Protein AF-A0A132H1P7-F1 (afdb_monomer_lite)

Sequence (1206 aa):
MKNRIITIVLFILLLPTCLISQVSIGDILCTDGSIISREAFPSSGKTAEGIVFYIDNTDTHGWAVALNNQSSSIKWCRYYEYDIANLPNISNARNAMHDLDGHTNTGIIRAEGNSSIFPAAWAVDYDNGWYLPSAGQLRYLYSCAPEINASLQVVGGTAIHYQYNFYWWSSTEHSPYHAFDMNSGGSTGDYLKDNSNNYPPTGIAVRQIRDFTIQQPVHTTYHIGDMITNNDGSRGILFYVSPDQTDGWMVALNDAASATPWGDNTDVPGLDNQTCAQPFGALLDETNGFANTGSIRNHQNGLATAANAVDYQHGWYLPTAGQLLKLFGSLAFIEDKLQTYGTTLAEDYYWSSSEANDSHAFGLSCAPTANVRAGHCVLALKSNPFRVRAVRNIIFENPVPVPGLPDNILESDCNHPMEGMAWDVKLIHSTPEVVASYAPVMAGDIDSNGIVDILISHFNGNNYRTNTLDVYSGIDLSLQYRFNIQDSIYNTTGNYALCRYPLPNGSQQGAIFVHSYDRKIRSYTIDGTLLNVSDRATSCEGMVSFADFNGDGFPEVYAGSDIFDAATLKWLCSGPENGNKGLSYRGSAPGVVNSHRCYYAMSLAADVLGDATQELICGNTIYNVNITSRTNPALNAITVNKTITPPSDYSPDGHVSLADFDLDGECEVLVTRNNTDDHTMGTVYFYAYKPSNGQIIFQKTVPCLCTGYPLIGNIDDDPHPEIVFLEKQESWQPMYIYCWRYTTSTGLTTVWQHQHDDLSGQTGITLFDFNQDDIMELVYRDSENLRIINGSGKSHITGNDTIRPYNIFTRMMAAGTGCEYPIVADVNGDGSAEIVVSGMLDQYAYLPGVGGLHMFGNPGNWAPARPVWNQYMYHVTNVNEDLTIPTYCFDKATVFTGSDGTLRRPYNNFLQQAGYITPTGEPYNPGGMVEMEHYGEGCQTYTYHGVTYTESGDYEYLIENPLGCDTLLNIHVHLGDTIHNYLYKAACDSYTWNGTTYTESGLYEQTFTSAQGCDSIVILDLTLGASSYVSPIHGESLIYYQTNGQYTYNIAPVEGCFGYEWSIDGPWTIQFSPDSPECIVNITSPGTATLKVRVYSACGSVERTLFINHDARPDIVIYPNPTQGEFNIVLYGMEGESVIVIYDYLGQLIGRFSVDADIHGTLVPYSLAGKAAGIYMVSAINRYHKVTKKVIKSTPSSFGIFDWDW

Radius of gyration: 41.36 Å; chains: 1; bounding box: 130×96×99 Å

Structure (mmCIF, N/CA/C/O backbone):
data_AF-A0A132H1P7-F1
#
_entry.id   AF-A0A132H1P7-F1
#
loop_
_atom_site.group_PDB
_atom_site.id
_atom_site.type_symbol
_atom_site.label_atom_id
_atom_site.label_alt_id
_atom_site.label_comp_id
_atom_site.label_asym_id
_atom_site.label_entity_id
_atom_site.label_seq_id
_atom_site.pdbx_PDB_ins_code
_atom_site.Cartn_x
_atom_site.Cartn_y
_atom_site.Cartn_z
_atom_site.occupancy
_atom_site.B_iso_or_equiv
_atom_site.auth_seq_id
_atom_site.auth_comp_id
_atom_site.auth_asym_id
_atom_site.auth_atom_id
_atom_site.pdbx_PDB_model_num
ATOM 1 N N . MET A 1 1 ? -17.828 -55.892 11.906 1.00 25.81 1 MET A N 1
ATOM 2 C CA . MET A 1 1 ? -18.673 -56.744 11.028 1.00 25.81 1 MET A CA 1
ATOM 3 C C . MET A 1 1 ? -20.120 -56.261 11.096 1.00 25.81 1 MET A C 1
ATOM 5 O O . MET A 1 1 ? -20.544 -55.910 12.182 1.00 25.81 1 MET A O 1
ATOM 9 N N . LYS A 1 2 ? -20.834 -56.261 9.958 1.00 26.80 2 LYS A N 1
ATOM 10 C CA . LYS A 1 2 ? -22.307 -56.223 9.758 1.00 26.80 2 LYS A CA 1
ATOM 11 C C . LYS A 1 2 ? -23.247 -55.726 10.898 1.00 26.80 2 LYS A C 1
ATOM 13 O O . LYS A 1 2 ? -23.512 -56.465 11.834 1.00 26.80 2 LYS A O 1
ATOM 18 N N . ASN A 1 3 ? -23.949 -54.622 10.600 1.00 33.22 3 ASN A N 1
ATOM 19 C CA . ASN A 1 3 ? -25.413 -54.410 10.728 1.00 33.22 3 ASN A CA 1
ATOM 20 C C . ASN A 1 3 ? -26.158 -54.336 12.097 1.00 33.22 3 ASN A C 1
ATOM 22 O O . ASN A 1 3 ? -26.487 -55.369 12.668 1.00 33.22 3 ASN A O 1
ATOM 26 N N . ARG A 1 4 ? -26.692 -53.120 12.381 1.00 33.88 4 ARG A N 1
ATOM 27 C CA . ARG A 1 4 ? -28.140 -52.722 12.479 1.00 33.88 4 ARG A CA 1
ATOM 28 C C . ARG A 1 4 ? -28.750 -52.171 13.812 1.00 33.88 4 ARG A C 1
ATOM 30 O O . ARG A 1 4 ? -29.156 -52.951 14.660 1.00 33.88 4 ARG A O 1
ATOM 37 N N . ILE A 1 5 ? -29.059 -50.853 13.768 1.00 32.72 5 ILE A N 1
ATOM 38 C CA . ILE A 1 5 ? -30.303 -50.106 14.167 1.00 32.72 5 ILE A CA 1
ATOM 39 C C . ILE A 1 5 ? -30.600 -49.813 15.675 1.00 32.72 5 ILE A C 1
ATOM 41 O O . ILE A 1 5 ? -30.430 -50.682 16.521 1.00 32.72 5 ILE A O 1
ATOM 45 N N . ILE A 1 6 ? -31.190 -48.617 15.930 1.00 30.98 6 ILE A N 1
ATOM 46 C CA . ILE A 1 6 ? -31.780 -48.013 17.170 1.00 30.98 6 ILE A CA 1
ATOM 47 C C . ILE A 1 6 ? -30.823 -47.083 17.988 1.00 30.98 6 ILE A C 1
ATOM 49 O O . ILE A 1 6 ? -29.700 -47.497 18.245 1.00 30.98 6 ILE A O 1
ATOM 53 N N . THR A 1 7 ? -31.214 -45.920 18.574 1.00 29.50 7 THR A N 1
ATOM 54 C CA . THR A 1 7 ? -31.835 -44.645 18.065 1.00 29.50 7 THR A CA 1
ATOM 55 C C . THR A 1 7 ? -32.287 -43.714 19.241 1.00 29.50 7 THR A C 1
ATOM 57 O O . THR A 1 7 ? -32.809 -44.249 20.212 1.00 29.50 7 THR A O 1
ATOM 60 N N . ILE A 1 8 ? -32.216 -42.359 19.099 1.00 26.98 8 ILE A N 1
ATOM 61 C CA . ILE A 1 8 ? -32.838 -41.271 19.952 1.00 26.98 8 ILE A CA 1
ATOM 62 C C . ILE A 1 8 ? -32.199 -41.032 21.369 1.00 26.98 8 ILE A C 1
ATOM 64 O O . ILE A 1 8 ? -31.916 -42.011 22.044 1.00 26.98 8 ILE A O 1
ATOM 68 N N . VAL A 1 9 ? -31.967 -39.813 21.940 1.00 26.11 9 VAL A N 1
ATOM 69 C CA . VAL A 1 9 ? -32.061 -38.375 21.505 1.00 26.11 9 VAL A CA 1
ATOM 70 C C . VAL A 1 9 ? -31.499 -37.361 22.577 1.00 26.11 9 VAL A C 1
ATOM 72 O O . VAL A 1 9 ? -31.265 -37.788 23.703 1.00 26.11 9 VAL A O 1
ATOM 75 N N . LEU A 1 10 ? -31.422 -36.039 22.256 1.00 27.84 10 LEU A N 1
ATOM 76 C CA . LEU A 1 10 ? -31.253 -34.804 23.115 1.00 27.84 10 LEU A CA 1
ATOM 77 C C . LEU A 1 10 ? -29.856 -34.469 23.739 1.00 27.84 10 LEU A C 1
ATOM 79 O O . LEU A 1 10 ? -29.201 -35.382 24.222 1.00 27.84 10 LEU A O 1
ATOM 83 N N . PHE A 1 11 ? -29.360 -33.211 23.896 1.00 27.08 11 PHE A N 1
ATOM 84 C CA . PHE A 1 11 ? -29.562 -31.850 23.290 1.00 27.08 11 PHE A CA 1
ATOM 85 C C . PHE A 1 11 ? -28.382 -30.906 23.729 1.00 27.08 11 PHE A C 1
ATOM 87 O O . PHE A 1 11 ? -27.921 -31.060 24.855 1.00 27.08 11 PHE A O 1
ATOM 94 N N . ILE A 1 12 ? -27.729 -30.104 22.861 1.00 30.73 12 ILE A N 1
ATOM 95 C CA . ILE A 1 12 ? -27.853 -28.638 22.540 1.00 30.73 12 ILE A CA 1
ATOM 96 C C . ILE A 1 12 ? -27.617 -27.595 23.677 1.00 30.73 12 ILE A C 1
ATOM 98 O O . ILE A 1 12 ? -28.337 -27.632 24.672 1.00 30.73 12 ILE A O 1
ATOM 102 N N . LEU A 1 13 ? -26.694 -26.622 23.443 1.00 30.23 13 LEU A N 1
ATOM 103 C CA . LEU A 1 13 ? -26.799 -25.117 23.494 1.00 30.23 13 LEU A CA 1
ATOM 104 C C . LEU A 1 13 ? -25.409 -24.464 23.792 1.00 30.23 13 LEU A C 1
ATOM 106 O O . LEU A 1 13 ? -24.721 -24.983 24.662 1.00 30.23 13 LEU A O 1
ATOM 110 N N . LEU A 1 14 ? -24.887 -23.392 23.146 1.00 28.19 14 LEU A N 1
ATOM 111 C CA . LEU A 1 14 ? -25.451 -22.195 22.455 1.00 28.19 14 LEU A CA 1
ATOM 112 C C . LEU A 1 14 ? -24.633 -21.694 21.209 1.00 28.19 14 LEU A C 1
ATOM 114 O O . LEU A 1 14 ? -23.639 -22.303 20.838 1.00 28.19 14 LEU A O 1
ATOM 118 N N . LEU A 1 15 ? -25.131 -20.614 20.573 1.00 28.16 15 LEU A N 1
ATOM 119 C CA . LEU A 1 15 ? -24.911 -20.015 19.219 1.00 28.16 15 LEU A CA 1
ATOM 120 C C . LEU A 1 15 ? -23.839 -18.873 19.154 1.00 28.16 15 LEU A C 1
ATOM 122 O O . LEU A 1 15 ? -23.342 -18.547 20.233 1.00 28.16 15 LEU A O 1
ATOM 126 N N . PRO A 1 16 ? -23.533 -18.194 18.000 1.00 35.59 16 PRO A N 1
ATOM 127 C CA . PRO A 1 16 ? -24.174 -18.235 16.662 1.00 35.59 16 PRO A CA 1
ATOM 128 C C . PRO A 1 16 ? -23.259 -18.383 15.417 1.00 35.59 16 PRO A C 1
ATOM 130 O O . PRO A 1 16 ? -22.054 -18.174 15.458 1.00 35.59 16 PRO A O 1
ATOM 133 N N . THR A 1 17 ? -23.890 -18.659 14.269 1.00 30.52 17 THR A N 1
ATOM 134 C CA . THR A 1 17 ? -23.317 -18.558 12.911 1.00 30.52 17 THR A CA 1
ATOM 135 C C . THR A 1 17 ? -23.970 -17.403 12.149 1.00 30.52 17 THR A C 1
ATOM 137 O O . THR A 1 17 ? -25.201 -17.335 12.133 1.00 30.52 17 THR A O 1
ATOM 140 N N . CYS A 1 18 ? -23.189 -16.574 11.451 1.00 23.17 18 CYS A N 1
ATOM 141 C CA . CYS A 1 18 ? -23.693 -15.671 10.413 1.00 23.17 18 CYS A CA 1
ATOM 142 C C . CYS A 1 18 ? -23.054 -16.043 9.066 1.00 23.17 18 CYS A C 1
ATOM 144 O O . CYS A 1 18 ? -21.849 -15.909 8.893 1.00 23.17 18 CYS A O 1
ATOM 146 N N . LEU A 1 19 ? -23.868 -16.555 8.143 1.00 29.70 19 LEU A N 1
ATOM 147 C CA . LEU A 1 19 ? -23.552 -16.701 6.722 1.00 29.70 19 LEU A CA 1
ATOM 148 C C . LEU A 1 19 ? -24.498 -15.753 5.990 1.00 29.70 19 LEU A C 1
ATOM 150 O O . LEU A 1 19 ? -25.714 -15.906 6.119 1.00 29.70 19 LEU A O 1
ATOM 154 N N . ILE A 1 20 ? -23.956 -14.803 5.233 1.00 31.17 20 ILE A N 1
ATOM 155 C CA . ILE A 1 20 ? -24.740 -13.996 4.297 1.00 31.17 20 ILE A CA 1
ATOM 156 C C . ILE A 1 20 ? -24.634 -14.692 2.940 1.00 31.17 20 ILE A C 1
ATOM 158 O O . ILE A 1 20 ? -23.609 -14.617 2.274 1.00 31.17 20 ILE A O 1
ATOM 162 N N . SER A 1 21 ? -25.677 -15.429 2.561 1.00 39.12 21 SER A N 1
ATOM 163 C CA . SER A 1 21 ? -25.816 -15.993 1.216 1.00 39.12 21 SER A CA 1
ATOM 164 C C . SER A 1 21 ? -26.716 -15.088 0.380 1.00 39.12 21 SER A C 1
ATOM 166 O O . SER A 1 21 ? -27.883 -14.905 0.739 1.00 39.12 21 SER A O 1
ATOM 168 N N . GLN A 1 22 ? -26.204 -14.562 -0.732 1.00 55.91 22 GLN A N 1
ATOM 169 C CA . GLN A 1 22 ? -27.020 -13.858 -1.724 1.00 55.91 22 GLN A CA 1
ATOM 170 C C . GLN A 1 22 ? -28.074 -14.821 -2.295 1.00 55.91 22 GLN A C 1
ATOM 172 O O . GLN A 1 22 ? -27.770 -15.971 -2.624 1.00 55.91 22 GLN A O 1
ATOM 177 N N . VAL A 1 23 ? -29.328 -14.368 -2.365 1.00 63.84 23 VAL A N 1
ATOM 178 C CA . VAL A 1 23 ? -30.454 -15.189 -2.834 1.00 63.84 23 VAL A CA 1
ATOM 179 C C . VAL A 1 23 ? -30.263 -15.525 -4.313 1.00 63.84 23 VAL A C 1
ATOM 181 O O . VAL A 1 23 ? -29.942 -14.649 -5.107 1.00 63.84 23 VAL A O 1
ATOM 184 N N . SER A 1 24 ? -30.472 -16.786 -4.687 1.00 77.94 24 SER A N 1
ATOM 185 C CA . SER A 1 24 ? -30.218 -17.298 -6.037 1.00 77.94 24 SER A CA 1
ATOM 186 C C . SER A 1 24 ? -31.444 -17.965 -6.674 1.00 77.94 24 SER A C 1
ATOM 188 O O . SER A 1 24 ? -32.353 -18.466 -6.006 1.00 77.94 24 SER A O 1
ATOM 190 N N . ILE A 1 25 ? -31.469 -18.017 -8.011 1.00 80.06 25 ILE A N 1
ATOM 191 C CA . ILE A 1 25 ? -32.479 -18.778 -8.762 1.00 80.06 25 ILE A CA 1
ATOM 192 C C . ILE A 1 25 ? -32.352 -20.269 -8.417 1.00 80.06 25 ILE A C 1
ATOM 194 O O . ILE A 1 25 ? -31.285 -20.866 -8.543 1.00 80.06 25 ILE A O 1
ATOM 198 N N . GLY A 1 26 ? -33.464 -20.883 -8.012 1.00 81.00 26 GLY A N 1
ATOM 199 C CA . GLY A 1 26 ? -33.514 -22.259 -7.519 1.00 81.00 26 GLY A CA 1
ATOM 200 C C . GLY A 1 26 ? -33.508 -22.389 -5.993 1.00 81.00 26 GLY A C 1
ATOM 201 O O . GLY A 1 26 ? -33.766 -23.493 -5.505 1.00 81.00 26 GLY A O 1
ATOM 202 N N . ASP A 1 27 ? -33.293 -21.310 -5.236 1.00 90.50 27 ASP A N 1
ATOM 203 C CA . ASP A 1 27 ? -33.397 -21.336 -3.774 1.00 90.50 27 ASP A CA 1
ATOM 204 C C . ASP A 1 27 ? -34.834 -21.574 -3.291 1.00 90.50 27 ASP A C 1
ATOM 206 O O . ASP A 1 27 ? -35.819 -21.402 -4.017 1.00 90.50 27 ASP A O 1
ATOM 210 N N . ILE A 1 28 ? -34.965 -22.014 -2.041 1.00 91.69 28 ILE A N 1
ATOM 211 C CA . ILE A 1 28 ? -36.225 -22.478 -1.467 1.00 91.69 28 ILE A CA 1
ATOM 212 C C . ILE A 1 28 ? -36.774 -21.421 -0.511 1.00 91.69 28 ILE A C 1
ATOM 214 O O . ILE A 1 28 ? -36.267 -21.236 0.598 1.00 91.69 28 ILE A O 1
ATOM 218 N N . LEU A 1 29 ? -37.867 -20.781 -0.930 1.00 90.69 29 LEU A N 1
ATOM 219 C CA . LEU A 1 29 ? -38.710 -19.962 -0.067 1.00 90.69 29 LEU A CA 1
ATOM 220 C C . LEU A 1 29 ? -39.433 -20.884 0.921 1.00 90.69 29 LEU A C 1
ATOM 222 O O . LEU A 1 29 ? -40.160 -21.801 0.527 1.00 90.69 29 LEU A O 1
ATOM 226 N N . CYS A 1 30 ? -39.234 -20.645 2.210 1.00 87.00 30 CYS A N 1
ATOM 227 C CA . CYS A 1 30 ? -39.810 -21.410 3.307 1.00 87.00 30 CYS A CA 1
ATOM 228 C C . CYS A 1 30 ? -41.064 -20.727 3.877 1.00 87.00 30 CYS A C 1
ATOM 230 O O . CYS A 1 30 ? -41.224 -19.514 3.783 1.00 87.00 30 CYS A O 1
ATOM 232 N N . THR A 1 31 ? -41.931 -21.498 4.544 1.00 83.25 31 THR A N 1
ATOM 233 C CA . THR A 1 31 ? -43.201 -21.014 5.138 1.00 83.25 31 THR A CA 1
ATOM 234 C C . THR A 1 31 ? -43.039 -19.952 6.236 1.00 83.25 31 THR A C 1
ATOM 236 O O . THR A 1 31 ? -44.028 -19.419 6.731 1.00 83.25 31 THR A O 1
ATOM 239 N N . ASP A 1 32 ? -41.811 -19.705 6.697 1.00 76.38 32 ASP A N 1
ATOM 240 C CA . ASP A 1 32 ? -41.459 -18.648 7.651 1.00 76.38 32 ASP A CA 1
ATOM 241 C C . ASP A 1 32 ? -41.022 -17.338 6.962 1.00 76.38 32 ASP A C 1
ATOM 243 O O . ASP A 1 32 ? -40.636 -16.392 7.644 1.00 76.38 32 ASP A O 1
ATOM 247 N N . GLY A 1 33 ? -41.080 -17.278 5.625 1.00 72.25 33 GLY A N 1
ATOM 248 C CA . GLY A 1 33 ? -40.647 -16.142 4.809 1.00 72.25 33 GLY A CA 1
ATOM 249 C C . GLY A 1 33 ? -39.143 -16.098 4.527 1.00 72.25 33 GLY A C 1
ATOM 250 O O . GLY A 1 33 ? -38.696 -15.210 3.810 1.00 72.25 33 GLY A O 1
ATOM 251 N N . SER A 1 34 ? -38.355 -17.037 5.061 1.00 78.62 34 SER A N 1
ATOM 252 C CA . SER A 1 34 ? -36.918 -17.110 4.774 1.00 78.62 34 SER A CA 1
ATOM 253 C C . SER A 1 34 ? -36.625 -17.834 3.462 1.00 78.62 34 SER A C 1
ATOM 255 O O . SER A 1 34 ? -37.405 -18.676 3.016 1.00 78.62 34 SER A O 1
ATOM 257 N N . ILE A 1 35 ? -35.469 -17.542 2.871 1.00 80.56 35 ILE A N 1
ATOM 258 C CA . ILE A 1 35 ? -34.981 -18.188 1.653 1.00 80.56 35 ILE A CA 1
ATOM 259 C C . ILE A 1 35 ? -33.661 -18.878 1.989 1.00 80.56 35 ILE A C 1
ATOM 261 O O . ILE A 1 35 ? -32.816 -18.288 2.659 1.00 80.56 35 ILE A O 1
ATOM 265 N N . ILE A 1 36 ? -33.515 -20.143 1.591 1.00 78.88 36 ILE A N 1
ATOM 266 C CA . ILE A 1 36 ? -32.302 -20.938 1.826 1.00 78.88 36 ILE A CA 1
ATOM 267 C C . ILE A 1 36 ? -31.940 -21.771 0.597 1.00 78.88 36 ILE A C 1
ATOM 269 O O . ILE A 1 36 ? -32.825 -22.193 -0.153 1.00 78.88 36 ILE A O 1
ATOM 273 N N . SER A 1 37 ? -30.649 -22.055 0.424 1.00 81.88 37 SER A N 1
ATOM 274 C CA . SER A 1 37 ? -30.173 -22.812 -0.733 1.00 81.88 37 SER A CA 1
ATOM 275 C C . SER A 1 37 ? -30.677 -24.254 -0.765 1.00 81.88 37 SER A C 1
ATOM 277 O O . SER A 1 37 ? -30.965 -24.887 0.262 1.00 81.88 37 SER A O 1
ATOM 279 N N . ARG A 1 38 ? -30.755 -24.802 -1.982 1.00 83.62 38 ARG A N 1
ATOM 280 C CA . ARG A 1 38 ? -31.172 -26.187 -2.241 1.00 83.62 38 ARG A CA 1
ATOM 281 C C . ARG A 1 38 ? -30.318 -27.204 -1.478 1.00 83.62 38 ARG A C 1
ATOM 283 O O . ARG A 1 38 ? -30.854 -28.202 -0.998 1.00 83.62 38 ARG A O 1
ATOM 290 N N . GLU A 1 39 ? -29.017 -26.963 -1.350 1.00 80.00 39 GLU A N 1
ATOM 291 C CA . GLU A 1 39 ? -28.074 -27.844 -0.653 1.00 80.00 39 GLU A CA 1
ATOM 292 C C . GLU A 1 39 ? -28.259 -27.796 0.874 1.00 80.00 39 GLU A C 1
ATOM 294 O O . GLU A 1 39 ? -28.110 -28.822 1.540 1.00 80.00 39 GLU A O 1
ATOM 299 N N . ALA A 1 40 ? -28.632 -26.637 1.432 1.00 74.25 40 ALA A N 1
ATOM 300 C CA . ALA A 1 40 ? -28.855 -26.450 2.868 1.00 74.25 40 ALA A CA 1
ATOM 301 C C . ALA A 1 40 ? -30.241 -26.928 3.346 1.00 74.25 40 ALA A C 1
ATOM 303 O O . ALA A 1 40 ? -30.423 -27.275 4.517 1.00 74.25 40 ALA A O 1
ATOM 304 N N . PHE A 1 41 ? -31.241 -26.971 2.461 1.00 87.31 41 PHE A N 1
ATOM 305 C CA . PHE A 1 41 ? -32.616 -27.299 2.843 1.00 87.31 41 PHE A CA 1
ATOM 306 C C . PHE A 1 41 ? -32.798 -28.668 3.539 1.00 87.31 41 PHE A C 1
ATOM 308 O O . PHE A 1 41 ? -33.468 -28.691 4.579 1.00 87.31 41 PHE A O 1
ATOM 315 N N . PRO A 1 42 ? -32.207 -29.798 3.083 1.00 83.38 42 PRO A N 1
ATOM 316 C CA . PRO A 1 42 ? -32.434 -31.120 3.685 1.00 83.38 42 PRO A CA 1
ATOM 317 C C . PRO A 1 42 ? -32.027 -31.248 5.162 1.00 83.38 42 PRO A C 1
ATOM 319 O O . PRO A 1 42 ? -32.555 -32.110 5.867 1.00 83.38 42 PRO A O 1
ATOM 322 N N . SER A 1 43 ? -31.099 -30.413 5.637 1.00 76.69 43 SER A N 1
ATOM 323 C CA . SER A 1 43 ? -30.640 -30.356 7.033 1.00 76.69 43 SER A CA 1
ATOM 324 C C . SER A 1 43 ? -31.278 -29.221 7.846 1.00 76.69 43 SER A C 1
ATOM 326 O O . SER A 1 43 ? -31.180 -29.232 9.071 1.00 76.69 43 SER A O 1
ATOM 328 N N . SER A 1 44 ? -31.967 -28.277 7.196 1.00 78.62 44 SER A N 1
ATOM 329 C CA . SER A 1 44 ? -32.518 -27.062 7.820 1.00 78.62 44 SER A CA 1
ATOM 330 C C . SER A 1 44 ? -33.694 -27.291 8.782 1.00 78.62 44 SER A C 1
ATOM 332 O O . SER A 1 44 ? -33.950 -26.469 9.659 1.00 78.62 44 SER A O 1
ATOM 334 N N . GLY A 1 45 ? -34.457 -28.373 8.588 1.00 79.56 45 GLY A N 1
ATOM 335 C CA . GLY A 1 45 ? -35.723 -28.615 9.291 1.00 79.56 45 GLY A CA 1
ATOM 336 C C . GLY A 1 45 ? -36.872 -27.664 8.915 1.00 79.56 45 GLY A C 1
ATOM 337 O O . GLY A 1 45 ? -37.939 -27.750 9.526 1.00 79.56 45 GLY A O 1
ATOM 338 N N . LYS A 1 46 ? -36.685 -26.771 7.931 1.00 80.31 46 LYS A N 1
ATOM 339 C CA . LYS A 1 46 ? -37.721 -25.845 7.455 1.00 80.31 46 LYS A CA 1
ATOM 340 C C . LYS A 1 46 ? -38.731 -26.539 6.537 1.00 80.31 46 LYS A C 1
ATOM 342 O O . LYS A 1 46 ? -38.487 -27.619 6.005 1.00 80.31 46 LYS A O 1
ATOM 347 N N . THR A 1 47 ? -39.893 -25.911 6.361 1.00 91.19 47 THR A N 1
ATOM 348 C CA . THR A 1 47 ? -40.928 -26.366 5.419 1.00 91.19 47 THR A CA 1
ATOM 349 C C . THR A 1 47 ? -40.899 -25.472 4.187 1.00 91.19 47 THR A C 1
ATOM 351 O O . THR A 1 47 ? -41.012 -24.255 4.316 1.00 91.19 47 THR A O 1
ATOM 354 N N . ALA A 1 48 ? -40.744 -26.068 3.005 1.00 91.69 48 ALA A N 1
ATOM 355 C CA . ALA A 1 48 ? -40.768 -25.341 1.741 1.00 91.69 48 ALA A CA 1
ATOM 356 C C . ALA A 1 48 ? -42.182 -24.821 1.436 1.00 91.69 48 ALA A C 1
ATOM 358 O O . ALA A 1 48 ? -43.168 -25.542 1.598 1.00 91.69 48 ALA A O 1
ATOM 359 N N . GLU A 1 49 ? -42.261 -23.585 0.954 1.00 89.00 49 GLU A N 1
ATOM 360 C CA . GLU A 1 49 ? -43.474 -22.925 0.467 1.00 89.00 49 GLU A CA 1
ATOM 361 C C . GLU A 1 49 ? -43.404 -22.697 -1.060 1.00 89.00 49 GLU A C 1
ATOM 363 O O . GLU A 1 49 ? -44.377 -22.962 -1.771 1.00 89.00 49 GLU A O 1
ATOM 368 N N . GLY A 1 50 ? -42.241 -22.301 -1.589 1.00 90.69 50 GLY A N 1
ATOM 369 C CA . GLY A 1 50 ? -42.021 -22.082 -3.021 1.00 90.69 50 GLY A CA 1
ATOM 370 C C . GLY A 1 50 ? -40.550 -22.181 -3.433 1.00 90.69 50 GLY A C 1
ATOM 371 O O . GLY A 1 50 ? -39.672 -22.317 -2.587 1.00 90.69 50 GLY A O 1
ATOM 372 N N . ILE A 1 51 ? -40.284 -22.115 -4.739 1.00 94.19 51 ILE A N 1
ATOM 373 C CA . ILE A 1 51 ? -38.925 -22.073 -5.310 1.00 94.19 51 ILE A CA 1
ATOM 374 C C . ILE A 1 51 ? -38.713 -20.731 -6.015 1.00 94.19 51 ILE A C 1
ATOM 376 O O . ILE A 1 51 ? -39.558 -20.341 -6.821 1.00 94.19 51 ILE A O 1
ATOM 380 N N . VAL A 1 52 ? -37.608 -20.042 -5.742 1.00 90.75 52 VAL A N 1
ATOM 381 C CA . VAL A 1 52 ? -37.234 -18.778 -6.395 1.00 90.75 52 VAL A CA 1
ATOM 382 C C . VAL A 1 52 ? -36.927 -19.021 -7.874 1.00 90.75 52 VAL A C 1
ATOM 384 O O . VAL A 1 52 ? -36.163 -19.926 -8.208 1.00 90.75 52 VAL A O 1
ATOM 387 N N . PHE A 1 53 ? -37.513 -18.220 -8.768 1.00 86.62 53 PHE A N 1
ATOM 388 C CA . PHE A 1 53 ? -37.262 -18.314 -10.217 1.00 86.62 53 PHE A CA 1
ATOM 389 C C . PHE A 1 53 ? -36.937 -16.986 -10.904 1.00 86.62 53 PHE A C 1
ATOM 391 O O . PHE A 1 53 ? -36.508 -16.983 -12.057 1.00 86.62 53 PHE A O 1
ATOM 398 N N . TYR A 1 54 ? -37.156 -15.877 -10.206 1.00 84.12 54 TYR A N 1
ATOM 399 C CA . TYR A 1 54 ? -36.822 -14.533 -10.644 1.00 84.12 54 TYR A CA 1
ATOM 400 C C . TYR A 1 54 ? -36.451 -13.705 -9.420 1.00 84.12 54 TYR A C 1
ATOM 402 O O . TYR A 1 54 ? -37.077 -13.840 -8.367 1.00 84.12 54 TYR A O 1
ATOM 410 N N . ILE A 1 55 ? -35.453 -12.856 -9.599 1.00 69.38 55 ILE A N 1
ATOM 411 C CA . ILE A 1 55 ? -35.024 -11.805 -8.686 1.00 69.38 55 ILE A CA 1
ATOM 412 C C . ILE A 1 55 ? -34.920 -10.563 -9.572 1.00 69.38 55 ILE A C 1
ATOM 414 O O . ILE A 1 55 ? -34.490 -10.673 -10.726 1.00 69.38 55 ILE A O 1
ATOM 418 N N . ASP A 1 56 ? -35.407 -9.423 -9.095 1.00 57.38 56 ASP A N 1
ATOM 419 C CA . ASP A 1 56 ? -35.313 -8.177 -9.842 1.00 57.38 56 ASP A CA 1
ATOM 420 C C . ASP A 1 56 ? -33.892 -7.611 -9.812 1.00 57.38 56 ASP A C 1
ATOM 422 O O . ASP A 1 56 ? -33.067 -7.969 -8.978 1.00 57.38 56 ASP A O 1
ATOM 426 N N . ASN A 1 57 ? -33.595 -6.695 -10.730 1.00 43.09 57 ASN A N 1
ATOM 427 C CA . ASN A 1 57 ? -32.247 -6.149 -10.901 1.00 43.09 57 ASN A CA 1
ATOM 428 C C . ASN A 1 57 ? -31.810 -5.219 -9.742 1.00 43.09 57 ASN A C 1
ATOM 430 O O . ASN A 1 57 ? -30.836 -4.485 -9.893 1.00 43.09 57 ASN A O 1
ATOM 434 N N . THR A 1 58 ? -32.564 -5.178 -8.639 1.00 42.31 58 THR A N 1
ATOM 435 C CA . THR A 1 58 ? -32.215 -4.475 -7.397 1.00 42.31 58 THR A CA 1
ATOM 436 C C . THR A 1 58 ? -31.872 -5.451 -6.268 1.00 42.31 58 THR A C 1
ATOM 438 O O . THR A 1 58 ? -31.558 -5.017 -5.166 1.00 42.31 58 THR A O 1
ATOM 441 N N . ASP A 1 59 ? -32.000 -6.759 -6.515 1.00 50.00 59 ASP A N 1
ATOM 442 C CA . ASP A 1 59 ? -31.979 -7.839 -5.529 1.00 50.00 59 ASP A CA 1
ATOM 443 C C . ASP A 1 59 ? -32.912 -7.620 -4.319 1.00 50.00 59 ASP A C 1
ATOM 445 O O . ASP A 1 59 ? -32.749 -8.293 -3.302 1.00 50.00 59 ASP A O 1
ATOM 449 N N . THR A 1 60 ? -33.904 -6.715 -4.394 1.00 49.16 60 THR A N 1
ATOM 450 C CA . THR A 1 60 ? -34.838 -6.425 -3.283 1.00 49.16 60 THR A CA 1
ATOM 451 C C . THR A 1 60 ? -36.178 -7.140 -3.414 1.00 49.16 60 THR A C 1
ATOM 453 O O . THR A 1 60 ? -36.879 -7.303 -2.416 1.00 49.16 60 THR A O 1
ATOM 456 N N . HIS A 1 61 ? -36.565 -7.592 -4.607 1.00 67.06 61 HIS A N 1
ATOM 457 C CA . HIS A 1 61 ? -37.814 -8.327 -4.818 1.00 67.06 61 HIS A CA 1
ATOM 458 C C . HIS A 1 61 ? -37.609 -9.511 -5.762 1.00 67.06 61 HIS A C 1
ATOM 460 O O . HIS A 1 61 ? -36.720 -9.514 -6.607 1.00 67.06 61 HIS A O 1
ATOM 466 N N . GLY A 1 62 ? -38.452 -10.532 -5.635 1.00 81.56 62 GLY A N 1
ATOM 467 C CA . GLY A 1 62 ? -38.410 -11.699 -6.507 1.00 81.56 62 GLY A CA 1
ATOM 468 C C . GLY A 1 62 ? -39.731 -12.454 -6.573 1.00 81.56 62 GLY A C 1
ATOM 469 O O . GLY A 1 62 ? -40.679 -12.176 -5.833 1.00 81.56 62 GLY A O 1
ATOM 470 N N . TRP A 1 63 ? -39.785 -13.438 -7.470 1.00 92.06 63 TRP A N 1
ATOM 471 C CA . TRP A 1 63 ? -40.936 -14.322 -7.640 1.00 92.06 63 TRP A CA 1
ATOM 472 C C . TRP A 1 63 ? -40.588 -15.761 -7.285 1.00 92.06 63 TRP A C 1
ATOM 474 O O . TRP A 1 63 ? -39.608 -16.337 -7.771 1.00 92.06 63 TRP A O 1
ATOM 484 N N . ALA A 1 64 ? -41.435 -16.356 -6.447 1.00 92.31 64 ALA A N 1
ATOM 485 C CA . ALA A 1 64 ? -41.380 -17.763 -6.094 1.00 92.31 64 ALA A CA 1
ATOM 486 C C . ALA A 1 64 ? -42.551 -18.523 -6.726 1.00 92.31 64 ALA A C 1
ATOM 488 O O . ALA A 1 64 ? -43.676 -18.028 -6.800 1.00 92.31 64 ALA A O 1
ATOM 489 N N . VAL A 1 65 ? -42.297 -19.752 -7.175 1.00 93.00 65 VAL A N 1
ATOM 490 C CA . VAL A 1 65 ? -43.299 -20.637 -7.774 1.00 93.00 65 VAL A CA 1
ATOM 491 C C . VAL A 1 65 ? -43.739 -21.724 -6.795 1.00 93.00 65 VAL A C 1
ATOM 493 O O . VAL A 1 65 ? -42.916 -22.315 -6.093 1.00 93.00 65 VAL A O 1
ATOM 496 N N . ALA A 1 66 ? -45.041 -22.018 -6.754 1.00 92.19 66 ALA A N 1
ATOM 497 C CA . ALA A 1 66 ? -45.588 -23.014 -5.838 1.00 92.19 66 ALA A CA 1
ATOM 498 C C . ALA A 1 66 ? -45.159 -24.447 -6.181 1.00 92.19 66 ALA A C 1
ATOM 500 O O . ALA A 1 66 ? -45.150 -24.871 -7.343 1.00 92.19 66 ALA A O 1
ATOM 501 N N . LEU A 1 67 ? -44.914 -25.237 -5.131 1.00 91.56 67 LEU A N 1
ATOM 502 C CA . LEU A 1 67 ? -44.381 -26.601 -5.229 1.00 91.56 67 LEU A CA 1
ATOM 503 C C . LEU A 1 67 ? -45.258 -27.558 -6.049 1.00 91.56 67 LEU A C 1
ATOM 505 O O . LEU A 1 67 ? -44.762 -28.493 -6.671 1.00 91.56 67 LEU A O 1
ATOM 509 N N . ASN A 1 68 ? -46.573 -27.335 -6.082 1.00 85.75 68 ASN A N 1
ATOM 510 C CA . ASN A 1 68 ? -47.558 -28.196 -6.738 1.00 85.75 68 ASN A CA 1
ATOM 511 C C . ASN A 1 68 ? -48.486 -27.372 -7.639 1.00 85.75 68 ASN A C 1
ATOM 513 O O . ASN A 1 68 ? -48.662 -26.174 -7.435 1.00 85.75 68 ASN A O 1
ATOM 517 N N . ASN A 1 69 ? -49.025 -27.998 -8.682 1.00 79.69 69 ASN A N 1
ATOM 518 C CA . ASN A 1 69 ? -50.000 -27.383 -9.576 1.00 79.69 69 ASN A CA 1
ATOM 519 C C . ASN A 1 69 ? -51.433 -27.768 -9.198 1.00 79.69 69 ASN A C 1
ATOM 521 O O . ASN A 1 69 ? -51.691 -28.831 -8.636 1.00 79.69 69 ASN A O 1
ATOM 525 N N . GLN A 1 70 ? -52.372 -26.893 -9.544 1.00 71.50 70 GLN A N 1
ATOM 526 C CA . GLN A 1 70 ? -53.803 -27.122 -9.398 1.00 71.50 70 GLN A CA 1
ATOM 527 C C . GLN A 1 70 ? -54.367 -27.812 -10.652 1.00 71.50 70 GLN A C 1
ATOM 529 O O . GLN A 1 70 ? -53.783 -27.744 -11.736 1.00 71.50 70 GLN A O 1
ATOM 534 N N . SER A 1 71 ? -55.486 -28.528 -10.481 1.00 62.28 71 SER A N 1
ATOM 535 C CA . SER A 1 71 ? -55.909 -29.624 -11.374 1.00 62.28 71 SER A CA 1
ATOM 536 C C . SER A 1 71 ? -55.965 -29.296 -12.880 1.00 62.28 71 SER A C 1
ATOM 538 O O . SER A 1 71 ? -56.366 -28.210 -13.295 1.00 62.28 71 SER A O 1
ATOM 540 N N . SER A 1 72 ? -55.654 -30.298 -13.709 1.00 61.69 72 SER A N 1
ATOM 541 C CA . SER A 1 72 ? -55.412 -30.220 -15.163 1.00 61.69 72 SER A CA 1
ATOM 542 C C . SER A 1 72 ? -56.639 -29.978 -16.069 1.00 61.69 72 SER A C 1
ATOM 544 O O . SER A 1 72 ? -56.651 -30.386 -17.232 1.00 61.69 72 SER A O 1
ATOM 546 N N . SER A 1 73 ? -57.705 -29.361 -15.552 1.00 61.56 73 SER A N 1
ATOM 547 C CA . SER A 1 73 ? -58.933 -29.082 -16.322 1.00 61.56 73 SER A CA 1
ATOM 548 C C . SER A 1 73 ? -59.629 -27.760 -15.974 1.00 61.56 73 SER A C 1
ATOM 550 O O . SER A 1 73 ? -60.750 -27.504 -16.424 1.00 61.56 73 SER A O 1
ATOM 552 N N . ILE A 1 74 ? -58.975 -26.905 -15.187 1.00 74.31 74 ILE A N 1
ATOM 553 C CA . ILE A 1 74 ? -59.503 -25.590 -14.815 1.00 74.31 74 ILE A CA 1
ATOM 554 C C . ILE A 1 74 ? -59.362 -24.645 -16.020 1.00 74.31 74 ILE A C 1
ATOM 556 O O . ILE A 1 74 ? -58.349 -24.669 -16.713 1.00 74.31 74 ILE A O 1
ATOM 560 N N . LYS A 1 75 ? -60.387 -23.834 -16.308 1.00 75.12 75 LYS A N 1
ATOM 561 C CA . LYS A 1 75 ? -60.388 -22.861 -17.417 1.00 75.12 75 LYS A CA 1
ATOM 562 C C . LYS A 1 75 ? -60.110 -21.442 -16.921 1.00 75.12 75 LYS A C 1
ATOM 564 O O . LYS A 1 75 ? -60.525 -21.106 -15.816 1.00 75.12 75 LYS A O 1
ATOM 569 N N . TRP A 1 76 ? -59.510 -20.606 -17.768 1.00 77.75 76 TRP A N 1
ATOM 570 C CA . TRP A 1 76 ? -59.389 -19.169 -17.516 1.00 77.75 76 TRP A CA 1
ATOM 571 C C . TRP A 1 76 ? -60.768 -18.504 -17.418 1.00 77.75 76 TRP A C 1
ATOM 573 O O . TRP A 1 76 ? -61.118 -18.011 -16.352 1.00 77.75 76 TRP A O 1
ATOM 583 N N . CYS A 1 77 ? -61.602 -18.640 -18.458 1.00 75.44 77 CYS A N 1
ATOM 584 C CA . CYS A 1 77 ? -63.018 -18.259 -18.449 1.00 75.44 77 CYS A CA 1
ATOM 585 C C . CYS A 1 77 ? -63.927 -19.418 -18.918 1.00 75.44 77 CYS A C 1
ATOM 587 O O . CYS A 1 77 ? -63.516 -20.304 -19.678 1.00 75.44 77 CYS A O 1
ATOM 589 N N . ARG A 1 78 ? -65.176 -19.452 -18.435 1.00 69.50 78 ARG A N 1
ATOM 590 C CA . ARG A 1 78 ? -66.185 -20.479 -18.755 1.00 69.50 78 ARG A CA 1
ATOM 591 C C . ARG A 1 78 ? -67.111 -20.101 -19.910 1.00 69.50 78 ARG A C 1
ATOM 593 O O . ARG A 1 78 ? -67.595 -21.009 -20.592 1.00 69.50 78 ARG A O 1
ATOM 600 N N . TYR A 1 79 ? -67.383 -18.814 -20.098 1.00 68.00 79 TYR A N 1
ATOM 601 C CA . TYR A 1 79 ? -68.194 -18.314 -21.205 1.00 68.00 79 TYR A CA 1
ATOM 602 C C . TYR A 1 79 ? -67.275 -17.813 -22.315 1.00 68.00 79 TYR A C 1
ATOM 604 O O . TYR A 1 79 ? -66.274 -17.159 -22.044 1.00 68.00 79 TYR A O 1
ATOM 612 N N . TYR A 1 80 ? -67.614 -18.150 -23.556 1.00 56.84 80 TYR A N 1
ATOM 613 C CA . TYR A 1 80 ? -66.986 -17.522 -24.710 1.00 56.84 80 TYR A CA 1
ATOM 614 C C . TYR A 1 80 ? -67.441 -16.060 -24.771 1.00 56.84 80 TYR A C 1
ATOM 616 O O . TYR A 1 80 ? -68.586 -15.765 -24.428 1.00 56.84 80 TYR A O 1
ATOM 624 N N . GLU A 1 81 ? -66.549 -15.190 -25.236 1.00 60.91 81 GLU A N 1
ATOM 625 C CA . GLU A 1 81 ? -66.816 -13.775 -25.515 1.00 60.91 81 GLU A CA 1
ATOM 626 C C . GLU A 1 81 ? -67.049 -12.856 -24.286 1.00 60.91 81 GLU A C 1
ATOM 628 O O . GLU A 1 81 ? -67.872 -11.942 -24.349 1.00 60.91 81 GLU A O 1
ATOM 633 N N . TYR A 1 82 ? -66.347 -13.076 -23.163 1.00 69.31 82 TYR A N 1
ATOM 634 C CA . TYR A 1 82 ? -66.441 -12.216 -21.966 1.00 69.31 82 TYR A CA 1
ATOM 635 C C . TYR A 1 82 ? -65.167 -11.380 -21.744 1.00 69.31 82 TYR A C 1
ATOM 637 O O . TYR A 1 82 ? -64.135 -11.946 -21.390 1.00 69.31 82 TYR A O 1
ATOM 645 N N . ASP A 1 83 ? -65.305 -10.059 -21.891 1.00 80.69 83 ASP A N 1
ATOM 646 C CA . ASP A 1 83 ? -64.262 -9.023 -21.763 1.00 80.69 83 ASP A CA 1
ATOM 647 C C . ASP A 1 83 ? -64.138 -8.544 -20.313 1.00 80.69 83 ASP A C 1
ATOM 649 O O . ASP A 1 83 ? -65.158 -8.314 -19.649 1.00 80.69 83 ASP A O 1
ATOM 653 N N . ILE A 1 84 ? -62.916 -8.365 -19.812 1.00 82.38 84 ILE A N 1
ATOM 654 C CA . ILE A 1 84 ? -62.681 -7.883 -18.447 1.00 82.38 84 ILE A CA 1
ATOM 655 C C . ILE A 1 84 ? -62.397 -6.379 -18.496 1.00 82.38 84 ILE A C 1
ATOM 657 O O . ILE A 1 84 ? -61.288 -5.937 -18.765 1.00 82.38 84 ILE A O 1
ATOM 661 N N . ALA A 1 85 ? -63.412 -5.569 -18.183 1.00 71.88 85 ALA A N 1
ATOM 662 C CA . ALA A 1 85 ? -63.464 -4.129 -18.482 1.00 71.88 85 ALA A CA 1
ATOM 663 C C . ALA A 1 85 ? -62.350 -3.236 -17.881 1.00 71.88 85 ALA A C 1
ATOM 665 O O . ALA A 1 85 ? -62.311 -2.041 -18.179 1.00 71.88 85 ALA A O 1
ATOM 666 N N . ASN A 1 86 ? -61.474 -3.780 -17.031 1.00 76.19 86 ASN A N 1
ATOM 667 C CA . ASN A 1 86 ? -60.336 -3.083 -16.425 1.00 76.19 86 ASN A CA 1
ATOM 668 C C . ASN A 1 86 ? -58.989 -3.800 -16.647 1.00 76.19 86 ASN A C 1
ATOM 670 O O . ASN A 1 86 ? -57.972 -3.327 -16.146 1.00 76.19 86 ASN A O 1
ATOM 674 N N . LEU A 1 87 ? -58.967 -4.925 -17.368 1.00 81.62 87 LEU A N 1
ATOM 675 C CA . LEU A 1 87 ? -57.757 -5.676 -17.692 1.00 81.62 87 LEU A CA 1
ATOM 676 C C . LEU A 1 87 ? -57.285 -5.284 -19.113 1.00 81.62 87 LEU A C 1
ATOM 678 O O . LEU A 1 87 ? -58.106 -5.177 -20.026 1.00 81.62 87 LEU A O 1
ATOM 682 N N . PRO A 1 88 ? -55.994 -4.970 -19.337 1.00 74.69 88 PRO A N 1
ATOM 683 C CA . PRO A 1 88 ? -55.537 -4.532 -20.656 1.00 74.69 88 PRO A CA 1
ATOM 684 C C . PRO A 1 88 ? -55.496 -5.664 -21.696 1.00 74.69 88 PRO A C 1
ATOM 686 O O . PRO A 1 88 ? -54.789 -6.655 -21.543 1.00 74.69 88 PRO A O 1
ATOM 689 N N . ASN A 1 89 ? -56.181 -5.452 -22.818 1.00 80.25 89 ASN A N 1
ATOM 690 C CA . ASN A 1 89 ? -56.230 -6.372 -23.955 1.00 80.25 89 ASN A CA 1
ATOM 691 C C . ASN A 1 89 ? -54.955 -6.300 -24.831 1.00 80.25 89 ASN A C 1
ATOM 693 O O . ASN A 1 89 ? -54.848 -5.453 -25.726 1.00 80.25 89 ASN A O 1
ATOM 697 N N . ILE A 1 90 ? -53.980 -7.190 -24.601 1.00 81.56 90 ILE A N 1
ATOM 698 C CA . ILE A 1 90 ? -52.674 -7.199 -25.288 1.00 81.56 90 ILE A CA 1
ATOM 699 C C . ILE A 1 90 ? -52.705 -8.088 -26.541 1.00 81.56 90 ILE A C 1
ATOM 701 O O . ILE A 1 90 ? -52.355 -9.261 -26.515 1.00 81.56 90 ILE A O 1
ATOM 705 N N . SER A 1 91 ? -53.030 -7.517 -27.699 1.00 71.69 91 SER A N 1
ATOM 706 C CA . SER A 1 91 ? -53.280 -8.264 -28.950 1.00 71.69 91 SER A CA 1
ATOM 707 C C . SER A 1 91 ? -52.074 -8.940 -29.639 1.00 71.69 91 SER A C 1
ATOM 709 O O . SER A 1 91 ? -52.226 -9.483 -30.736 1.00 71.69 91 SER A O 1
ATOM 711 N N . ASN A 1 92 ? -50.880 -8.953 -29.033 1.00 75.75 92 ASN A N 1
ATOM 712 C CA . ASN A 1 92 ? -49.655 -9.520 -29.617 1.00 75.75 92 ASN A CA 1
ATOM 713 C C . ASN A 1 92 ? -48.843 -10.307 -28.575 1.00 75.75 92 ASN A C 1
ATOM 715 O O . ASN A 1 92 ? -48.445 -9.744 -27.557 1.00 75.75 92 ASN A O 1
ATOM 719 N N . ALA A 1 93 ? -48.520 -11.570 -28.878 1.00 70.56 93 ALA A N 1
ATOM 720 C CA . ALA A 1 93 ? -47.707 -12.444 -28.028 1.00 70.56 93 ALA A CA 1
ATOM 721 C C . ALA A 1 93 ? -46.347 -11.834 -27.647 1.00 70.56 93 ALA A C 1
ATOM 723 O O . ALA A 1 93 ? -45.905 -12.007 -26.515 1.00 70.56 93 ALA A O 1
ATOM 724 N N . ARG A 1 94 ? -45.708 -11.060 -28.541 1.00 73.12 94 ARG A N 1
ATOM 725 C CA . ARG A 1 94 ? -44.461 -10.351 -28.210 1.00 73.12 94 ARG A CA 1
ATOM 726 C C . ARG A 1 94 ? -44.675 -9.348 -27.080 1.00 73.12 94 ARG A C 1
ATOM 728 O O . ARG A 1 94 ? -43.899 -9.333 -26.135 1.00 73.12 94 ARG A O 1
ATOM 735 N N . ASN A 1 95 ? -45.734 -8.547 -27.169 1.00 76.75 95 ASN A N 1
ATOM 736 C CA . ASN A 1 95 ? -46.048 -7.522 -26.176 1.00 76.75 95 ASN A CA 1
ATOM 737 C C . ASN A 1 95 ? -46.506 -8.157 -24.854 1.00 76.75 95 ASN A C 1
ATOM 739 O O . ASN A 1 95 ? -46.194 -7.640 -23.790 1.00 76.75 95 ASN A O 1
ATOM 743 N N . ALA A 1 96 ? -47.173 -9.312 -24.912 1.00 76.12 96 ALA A N 1
ATOM 744 C CA . ALA A 1 96 ? -47.598 -10.064 -23.733 1.00 76.12 96 ALA A CA 1
ATOM 745 C C . ALA A 1 96 ? -46.426 -10.598 -22.894 1.00 76.12 96 ALA A C 1
ATOM 747 O O . ALA A 1 96 ? -46.545 -10.694 -21.678 1.00 76.12 96 ALA A O 1
ATOM 748 N N . MET A 1 97 ? -45.265 -10.870 -23.507 1.00 72.50 97 MET A N 1
ATOM 749 C CA . MET A 1 97 ? -44.041 -11.207 -22.761 1.00 72.50 97 MET A CA 1
ATOM 750 C C . MET A 1 97 ? -43.515 -10.057 -21.885 1.00 72.50 97 MET A C 1
ATOM 752 O O . MET A 1 97 ? -42.635 -10.304 -21.064 1.00 72.50 97 MET A O 1
ATOM 756 N N . HIS A 1 98 ? -44.009 -8.828 -22.074 1.00 75.06 98 HIS A N 1
ATOM 757 C CA . HIS A 1 98 ? -43.650 -7.653 -21.276 1.00 75.06 98 HIS A CA 1
ATOM 758 C C . HIS A 1 98 ? -44.703 -7.303 -20.211 1.00 75.06 98 HIS A C 1
ATOM 760 O O . HIS A 1 98 ? -44.468 -6.400 -19.413 1.00 75.06 98 HIS A O 1
ATOM 766 N N . ASP A 1 99 ? -45.838 -8.009 -20.158 1.00 82.12 99 ASP A N 1
ATOM 767 C CA . ASP A 1 99 ? -46.738 -7.932 -19.007 1.00 82.12 99 ASP A CA 1
ATOM 768 C C . ASP A 1 99 ? -46.147 -8.751 -17.856 1.00 82.12 99 ASP A C 1
ATOM 770 O O . ASP A 1 99 ? -45.993 -9.971 -17.967 1.00 82.12 99 ASP A O 1
ATOM 774 N N . LEU A 1 100 ? -45.816 -8.077 -16.757 1.00 83.56 100 LEU A N 1
ATOM 775 C CA . LEU A 1 100 ? -45.199 -8.652 -15.561 1.00 83.56 100 LEU A CA 1
ATOM 776 C C . LEU A 1 100 ? -46.063 -8.485 -14.297 1.00 83.56 100 LEU A C 1
ATOM 778 O O . LEU A 1 100 ? -45.613 -8.864 -13.221 1.00 83.56 100 LEU A O 1
ATOM 782 N N . ASP A 1 101 ? -47.293 -7.967 -14.404 1.00 85.56 101 ASP A N 1
ATOM 783 C CA . ASP A 1 101 ? -48.152 -7.665 -13.246 1.00 85.56 101 ASP A CA 1
ATOM 784 C C . ASP A 1 101 ? -49.242 -8.729 -13.031 1.00 85.56 101 ASP A C 1
ATOM 786 O O . ASP A 1 101 ? -50.450 -8.470 -13.035 1.00 85.56 101 ASP A O 1
ATOM 790 N N . GLY A 1 102 ? -48.821 -9.982 -12.838 1.00 87.31 102 GLY A N 1
ATOM 791 C CA . GLY A 1 102 ? -49.768 -11.072 -12.607 1.00 87.31 102 GLY A CA 1
ATOM 792 C C . GLY A 1 102 ? -50.596 -10.902 -11.328 1.00 87.31 102 GLY A C 1
ATOM 793 O O . GLY A 1 102 ? -51.712 -11.429 -11.247 1.00 87.31 102 GLY A O 1
ATOM 794 N N . HIS A 1 103 ? -50.085 -10.150 -10.348 1.00 88.56 103 HIS A N 1
ATOM 795 C CA . HIS A 1 103 ? -50.752 -9.899 -9.075 1.00 88.56 103 HIS A CA 1
ATOM 796 C C . HIS A 1 103 ? -51.984 -9.016 -9.289 1.00 88.56 103 HIS A C 1
ATOM 798 O O . HIS A 1 103 ? -53.108 -9.466 -9.034 1.00 88.56 103 HIS A O 1
ATOM 804 N N . THR A 1 104 ? -51.807 -7.801 -9.821 1.00 89.44 104 THR A N 1
ATOM 805 C CA . THR A 1 104 ? -52.916 -6.867 -10.060 1.00 89.44 104 THR A CA 1
ATOM 806 C C . THR A 1 104 ? -53.897 -7.441 -11.074 1.00 89.44 104 THR A C 1
ATOM 808 O O . THR A 1 104 ? -55.107 -7.396 -10.840 1.00 89.44 104 THR A O 1
ATOM 811 N N . ASN A 1 105 ? -53.400 -8.081 -12.140 1.00 90.06 105 ASN A N 1
ATOM 812 C CA . ASN A 1 105 ? -54.239 -8.741 -13.140 1.00 90.06 105 ASN A CA 1
ATOM 813 C C . ASN A 1 105 ? -55.146 -9.811 -12.504 1.00 90.06 105 ASN A C 1
ATOM 815 O O . ASN A 1 105 ? -56.357 -9.824 -12.733 1.00 90.06 105 ASN A O 1
ATOM 819 N N . THR A 1 106 ? -54.604 -10.671 -11.631 1.00 90.44 106 THR A N 1
ATOM 820 C CA . THR A 1 106 ? -55.413 -11.660 -10.894 1.00 90.44 106 THR A CA 1
ATOM 821 C C . THR A 1 106 ? -56.430 -10.988 -9.967 1.00 90.44 106 THR A C 1
ATOM 823 O O . THR A 1 106 ? -57.574 -11.443 -9.883 1.00 90.44 106 THR A O 1
ATOM 826 N N . GLY A 1 107 ? -56.047 -9.895 -9.302 1.00 88.31 107 GLY A N 1
ATOM 827 C CA . GLY A 1 107 ? -56.938 -9.091 -8.467 1.00 88.31 107 GLY A CA 1
ATOM 828 C C . GLY A 1 107 ? -58.138 -8.539 -9.240 1.00 88.31 107 GLY A C 1
ATOM 829 O O . GLY A 1 107 ? -59.274 -8.688 -8.786 1.00 88.31 107 GLY A O 1
ATOM 830 N N . ILE A 1 108 ? -57.908 -7.992 -10.438 1.00 88.62 108 ILE A N 1
ATOM 831 C CA . ILE A 1 108 ? -58.954 -7.501 -11.349 1.00 88.62 108 ILE A CA 1
ATOM 832 C C . ILE A 1 108 ? -59.900 -8.645 -11.748 1.00 88.62 108 ILE A C 1
ATOM 834 O O . ILE A 1 108 ? -61.114 -8.524 -11.578 1.00 88.62 108 ILE A O 1
ATOM 838 N N . ILE A 1 109 ? -59.367 -9.799 -12.173 1.00 87.06 109 ILE A N 1
ATOM 839 C CA . ILE A 1 109 ? -60.182 -10.975 -12.542 1.00 87.06 109 ILE A CA 1
ATOM 840 C C . ILE A 1 109 ? -61.027 -11.473 -11.349 1.00 87.06 109 ILE A C 1
ATOM 842 O O . ILE A 1 109 ? -62.175 -11.897 -11.522 1.00 87.06 109 ILE A O 1
ATOM 846 N N . ARG A 1 110 ? -60.503 -11.420 -10.113 1.00 85.81 110 ARG A N 1
ATOM 847 C CA . ARG A 1 110 ? -61.277 -11.771 -8.904 1.00 85.81 110 ARG A CA 1
ATOM 848 C C . ARG A 1 110 ? -62.332 -10.714 -8.555 1.00 85.81 110 ARG A C 1
ATOM 850 O O . ARG A 1 110 ? -63.408 -11.100 -8.092 1.00 85.81 110 ARG A O 1
ATOM 857 N N . ALA A 1 111 ? -62.072 -9.428 -8.804 1.00 84.44 111 ALA A N 1
ATOM 858 C CA . ALA A 1 111 ? -62.988 -8.319 -8.519 1.00 84.44 111 ALA A CA 1
ATOM 859 C C . ALA A 1 111 ? -64.277 -8.349 -9.367 1.00 84.44 111 ALA A C 1
ATOM 861 O O . ALA A 1 111 ? -65.335 -7.969 -8.866 1.00 84.44 111 ALA A O 1
ATOM 862 N N . GLU A 1 112 ? -64.231 -8.911 -10.582 1.00 77.88 112 GLU A N 1
ATOM 863 C CA . GLU A 1 112 ? -65.422 -9.217 -11.404 1.00 77.88 112 GLU A CA 1
ATOM 864 C C . GLU A 1 112 ? -66.357 -10.278 -10.761 1.00 77.88 112 GLU A C 1
ATOM 866 O O . GLU A 1 112 ? -67.495 -10.486 -11.189 1.00 77.88 112 GLU A O 1
ATOM 871 N N . GLY A 1 113 ? -65.919 -10.939 -9.681 1.00 59.03 113 GLY A N 1
ATOM 872 C CA . GLY A 1 113 ? -66.821 -11.452 -8.645 1.00 59.03 113 GLY A CA 1
ATOM 873 C C . GLY A 1 113 ? -67.447 -12.836 -8.856 1.00 59.03 113 GLY A C 1
ATOM 874 O O . GLY A 1 113 ? -68.431 -13.148 -8.181 1.00 59.03 113 GLY A O 1
ATOM 875 N N . ASN A 1 114 ? -66.925 -13.698 -9.746 1.00 74.50 114 ASN A N 1
ATOM 876 C CA . ASN A 1 114 ? -67.553 -15.007 -10.008 1.00 74.50 114 ASN A CA 1
ATOM 877 C C . ASN A 1 114 ? -66.595 -16.188 -10.310 1.00 74.50 114 ASN A C 1
ATOM 879 O O . ASN A 1 114 ? -66.205 -16.418 -11.456 1.00 74.50 114 ASN A O 1
ATOM 883 N N . SER A 1 115 ? -66.345 -17.046 -9.309 1.00 76.06 115 SER A N 1
ATOM 884 C CA . SER A 1 115 ? -65.603 -18.327 -9.440 1.00 76.06 115 SER A CA 1
ATOM 885 C C . SER A 1 115 ? -66.148 -19.266 -10.506 1.00 76.06 115 SER A C 1
ATOM 887 O O . SER A 1 115 ? -65.399 -20.031 -11.106 1.00 76.06 115 SER A O 1
ATOM 889 N N . SER A 1 116 ? -67.466 -19.273 -10.713 1.00 75.94 116 SER A N 1
ATOM 890 C CA . SER A 1 116 ? -68.089 -20.176 -11.683 1.00 75.94 116 SER A CA 1
ATOM 891 C C . SER A 1 116 ? -67.853 -19.733 -13.127 1.00 75.94 116 SER A C 1
ATOM 893 O O . SER A 1 116 ? -68.122 -20.526 -14.033 1.00 75.94 116 SER A O 1
ATOM 895 N N . ILE A 1 117 ? -67.367 -18.501 -13.330 1.00 77.94 117 ILE A N 1
ATOM 896 C CA . ILE A 1 117 ? -66.976 -17.927 -14.622 1.00 77.94 117 ILE A CA 1
ATOM 897 C C . ILE A 1 117 ? -65.457 -17.976 -14.789 1.00 77.94 117 ILE A C 1
ATOM 899 O O . ILE A 1 117 ? -65.016 -18.505 -15.805 1.00 77.94 117 ILE A O 1
ATOM 903 N N . PHE A 1 118 ? -64.682 -17.536 -13.790 1.00 82.44 118 PHE A N 1
ATOM 904 C CA . PHE A 1 118 ? -63.213 -17.476 -13.843 1.00 82.44 118 PHE A CA 1
ATOM 905 C C . PHE A 1 118 ? -62.528 -18.464 -12.878 1.00 82.44 118 PHE A C 1
ATOM 907 O O . PHE A 1 118 ? -61.875 -18.047 -11.915 1.00 82.44 118 PHE A O 1
ATOM 914 N N . PRO A 1 119 ? -62.674 -19.791 -13.067 1.00 80.94 119 PRO A N 1
ATOM 915 C CA . PRO A 1 119 ? -62.229 -20.746 -12.062 1.00 80.94 119 PRO A CA 1
ATOM 916 C C . PRO A 1 119 ? -60.699 -20.842 -11.940 1.00 80.94 119 PRO A C 1
ATOM 918 O O . PRO A 1 119 ? -60.237 -21.281 -10.894 1.00 80.94 119 PRO A O 1
ATOM 921 N N . ALA A 1 120 ? -59.901 -20.411 -12.930 1.00 82.69 120 ALA A N 1
ATOM 922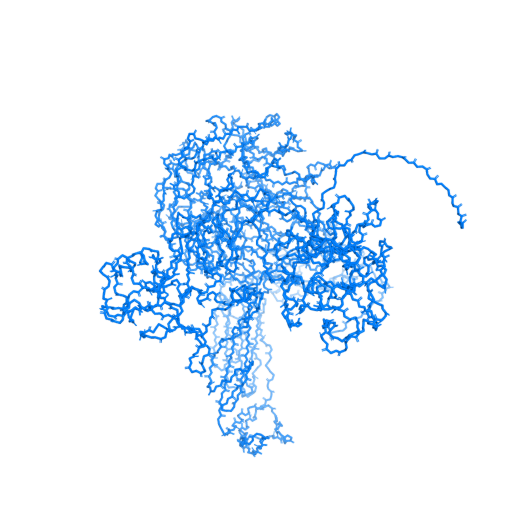 C CA . ALA A 1 120 ? -58.436 -20.360 -12.799 1.00 82.69 120 ALA A CA 1
ATOM 923 C C . ALA A 1 120 ? -57.971 -19.316 -11.770 1.00 82.69 120 ALA A C 1
ATOM 925 O O . ALA A 1 120 ? -57.196 -19.647 -10.876 1.00 82.69 120 ALA A O 1
ATOM 926 N N . ALA A 1 121 ? -58.501 -18.091 -11.833 1.00 83.94 121 ALA A N 1
ATOM 927 C CA . ALA A 1 121 ? -58.170 -17.014 -10.893 1.00 83.94 121 ALA A CA 1
ATOM 928 C C . ALA A 1 121 ? -58.729 -17.241 -9.472 1.00 83.94 121 ALA A C 1
ATOM 930 O O . ALA A 1 121 ? -58.349 -16.544 -8.537 1.00 83.94 121 ALA A O 1
ATOM 931 N N . TRP A 1 122 ? -59.629 -18.215 -9.293 1.00 85.50 122 TRP A N 1
ATOM 932 C CA . TRP A 1 122 ? -60.124 -18.664 -7.982 1.00 85.50 122 TRP A CA 1
ATOM 933 C C . TRP A 1 122 ? -59.548 -20.029 -7.557 1.00 85.50 122 TRP A C 1
ATOM 935 O O . TRP A 1 122 ? -59.932 -20.548 -6.511 1.00 85.50 122 TRP A O 1
ATOM 945 N N . ALA A 1 123 ? -58.644 -20.617 -8.347 1.00 82.88 123 ALA A N 1
ATOM 946 C CA . ALA A 1 123 ? -57.884 -21.812 -7.973 1.00 82.88 123 ALA A CA 1
ATOM 947 C C . ALA A 1 123 ? -56.547 -21.478 -7.291 1.00 82.88 123 ALA A C 1
ATOM 949 O O . ALA A 1 123 ? -55.913 -22.376 -6.740 1.00 82.88 123 ALA A O 1
ATOM 950 N N . VAL A 1 124 ? -56.121 -20.213 -7.352 1.00 85.81 124 VAL A N 1
ATOM 951 C CA . VAL A 1 124 ? -54.913 -19.700 -6.699 1.00 85.81 124 VAL A CA 1
ATOM 952 C C . VAL A 1 124 ? -55.240 -19.156 -5.304 1.00 85.81 124 VAL A C 1
ATOM 954 O O . VAL A 1 124 ? -56.311 -18.579 -5.096 1.00 85.81 124 VAL A O 1
ATOM 957 N N . ASP A 1 125 ? -54.335 -19.348 -4.346 1.00 85.94 125 ASP A N 1
ATOM 958 C CA . ASP A 1 125 ? -54.508 -18.941 -2.943 1.00 85.94 125 ASP A CA 1
ATOM 959 C C . ASP A 1 125 ? -54.167 -17.453 -2.720 1.00 85.94 125 ASP A C 1
ATOM 961 O O . ASP A 1 125 ? -53.260 -17.074 -1.974 1.00 85.94 125 ASP A O 1
ATOM 965 N N . TYR A 1 126 ? -54.898 -16.597 -3.434 1.00 85.88 126 TYR A N 1
ATOM 966 C CA . TYR A 1 126 ? -54.638 -15.158 -3.531 1.00 85.88 126 TYR A CA 1
ATOM 967 C C . TYR A 1 126 ? -54.748 -14.439 -2.183 1.00 85.88 126 TYR A C 1
ATOM 969 O O . TYR A 1 126 ? -54.057 -13.453 -1.948 1.00 85.88 126 TYR A O 1
ATOM 977 N N . ASP A 1 127 ? -55.575 -14.950 -1.270 1.00 82.12 127 ASP A N 1
ATOM 978 C CA . ASP A 1 127 ? -55.745 -14.365 0.062 1.00 82.12 127 ASP A CA 1
ATOM 979 C C . ASP A 1 127 ? -54.482 -14.576 0.937 1.00 82.12 127 ASP A C 1
ATOM 981 O O . ASP A 1 127 ? -54.255 -13.812 1.873 1.00 82.12 127 ASP A O 1
ATOM 985 N N . ASN A 1 128 ? -53.623 -15.545 0.579 1.00 77.69 128 ASN A N 1
ATOM 986 C CA . ASN A 1 128 ? -52.273 -15.756 1.122 1.00 77.69 128 ASN A CA 1
ATOM 987 C C . ASN A 1 128 ? -51.155 -15.244 0.178 1.00 77.69 128 ASN A C 1
ATOM 989 O O . ASN A 1 128 ? -49.991 -15.618 0.324 1.00 77.69 128 ASN A O 1
ATOM 993 N N . GLY A 1 129 ? -51.488 -14.388 -0.798 1.00 82.56 129 GLY A N 1
ATOM 994 C CA . GLY A 1 129 ? -50.532 -13.757 -1.718 1.00 82.56 129 GLY A CA 1
ATOM 995 C C . GLY A 1 129 ? -50.118 -14.600 -2.93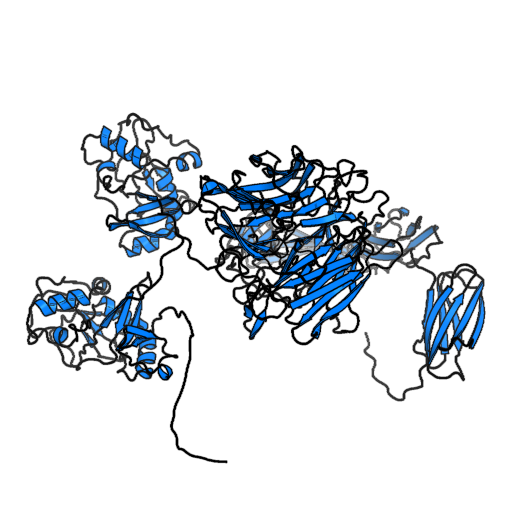0 1.00 82.56 129 GLY A C 1
ATOM 996 O O . GLY A 1 129 ? -49.211 -14.202 -3.656 1.00 82.56 129 GLY A O 1
ATOM 997 N N . TRP A 1 130 ? -50.757 -15.748 -3.171 1.00 91.44 130 TRP A N 1
ATOM 998 C CA . TRP A 1 130 ? -50.477 -16.601 -4.329 1.00 91.44 130 TRP A CA 1
ATOM 999 C C . TRP A 1 130 ? -51.426 -16.308 -5.497 1.00 91.44 130 TRP A C 1
ATOM 1001 O O . TRP A 1 130 ? -52.625 -16.568 -5.414 1.00 91.44 130 TRP A O 1
ATOM 1011 N N . TYR A 1 131 ? -50.902 -15.820 -6.617 1.00 92.94 131 TYR A N 1
ATOM 1012 C CA . TYR A 1 131 ? -51.697 -15.328 -7.744 1.00 92.94 131 TYR A CA 1
ATOM 1013 C C . TYR A 1 131 ? -51.412 -16.073 -9.061 1.00 92.94 131 TYR A C 1
ATOM 1015 O O . TYR A 1 131 ? -50.534 -16.938 -9.141 1.00 92.94 131 TYR A O 1
ATOM 1023 N N . LEU A 1 132 ? -52.207 -15.786 -10.099 1.00 90.31 132 LEU A N 1
ATOM 1024 C CA . LEU A 1 132 ? -52.051 -16.371 -11.430 1.00 90.31 132 LEU A CA 1
ATOM 1025 C C . LEU A 1 132 ? -50.993 -15.556 -12.208 1.00 90.31 132 LEU A C 1
ATOM 1027 O O . LEU A 1 132 ? -51.214 -14.365 -12.437 1.00 90.31 132 LEU A O 1
ATOM 1031 N N . PRO A 1 133 ? -49.852 -16.148 -12.605 1.00 91.31 133 PRO A N 1
ATOM 1032 C CA . PRO A 1 133 ? -48.756 -15.418 -13.248 1.00 91.31 133 PRO A CA 1
ATOM 1033 C C . PRO A 1 133 ? -49.192 -14.750 -14.555 1.00 91.31 133 PRO A C 1
ATOM 1035 O O . PRO A 1 133 ? -50.011 -15.301 -15.292 1.00 91.31 133 PRO A O 1
ATOM 1038 N N . SER A 1 134 ? -48.618 -13.595 -14.882 1.00 89.75 134 SER A N 1
ATOM 1039 C CA . SER A 1 134 ? -48.764 -12.984 -16.206 1.00 89.75 134 SER A CA 1
ATOM 1040 C C . SER A 1 134 ? -48.012 -13.785 -17.281 1.00 89.75 134 SER A C 1
ATOM 1042 O O . SER A 1 134 ? -47.212 -14.681 -16.992 1.00 89.75 134 SER A O 1
ATOM 1044 N N . ALA A 1 135 ? -48.238 -13.460 -18.552 1.00 82.75 135 ALA A N 1
ATOM 1045 C CA . ALA A 1 135 ? -47.578 -14.102 -19.682 1.00 82.75 135 ALA A CA 1
ATOM 1046 C C . ALA A 1 135 ? -46.055 -13.843 -19.710 1.00 82.75 135 ALA A C 1
ATOM 1048 O O . ALA A 1 135 ? -45.291 -14.743 -20.067 1.00 82.75 135 ALA A O 1
ATOM 1049 N N . GLY A 1 136 ? -45.594 -12.667 -19.269 1.00 79.75 136 GLY A N 1
ATOM 1050 C CA . GLY A 1 136 ? -44.171 -12.384 -19.070 1.00 79.75 136 GLY A CA 1
ATOM 1051 C C . GLY A 1 136 ? -43.568 -13.153 -17.891 1.00 79.75 136 GLY A C 1
ATOM 1052 O O . GLY A 1 136 ? -42.532 -13.794 -18.050 1.00 79.75 136 GLY A O 1
ATOM 1053 N N . GLN A 1 137 ? -44.237 -13.200 -16.734 1.00 88.12 137 GLN A N 1
ATOM 1054 C CA . GLN A 1 137 ? -43.760 -13.969 -15.571 1.00 88.12 137 GLN A CA 1
ATOM 1055 C C . GLN A 1 137 ? -43.668 -15.473 -15.874 1.00 88.12 137 GLN A C 1
ATOM 1057 O O . GLN A 1 137 ? -42.704 -16.141 -15.494 1.00 88.12 137 GLN A O 1
ATOM 1062 N N . LEU A 1 138 ? -44.637 -16.003 -16.628 1.00 83.81 138 LEU A N 1
ATOM 1063 C CA . LEU A 1 138 ? -44.621 -17.372 -17.140 1.00 83.81 138 LEU A CA 1
ATOM 1064 C C . LEU A 1 138 ? -43.398 -17.663 -18.028 1.00 83.81 138 LEU A C 1
ATOM 1066 O O . LEU A 1 138 ? -42.818 -18.743 -17.916 1.00 83.81 138 LEU A O 1
ATOM 1070 N N . ARG A 1 139 ? -42.966 -16.709 -18.865 1.00 80.88 139 ARG A N 1
ATOM 1071 C CA . ARG A 1 139 ? -41.755 -16.845 -19.691 1.00 80.88 139 ARG A CA 1
ATOM 1072 C C . ARG A 1 139 ? -40.499 -17.010 -18.826 1.00 80.88 139 ARG A C 1
ATOM 1074 O O . ARG A 1 139 ? -39.744 -17.949 -19.067 1.00 80.88 139 ARG A O 1
ATOM 1081 N N . TYR A 1 140 ? -40.308 -16.155 -17.815 1.00 77.06 140 TYR A N 1
ATOM 1082 C CA . TYR A 1 140 ? -39.172 -16.245 -16.879 1.00 77.06 140 TYR A CA 1
ATOM 1083 C C . TYR A 1 140 ? -39.162 -17.568 -16.105 1.00 77.06 140 TYR A C 1
ATOM 1085 O O . TYR A 1 140 ? -38.130 -18.232 -16.003 1.00 77.06 140 TYR A O 1
ATOM 1093 N N . LEU A 1 141 ? -40.333 -18.010 -15.636 1.00 82.81 141 LEU A N 1
ATOM 1094 C CA . LEU A 1 141 ? -40.491 -19.306 -14.976 1.00 82.81 141 LEU A CA 1
ATOM 1095 C C . LEU A 1 141 ? -40.011 -20.477 -15.854 1.00 82.81 141 LEU A C 1
ATOM 1097 O O . LEU A 1 141 ? -39.527 -21.478 -15.332 1.00 82.81 141 LEU A O 1
ATOM 1101 N N . TYR A 1 142 ? -40.142 -20.372 -17.179 1.00 76.56 142 TYR A N 1
ATOM 1102 C CA . TYR A 1 142 ? -39.824 -21.459 -18.106 1.00 76.56 142 TYR A CA 1
ATOM 1103 C C . TYR A 1 142 ? -38.382 -21.479 -18.593 1.00 76.56 142 TYR A C 1
ATOM 1105 O O . TYR A 1 142 ? -37.849 -22.573 -18.808 1.00 76.56 142 TYR A O 1
ATOM 1113 N N . SER A 1 143 ? -37.737 -20.314 -18.712 1.00 73.31 143 SER A N 1
ATOM 1114 C CA . SER A 1 143 ? -36.294 -20.235 -18.966 1.00 73.31 143 SER A CA 1
ATOM 1115 C C . SER A 1 143 ? -35.470 -20.853 -17.834 1.00 73.31 143 SER A C 1
ATOM 1117 O O . SER A 1 143 ? -34.448 -21.465 -18.116 1.00 73.31 143 SER A O 1
ATOM 1119 N N . CYS A 1 144 ? -35.946 -20.760 -16.588 1.00 73.44 144 CYS A N 1
ATOM 1120 C CA . CYS A 1 144 ? -35.231 -21.216 -15.388 1.00 73.44 144 CYS A CA 1
ATOM 1121 C C . CYS A 1 144 ? -35.709 -22.583 -14.852 1.00 73.44 144 CYS A C 1
ATOM 1123 O O . CYS A 1 144 ? -35.281 -23.032 -13.787 1.00 73.44 144 CYS A O 1
ATOM 1125 N N . ALA A 1 145 ? -36.644 -23.255 -15.532 1.00 78.00 145 ALA A N 1
ATOM 1126 C CA . ALA A 1 145 ? -37.257 -24.467 -14.991 1.00 78.00 145 ALA A CA 1
ATOM 1127 C C . ALA A 1 145 ? -36.420 -25.777 -14.984 1.00 78.00 145 ALA A C 1
ATOM 1129 O O . ALA A 1 145 ? -36.891 -26.716 -14.330 1.00 78.00 145 ALA A O 1
ATOM 1130 N N . PRO A 1 146 ? -35.202 -25.917 -15.562 1.00 79.25 146 PRO A N 1
ATOM 1131 C CA . PRO A 1 146 ? -34.317 -27.038 -15.219 1.00 79.25 146 PRO A CA 1
ATOM 1132 C C . PRO A 1 146 ? -33.848 -26.949 -13.757 1.00 79.25 146 PRO A C 1
ATOM 1134 O O . PRO A 1 146 ? -34.003 -27.908 -12.997 1.00 79.25 146 PRO A O 1
ATOM 1137 N N . GLU A 1 147 ? -33.374 -25.774 -13.342 1.00 78.62 147 GLU A N 1
ATOM 1138 C CA . GLU A 1 147 ? -32.873 -25.471 -11.999 1.00 78.62 147 GLU A CA 1
ATOM 1139 C C . GLU A 1 147 ? -33.995 -25.599 -10.961 1.00 78.62 147 GLU A C 1
ATOM 1141 O O . GLU A 1 147 ? -33.848 -26.298 -9.955 1.00 78.62 147 GLU A O 1
ATOM 1146 N N . ILE A 1 148 ? -35.168 -25.027 -11.259 1.00 88.00 148 ILE A N 1
ATOM 1147 C CA . ILE A 1 148 ? -36.366 -25.146 -10.412 1.00 88.00 148 ILE A CA 1
ATOM 1148 C C . ILE A 1 148 ? -36.789 -26.609 -10.265 1.00 88.00 148 ILE A C 1
ATOM 1150 O O . ILE A 1 148 ? -37.165 -27.027 -9.173 1.00 88.00 148 ILE A O 1
ATOM 1154 N N . ASN A 1 149 ? -36.731 -27.413 -11.333 1.00 88.81 149 ASN A N 1
ATOM 1155 C CA . ASN A 1 149 ? -37.092 -28.830 -11.261 1.00 88.81 149 ASN A CA 1
ATOM 1156 C C . ASN A 1 149 ? -36.150 -29.632 -10.355 1.00 88.81 149 ASN A C 1
ATOM 1158 O O . ASN A 1 149 ? -36.622 -30.521 -9.642 1.00 88.81 149 ASN A O 1
ATOM 1162 N N . ALA A 1 150 ? -34.856 -29.302 -10.329 1.00 86.19 150 ALA A N 1
ATOM 1163 C CA . ALA A 1 150 ? -33.913 -29.903 -9.389 1.00 86.19 150 ALA A CA 1
ATOM 1164 C C . ALA A 1 150 ? -34.281 -29.565 -7.930 1.00 86.19 150 ALA A C 1
ATOM 1166 O O . ALA A 1 150 ? -34.301 -30.456 -7.079 1.00 86.19 150 ALA A O 1
ATOM 1167 N N . SER A 1 151 ? -34.663 -28.319 -7.638 1.00 89.06 151 SER A N 1
ATOM 1168 C CA . SER A 1 151 ? -35.113 -27.921 -6.294 1.00 89.06 151 SER A CA 1
ATOM 1169 C C . SER A 1 151 ? -36.478 -28.515 -5.921 1.00 89.06 151 SER A C 1
ATOM 1171 O O . SER A 1 151 ? -36.649 -29.011 -4.807 1.00 89.06 151 SER A O 1
ATOM 1173 N N . LEU A 1 152 ? -37.431 -28.579 -6.860 1.00 90.94 152 LEU A N 1
ATOM 1174 C CA . LEU A 1 152 ? -38.720 -29.262 -6.679 1.00 90.94 152 LEU A CA 1
ATOM 1175 C C . LEU A 1 152 ? -38.533 -30.749 -6.346 1.00 90.94 152 LEU A C 1
ATOM 1177 O O . LEU A 1 152 ? -39.247 -31.269 -5.489 1.00 90.94 152 LEU A O 1
ATOM 1181 N N . GLN A 1 153 ? -37.558 -31.426 -6.963 1.00 89.25 153 GLN A N 1
ATOM 1182 C CA . GLN A 1 153 ? -37.223 -32.814 -6.638 1.00 89.25 153 GLN A CA 1
ATOM 1183 C C . GLN A 1 153 ? -36.712 -32.967 -5.194 1.00 89.25 153 GLN A C 1
ATOM 1185 O O . GLN A 1 153 ? -37.063 -33.948 -4.537 1.00 89.25 153 GLN A O 1
ATOM 1190 N N . VAL A 1 154 ? -35.925 -32.010 -4.689 1.00 87.62 154 VAL A N 1
ATOM 1191 C CA . VAL A 1 154 ? -35.408 -32.013 -3.307 1.00 87.62 154 VAL A CA 1
ATOM 1192 C C . VAL A 1 154 ? -36.528 -31.815 -2.280 1.00 87.62 154 VAL A C 1
ATOM 1194 O O . VAL A 1 154 ? -36.560 -32.524 -1.275 1.00 87.62 154 VAL A O 1
ATOM 1197 N N . VAL A 1 155 ? -37.475 -30.906 -2.536 1.00 89.06 155 VAL A N 1
ATOM 1198 C CA . VAL A 1 155 ? -38.567 -30.586 -1.589 1.00 89.06 155 VAL A CA 1
ATOM 1199 C C . VAL A 1 155 ? -39.836 -31.435 -1.764 1.00 89.06 155 VAL A C 1
ATOM 1201 O O . VAL A 1 155 ? -40.793 -31.277 -1.008 1.00 89.06 155 VAL A O 1
ATOM 1204 N N . GLY A 1 156 ? -39.870 -32.345 -2.744 1.00 85.19 156 GLY A N 1
ATOM 1205 C CA . GLY A 1 156 ? -41.016 -33.228 -3.005 1.00 85.19 156 GLY A CA 1
ATOM 1206 C C . GLY A 1 156 ? -42.185 -32.572 -3.755 1.00 85.19 156 GLY A C 1
ATOM 1207 O O . GLY A 1 156 ? -43.328 -33.006 -3.609 1.00 85.19 156 GLY A O 1
ATOM 1208 N N . GLY A 1 157 ? -41.913 -31.528 -4.541 1.00 85.44 157 GLY A N 1
ATOM 1209 C CA . GLY A 1 157 ? -42.885 -30.859 -5.407 1.00 85.44 157 GLY A CA 1
ATOM 1210 C C . GLY A 1 157 ? -43.133 -31.578 -6.741 1.00 85.44 157 GLY A C 1
ATOM 1211 O O . GLY A 1 157 ? -42.394 -32.469 -7.158 1.00 85.44 157 GLY A O 1
ATOM 1212 N N . THR A 1 158 ? -44.182 -31.160 -7.450 1.00 85.25 158 THR A N 1
ATOM 1213 C CA . THR A 1 158 ? -44.522 -31.669 -8.789 1.00 85.25 158 THR A CA 1
ATOM 1214 C C . THR A 1 158 ? -43.719 -30.931 -9.863 1.00 85.25 158 THR A C 1
ATOM 1216 O O . THR A 1 158 ? -43.805 -29.703 -9.965 1.00 85.25 158 THR A O 1
ATOM 1219 N N . ALA A 1 159 ? -42.971 -31.666 -10.688 1.00 82.50 159 ALA A N 1
ATOM 1220 C CA . ALA A 1 159 ? -42.108 -31.105 -11.730 1.00 82.50 159 ALA A CA 1
ATOM 1221 C C . ALA A 1 159 ? -42.868 -30.307 -12.813 1.00 82.50 159 ALA A C 1
ATOM 1223 O O . ALA A 1 159 ? -44.003 -30.616 -13.180 1.00 82.50 159 ALA A O 1
ATOM 1224 N N . ILE A 1 160 ? -42.205 -29.287 -13.356 1.00 80.00 160 ILE A N 1
ATOM 1225 C CA . ILE A 1 160 ? -42.606 -28.514 -14.534 1.00 80.00 160 ILE A CA 1
ATOM 1226 C C . ILE A 1 160 ? -42.262 -29.341 -15.784 1.00 80.00 160 ILE A C 1
ATOM 1228 O O . ILE A 1 160 ? -41.093 -29.613 -16.061 1.00 80.00 160 ILE A O 1
ATOM 1232 N N . HIS A 1 161 ? -43.280 -29.786 -16.528 1.00 68.31 161 HIS A N 1
ATOM 1233 C CA . HIS A 1 161 ? -43.111 -30.710 -17.656 1.00 68.31 161 HIS A CA 1
ATOM 1234 C C . HIS A 1 161 ? -42.763 -30.013 -18.982 1.00 68.31 161 HIS A C 1
ATOM 1236 O O . HIS A 1 161 ? -43.573 -29.277 -19.544 1.00 68.31 161 HIS A O 1
ATOM 1242 N N . TYR A 1 162 ? -41.604 -30.375 -19.538 1.00 57.16 162 TYR A N 1
ATOM 1243 C CA . TYR A 1 162 ? -41.025 -29.848 -20.783 1.00 57.16 162 TYR A CA 1
ATOM 1244 C C . TYR A 1 162 ? -41.365 -30.608 -22.078 1.00 57.16 162 TYR A C 1
ATOM 1246 O O . TYR A 1 162 ? -40.756 -30.355 -23.114 1.00 57.16 162 TYR A O 1
ATOM 1254 N N . GLN A 1 163 ? -42.255 -31.603 -22.043 1.00 47.56 163 GLN A N 1
ATOM 1255 C CA . GLN A 1 163 ? -42.486 -32.472 -23.203 1.00 47.56 163 GLN A CA 1
ATOM 1256 C C . GLN A 1 163 ? -43.971 -32.584 -23.554 1.00 47.56 163 GLN A C 1
ATOM 1258 O O . GLN A 1 163 ? -44.726 -33.273 -22.876 1.00 47.56 163 GLN A O 1
ATOM 1263 N N . TYR A 1 164 ? -44.319 -31.933 -24.670 1.00 52.97 164 TYR A N 1
ATOM 1264 C CA . TYR A 1 164 ? -45.539 -32.045 -25.481 1.00 52.97 164 TYR A CA 1
ATOM 1265 C C . TYR A 1 164 ? -46.906 -31.866 -24.787 1.00 52.97 164 TYR A C 1
ATOM 1267 O O . TYR A 1 164 ? -47.369 -32.694 -24.008 1.00 52.97 164 TYR A O 1
ATOM 1275 N N . ASN A 1 165 ? -47.637 -30.844 -25.249 1.00 54.50 165 ASN A N 1
ATOM 1276 C CA . ASN A 1 165 ? -49.068 -30.605 -25.005 1.00 54.50 165 ASN A CA 1
ATOM 1277 C C . ASN A 1 165 ? -49.492 -30.348 -23.545 1.00 54.50 165 ASN A C 1
ATOM 1279 O O . ASN A 1 165 ? -50.675 -30.487 -23.235 1.00 54.50 165 ASN A O 1
ATOM 1283 N N . PHE A 1 166 ? -48.577 -29.908 -22.677 1.00 63.66 166 PHE A N 1
ATOM 1284 C CA . PHE A 1 166 ? -48.943 -29.266 -21.412 1.00 63.66 166 PHE A CA 1
ATOM 1285 C C . PHE A 1 166 ? -49.009 -27.748 -21.566 1.00 63.66 166 PHE A C 1
ATOM 1287 O O . PHE A 1 166 ? -48.190 -27.139 -22.258 1.00 63.66 166 PHE A O 1
ATOM 1294 N N . TYR A 1 167 ? -50.008 -27.165 -20.909 1.00 71.25 167 TYR A N 1
ATOM 1295 C CA . TYR A 1 167 ? -50.416 -25.777 -21.068 1.00 71.25 167 TYR A CA 1
ATOM 1296 C C . TYR A 1 167 ? -50.651 -25.118 -19.710 1.00 71.25 167 TYR A C 1
ATOM 1298 O O . TYR A 1 167 ? -51.158 -25.771 -18.792 1.00 71.25 167 TYR A O 1
ATOM 1306 N N . TRP A 1 168 ? -50.347 -23.825 -19.599 1.00 78.50 168 TRP A N 1
ATOM 1307 C CA . TRP A 1 168 ? -50.510 -23.056 -18.361 1.00 78.50 168 TRP A CA 1
ATOM 1308 C C . TRP A 1 168 ? -51.219 -21.735 -18.615 1.00 78.50 168 TRP A C 1
ATOM 1310 O O . TRP A 1 168 ? -50.901 -21.039 -19.578 1.00 78.50 168 TRP A O 1
ATOM 1320 N N . TRP A 1 169 ? -52.180 -21.411 -17.750 1.00 83.00 169 TRP A N 1
ATOM 1321 C CA . TRP A 1 169 ? -52.923 -20.156 -17.827 1.00 83.00 169 TRP A CA 1
ATOM 1322 C C . TRP A 1 169 ? -52.099 -18.972 -17.341 1.00 83.00 169 TRP A C 1
ATOM 1324 O O . TRP A 1 169 ? -51.541 -19.035 -16.245 1.00 83.00 169 TRP A O 1
ATOM 1334 N N . SER A 1 170 ? -52.107 -17.889 -18.120 1.00 84.88 170 SER A N 1
ATOM 1335 C CA . SER A 1 170 ? -51.690 -16.572 -17.644 1.00 84.88 170 SER A CA 1
ATOM 1336 C C . SER A 1 170 ? -52.878 -15.754 -17.123 1.00 84.88 170 SER A C 1
ATOM 1338 O O . SER A 1 170 ? -54.040 -16.064 -17.406 1.00 84.88 170 SER A O 1
ATOM 1340 N N . SER A 1 171 ? -52.589 -14.689 -16.382 1.00 88.38 171 SER A N 1
ATOM 1341 C CA . SER A 1 171 ? -53.528 -13.604 -16.073 1.00 88.38 171 SER A CA 1
ATOM 1342 C C . SER A 1 171 ? -53.552 -12.491 -17.133 1.00 88.38 171 SER A C 1
ATOM 1344 O O . SER A 1 171 ? -54.350 -11.569 -17.004 1.00 88.38 171 SER A O 1
ATOM 1346 N N . THR A 1 172 ? -52.744 -12.589 -18.196 1.00 88.00 172 THR A N 1
ATOM 1347 C CA . THR A 1 172 ? -52.676 -11.604 -19.287 1.00 88.00 172 THR A CA 1
ATOM 1348 C C . THR A 1 172 ? -53.770 -11.842 -20.325 1.00 88.00 172 THR A C 1
ATOM 1350 O O . THR A 1 172 ? -53.830 -12.899 -20.964 1.00 88.00 172 THR A O 1
ATOM 1353 N N . GLU A 1 173 ? -54.604 -10.831 -20.549 1.00 84.81 173 GLU A N 1
ATOM 1354 C CA . GLU A 1 173 ? -55.645 -10.861 -21.574 1.00 84.81 173 GLU A CA 1
ATOM 1355 C C . GLU A 1 173 ? -55.060 -10.549 -22.962 1.00 84.81 173 GLU A C 1
ATOM 1357 O O . GLU A 1 173 ? -54.269 -9.623 -23.142 1.00 84.81 173 GLU A O 1
ATOM 1362 N N . HIS A 1 174 ? -55.423 -11.350 -23.965 1.00 80.81 174 HIS A N 1
ATOM 1363 C CA . HIS A 1 174 ? -54.993 -11.170 -25.359 1.00 80.81 174 HIS A CA 1
ATOM 1364 C C . HIS A 1 174 ? -55.982 -10.307 -26.139 1.00 80.81 174 HIS A C 1
ATOM 1366 O O . HIS A 1 174 ? -55.609 -9.461 -26.952 1.00 80.81 174 HIS A O 1
ATOM 1372 N N . SER A 1 175 ? -57.265 -10.558 -25.920 1.00 71.38 175 SER A N 1
ATOM 1373 C CA . SER A 1 175 ? -58.377 -9.872 -26.566 1.00 71.38 175 SER A CA 1
ATOM 1374 C C . SER A 1 175 ? -59.625 -10.039 -25.697 1.00 71.38 175 SER A C 1
ATOM 1376 O O . SER A 1 175 ? -59.620 -10.962 -24.881 1.00 71.38 175 SER A O 1
ATOM 1378 N N . PRO A 1 176 ? -60.711 -9.275 -25.936 1.00 67.75 176 PRO A N 1
ATOM 1379 C CA . PRO A 1 176 ? -61.950 -9.289 -25.140 1.00 67.75 176 PRO A CA 1
ATOM 1380 C C . PRO A 1 176 ? -62.630 -10.649 -24.913 1.00 67.75 176 PRO A C 1
ATOM 1382 O O . PRO A 1 176 ? -63.712 -10.729 -24.343 1.00 67.75 176 PRO A O 1
ATOM 1385 N N . TYR A 1 177 ? -62.076 -11.720 -25.473 1.00 62.78 177 TYR A N 1
ATOM 1386 C CA . TYR A 1 177 ? -62.623 -13.063 -25.524 1.00 62.78 177 TYR A CA 1
ATOM 1387 C C . TYR A 1 177 ? -61.594 -14.141 -25.110 1.00 62.78 177 TYR A C 1
ATOM 1389 O O . TYR A 1 177 ? -61.966 -15.311 -24.997 1.00 62.78 177 TYR A O 1
ATOM 1397 N N . HIS A 1 178 ? -60.310 -13.784 -24.939 1.00 72.19 178 HIS A N 1
ATOM 1398 C CA . HIS A 1 178 ? -59.167 -14.707 -24.971 1.00 72.19 178 HIS A CA 1
ATOM 1399 C C . HIS A 1 178 ? -57.997 -14.236 -24.095 1.00 72.19 178 HIS A C 1
ATOM 1401 O O . HIS A 1 178 ? -57.696 -13.049 -24.024 1.00 72.19 178 HIS A O 1
ATOM 1407 N N . ALA A 1 179 ? -57.260 -15.187 -23.526 1.00 75.88 179 ALA A N 1
ATOM 1408 C CA . ALA A 1 179 ? -56.048 -14.945 -22.742 1.00 75.88 179 ALA A CA 1
ATOM 1409 C C . ALA A 1 179 ? -54.857 -15.682 -23.350 1.00 75.88 179 ALA A C 1
ATOM 1411 O O . ALA A 1 179 ? -55.033 -16.626 -24.129 1.00 75.88 179 ALA A O 1
ATOM 1412 N N . PHE A 1 180 ? -53.647 -15.283 -22.963 1.00 80.94 180 PHE A N 1
ATOM 1413 C CA . PHE A 1 180 ? -52.462 -16.049 -23.327 1.00 80.94 180 PHE A CA 1
ATOM 1414 C C . PHE A 1 180 ? -52.335 -17.319 -22.491 1.00 80.94 180 PHE A C 1
ATOM 1416 O O . PHE A 1 180 ? -52.553 -17.332 -21.274 1.00 80.94 180 PHE A O 1
ATOM 1423 N N . ASP A 1 181 ? -51.912 -18.381 -23.161 1.00 74.00 181 ASP A N 1
ATOM 1424 C CA . ASP A 1 181 ? -51.419 -19.604 -22.551 1.00 74.00 181 ASP A CA 1
ATOM 1425 C C . ASP A 1 181 ? -49.971 -19.862 -22.978 1.00 74.00 181 ASP A C 1
ATOM 1427 O O . ASP A 1 181 ? -49.464 -19.290 -23.944 1.00 74.00 181 ASP A O 1
ATOM 1431 N N . MET A 1 182 ? -49.282 -20.714 -22.226 1.00 74.88 182 MET A N 1
ATOM 1432 C CA . MET A 1 182 ? -47.916 -21.123 -22.537 1.00 74.88 182 MET A CA 1
ATOM 1433 C C . MET A 1 182 ? -47.846 -22.631 -22.744 1.00 74.88 182 MET A C 1
ATOM 1435 O O . MET A 1 182 ? -48.314 -23.393 -21.896 1.00 74.88 182 MET A O 1
ATOM 1439 N N . ASN A 1 183 ? -47.235 -23.059 -23.850 1.00 67.62 183 ASN A N 1
ATOM 1440 C CA . ASN A 1 183 ? -47.174 -24.456 -24.283 1.00 67.62 183 ASN A CA 1
ATOM 1441 C C . ASN A 1 183 ? -45.740 -24.994 -24.209 1.00 67.62 183 ASN A C 1
ATOM 1443 O O . ASN A 1 183 ? -44.844 -24.476 -24.873 1.00 67.62 183 ASN A O 1
ATOM 1447 N N . SER A 1 184 ? -45.530 -26.092 -23.480 1.00 55.50 184 SER A N 1
ATOM 1448 C CA . SER A 1 184 ? -44.192 -26.657 -23.256 1.00 55.50 184 SER A CA 1
ATOM 1449 C C . SER A 1 184 ? -43.595 -27.482 -24.413 1.00 55.50 184 SER A C 1
ATOM 1451 O O . SER A 1 184 ? -42.572 -28.130 -24.226 1.00 55.50 184 SER A O 1
ATOM 1453 N N . GLY A 1 185 ? -44.212 -27.504 -25.603 1.00 51.09 185 GLY A N 1
ATOM 1454 C CA . GLY A 1 185 ? -43.842 -28.397 -26.716 1.00 51.09 185 GLY A CA 1
ATOM 1455 C C . GLY A 1 185 ? -43.514 -27.741 -28.066 1.00 51.09 185 GLY A C 1
ATOM 1456 O O . GLY A 1 185 ? -43.624 -28.416 -29.089 1.00 51.09 185 GLY A O 1
ATOM 1457 N N . GLY A 1 186 ? -43.185 -26.446 -28.121 1.00 45.38 186 GLY A N 1
ATOM 1458 C CA . GLY A 1 186 ? -42.898 -25.731 -29.378 1.00 45.38 186 GLY A CA 1
ATOM 1459 C C . GLY A 1 186 ? -41.424 -25.765 -29.804 1.00 45.38 186 GLY A C 1
ATOM 1460 O O . GLY A 1 186 ? -40.570 -25.233 -29.108 1.00 45.38 186 GLY A O 1
ATOM 1461 N N . SER A 1 187 ? -41.113 -26.305 -30.989 1.00 40.31 187 SER A N 1
ATOM 1462 C CA . SER A 1 187 ? -39.741 -26.356 -31.537 1.00 40.31 187 SER A CA 1
ATOM 1463 C C . SER A 1 187 ? -39.319 -25.106 -32.334 1.00 40.31 187 SER A C 1
ATOM 1465 O O . SER A 1 187 ? -38.399 -25.186 -33.145 1.00 40.31 187 SER A O 1
ATOM 1467 N N . THR A 1 188 ? -40.026 -23.981 -32.185 1.00 39.81 188 THR A N 1
ATOM 1468 C CA . THR A 1 188 ? -39.868 -22.768 -33.019 1.00 39.81 188 THR A CA 1
ATOM 1469 C C . THR A 1 188 ? -39.673 -21.474 -32.220 1.00 39.81 188 THR A C 1
ATOM 1471 O O . THR A 1 188 ? -39.810 -20.396 -32.782 1.00 39.81 188 THR A O 1
ATOM 1474 N N . GLY A 1 189 ? -39.351 -21.556 -30.925 1.00 46.81 189 GLY A N 1
ATOM 1475 C CA . GLY A 1 189 ? -38.952 -20.403 -30.098 1.00 46.81 189 GLY A CA 1
ATOM 1476 C C . GLY A 1 189 ? -40.084 -19.576 -29.469 1.00 46.81 189 GLY A C 1
ATOM 1477 O O . GLY A 1 189 ? -39.849 -18.936 -28.448 1.00 46.81 189 GLY A O 1
ATOM 1478 N N . ASP A 1 190 ? -41.308 -19.634 -30.000 1.00 51.91 190 ASP A N 1
ATOM 1479 C CA . ASP A 1 190 ? -42.473 -18.961 -29.407 1.00 51.91 190 ASP A CA 1
ATOM 1480 C C . ASP A 1 190 ? -43.155 -19.847 -28.345 1.00 51.91 190 ASP A C 1
ATOM 1482 O O . ASP A 1 190 ? -43.845 -20.823 -28.663 1.00 51.91 190 ASP A O 1
ATOM 1486 N N . TYR A 1 191 ? -42.951 -19.504 -27.069 1.00 60.44 191 TYR A N 1
ATOM 1487 C CA . TYR A 1 191 ? -43.500 -20.232 -25.913 1.00 60.44 191 TYR A CA 1
ATOM 1488 C C . TYR A 1 191 ? -44.960 -19.871 -25.593 1.00 60.44 191 TYR A C 1
ATOM 1490 O O . TYR A 1 191 ? -45.714 -20.723 -25.114 1.00 60.44 191 TYR A O 1
ATOM 1498 N N . LEU A 1 192 ? -45.364 -18.625 -25.869 1.00 68.06 192 LEU A N 1
ATOM 1499 C CA . LEU A 1 192 ? -46.727 -18.127 -25.666 1.00 68.06 192 LEU A CA 1
ATOM 1500 C C . LEU A 1 192 ? -47.610 -18.385 -26.888 1.00 68.06 192 LEU A C 1
ATOM 1502 O O . LEU A 1 192 ? -47.163 -18.267 -28.030 1.00 68.06 192 LEU A O 1
ATOM 1506 N N . LYS A 1 193 ? -48.886 -18.680 -26.642 1.00 66.81 193 LYS A N 1
ATOM 1507 C CA . LYS A 1 193 ? -49.929 -18.825 -27.660 1.00 66.81 193 LYS A CA 1
ATOM 1508 C C . LYS A 1 193 ? -51.175 -18.060 -27.241 1.00 66.81 193 LYS A C 1
ATOM 1510 O O . LYS A 1 193 ? -51.491 -17.956 -26.057 1.00 66.81 193 LYS A O 1
ATOM 1515 N N . ASP A 1 194 ? -51.875 -17.511 -28.223 1.00 67.06 194 ASP A N 1
ATOM 1516 C CA . ASP A 1 194 ? -53.215 -16.983 -28.036 1.00 67.06 194 ASP A CA 1
ATOM 1517 C C . ASP A 1 194 ? -54.227 -18.135 -28.040 1.00 67.06 194 ASP A C 1
ATOM 1519 O O . ASP A 1 194 ? -54.244 -18.967 -28.952 1.00 67.06 194 ASP A O 1
ATOM 1523 N N . ASN A 1 195 ? -55.125 -18.182 -27.053 1.00 64.44 195 ASN A N 1
ATOM 1524 C CA . ASN A 1 195 ? -56.130 -19.248 -26.975 1.00 64.44 195 ASN A CA 1
ATOM 1525 C C . ASN A 1 195 ? -57.312 -19.062 -27.963 1.00 64.44 195 ASN A C 1
ATOM 1527 O O . ASN A 1 195 ? -58.385 -19.633 -27.765 1.00 64.44 195 ASN A O 1
ATOM 1531 N N . SER A 1 196 ? -57.103 -18.313 -29.057 1.00 57.84 196 SER A N 1
ATOM 1532 C CA . SER A 1 196 ? -58.114 -17.858 -30.030 1.00 57.84 196 SER A CA 1
ATOM 1533 C C . SER A 1 196 ? -58.817 -18.968 -30.824 1.00 57.84 196 SER A C 1
ATOM 1535 O O . SER A 1 196 ? -59.834 -18.740 -31.485 1.00 57.84 196 SER A O 1
ATOM 1537 N N . ASN A 1 197 ? -58.301 -20.198 -30.759 1.00 51.22 197 ASN A N 1
ATOM 1538 C CA . ASN A 1 197 ? -58.923 -21.369 -31.361 1.00 51.22 197 ASN A CA 1
ATOM 1539 C C . ASN A 1 197 ? -59.875 -22.050 -30.364 1.00 51.22 197 ASN A C 1
ATOM 1541 O O . ASN A 1 197 ? -59.444 -22.676 -29.402 1.00 51.22 197 ASN A O 1
ATOM 1545 N N . ASN A 1 198 ? -61.176 -21.979 -30.671 1.00 48.47 198 ASN A N 1
ATOM 1546 C CA . ASN A 1 198 ? -62.366 -22.260 -29.843 1.00 48.47 198 ASN A CA 1
ATOM 1547 C C . ASN A 1 198 ? -62.473 -23.570 -29.009 1.00 48.47 198 ASN A C 1
ATOM 1549 O O . ASN A 1 198 ? -63.522 -23.812 -28.406 1.00 48.47 198 ASN A O 1
ATOM 1553 N N . TYR A 1 199 ? -61.453 -24.424 -28.925 1.00 51.47 199 TYR A N 1
ATOM 1554 C CA . TYR A 1 199 ? -61.429 -25.596 -28.044 1.00 51.47 199 TYR A CA 1
ATOM 1555 C C . TYR A 1 199 ? -60.128 -25.628 -27.234 1.00 51.47 199 TYR A C 1
ATOM 1557 O O . TYR A 1 199 ? -59.073 -25.846 -27.830 1.00 51.47 199 TYR A O 1
ATOM 1565 N N . PRO A 1 200 ? -60.172 -25.490 -25.891 1.00 52.06 200 PRO A N 1
ATOM 1566 C CA . PRO A 1 200 ? -58.971 -25.661 -25.091 1.00 52.06 200 PRO A CA 1
ATOM 1567 C C . PRO A 1 200 ? -58.466 -27.103 -25.254 1.00 52.06 200 PRO A C 1
ATOM 1569 O O . PRO A 1 200 ? -59.266 -28.039 -25.107 1.00 52.06 200 PRO A O 1
ATOM 1572 N N . PRO A 1 201 ? -57.169 -27.314 -25.537 1.00 51.88 201 PRO A N 1
ATOM 1573 C CA . PRO A 1 201 ? -56.579 -28.643 -25.502 1.00 51.88 201 PRO A CA 1
ATOM 1574 C C . PRO A 1 201 ? -56.815 -29.270 -24.124 1.00 51.88 201 PRO A C 1
ATOM 1576 O O . PRO A 1 201 ? -56.745 -28.607 -23.087 1.00 51.88 201 PRO A O 1
ATOM 1579 N N . THR A 1 202 ? -57.146 -30.560 -24.102 1.00 50.72 202 THR A N 1
ATOM 1580 C CA . THR A 1 202 ? -57.456 -31.284 -22.866 1.00 50.72 202 THR A CA 1
ATOM 1581 C C . THR A 1 202 ? -56.196 -31.459 -22.016 1.00 50.72 202 THR A C 1
ATOM 1583 O O . THR A 1 202 ? -55.486 -32.448 -22.188 1.00 50.72 202 THR A O 1
ATOM 1586 N N . GLY A 1 203 ? -55.923 -30.513 -21.112 1.00 57.28 203 GLY A N 1
ATOM 1587 C CA . GLY A 1 203 ? -54.779 -30.582 -20.193 1.00 57.28 203 GLY A CA 1
ATOM 1588 C C . GLY A 1 203 ? -54.138 -29.241 -19.823 1.00 57.28 203 GLY A C 1
ATOM 1589 O O . GLY A 1 203 ? -52.913 -29.173 -19.757 1.00 57.28 203 GLY A O 1
ATOM 1590 N N . ILE A 1 204 ? -54.924 -28.181 -19.593 1.00 66.56 204 ILE A N 1
ATOM 1591 C CA . ILE A 1 204 ? -54.386 -26.902 -19.089 1.00 66.56 204 ILE A CA 1
ATOM 1592 C C . ILE A 1 204 ? -54.370 -26.924 -17.555 1.00 66.56 204 ILE A C 1
ATOM 1594 O O . ILE A 1 204 ? -55.367 -27.287 -16.926 1.00 66.56 204 ILE A O 1
ATOM 1598 N N . ALA A 1 205 ? -53.236 -26.561 -16.960 1.00 72.25 205 ALA A N 1
ATOM 1599 C CA . ALA A 1 205 ? -53.022 -26.512 -15.519 1.00 72.25 205 ALA A CA 1
ATOM 1600 C C . ALA A 1 205 ? -52.846 -25.068 -15.018 1.00 72.25 205 ALA A C 1
ATOM 1602 O O . ALA A 1 205 ? -52.567 -24.143 -15.781 1.00 72.25 205 ALA A O 1
ATOM 1603 N N . VAL A 1 206 ? -52.993 -24.883 -13.706 1.00 78.44 206 VAL A N 1
ATOM 1604 C CA . VAL A 1 206 ? -52.704 -23.618 -13.016 1.00 78.44 206 VAL A CA 1
ATOM 1605 C C . VAL A 1 206 ? -51.551 -23.854 -12.048 1.00 78.44 206 VAL A C 1
ATOM 1607 O O . VAL A 1 206 ? -51.607 -24.770 -11.227 1.00 78.44 206 VAL A O 1
ATOM 1610 N N . ARG A 1 207 ? -50.504 -23.033 -12.128 1.00 85.50 207 ARG A N 1
ATOM 1611 C CA . ARG A 1 207 ? -49.452 -22.951 -11.112 1.00 85.50 207 ARG A CA 1
ATOM 1612 C C . ARG A 1 207 ? -49.357 -21.499 -10.691 1.00 85.50 207 ARG A C 1
ATOM 1614 O O . ARG A 1 207 ? -49.186 -20.620 -11.525 1.00 85.50 207 ARG A O 1
ATOM 1621 N N . GLN A 1 208 ? -49.567 -21.294 -9.402 1.00 90.88 208 GLN A N 1
ATOM 1622 C CA . GLN A 1 208 ? -49.533 -19.988 -8.774 1.00 90.88 208 GLN A CA 1
ATOM 1623 C C . GLN A 1 208 ? -48.085 -19.569 -8.506 1.00 90.88 208 GLN A C 1
ATOM 1625 O O . GLN A 1 208 ? -47.224 -20.420 -8.244 1.00 90.88 208 GLN A O 1
ATOM 1630 N N . ILE A 1 209 ? -47.848 -18.265 -8.567 1.00 92.75 209 ILE A N 1
ATOM 1631 C CA . ILE A 1 209 ? -46.604 -17.627 -8.133 1.00 92.75 209 ILE A CA 1
ATOM 1632 C C . ILE A 1 209 ? -46.913 -16.609 -7.033 1.00 92.75 209 ILE A C 1
ATOM 1634 O O . ILE A 1 209 ? -48.080 -16.278 -6.809 1.00 92.75 209 ILE A O 1
ATOM 1638 N N . ARG A 1 210 ? -45.885 -16.157 -6.323 1.00 89.38 210 ARG A N 1
ATOM 1639 C CA . ARG A 1 210 ? -45.999 -15.186 -5.237 1.00 89.38 210 ARG A CA 1
ATOM 1640 C C . ARG A 1 210 ? -44.789 -14.260 -5.242 1.00 89.38 210 ARG A C 1
ATOM 1642 O O . ARG A 1 210 ? -43.668 -14.718 -5.471 1.00 89.38 210 ARG A O 1
ATOM 1649 N N . ASP A 1 211 ? -45.034 -12.984 -4.965 1.00 85.25 211 ASP A N 1
ATOM 1650 C CA . ASP A 1 211 ? -43.984 -11.994 -4.736 1.00 85.25 211 ASP A CA 1
ATOM 1651 C C . ASP A 1 211 ? -43.365 -12.202 -3.353 1.00 85.25 211 ASP A C 1
ATOM 1653 O O . ASP A 1 211 ? -44.072 -12.468 -2.372 1.00 85.25 211 ASP A O 1
ATOM 1657 N N . PHE A 1 212 ? -42.052 -12.033 -3.261 1.00 77.88 212 PHE A N 1
ATOM 1658 C CA . PHE A 1 212 ? -41.341 -11.901 -1.998 1.00 77.88 212 PHE A CA 1
ATOM 1659 C C . PHE A 1 212 ? -40.400 -10.695 -2.048 1.00 77.88 212 PHE A C 1
ATOM 1661 O O . PHE A 1 212 ? -39.895 -10.331 -3.108 1.00 77.88 212 PHE A O 1
ATOM 1668 N N . THR A 1 213 ? -40.164 -10.087 -0.888 1.00 66.62 213 THR A N 1
ATOM 1669 C CA . THR A 1 213 ? -39.173 -9.021 -0.707 1.00 66.62 213 THR A CA 1
ATOM 1670 C C . THR A 1 213 ? -37.940 -9.625 -0.046 1.00 66.62 213 THR A C 1
ATOM 1672 O O . THR A 1 213 ? -38.043 -10.254 1.009 1.00 66.62 213 THR A O 1
ATOM 1675 N N . ILE A 1 214 ? -36.782 -9.430 -0.661 1.00 59.47 214 ILE A N 1
ATOM 1676 C CA . ILE A 1 214 ? -35.465 -9.683 -0.086 1.00 59.47 214 ILE A CA 1
ATOM 1677 C C . ILE A 1 214 ? -35.089 -8.424 0.703 1.00 59.47 214 ILE A C 1
ATOM 1679 O O . ILE A 1 214 ? -35.172 -7.310 0.189 1.00 59.47 214 ILE A O 1
ATOM 1683 N N . GLN A 1 215 ? -34.691 -8.572 1.965 1.00 48.41 215 GLN A N 1
ATOM 1684 C CA . GLN A 1 215 ? -34.181 -7.435 2.734 1.00 48.41 215 GLN A CA 1
ATOM 1685 C C . GLN A 1 215 ? -32.693 -7.236 2.417 1.00 48.41 215 GLN A C 1
ATOM 1687 O O . GLN A 1 215 ? -31.868 -8.025 2.869 1.00 48.41 215 GLN A O 1
ATOM 1692 N N . GLN A 1 216 ? -32.379 -6.198 1.636 1.00 38.03 216 GLN A N 1
ATOM 1693 C CA . GLN A 1 216 ? -31.021 -5.792 1.233 1.00 38.03 216 GLN A CA 1
ATOM 1694 C C . GLN A 1 216 ? -30.598 -4.456 1.892 1.00 38.03 216 GLN A C 1
ATOM 1696 O O . GLN A 1 216 ? -31.474 -3.705 2.340 1.00 38.03 216 GLN A O 1
ATOM 1701 N N . PRO A 1 217 ? -29.285 -4.141 1.960 1.00 33.62 217 PRO A N 1
ATOM 1702 C CA . PRO A 1 217 ? -28.751 -2.904 2.542 1.00 33.62 217 PRO A CA 1
ATOM 1703 C C . PRO A 1 217 ? -28.796 -1.690 1.588 1.00 33.62 217 PRO A C 1
ATOM 1705 O O . PRO A 1 217 ? -29.246 -1.780 0.450 1.00 33.62 217 PRO A O 1
ATOM 1708 N N . VAL A 1 218 ? -28.338 -0.532 2.078 1.00 32.59 218 VAL A N 1
ATOM 1709 C CA . VAL A 1 218 ? -28.335 0.766 1.371 1.00 32.59 218 VAL A CA 1
ATOM 1710 C C . VAL A 1 218 ? -27.082 0.923 0.489 1.00 32.59 218 VAL A C 1
ATOM 1712 O O . VAL A 1 218 ? -26.000 0.519 0.901 1.00 32.59 218 VAL A O 1
ATOM 1715 N N . HIS A 1 219 ? -27.223 1.533 -0.696 1.00 39.06 219 HIS A N 1
ATOM 1716 C CA . HIS A 1 219 ? -26.119 1.813 -1.632 1.00 39.06 219 HIS A CA 1
ATOM 1717 C C . HIS A 1 219 ? -25.091 2.822 -1.083 1.00 39.06 219 HIS A C 1
ATOM 1719 O O . HIS A 1 219 ? -25.464 3.794 -0.427 1.00 39.06 219 HIS A O 1
ATOM 1725 N N . THR A 1 220 ? -23.811 2.618 -1.416 1.00 43.25 220 THR A N 1
ATOM 1726 C CA . THR A 1 220 ? -22.656 3.372 -0.882 1.00 43.25 220 THR A CA 1
ATOM 1727 C C . THR A 1 220 ? -21.855 4.177 -1.908 1.00 43.25 220 THR A C 1
ATOM 1729 O O . THR A 1 220 ? -21.020 4.984 -1.512 1.00 43.25 220 THR A O 1
ATOM 1732 N N . THR A 1 221 ? -22.073 3.980 -3.210 1.00 46.91 221 THR A N 1
ATOM 1733 C CA . THR A 1 221 ? -21.316 4.651 -4.285 1.00 46.91 221 THR A CA 1
ATOM 1734 C C . THR A 1 221 ? -22.206 4.784 -5.522 1.00 46.91 221 THR A C 1
ATOM 1736 O O . THR A 1 221 ? -23.044 3.912 -5.754 1.00 46.91 221 THR A O 1
ATOM 1739 N N . TYR A 1 222 ? -22.061 5.869 -6.289 1.00 55.66 222 TYR A N 1
ATOM 1740 C CA . TYR A 1 222 ? -22.854 6.140 -7.489 1.00 55.66 222 TYR A CA 1
ATOM 1741 C C . TYR A 1 222 ? -21.995 6.059 -8.757 1.00 55.66 222 TYR A C 1
ATOM 1743 O O . TYR A 1 222 ? -20.913 6.642 -8.849 1.00 55.66 222 TYR A O 1
ATOM 1751 N N . HIS A 1 223 ? -22.505 5.375 -9.776 1.00 64.44 223 HIS A N 1
ATOM 1752 C CA . HIS A 1 223 ? -21.814 5.138 -11.040 1.00 64.44 223 HIS A CA 1
ATOM 1753 C C . HIS A 1 223 ? -22.571 5.728 -12.237 1.00 64.44 223 HIS A C 1
ATOM 1755 O O . HIS A 1 223 ? -23.789 5.927 -12.234 1.00 64.44 223 HIS A O 1
ATOM 1761 N N . ILE A 1 224 ? -21.837 5.999 -13.317 1.00 66.06 224 ILE A N 1
ATOM 1762 C CA . ILE A 1 224 ? -22.430 6.334 -14.615 1.00 66.06 224 ILE A CA 1
ATOM 1763 C C . ILE A 1 224 ? -23.190 5.099 -15.123 1.00 66.06 224 ILE A C 1
ATOM 1765 O O . ILE A 1 224 ? -22.619 4.021 -15.244 1.00 66.06 224 ILE A O 1
ATOM 1769 N N . GLY A 1 225 ? -24.482 5.260 -15.413 1.00 63.91 225 GLY A N 1
ATOM 1770 C CA . GLY A 1 225 ? -25.420 4.163 -15.678 1.00 63.91 225 GLY A CA 1
ATOM 1771 C C . GLY A 1 225 ? -26.421 3.909 -14.545 1.00 63.91 225 GLY A C 1
ATOM 1772 O O . GLY A 1 225 ? -27.474 3.318 -14.798 1.00 63.91 225 GLY A O 1
ATOM 1773 N N . ASP A 1 226 ? -26.175 4.400 -13.328 1.00 68.75 226 ASP A N 1
ATOM 1774 C CA . ASP A 1 226 ? -27.083 4.163 -12.203 1.00 68.75 226 ASP A CA 1
ATOM 1775 C C . ASP A 1 226 ? -28.403 4.917 -12.336 1.00 68.75 226 ASP A C 1
ATOM 1777 O O . ASP A 1 226 ? -28.481 6.040 -12.845 1.00 68.75 226 ASP A O 1
ATOM 1781 N N . MET A 1 227 ? -29.471 4.294 -11.836 1.00 70.44 227 MET A N 1
ATOM 1782 C CA . MET A 1 227 ? -30.803 4.880 -11.847 1.00 70.44 227 MET A CA 1
ATOM 1783 C C . MET A 1 227 ? -31.119 5.607 -10.545 1.00 70.44 227 MET A C 1
ATOM 1785 O O . MET A 1 227 ? -31.428 4.985 -9.531 1.00 70.44 227 MET A O 1
ATOM 1789 N N . ILE A 1 228 ? -31.191 6.932 -10.616 1.00 62.06 228 ILE A N 1
ATOM 1790 C CA . ILE A 1 228 ? -31.592 7.769 -9.487 1.00 62.06 228 ILE A CA 1
ATOM 1791 C C . ILE A 1 228 ? -33.099 8.009 -9.525 1.00 62.06 228 ILE A C 1
ATOM 1793 O O . ILE A 1 228 ? -33.668 8.417 -10.543 1.00 62.06 228 ILE A O 1
ATOM 1797 N N . THR A 1 229 ? -33.747 7.770 -8.386 1.00 64.00 229 THR A N 1
ATOM 1798 C CA . THR A 1 229 ? -35.146 8.128 -8.130 1.00 64.00 229 THR A CA 1
ATOM 1799 C C . THR A 1 229 ? -35.165 9.228 -7.080 1.00 64.00 229 THR A C 1
ATOM 1801 O O . THR A 1 229 ? -34.687 9.034 -5.969 1.00 64.00 229 THR A O 1
ATOM 1804 N N . ASN A 1 230 ? -35.695 10.394 -7.434 1.00 52.56 230 ASN A N 1
ATOM 1805 C CA . ASN A 1 230 ? -35.718 11.559 -6.554 1.00 52.56 230 ASN A CA 1
ATOM 1806 C C . ASN A 1 230 ? -36.890 11.477 -5.571 1.00 52.56 230 ASN A C 1
ATOM 1808 O O . ASN A 1 230 ? -37.883 10.796 -5.823 1.00 52.56 230 ASN A O 1
ATOM 1812 N N . ASN A 1 231 ? -36.829 12.276 -4.504 1.00 52.75 231 ASN A N 1
ATOM 1813 C CA . ASN A 1 231 ? -37.900 12.402 -3.505 1.00 52.75 231 ASN A CA 1
ATOM 1814 C C . ASN A 1 231 ? -39.254 12.878 -4.084 1.00 52.75 231 ASN A C 1
ATOM 1816 O O . ASN A 1 231 ? -40.295 12.677 -3.464 1.00 52.75 231 ASN A O 1
ATOM 1820 N N . ASP A 1 232 ? -39.259 13.489 -5.275 1.00 57.97 232 ASP A N 1
ATOM 1821 C CA . ASP A 1 232 ? -40.469 13.853 -6.036 1.00 57.97 232 ASP A CA 1
ATOM 1822 C C . ASP A 1 232 ? -41.003 12.721 -6.945 1.00 57.97 232 ASP A C 1
ATOM 1824 O O . ASP A 1 232 ? -41.996 12.899 -7.649 1.00 57.97 232 ASP A O 1
ATOM 1828 N N . GLY A 1 233 ? -40.363 11.548 -6.927 1.00 54.88 233 GLY A N 1
ATOM 1829 C CA . GLY A 1 233 ? -40.696 10.386 -7.750 1.00 54.88 233 GLY A CA 1
ATOM 1830 C C . GLY A 1 233 ? -40.168 10.447 -9.186 1.00 54.88 233 GLY A C 1
ATOM 1831 O O . GLY A 1 233 ? -40.330 9.474 -9.925 1.00 54.88 233 GLY A O 1
ATOM 1832 N N . SER A 1 234 ? -39.526 11.543 -9.611 1.00 65.81 234 SER A N 1
ATOM 1833 C CA . SER A 1 234 ? -38.921 11.611 -10.943 1.00 65.81 234 SER A CA 1
ATOM 1834 C C . SER A 1 234 ? -37.623 10.801 -11.011 1.00 65.81 234 SER A C 1
ATOM 1836 O O . SER A 1 234 ? -36.804 10.795 -10.086 1.00 65.81 234 SER A O 1
ATOM 1838 N N . ARG A 1 235 ? -37.454 10.083 -12.125 1.00 70.69 235 ARG A N 1
ATOM 1839 C CA . ARG A 1 235 ? -36.366 9.125 -12.346 1.00 70.69 235 ARG A CA 1
ATOM 1840 C C . ARG A 1 235 ? -35.481 9.567 -13.503 1.00 70.69 235 ARG A C 1
ATOM 1842 O O . ARG A 1 235 ? -35.976 10.109 -14.495 1.00 70.69 235 ARG A O 1
ATOM 1849 N N . GLY A 1 236 ? -34.193 9.279 -13.388 1.00 70.38 236 GLY A N 1
ATOM 1850 C CA . GLY A 1 236 ? -33.210 9.478 -14.444 1.00 70.38 236 GLY A CA 1
ATOM 1851 C C . GLY A 1 236 ? -32.034 8.522 -14.306 1.00 70.38 236 GLY A C 1
ATOM 1852 O O . GLY A 1 236 ? -31.936 7.790 -13.324 1.00 70.38 236 GLY A O 1
ATOM 1853 N N . ILE A 1 237 ? -31.161 8.519 -15.308 1.00 80.31 237 ILE A N 1
ATOM 1854 C CA . ILE A 1 237 ? -29.921 7.730 -15.319 1.00 80.31 237 ILE A CA 1
ATOM 1855 C C . ILE A 1 237 ? -28.745 8.690 -15.190 1.00 80.31 237 ILE A C 1
ATOM 1857 O O . ILE A 1 237 ? -28.695 9.672 -15.934 1.00 80.31 237 ILE A O 1
ATOM 1861 N N . LEU A 1 238 ? -27.820 8.429 -14.268 1.00 80.25 238 LEU A N 1
ATOM 1862 C CA . LEU A 1 238 ? -26.582 9.196 -14.150 1.00 80.25 238 LEU A CA 1
ATOM 1863 C C . LEU A 1 238 ? -25.741 9.018 -15.414 1.00 80.25 238 LEU A C 1
ATOM 1865 O O . LEU A 1 238 ? -25.416 7.902 -15.807 1.00 80.25 238 LEU A O 1
ATOM 1869 N N . PHE A 1 239 ? -25.390 10.130 -16.053 1.00 83.06 239 PHE A N 1
ATOM 1870 C CA . PHE A 1 239 ? -24.453 10.163 -17.183 1.00 83.06 239 PHE A CA 1
ATOM 1871 C C . PHE A 1 239 ? -23.154 10.899 -16.834 1.00 83.06 239 PHE A C 1
ATOM 1873 O O . PHE A 1 239 ? -22.199 10.881 -17.607 1.00 83.06 239 PHE A O 1
ATOM 1880 N N . TYR A 1 240 ? -23.131 11.550 -15.673 1.00 80.81 240 TYR A N 1
ATOM 1881 C CA . TYR A 1 240 ? -21.972 12.173 -15.062 1.00 80.81 240 TYR A CA 1
ATOM 1882 C C . TYR A 1 240 ? -22.125 12.073 -13.543 1.00 80.81 240 TYR A C 1
ATOM 1884 O O . TYR A 1 240 ? -23.208 12.329 -13.014 1.00 80.81 240 TYR A O 1
ATOM 1892 N N . VAL A 1 241 ? -21.038 11.726 -12.869 1.00 70.75 241 VAL A N 1
ATOM 1893 C CA . VAL A 1 241 ? -20.879 11.750 -11.413 1.00 70.75 241 VAL A CA 1
ATOM 1894 C C . VAL A 1 241 ? -19.624 12.582 -11.158 1.00 70.75 241 VAL A C 1
ATOM 1896 O O . VAL A 1 241 ? -18.659 12.471 -11.922 1.00 70.75 241 VAL A O 1
ATOM 1899 N N . SER A 1 242 ? -19.646 13.467 -10.166 1.00 65.69 242 SER A N 1
ATOM 1900 C CA . SER A 1 242 ? -18.461 14.222 -9.772 1.00 65.69 242 SER A CA 1
ATOM 1901 C C . SER A 1 242 ? -17.404 13.262 -9.199 1.00 65.69 242 SER A C 1
ATOM 1903 O O . SER A 1 242 ? -17.772 12.260 -8.580 1.00 65.69 242 SER A O 1
ATOM 1905 N N . PRO A 1 243 ? -16.094 13.513 -9.390 1.00 54.47 243 PRO A N 1
ATOM 1906 C CA . PRO A 1 243 ? -15.047 12.611 -8.892 1.00 54.47 243 PRO A CA 1
ATOM 1907 C C . PRO A 1 243 ? -15.098 12.343 -7.378 1.00 54.47 243 PRO A C 1
ATOM 1909 O O . PRO A 1 243 ? -14.624 11.309 -6.926 1.00 54.47 243 PRO A O 1
ATOM 1912 N N . ASP A 1 244 ? -15.700 13.250 -6.610 1.00 50.28 244 ASP A N 1
ATOM 1913 C CA . ASP A 1 244 ? -15.904 13.175 -5.161 1.00 50.28 244 ASP A CA 1
ATOM 1914 C C . ASP A 1 244 ? -17.262 12.619 -4.725 1.00 50.28 244 ASP A C 1
ATOM 1916 O O . ASP A 1 244 ? -17.563 12.648 -3.535 1.00 50.28 244 ASP A O 1
ATOM 1920 N N . GLN A 1 245 ? -18.091 12.122 -5.650 1.00 61.69 245 GLN A N 1
ATOM 1921 C CA . GLN A 1 245 ? -19.382 11.497 -5.326 1.00 61.69 245 GLN A CA 1
ATOM 1922 C C . GLN A 1 245 ? -20.350 12.434 -4.561 1.00 61.69 245 GLN A C 1
ATOM 1924 O O . GLN A 1 245 ? -21.269 11.964 -3.889 1.00 61.69 245 GLN A O 1
ATOM 1929 N N . THR A 1 246 ? -20.183 13.762 -4.669 1.00 55.84 246 THR A N 1
ATOM 1930 C CA . THR A 1 246 ? -21.032 14.767 -3.996 1.00 55.84 246 THR A CA 1
ATOM 1931 C C . THR A 1 246 ? -22.136 15.326 -4.895 1.00 55.84 246 THR A C 1
ATOM 1933 O O . THR A 1 246 ? -23.238 15.605 -4.414 1.00 55.84 246 THR A O 1
ATOM 1936 N N . ASP A 1 247 ? -21.897 15.440 -6.205 1.00 70.50 247 ASP A N 1
ATOM 1937 C CA . ASP A 1 247 ? -22.908 15.838 -7.185 1.00 70.50 247 ASP A CA 1
ATOM 1938 C C . ASP A 1 247 ? -22.828 15.040 -8.494 1.00 70.50 247 ASP A C 1
ATOM 1940 O O . ASP A 1 247 ? -21.903 14.276 -8.758 1.00 70.50 247 ASP A O 1
ATOM 1944 N N . GLY A 1 248 ? -23.868 15.140 -9.313 1.00 78.62 248 GLY A N 1
ATOM 1945 C CA . GLY A 1 248 ? -23.922 14.439 -10.586 1.00 78.62 248 GLY A CA 1
ATOM 1946 C C . GLY A 1 248 ? -25.021 14.967 -11.488 1.00 78.62 248 GLY A C 1
ATOM 1947 O O . GLY A 1 248 ? -25.878 15.758 -11.084 1.00 78.62 248 GLY A O 1
ATOM 1948 N N . TRP A 1 249 ? -25.028 14.506 -12.735 1.00 86.56 249 TRP A N 1
ATOM 1949 C CA . TRP A 1 249 ? -26.076 14.831 -13.696 1.00 86.56 249 TRP A CA 1
ATOM 1950 C C . TRP A 1 249 ? -26.773 13.564 -14.151 1.00 86.56 249 TRP A C 1
ATOM 1952 O O . TRP A 1 249 ? -26.146 12.632 -14.663 1.00 86.56 249 TRP A O 1
ATOM 1962 N N . MET A 1 250 ? -28.096 13.562 -14.001 1.00 88.25 250 MET A N 1
ATOM 1963 C CA . MET A 1 250 ? -28.944 12.516 -14.551 1.00 88.25 250 MET A CA 1
ATOM 1964 C C . MET A 1 250 ? -29.728 13.013 -15.766 1.00 88.25 250 MET A C 1
ATOM 1966 O O . MET A 1 250 ? -30.167 14.166 -15.831 1.00 88.25 250 MET A O 1
ATOM 1970 N N . VAL A 1 251 ? -29.927 12.119 -16.729 1.00 89.31 251 VAL A N 1
ATOM 1971 C CA . VAL A 1 251 ? -30.777 12.330 -17.900 1.00 89.31 251 VAL A CA 1
ATOM 1972 C C . VAL A 1 251 ? -32.156 11.736 -17.636 1.00 89.31 251 VAL A C 1
ATOM 1974 O O . VAL A 1 251 ? -32.273 10.664 -17.042 1.00 89.31 251 VAL A O 1
ATOM 1977 N N . ALA A 1 252 ? -33.216 12.420 -18.070 1.00 87.06 252 ALA A N 1
ATOM 1978 C CA . ALA A 1 252 ? -34.581 11.914 -17.937 1.00 87.06 252 ALA A CA 1
ATOM 1979 C C . ALA A 1 252 ? -34.740 10.567 -18.654 1.00 87.06 252 ALA A C 1
ATOM 1981 O O . ALA A 1 252 ? -34.057 10.304 -19.646 1.00 87.06 252 ALA A O 1
ATOM 1982 N N . LEU A 1 253 ? -35.684 9.731 -18.213 1.00 83.75 253 LEU A N 1
ATOM 1983 C CA . LEU A 1 253 ? -35.953 8.441 -18.867 1.00 83.75 253 LEU A CA 1
ATOM 1984 C C . LEU A 1 253 ? -36.709 8.552 -20.197 1.00 83.75 253 LEU A C 1
ATOM 1986 O O . LEU A 1 253 ? -36.796 7.561 -20.902 1.00 83.75 253 LEU A O 1
ATOM 1990 N N . ASN A 1 254 ? -37.238 9.717 -20.575 1.00 81.62 254 ASN A N 1
ATOM 1991 C CA . ASN A 1 254 ? -37.915 9.918 -21.860 1.00 81.62 254 ASN A CA 1
ATOM 1992 C C . ASN A 1 254 ? -37.629 11.314 -22.429 1.00 81.62 254 ASN A C 1
ATOM 1994 O O . ASN A 1 254 ? -37.307 12.242 -21.683 1.00 81.62 254 ASN A O 1
ATOM 1998 N N . ASP A 1 255 ? -37.766 11.463 -23.749 1.00 82.31 255 ASP A N 1
ATOM 1999 C CA . ASP A 1 255 ? -37.787 12.777 -24.395 1.00 82.31 255 ASP A CA 1
ATOM 2000 C C . ASP A 1 255 ? -39.041 13.547 -23.946 1.00 82.31 255 ASP A C 1
ATOM 2002 O O . ASP A 1 255 ? -40.127 12.979 -23.802 1.00 82.31 255 ASP A O 1
ATOM 2006 N N . ALA A 1 256 ? -38.904 14.855 -23.742 1.00 76.69 256 ALA A N 1
ATOM 2007 C CA . ALA A 1 256 ? -40.035 15.734 -23.488 1.00 76.69 256 ALA A CA 1
ATOM 2008 C C . ALA A 1 256 ? -40.891 15.915 -24.754 1.00 76.69 256 ALA A C 1
ATOM 2010 O O . ALA A 1 256 ? -40.449 15.682 -25.883 1.00 76.69 256 ALA A O 1
ATOM 2011 N N . ALA A 1 257 ? -42.134 16.367 -24.568 1.00 71.06 257 ALA A N 1
ATOM 2012 C CA . ALA A 1 257 ? -43.064 16.593 -25.670 1.00 71.06 257 ALA A CA 1
ATOM 2013 C C . ALA A 1 257 ? -42.486 17.556 -26.727 1.00 71.06 257 ALA A C 1
ATOM 2015 O O . ALA A 1 257 ? -41.831 18.545 -26.397 1.00 71.06 257 ALA A O 1
ATOM 2016 N N . SER A 1 258 ? -42.767 17.278 -28.005 1.00 64.88 258 SER A N 1
ATOM 2017 C CA . SER A 1 258 ? -42.252 18.049 -29.142 1.00 64.88 258 SER A CA 1
ATOM 2018 C C . SER A 1 258 ? -42.561 19.543 -29.006 1.00 64.88 258 SER A C 1
ATOM 2020 O O . SER A 1 258 ? -43.731 19.935 -28.970 1.00 64.88 258 SER A O 1
ATOM 2022 N N . ALA A 1 259 ? -41.517 20.367 -28.984 1.00 66.56 259 ALA A N 1
ATOM 2023 C CA . ALA A 1 259 ? -41.605 21.803 -28.754 1.00 66.56 259 ALA A CA 1
ATOM 2024 C C . ALA A 1 259 ? -41.074 22.604 -29.944 1.00 66.56 259 ALA A C 1
ATOM 2026 O O . ALA A 1 259 ? -40.290 22.104 -30.753 1.00 66.56 259 ALA A O 1
ATOM 2027 N N . THR A 1 260 ? -41.479 23.870 -30.043 1.00 63.28 260 THR A N 1
ATOM 2028 C CA . THR A 1 260 ? -40.906 24.770 -31.051 1.00 63.28 260 THR A CA 1
ATOM 2029 C C . THR A 1 260 ? -39.481 25.202 -30.665 1.00 63.28 260 THR A C 1
ATOM 2031 O O . THR A 1 260 ? -39.183 25.333 -29.473 1.00 63.28 260 THR A O 1
ATOM 2034 N N . PRO A 1 261 ? -38.583 25.431 -31.644 1.00 59.53 261 PRO A N 1
ATOM 2035 C CA . PRO A 1 261 ? -37.290 26.072 -31.400 1.00 59.53 261 PRO A CA 1
ATOM 2036 C C . PRO A 1 261 ? -37.460 27.415 -30.678 1.00 59.53 261 PRO A C 1
ATOM 2038 O O . PRO A 1 261 ? -38.463 28.101 -30.887 1.00 59.53 261 PRO A O 1
ATOM 2041 N N . TRP A 1 262 ? -36.461 27.850 -29.905 1.00 63.03 262 TRP A N 1
ATOM 2042 C CA . TRP A 1 262 ? -36.413 29.216 -29.357 1.00 63.03 262 TRP A CA 1
ATOM 2043 C C . TRP A 1 262 ? -35.930 30.250 -30.394 1.00 63.03 262 TRP A C 1
ATOM 2045 O O . TRP A 1 262 ? -35.106 31.100 -30.096 1.00 63.03 262 TRP A O 1
ATOM 2055 N N . GLY A 1 263 ? -36.522 30.187 -31.594 1.00 54.22 263 GLY A N 1
ATOM 2056 C CA . GLY A 1 263 ? -36.416 31.179 -32.667 1.00 54.22 263 GLY A CA 1
ATOM 2057 C C . GLY A 1 263 ? -35.104 31.179 -33.459 1.00 54.22 263 GLY A C 1
ATOM 2058 O O . GLY A 1 263 ? -34.034 31.408 -32.911 1.00 54.22 263 GLY A O 1
ATOM 2059 N N . ASP A 1 264 ? -35.200 31.053 -34.786 1.00 53.28 264 ASP A N 1
ATOM 2060 C CA . ASP A 1 264 ? -34.136 31.559 -35.661 1.00 53.28 264 ASP A CA 1
ATOM 2061 C C . ASP A 1 264 ? -34.100 33.096 -35.528 1.00 53.28 264 ASP A C 1
ATOM 2063 O O . ASP A 1 264 ? -35.093 33.758 -35.850 1.00 53.28 264 ASP A O 1
ATOM 2067 N N . ASN A 1 265 ? -32.942 33.669 -35.183 1.00 56.78 265 ASN A N 1
ATOM 2068 C CA . ASN A 1 265 ? -32.664 35.116 -35.091 1.00 56.78 265 ASN A CA 1
ATOM 2069 C C . ASN A 1 265 ? -33.186 35.871 -33.840 1.00 56.78 265 ASN A C 1
ATOM 2071 O O . ASN A 1 265 ? -33.728 36.972 -33.978 1.00 56.78 265 ASN A O 1
ATOM 2075 N N . THR A 1 266 ? -32.983 35.346 -32.623 1.00 60.31 266 THR A N 1
ATOM 2076 C CA . THR A 1 266 ? -33.188 36.118 -31.371 1.00 60.31 266 THR A CA 1
ATOM 2077 C C . THR A 1 266 ? -32.111 35.852 -30.316 1.00 60.31 266 THR A C 1
ATOM 2079 O O . THR A 1 266 ? -32.171 34.817 -29.664 1.00 60.31 266 THR A O 1
ATOM 2082 N N . ASP A 1 267 ? -31.213 36.825 -30.128 1.00 73.62 267 ASP A N 1
ATOM 2083 C CA . ASP A 1 267 ? -30.253 36.938 -29.011 1.00 73.62 267 ASP A CA 1
ATOM 2084 C C . ASP A 1 267 ? -30.979 37.003 -27.648 1.00 73.62 267 ASP A C 1
ATOM 2086 O O . ASP A 1 267 ? -31.897 37.822 -27.486 1.00 73.62 267 ASP A O 1
ATOM 2090 N N . VAL A 1 268 ? -30.603 36.170 -26.667 1.00 74.50 268 VAL A N 1
ATOM 2091 C CA . VAL A 1 268 ? -31.189 36.184 -25.311 1.00 74.50 268 VAL A CA 1
ATOM 2092 C C . VAL A 1 268 ? -30.316 36.997 -24.339 1.00 74.50 268 VAL A C 1
ATOM 2094 O O . VAL A 1 268 ? -29.261 36.543 -23.898 1.00 74.50 268 VAL A O 1
ATOM 2097 N N . PRO A 1 269 ? -30.768 38.193 -23.897 1.00 69.12 269 PRO A N 1
ATOM 2098 C CA . PRO A 1 269 ? -29.935 39.103 -23.120 1.00 69.12 269 PRO A CA 1
ATOM 2099 C C . PRO A 1 269 ? -29.469 38.502 -21.792 1.00 69.12 269 PRO A C 1
ATOM 2101 O O . PRO A 1 269 ? -30.280 38.236 -20.901 1.00 69.12 269 PRO A O 1
ATOM 2104 N N . GLY A 1 270 ? -28.150 38.382 -21.641 1.00 66.62 270 GLY A N 1
ATOM 2105 C CA . GLY A 1 270 ? -27.505 37.859 -20.436 1.00 66.62 270 GLY A CA 1
ATOM 2106 C C . GLY A 1 270 ? -27.094 36.388 -20.513 1.00 66.62 270 GLY A C 1
ATOM 2107 O O . GLY A 1 270 ? -26.682 35.850 -19.488 1.00 66.62 270 GLY A O 1
ATOM 2108 N N . LEU A 1 271 ? -27.192 35.753 -21.684 1.00 74.75 271 LEU A N 1
ATOM 2109 C CA . LEU A 1 271 ? -26.410 34.562 -22.016 1.00 74.75 271 LEU A CA 1
ATOM 2110 C C . LEU A 1 271 ? -25.171 34.976 -22.823 1.00 74.75 271 LEU A C 1
ATOM 2112 O O . LEU A 1 271 ? -25.210 35.947 -23.578 1.00 74.75 271 LEU A O 1
ATOM 2116 N N . ASP A 1 272 ? -24.059 34.268 -22.627 1.00 72.31 272 ASP A N 1
ATOM 2117 C CA . ASP A 1 272 ? -22.806 34.545 -23.331 1.00 72.31 272 ASP A CA 1
ATOM 2118 C C . ASP A 1 272 ? -22.730 33.733 -24.632 1.00 72.31 272 ASP A C 1
ATOM 2120 O O . ASP A 1 272 ? -22.826 32.505 -24.617 1.00 72.31 272 ASP A O 1
ATOM 2124 N N . ASN A 1 273 ? -22.510 34.419 -25.757 1.00 71.38 273 ASN A N 1
ATOM 2125 C CA . ASN A 1 273 ? -22.469 33.811 -27.088 1.00 71.38 273 ASN A CA 1
ATOM 2126 C C . ASN A 1 273 ? -21.209 32.945 -27.306 1.00 71.38 273 ASN A C 1
ATOM 2128 O O . ASN A 1 273 ? -20.097 33.446 -27.503 1.00 71.38 273 ASN A O 1
ATOM 2132 N N . GLN A 1 274 ? -21.398 31.624 -27.328 1.00 70.44 274 GLN A N 1
ATOM 2133 C CA . GLN A 1 274 ? -20.355 30.608 -27.467 1.00 70.44 274 GLN A CA 1
ATOM 2134 C C . GLN A 1 274 ? -20.048 30.312 -28.944 1.00 70.44 274 GLN A C 1
ATOM 2136 O O . GLN A 1 274 ? -20.758 29.579 -29.624 1.00 70.44 274 GLN A O 1
ATOM 2141 N N . THR A 1 275 ? -18.965 30.872 -29.485 1.00 61.19 275 THR A N 1
ATOM 2142 C CA . THR A 1 275 ? -18.675 30.729 -30.926 1.00 61.19 275 THR A CA 1
ATOM 2143 C C . THR A 1 275 ? -18.226 29.315 -31.319 1.00 61.19 275 THR A C 1
ATOM 2145 O O . THR A 1 275 ? -17.425 28.692 -30.624 1.00 61.19 275 THR A O 1
ATOM 2148 N N . CYS A 1 276 ? -18.608 28.853 -32.515 1.00 53.72 276 CYS A N 1
ATOM 2149 C CA . CYS A 1 276 ? -18.227 27.545 -33.077 1.00 53.72 276 CYS A CA 1
ATOM 2150 C C . CYS A 1 276 ? -16.723 27.355 -33.401 1.00 53.72 276 CYS A C 1
ATOM 2152 O O . CYS A 1 276 ? -16.363 26.389 -34.069 1.00 53.72 276 CYS A O 1
ATOM 2154 N N . ALA A 1 277 ? -15.859 28.290 -32.993 1.00 53.19 277 ALA A N 1
ATOM 2155 C CA . ALA A 1 277 ? -14.406 28.249 -33.171 1.00 53.19 277 ALA A CA 1
ATOM 2156 C C . ALA A 1 277 ? -13.633 28.109 -31.841 1.00 53.19 277 ALA A C 1
ATOM 2158 O O . ALA A 1 277 ? -12.403 28.139 -31.853 1.00 53.19 277 ALA A O 1
ATOM 2159 N N . GLN A 1 278 ? -14.331 27.977 -30.705 1.00 57.66 278 GLN A N 1
ATOM 2160 C CA . GLN A 1 278 ? -13.708 27.698 -29.406 1.00 57.66 278 GLN A CA 1
ATOM 2161 C C . GLN A 1 278 ? -13.092 26.282 -29.380 1.00 57.66 278 GLN A C 1
ATOM 2163 O O . GLN A 1 278 ? -13.654 25.365 -29.987 1.00 57.66 278 GLN A O 1
ATOM 2168 N N . PRO A 1 279 ? -11.959 26.066 -28.682 1.00 57.59 279 PRO A N 1
ATOM 2169 C CA . PRO A 1 279 ? -11.418 24.728 -28.461 1.00 57.59 279 PRO A CA 1
ATOM 2170 C C . PRO A 1 279 ? -12.376 23.894 -27.599 1.00 57.59 279 PRO A C 1
ATOM 2172 O O . PRO A 1 279 ? -13.034 24.419 -26.704 1.00 57.59 279 PRO A O 1
ATOM 2175 N N . PHE A 1 280 ? -12.420 22.583 -27.847 1.00 57.09 280 PHE A N 1
ATOM 2176 C CA . PHE A 1 280 ? -13.435 21.666 -27.304 1.00 57.09 280 PHE A CA 1
ATOM 2177 C C . PHE A 1 280 ? -13.573 21.715 -25.768 1.00 57.09 280 PHE A C 1
ATOM 2179 O O . PHE A 1 280 ? -14.687 21.650 -25.256 1.00 57.09 280 PHE A O 1
ATOM 2186 N N . GLY A 1 281 ? -12.462 21.906 -25.043 1.00 58.34 281 GLY A N 1
ATOM 2187 C CA . GLY A 1 281 ? -12.456 22.039 -23.580 1.00 58.34 281 GLY A CA 1
ATOM 2188 C C . GLY A 1 281 ? -13.282 23.220 -23.058 1.00 58.34 281 GLY A C 1
ATOM 2189 O O . GLY A 1 281 ? -14.053 23.046 -22.125 1.00 58.34 281 GLY A O 1
ATOM 2190 N N . ALA A 1 282 ? -13.239 24.378 -23.727 1.00 61.38 282 ALA A N 1
ATOM 2191 C CA . ALA A 1 282 ? -13.955 25.579 -23.280 1.00 61.38 282 ALA A CA 1
ATOM 2192 C C . ALA A 1 282 ? -15.491 25.434 -23.322 1.00 61.38 282 ALA A C 1
ATOM 2194 O O . ALA A 1 282 ? -16.201 26.201 -22.679 1.00 61.38 282 ALA A O 1
ATOM 2195 N N . LEU A 1 283 ? -16.013 24.454 -24.073 1.00 62.16 283 LEU A N 1
ATOM 2196 C CA . LEU A 1 283 ? -17.440 24.117 -24.088 1.00 62.16 283 LEU A CA 1
ATOM 2197 C C . LEU A 1 283 ? -17.817 23.096 -23.003 1.00 62.16 283 LEU A C 1
ATOM 2199 O O . LEU A 1 283 ? -18.977 23.054 -22.603 1.00 62.16 283 LEU A O 1
ATOM 2203 N N . LEU A 1 284 ? -16.866 22.290 -22.515 1.00 61.81 284 LEU A N 1
ATOM 2204 C CA . LEU A 1 284 ? -17.080 21.350 -21.405 1.00 61.81 284 LEU A CA 1
ATOM 2205 C C . LEU A 1 284 ? -17.176 22.068 -20.047 1.00 61.81 284 LEU A C 1
ATOM 2207 O O . LEU A 1 284 ? -17.835 21.555 -19.142 1.00 61.81 284 LEU A O 1
ATOM 2211 N N . ASP A 1 285 ? -16.590 23.264 -19.943 1.00 60.56 285 ASP A N 1
ATOM 2212 C CA . ASP A 1 285 ? -16.652 24.137 -18.763 1.00 60.56 285 ASP A CA 1
ATOM 2213 C C . ASP A 1 285 ? -18.024 24.830 -18.581 1.00 60.56 285 ASP A C 1
ATOM 2215 O O . ASP A 1 285 ? -18.319 25.378 -17.516 1.00 60.56 285 ASP A O 1
ATOM 2219 N N . GLU A 1 286 ? -18.905 24.808 -19.591 1.00 69.75 286 GLU A N 1
ATOM 2220 C CA . GLU A 1 286 ? -20.244 25.399 -19.491 1.00 69.75 286 GLU A CA 1
ATOM 2221 C C . GLU A 1 286 ? -21.205 24.458 -18.739 1.00 69.75 286 GLU A C 1
ATOM 2223 O O . GLU A 1 286 ? -21.820 23.571 -19.330 1.00 69.75 286 GLU A O 1
ATOM 2228 N N . THR A 1 287 ? -21.376 24.652 -17.429 1.00 68.94 287 THR A N 1
ATOM 2229 C CA . THR A 1 287 ? -22.142 23.726 -16.564 1.00 68.94 287 THR A CA 1
ATOM 2230 C C . THR A 1 287 ? -23.509 24.242 -16.084 1.00 68.94 287 THR A C 1
ATOM 2232 O O . THR A 1 287 ? -24.330 23.460 -15.604 1.00 68.94 287 THR A O 1
ATOM 2235 N N . ASN A 1 288 ? -23.820 25.536 -16.232 1.00 79.06 288 ASN A N 1
ATOM 2236 C CA . ASN A 1 288 ? -24.988 26.170 -15.592 1.00 79.06 288 ASN A CA 1
ATOM 2237 C C . ASN A 1 288 ? -26.292 26.140 -16.427 1.00 79.06 288 ASN A C 1
ATOM 2239 O O . ASN A 1 288 ? -26.989 27.148 -16.582 1.00 79.06 288 ASN A O 1
ATOM 2243 N N . GLY A 1 289 ? -26.656 24.975 -16.969 1.00 80.00 289 GLY A N 1
ATOM 2244 C CA . GLY A 1 289 ? -27.818 24.858 -17.864 1.00 80.00 289 GLY A CA 1
ATOM 2245 C C . GLY A 1 289 ? -29.170 25.165 -17.202 1.00 80.00 289 GLY A C 1
ATOM 2246 O O . GLY A 1 289 ? -30.108 25.585 -17.887 1.00 80.00 289 GLY A O 1
ATOM 2247 N N . PHE A 1 290 ? -29.283 25.032 -15.872 1.00 82.50 290 PHE A N 1
ATOM 2248 C CA . PHE A 1 290 ? -30.503 25.385 -15.137 1.00 82.50 290 PHE A CA 1
ATOM 2249 C C . PHE A 1 290 ? -30.766 26.893 -15.229 1.00 82.50 290 PHE A C 1
ATOM 2251 O O . PHE A 1 290 ? -31.816 27.300 -15.730 1.00 82.50 290 PHE A O 1
ATOM 2258 N N . ALA A 1 291 ? -29.793 27.731 -14.852 1.00 81.94 291 ALA A N 1
ATOM 2259 C CA . ALA A 1 291 ? -29.937 29.183 -14.958 1.00 81.94 291 ALA A CA 1
ATOM 2260 C C . ALA A 1 291 ? -30.163 29.630 -16.411 1.00 81.94 291 ALA A C 1
ATOM 2262 O O . ALA A 1 291 ? -31.052 30.448 -16.659 1.00 81.94 291 ALA A O 1
ATOM 2263 N N . ASN A 1 292 ? -29.442 29.036 -17.371 1.00 83.94 292 ASN A N 1
ATOM 2264 C CA . ASN A 1 292 ? -29.588 29.363 -18.791 1.00 83.94 292 ASN A CA 1
ATOM 2265 C C . ASN A 1 292 ? -31.010 29.048 -19.293 1.00 83.94 292 ASN A C 1
ATOM 2267 O O . ASN A 1 292 ? -31.672 29.904 -19.884 1.00 83.94 292 ASN A O 1
ATOM 2271 N N . THR A 1 293 ? -31.546 27.869 -18.954 1.00 85.69 293 THR A N 1
ATOM 2272 C CA . THR A 1 293 ? -32.945 27.496 -19.237 1.00 85.69 293 THR A CA 1
ATOM 2273 C C . THR A 1 293 ? -33.933 28.498 -18.625 1.00 85.69 293 THR A C 1
ATOM 2275 O O . THR A 1 293 ? -34.905 28.886 -19.280 1.00 85.69 293 THR A O 1
ATOM 2278 N N . GLY A 1 294 ? -33.679 28.967 -17.399 1.00 81.38 294 GLY A N 1
ATOM 2279 C CA . GLY A 1 294 ? -34.464 30.012 -16.740 1.00 81.38 294 GLY A CA 1
ATOM 2280 C C . GLY A 1 294 ? -34.466 31.347 -17.498 1.00 81.38 294 GLY A C 1
ATOM 2281 O O . GLY A 1 294 ? -35.533 31.933 -17.704 1.00 81.38 294 GLY A O 1
ATOM 2282 N N . SER A 1 295 ? -33.306 31.809 -17.970 1.00 81.62 295 SER A N 1
ATOM 2283 C CA . SER A 1 295 ? -33.181 33.024 -18.793 1.00 81.62 295 SER A CA 1
ATOM 2284 C C . SER A 1 295 ? -33.965 32.914 -20.105 1.00 81.62 295 SER A C 1
ATOM 2286 O O . SER A 1 295 ? -34.750 33.812 -20.424 1.00 81.62 295 SER A O 1
ATOM 2288 N N . ILE A 1 296 ? -33.859 31.780 -20.811 1.00 79.62 296 ILE A N 1
ATOM 2289 C CA . ILE A 1 296 ? -34.608 31.512 -22.054 1.00 79.62 296 ILE A CA 1
ATOM 2290 C C . ILE A 1 296 ? -36.124 31.540 -21.794 1.00 79.62 296 ILE A C 1
ATOM 2292 O O . ILE A 1 296 ? -36.874 32.177 -22.541 1.00 79.62 296 ILE A O 1
ATOM 2296 N N . ARG A 1 297 ? -36.597 30.901 -20.710 1.00 79.56 297 ARG A N 1
ATOM 2297 C CA . ARG A 1 297 ? -38.017 30.930 -20.306 1.00 79.56 297 ARG A CA 1
ATOM 2298 C C . ARG A 1 297 ? -38.525 32.348 -20.055 1.00 79.56 297 ARG A C 1
ATOM 2300 O O . ARG A 1 297 ? -39.602 32.703 -20.536 1.00 79.56 297 ARG A O 1
ATOM 2307 N N . ASN A 1 298 ? -37.754 33.145 -19.315 1.00 77.44 298 ASN A N 1
ATOM 2308 C CA . ASN A 1 298 ? -38.115 34.516 -18.952 1.00 77.44 298 ASN A CA 1
ATOM 2309 C C . ASN A 1 298 ? -38.147 35.450 -20.171 1.00 77.44 298 ASN A C 1
ATOM 2311 O O . ASN A 1 298 ? -39.028 36.306 -20.262 1.00 77.44 298 ASN A O 1
ATOM 2315 N N . HIS A 1 299 ? -37.234 35.269 -21.128 1.00 75.25 299 HIS A N 1
ATOM 2316 C CA . HIS A 1 299 ? -37.217 36.047 -22.367 1.00 75.25 299 HIS A CA 1
ATOM 2317 C C . HIS A 1 299 ? -38.435 35.741 -23.261 1.00 75.25 299 HIS A C 1
ATOM 2319 O O . HIS A 1 299 ? -39.093 36.654 -23.763 1.00 75.25 299 HIS A O 1
ATOM 2325 N N . GLN A 1 300 ? -38.784 34.458 -23.415 1.00 68.19 300 GLN A N 1
ATOM 2326 C CA . GLN A 1 300 ? -39.766 33.978 -24.402 1.00 68.19 300 GLN A CA 1
ATOM 2327 C C . GLN A 1 300 ? -41.243 33.998 -23.932 1.00 68.19 300 GLN A C 1
ATOM 2329 O O . GLN A 1 300 ? -42.124 33.532 -24.657 1.00 68.19 300 GLN A O 1
ATOM 2334 N N . ASN A 1 301 ? -41.538 34.535 -22.737 1.00 60.38 301 ASN A N 1
ATOM 2335 C CA . ASN A 1 301 ? -42.877 34.953 -22.264 1.00 60.38 301 ASN A CA 1
ATOM 2336 C C . ASN A 1 301 ? -44.067 34.009 -22.593 1.00 60.38 301 ASN A C 1
ATOM 2338 O O . ASN A 1 301 ? -45.159 34.452 -22.956 1.00 60.38 301 ASN A O 1
ATOM 2342 N N . GLY A 1 302 ? -43.883 32.695 -22.428 1.00 56.06 302 GLY A N 1
ATOM 2343 C CA . GLY A 1 302 ? -44.963 31.702 -22.544 1.00 56.06 302 GLY A CA 1
ATOM 2344 C C . GLY A 1 302 ? -45.218 31.128 -23.945 1.00 56.06 302 GLY A C 1
ATOM 2345 O O . GLY A 1 302 ? -46.231 30.458 -24.142 1.00 56.06 302 GLY A O 1
ATOM 2346 N N . LEU A 1 303 ? -44.317 31.334 -24.911 1.00 62.47 303 LEU A N 1
ATOM 2347 C CA . LEU A 1 303 ? -44.293 30.536 -26.145 1.00 62.47 303 LEU A CA 1
ATOM 2348 C C . LEU A 1 303 ? -43.883 29.078 -25.852 1.00 62.47 303 LEU A C 1
ATOM 2350 O O . LEU A 1 303 ? -43.124 28.814 -24.919 1.00 62.47 303 LEU A O 1
ATOM 2354 N N . ALA A 1 304 ? -44.359 28.121 -26.657 1.00 57.62 304 ALA A N 1
ATOM 2355 C CA . ALA A 1 304 ? -44.107 26.681 -26.487 1.00 57.62 304 ALA A CA 1
ATOM 2356 C C . ALA A 1 304 ? -42.693 26.261 -26.954 1.00 57.62 304 ALA A C 1
ATOM 2358 O O . ALA A 1 304 ? -42.534 25.428 -27.851 1.00 57.62 304 ALA A O 1
ATOM 2359 N N . THR A 1 305 ? -41.667 26.894 -26.387 1.00 72.44 305 THR A N 1
ATOM 2360 C CA . THR A 1 305 ? -40.252 26.673 -26.703 1.00 72.44 305 THR A CA 1
ATOM 2361 C C . THR A 1 305 ? -39.701 25.407 -26.044 1.00 72.44 305 THR A C 1
ATOM 2363 O O . THR A 1 305 ? -40.251 24.928 -25.053 1.00 72.44 305 THR A O 1
ATOM 2366 N N . ALA A 1 306 ? -38.571 24.894 -26.543 1.00 74.50 306 ALA A N 1
ATOM 2367 C CA . ALA A 1 306 ? -37.833 23.780 -25.933 1.00 74.50 306 ALA A CA 1
ATOM 2368 C C . ALA A 1 306 ? -37.609 23.956 -24.416 1.00 74.50 306 ALA A C 1
ATOM 2370 O O . ALA A 1 306 ? -37.847 23.033 -23.638 1.00 74.50 306 ALA A O 1
ATOM 2371 N N . ALA A 1 307 ? -37.255 25.170 -23.979 1.00 76.81 307 ALA A N 1
ATOM 2372 C CA . ALA A 1 307 ? -37.061 25.487 -22.565 1.00 76.81 307 ALA A CA 1
ATOM 2373 C C . ALA A 1 307 ? -38.347 25.335 -21.733 1.00 76.81 307 ALA A C 1
ATOM 2375 O O . ALA A 1 307 ? -38.266 25.028 -20.547 1.00 76.81 307 ALA A O 1
ATOM 2376 N N . ASN A 1 308 ? -39.530 25.505 -22.333 1.00 77.88 308 ASN A N 1
ATOM 2377 C CA . ASN A 1 308 ? -40.830 25.319 -21.682 1.00 77.88 308 ASN A CA 1
ATOM 2378 C C . ASN A 1 308 ? -41.340 23.864 -21.692 1.00 77.88 308 ASN A C 1
ATOM 2380 O O . ASN A 1 308 ? -42.329 23.584 -21.019 1.00 77.88 308 ASN A O 1
ATOM 2384 N N . ALA A 1 309 ? -40.677 22.941 -22.399 1.00 77.56 309 ALA A N 1
ATOM 2385 C CA . ALA A 1 309 ? -41.082 21.532 -22.479 1.00 77.56 309 ALA A CA 1
ATOM 2386 C C . ALA A 1 309 ? -40.499 20.636 -21.370 1.00 77.56 309 ALA A C 1
ATOM 2388 O O . ALA A 1 309 ? -41.064 19.588 -21.071 1.00 77.56 309 ALA A O 1
ATOM 2389 N N . VAL A 1 310 ? -39.391 21.049 -20.750 1.00 83.62 310 VAL A N 1
ATOM 2390 C CA . VAL A 1 310 ? -38.774 20.376 -19.591 1.00 83.62 310 VAL A CA 1
ATOM 2391 C C . VAL A 1 310 ? -39.487 20.737 -18.277 1.00 83.62 310 VAL A C 1
ATOM 2393 O O . VAL A 1 310 ? -40.040 21.833 -18.150 1.00 83.62 310 VAL A O 1
ATOM 2396 N N . ASP A 1 311 ? -39.484 19.850 -17.278 1.00 83.06 311 ASP A N 1
ATOM 2397 C CA . ASP A 1 311 ? -40.159 20.094 -15.991 1.00 83.06 311 ASP A CA 1
ATOM 2398 C C . ASP A 1 311 ? -39.304 20.916 -15.007 1.00 83.06 311 ASP A C 1
ATOM 2400 O O . ASP A 1 311 ? -38.804 20.445 -13.983 1.00 83.06 311 ASP A O 1
ATOM 2404 N N . TYR A 1 312 ? -39.153 22.195 -15.334 1.00 81.81 312 TYR A N 1
ATOM 2405 C CA . TYR A 1 312 ? -38.313 23.131 -14.590 1.00 81.81 312 TYR A CA 1
ATOM 2406 C C . TYR A 1 312 ? -38.765 23.372 -13.139 1.00 81.81 312 TYR A C 1
ATOM 2408 O O . TYR A 1 312 ? -37.972 23.847 -12.329 1.00 81.81 312 TYR A O 1
ATOM 2416 N N . GLN A 1 313 ? -40.017 23.052 -12.781 1.00 78.31 313 GLN A N 1
ATOM 2417 C CA . GLN A 1 313 ? -40.478 23.164 -11.390 1.00 78.31 313 GLN A CA 1
ATOM 2418 C C . GLN A 1 313 ? -39.916 22.038 -10.516 1.00 78.31 313 GLN A C 1
ATOM 2420 O O . GLN A 1 313 ? -39.568 22.291 -9.365 1.00 78.31 313 GLN A O 1
ATOM 2425 N N . HIS A 1 314 ? -39.742 20.842 -11.082 1.00 72.31 314 HIS A N 1
ATOM 2426 C CA . HIS A 1 314 ? -39.080 19.704 -10.439 1.00 72.31 314 HIS A CA 1
ATOM 2427 C C . HIS A 1 314 ? -37.601 19.592 -10.854 1.00 72.31 314 HIS A C 1
ATOM 2429 O O . HIS A 1 314 ? -37.056 18.501 -10.973 1.00 72.31 314 HIS A O 1
ATOM 2435 N N . GLY A 1 315 ? -36.934 20.725 -11.106 1.00 76.75 315 GLY A N 1
ATOM 2436 C CA . GLY A 1 315 ? -35.486 20.777 -11.335 1.00 76.75 315 GLY A CA 1
ATOM 2437 C C . GLY A 1 315 ? -34.993 20.234 -12.682 1.00 76.75 315 GLY A C 1
ATOM 2438 O O . GLY A 1 315 ? -33.784 20.119 -12.859 1.00 76.75 315 GLY A O 1
ATOM 2439 N N . TRP A 1 316 ? -35.878 19.910 -13.629 1.00 88.69 316 TRP A N 1
ATOM 2440 C CA . TRP A 1 316 ? -35.507 19.411 -14.958 1.00 88.69 316 TRP A CA 1
ATOM 2441 C C . TRP A 1 316 ? -35.338 20.547 -15.969 1.00 88.69 316 TRP A C 1
ATOM 2443 O O . TRP A 1 316 ? -36.236 21.368 -16.159 1.00 88.69 316 TRP A O 1
ATOM 2453 N N . TYR A 1 317 ? -34.204 20.590 -16.661 1.00 89.06 317 TYR A N 1
ATOM 2454 C CA . TYR A 1 317 ? -33.827 21.721 -17.509 1.00 89.06 317 TYR A CA 1
ATOM 2455 C C . TYR A 1 317 ? -33.164 21.277 -18.832 1.00 89.06 317 TYR A C 1
ATOM 2457 O O . TYR A 1 317 ? -32.955 20.082 -19.053 1.00 89.06 317 TYR A O 1
ATOM 2465 N N . LEU A 1 318 ? -32.904 22.215 -19.757 1.00 87.81 318 LEU A N 1
ATOM 2466 C CA . LEU A 1 318 ? -32.193 21.915 -21.009 1.00 87.81 318 LEU A CA 1
ATOM 2467 C C . LEU A 1 318 ? -30.681 21.803 -20.742 1.00 87.81 318 LEU A C 1
ATOM 2469 O O . LEU A 1 318 ? -30.115 22.749 -20.197 1.00 87.81 318 LEU A O 1
ATOM 2473 N N . PRO A 1 319 ? -30.002 20.718 -21.144 1.00 88.25 319 PRO A N 1
ATOM 2474 C CA . PRO A 1 319 ? -28.557 20.588 -20.952 1.00 88.25 319 PRO A CA 1
ATOM 2475 C C . PRO A 1 319 ? -27.783 21.687 -21.692 1.00 88.25 319 PRO A C 1
ATOM 2477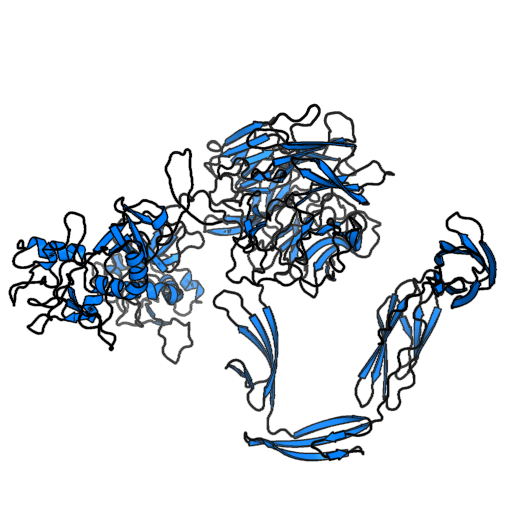 O O . PRO A 1 319 ? -28.186 22.111 -22.773 1.00 88.25 319 PRO A O 1
ATOM 2480 N N . THR A 1 320 ? -26.638 22.116 -21.162 1.00 84.38 320 THR A N 1
ATOM 2481 C CA . THR A 1 320 ? -25.682 22.935 -21.931 1.00 84.38 320 THR A CA 1
ATOM 2482 C C . THR A 1 320 ? -25.039 22.123 -23.064 1.00 84.38 320 THR A C 1
ATOM 2484 O O . THR A 1 320 ? -25.161 20.896 -23.122 1.00 84.38 320 THR A O 1
ATOM 2487 N N . ALA A 1 321 ? -24.297 22.784 -23.953 1.00 76.12 321 ALA A N 1
ATOM 2488 C CA . ALA A 1 321 ? -23.453 22.128 -24.946 1.00 76.12 321 ALA A CA 1
ATOM 2489 C C . ALA A 1 321 ? -22.440 21.167 -24.287 1.00 76.12 321 ALA A C 1
ATOM 2491 O O . ALA A 1 321 ? -22.307 20.029 -24.736 1.00 76.12 321 ALA A O 1
ATOM 2492 N N . GLY A 1 322 ? -21.800 21.574 -23.183 1.00 76.31 322 GLY A N 1
ATOM 2493 C CA . GLY A 1 322 ? -20.893 20.726 -22.399 1.00 76.31 322 GLY A CA 1
ATOM 2494 C C . GLY A 1 322 ? -21.576 19.523 -21.746 1.00 76.31 322 GLY A C 1
ATOM 2495 O O . GLY A 1 322 ? -21.059 18.406 -21.801 1.00 76.31 322 GLY A O 1
ATOM 2496 N N . GLN A 1 323 ? -22.776 19.713 -21.187 1.00 83.88 323 GLN A N 1
ATOM 2497 C CA . GLN A 1 323 ? -23.560 18.621 -20.601 1.00 83.88 323 GLN A CA 1
ATOM 2498 C C . GLN A 1 323 ? -24.056 17.633 -21.664 1.00 83.88 323 GLN A C 1
ATOM 2500 O O . GLN A 1 323 ? -24.030 16.430 -21.418 1.00 83.88 323 GLN A O 1
ATOM 2505 N N . LEU A 1 324 ? -24.445 18.103 -22.858 1.00 80.44 324 LEU A N 1
ATOM 2506 C CA . LEU A 1 324 ? -24.741 17.223 -23.995 1.00 80.44 324 LEU A CA 1
ATOM 2507 C C . LEU A 1 324 ? -23.501 16.438 -24.437 1.00 80.44 324 LEU A C 1
ATOM 2509 O O . LEU A 1 324 ? -23.602 15.236 -24.656 1.00 80.44 324 LEU A O 1
ATOM 2513 N N . LEU A 1 325 ? -22.332 17.077 -24.541 1.00 74.38 325 LEU A N 1
ATOM 2514 C CA . LEU A 1 325 ? -21.093 16.389 -24.917 1.00 74.38 325 LEU A CA 1
ATOM 2515 C C . LEU A 1 325 ? -20.745 15.263 -23.930 1.00 74.38 325 LEU A C 1
ATOM 2517 O O . LEU A 1 325 ? -20.450 14.154 -24.368 1.00 74.38 325 LEU A O 1
ATOM 2521 N N . LYS A 1 326 ? -20.862 15.501 -22.616 1.00 76.06 326 LYS A N 1
ATOM 2522 C CA . LYS A 1 326 ? -20.686 14.453 -21.593 1.00 76.06 326 LYS A CA 1
ATOM 2523 C C . LYS A 1 326 ? -21.765 13.363 -21.667 1.00 76.06 326 LYS A C 1
ATOM 2525 O O . LYS A 1 326 ? -21.423 12.188 -21.620 1.00 76.06 326 LYS A O 1
ATOM 2530 N N . LEU A 1 327 ? -23.037 13.721 -21.869 1.00 82.50 327 LEU A N 1
ATOM 2531 C CA . LEU A 1 327 ? -24.136 12.757 -22.047 1.00 82.50 327 LEU A CA 1
ATOM 2532 C C . LEU A 1 327 ? -23.883 11.786 -23.211 1.00 82.50 327 LEU A C 1
ATOM 2534 O O . LEU A 1 327 ? -24.117 10.589 -23.070 1.00 82.50 327 LEU A O 1
ATOM 2538 N N . PHE A 1 328 ? -23.398 12.297 -24.344 1.00 74.69 328 PHE A N 1
ATOM 2539 C CA . PHE A 1 328 ? -23.080 11.479 -25.515 1.00 74.69 328 PHE A CA 1
ATOM 2540 C C . PHE A 1 328 ? -21.706 10.792 -25.442 1.00 74.69 328 PHE A C 1
ATOM 2542 O O . PHE A 1 328 ? -21.509 9.785 -26.115 1.00 74.69 328 PHE A O 1
ATOM 2549 N N . GLY A 1 329 ? -20.778 11.273 -24.609 1.00 68.00 329 GLY A N 1
ATOM 2550 C CA . GLY A 1 329 ? -19.552 10.545 -24.260 1.00 68.00 329 GLY A CA 1
ATOM 2551 C C . GLY A 1 329 ? -19.841 9.296 -23.419 1.00 68.00 329 GLY A C 1
ATOM 2552 O O . GLY A 1 329 ? -19.328 8.221 -23.709 1.00 68.00 329 GLY A O 1
ATOM 2553 N N . SER A 1 330 ? -20.750 9.411 -22.447 1.00 69.12 330 SER A N 1
ATOM 2554 C CA . SER A 1 330 ? -21.198 8.311 -21.575 1.00 69.12 330 SER A CA 1
ATOM 2555 C C . SER A 1 330 ? -22.221 7.364 -22.226 1.00 69.12 330 SER A C 1
ATOM 2557 O O . SER A 1 330 ? -22.782 6.504 -21.545 1.00 69.12 330 SER A O 1
ATOM 2559 N N . LEU A 1 331 ? -22.499 7.516 -23.528 1.00 71.69 331 LEU A N 1
ATOM 2560 C CA . LEU A 1 331 ? -23.625 6.880 -24.221 1.00 71.69 331 LEU A CA 1
ATOM 2561 C C . LEU A 1 331 ? -23.642 5.349 -24.069 1.00 71.69 331 LEU A C 1
ATOM 2563 O O . LEU A 1 331 ? -24.676 4.785 -23.717 1.00 71.69 331 LEU A O 1
ATOM 2567 N N . ALA A 1 332 ? -22.492 4.694 -24.254 1.00 63.50 332 ALA A N 1
ATOM 2568 C CA . ALA A 1 332 ? -22.367 3.236 -24.171 1.00 63.50 332 ALA A CA 1
ATOM 2569 C C . ALA A 1 332 ? -22.762 2.662 -22.794 1.00 63.50 332 ALA A C 1
ATOM 2571 O O . ALA A 1 332 ? -23.317 1.568 -22.723 1.00 63.50 332 ALA A O 1
ATOM 2572 N N . PHE A 1 333 ? -22.532 3.412 -21.711 1.00 56.38 333 PHE A N 1
ATOM 2573 C CA . PHE A 1 333 ? -22.845 2.992 -20.340 1.00 56.38 333 PHE A CA 1
ATOM 2574 C C . PHE A 1 333 ? -24.327 3.181 -19.982 1.00 56.38 333 PHE A C 1
ATOM 2576 O O . PHE A 1 333 ? -24.878 2.439 -19.170 1.00 56.38 333 PHE A O 1
ATOM 2583 N N . ILE A 1 334 ? -24.995 4.166 -20.594 1.00 70.19 334 ILE A N 1
ATOM 2584 C CA . ILE A 1 334 ? -26.387 4.524 -20.273 1.00 70.19 334 ILE A CA 1
ATOM 2585 C C . ILE A 1 334 ? -27.414 3.963 -21.269 1.00 70.19 334 ILE A C 1
ATOM 2587 O O . ILE A 1 334 ? -28.603 3.918 -20.947 1.00 70.19 334 ILE A O 1
ATOM 2591 N N . GLU A 1 335 ? -27.004 3.533 -22.467 1.00 71.06 335 GLU A N 1
ATOM 2592 C CA . GLU A 1 335 ? -27.926 3.065 -23.512 1.00 71.06 335 GLU A CA 1
ATOM 2593 C C . GLU A 1 335 ? -28.687 1.790 -23.145 1.00 71.06 335 GLU A C 1
ATOM 2595 O O . GLU A 1 335 ? -29.897 1.752 -23.353 1.00 71.06 335 GLU A O 1
ATOM 2600 N N . ASP A 1 336 ? -28.034 0.777 -22.571 1.00 63.38 336 ASP A N 1
ATOM 2601 C CA . ASP A 1 336 ? -28.693 -0.461 -22.110 1.00 63.38 336 ASP A CA 1
ATOM 2602 C C . ASP A 1 336 ? -29.810 -0.159 -21.093 1.00 63.38 336 ASP A C 1
ATOM 2604 O O . ASP A 1 336 ? -30.959 -0.615 -21.197 1.00 63.38 336 ASP A O 1
ATOM 2608 N N . LYS A 1 337 ? -29.498 0.733 -20.148 1.00 62.66 337 LYS A N 1
ATOM 2609 C CA . LYS A 1 337 ? -30.442 1.202 -19.136 1.00 62.66 337 LYS A CA 1
ATOM 2610 C C . LYS A 1 337 ? -31.584 1.981 -19.780 1.00 62.66 337 LYS A C 1
ATOM 2612 O O . LYS A 1 337 ? -32.736 1.712 -19.465 1.00 62.66 337 LYS A O 1
ATOM 2617 N N . LEU A 1 338 ? -31.312 2.888 -20.718 1.00 68.06 338 LEU A N 1
ATOM 2618 C CA . LEU A 1 338 ? -32.344 3.624 -21.459 1.00 68.06 338 LEU A CA 1
ATOM 2619 C C . LEU A 1 338 ? -33.261 2.692 -22.274 1.00 68.06 338 LEU A C 1
ATOM 2621 O O . LEU A 1 338 ? -34.487 2.829 -22.202 1.00 68.06 338 LEU A O 1
ATOM 2625 N N . GLN A 1 339 ? -32.690 1.705 -22.970 1.00 65.62 339 GLN A N 1
ATOM 2626 C CA . GLN A 1 339 ? -33.426 0.699 -23.745 1.00 65.62 339 GLN A CA 1
ATOM 2627 C C . GLN A 1 339 ? -34.372 -0.121 -22.864 1.00 65.62 339 GLN A C 1
ATOM 2629 O O . GLN A 1 339 ? -35.502 -0.402 -23.273 1.00 65.62 339 GLN A O 1
ATOM 2634 N N . THR A 1 340 ? -33.969 -0.411 -21.624 1.00 55.53 340 THR A N 1
ATOM 2635 C CA . THR A 1 340 ? -34.811 -1.080 -20.618 1.00 55.53 340 THR A CA 1
ATOM 2636 C C . THR A 1 340 ? -36.103 -0.300 -20.306 1.00 55.53 340 THR A C 1
ATOM 2638 O O . THR A 1 340 ? -37.124 -0.913 -19.995 1.00 55.53 340 THR A O 1
ATOM 2641 N N . TYR A 1 341 ? -36.118 1.031 -20.472 1.00 55.81 341 TYR A N 1
ATOM 2642 C CA . TYR A 1 341 ? -37.314 1.881 -20.316 1.00 55.81 341 TYR A CA 1
ATOM 2643 C C . TYR A 1 341 ? -38.018 2.222 -21.642 1.00 55.81 341 TYR A C 1
ATOM 2645 O O . TYR A 1 341 ? -38.905 3.076 -21.670 1.00 55.81 341 TYR A O 1
ATOM 2653 N N . GLY A 1 342 ? -37.671 1.544 -22.742 1.00 55.88 342 GLY A N 1
ATOM 2654 C CA . GLY A 1 342 ? -38.346 1.686 -24.038 1.00 55.88 342 GLY A CA 1
ATOM 2655 C C . GLY A 1 342 ? -37.963 2.936 -24.838 1.00 55.88 342 GLY A C 1
ATOM 2656 O O . GLY A 1 342 ? -38.666 3.292 -25.784 1.00 55.88 342 GLY A O 1
ATOM 2657 N N . THR A 1 343 ? -36.854 3.592 -24.488 1.00 65.25 343 THR A N 1
ATOM 2658 C CA . THR A 1 343 ? -36.286 4.753 -25.191 1.00 65.25 343 THR A CA 1
ATOM 2659 C C . THR A 1 343 ? -34.856 4.445 -25.641 1.00 65.25 343 THR A C 1
ATOM 2661 O O . THR A 1 343 ? -34.184 3.588 -25.085 1.00 65.25 343 THR A O 1
ATOM 2664 N N . THR A 1 344 ? -34.334 5.219 -26.583 1.00 71.75 344 THR A N 1
ATOM 2665 C CA . THR A 1 344 ? -32.885 5.410 -26.767 1.00 71.75 344 THR A CA 1
ATOM 2666 C C . THR A 1 344 ? -32.589 6.905 -26.824 1.00 71.75 344 THR A C 1
ATOM 2668 O O . THR A 1 344 ? -33.521 7.711 -26.928 1.00 71.75 344 THR A O 1
ATOM 2671 N N . LEU A 1 345 ? -31.314 7.291 -26.762 1.00 69.56 345 LEU A N 1
ATOM 2672 C CA . LEU A 1 345 ? -30.895 8.537 -27.397 1.00 69.56 345 LEU A CA 1
ATOM 2673 C C . LEU A 1 345 ? -30.792 8.230 -28.896 1.00 69.56 345 LEU A C 1
ATOM 2675 O O . LEU A 1 345 ? -29.964 7.437 -29.322 1.00 69.56 345 LEU A O 1
ATOM 2679 N N . ALA A 1 346 ? -31.720 8.760 -29.687 1.00 62.97 346 ALA A N 1
ATOM 2680 C CA . ALA A 1 346 ? -31.746 8.506 -31.122 1.00 62.97 346 ALA A CA 1
ATOM 2681 C C . ALA A 1 346 ? -30.616 9.266 -31.835 1.00 62.97 346 ALA A C 1
ATOM 2683 O O . ALA A 1 346 ? -30.168 10.300 -31.345 1.00 62.97 346 ALA A O 1
ATOM 2684 N N . GLU A 1 347 ? -30.258 8.834 -33.049 1.00 61.47 347 GLU A N 1
ATOM 2685 C CA . GLU A 1 347 ? -29.326 9.518 -33.974 1.00 61.47 347 GLU A CA 1
ATOM 2686 C C . GLU A 1 347 ? -29.871 10.862 -34.533 1.00 61.47 347 GLU A C 1
ATOM 2688 O O . GLU A 1 347 ? -29.575 11.272 -35.655 1.00 61.47 347 GLU A O 1
ATOM 2693 N N . ASP A 1 348 ? -30.708 11.550 -33.759 1.00 62.81 348 ASP A N 1
ATOM 2694 C CA . ASP A 1 348 ? -31.249 12.877 -34.032 1.00 62.81 348 ASP A CA 1
ATOM 2695 C C . ASP A 1 348 ? -30.427 13.945 -33.283 1.00 62.81 348 ASP A C 1
ATOM 2697 O O . ASP A 1 348 ? -29.512 13.639 -32.515 1.00 62.81 348 ASP A O 1
ATOM 2701 N N . TYR A 1 349 ? -30.742 15.225 -33.496 1.00 73.06 349 TYR A N 1
ATOM 2702 C CA . TYR A 1 349 ? -30.123 16.317 -32.742 1.00 73.06 349 TYR A CA 1
ATOM 2703 C C . TYR A 1 349 ? -30.938 16.689 -31.496 1.00 73.06 349 TYR A C 1
ATOM 2705 O O . TYR A 1 349 ? -32.169 16.693 -31.534 1.00 73.06 349 TYR A O 1
ATOM 2713 N N . TYR A 1 350 ? -30.257 17.083 -30.420 1.00 79.81 350 TYR A N 1
ATOM 2714 C CA . TYR A 1 350 ? -30.856 17.495 -29.145 1.00 79.81 350 TYR A CA 1
ATOM 2715 C C . TYR A 1 350 ? -30.621 18.981 -28.857 1.00 79.81 350 TYR A C 1
ATOM 2717 O O . TYR A 1 350 ? -29.533 19.501 -29.111 1.00 79.81 350 TYR A O 1
ATOM 2725 N N . TRP A 1 351 ? -31.644 19.667 -28.338 1.00 80.06 351 TRP A N 1
ATOM 2726 C CA . TRP A 1 351 ? -31.564 21.078 -27.940 1.00 80.06 351 TRP A CA 1
ATOM 2727 C C . TRP A 1 351 ? -30.636 21.288 -26.744 1.00 80.06 351 TRP A C 1
ATOM 2729 O O . TRP A 1 351 ? -30.789 20.604 -25.732 1.00 80.06 351 TRP A O 1
ATOM 2739 N N . SER A 1 352 ? -29.767 22.301 -26.826 1.00 81.50 352 SER A N 1
ATOM 2740 C CA . SER A 1 352 ? -29.035 22.815 -25.665 1.00 81.50 352 SER A CA 1
ATOM 2741 C C . SER A 1 352 ? -29.639 24.113 -25.107 1.00 81.50 352 SER A C 1
ATOM 2743 O O . SER A 1 352 ? -30.414 24.798 -25.783 1.00 81.50 352 SER A O 1
ATOM 2745 N N . SER A 1 353 ? -29.248 24.472 -23.883 1.00 82.50 353 SER A N 1
ATOM 2746 C CA . SER A 1 353 ? -29.450 25.796 -23.279 1.00 82.50 353 SER A CA 1
ATOM 2747 C C . SER A 1 353 ? -28.376 26.825 -23.666 1.00 82.50 353 SER A C 1
ATOM 2749 O O . SER A 1 353 ? -28.349 27.904 -23.079 1.00 82.50 353 SER A O 1
ATOM 2751 N N . SER A 1 354 ? -27.462 26.479 -24.575 1.00 79.94 354 SER A N 1
ATOM 2752 C CA . SER A 1 354 ? -26.285 27.281 -24.922 1.00 79.94 354 SER A CA 1
ATOM 2753 C C . SER A 1 354 ? -26.523 28.089 -26.194 1.00 79.94 354 SER A C 1
ATOM 2755 O O . SER A 1 354 ? -27.000 27.563 -27.208 1.00 79.94 354 SER A O 1
ATOM 2757 N N . GLU A 1 355 ? -26.159 29.367 -26.157 1.00 75.38 355 GLU A N 1
ATOM 2758 C CA . GLU A 1 355 ? -26.305 30.282 -27.287 1.00 75.38 355 GLU A CA 1
ATOM 2759 C C . GLU A 1 355 ? -25.021 30.319 -28.121 1.00 75.38 355 GLU A C 1
ATOM 2761 O O . GLU A 1 355 ? -23.924 30.409 -27.575 1.00 75.38 355 GLU A O 1
ATOM 2766 N N . ALA A 1 356 ? -25.133 30.194 -29.445 1.00 71.06 356 ALA A N 1
ATOM 2767 C CA . ALA A 1 356 ? -23.976 30.030 -30.330 1.00 71.06 356 ALA A CA 1
ATOM 2768 C C . ALA A 1 356 ? -23.529 31.334 -31.014 1.00 71.06 356 ALA A C 1
ATOM 2770 O O . ALA A 1 356 ? -22.422 31.431 -31.552 1.00 71.06 356 ALA A O 1
ATOM 2771 N N . ASN A 1 357 ? -24.446 32.295 -31.110 1.00 68.12 357 ASN A N 1
ATOM 2772 C CA . ASN A 1 357 ? -24.298 33.668 -31.592 1.00 68.12 357 ASN A CA 1
ATOM 2773 C C . ASN A 1 357 ? -25.660 34.363 -31.468 1.00 68.12 357 ASN A C 1
ATOM 2775 O O . ASN A 1 357 ? -26.674 33.675 -31.352 1.00 68.12 357 ASN A O 1
ATOM 2779 N N . ASP A 1 358 ? -25.668 35.683 -31.680 1.00 66.25 358 ASP A N 1
ATOM 2780 C CA . ASP A 1 358 ? -26.786 36.644 -31.676 1.00 66.25 358 ASP A CA 1
ATOM 2781 C C . ASP A 1 358 ? -28.040 36.252 -32.510 1.00 66.25 358 ASP A C 1
ATOM 2783 O O . ASP A 1 358 ? -28.949 37.059 -32.736 1.00 66.25 358 ASP A O 1
ATOM 2787 N N . SER A 1 359 ? -28.072 35.065 -33.119 1.00 59.44 359 SER A N 1
ATOM 2788 C CA . SER A 1 359 ? -29.158 34.568 -33.961 1.00 59.44 359 SER A CA 1
ATOM 2789 C C . SER A 1 359 ? -29.370 33.046 -33.950 1.00 59.44 359 SER A C 1
ATOM 2791 O O . SER A 1 359 ? -30.308 32.594 -34.610 1.00 59.44 359 SER A O 1
ATOM 2793 N N . HIS A 1 360 ? -28.550 32.247 -33.253 1.00 66.12 360 HIS A N 1
ATOM 2794 C CA . HIS A 1 360 ? -28.648 30.779 -33.278 1.00 66.12 360 HIS A CA 1
ATOM 2795 C C . HIS A 1 360 ? -28.286 30.136 -31.934 1.00 66.12 360 HIS A C 1
ATOM 2797 O O . HIS A 1 360 ? -27.278 30.475 -31.320 1.00 66.12 360 HIS A O 1
ATOM 2803 N N . ALA A 1 361 ? -29.039 29.104 -31.557 1.00 68.31 361 ALA A N 1
ATOM 2804 C CA . ALA A 1 361 ? -28.710 28.205 -30.455 1.00 68.31 361 ALA A CA 1
ATOM 2805 C C . ALA A 1 361 ? -27.954 26.956 -30.938 1.00 68.31 361 ALA A C 1
ATOM 2807 O O . ALA A 1 361 ? -28.042 26.576 -32.112 1.00 68.31 361 ALA A O 1
ATOM 2808 N N . PHE A 1 362 ? -27.248 26.281 -30.028 1.00 68.56 362 PHE A N 1
ATOM 2809 C CA . PHE A 1 362 ? -26.635 24.986 -30.321 1.00 68.56 362 PHE A CA 1
ATOM 2810 C C . PHE A 1 362 ? -27.605 23.814 -30.157 1.00 68.56 362 PHE A C 1
ATOM 2812 O O . PHE A 1 362 ? -28.436 23.773 -29.243 1.00 68.56 362 PHE A O 1
ATOM 2819 N N . GLY A 1 363 ? -27.381 22.783 -30.968 1.00 66.75 363 GLY A N 1
ATOM 2820 C CA . GLY A 1 363 ? -27.759 21.422 -30.621 1.00 66.75 363 GLY A CA 1
ATOM 2821 C C . GLY A 1 363 ? -26.747 20.400 -31.135 1.00 66.75 363 GLY A C 1
ATOM 2822 O O . GLY A 1 363 ? -25.981 20.667 -32.068 1.00 66.75 363 GLY A O 1
ATOM 2823 N N . LEU A 1 364 ? -26.736 19.239 -30.486 1.00 67.69 364 LEU A N 1
ATOM 2824 C CA . LEU A 1 364 ? -25.728 18.196 -30.667 1.00 67.69 364 LEU A CA 1
ATOM 2825 C C . LEU A 1 364 ? -26.364 16.918 -31.217 1.00 67.69 364 LEU A C 1
ATOM 2827 O O . LEU A 1 364 ? -27.450 16.536 -30.785 1.00 67.69 364 LEU A O 1
ATOM 2831 N N . SER A 1 365 ? -25.674 16.261 -32.148 1.00 62.91 365 SER A N 1
ATOM 2832 C CA . SER A 1 365 ? -25.941 14.877 -32.547 1.00 62.91 365 SER A CA 1
ATOM 2833 C C . SER A 1 365 ? -24.620 14.150 -32.774 1.00 62.91 365 SER A C 1
ATOM 2835 O O . SER A 1 365 ? -23.636 14.748 -33.229 1.00 62.91 365 SER A O 1
ATOM 2837 N N . CYS A 1 366 ? -24.618 12.857 -32.476 1.00 57.94 366 CYS A N 1
ATOM 2838 C CA . CYS A 1 366 ? -23.513 11.945 -32.717 1.00 57.94 366 CYS A CA 1
ATOM 2839 C C . CYS A 1 366 ? -24.120 10.728 -33.426 1.00 57.94 366 CYS A C 1
ATOM 2841 O O . CYS A 1 366 ? -24.902 9.997 -32.827 1.00 57.94 366 CYS A O 1
ATOM 2843 N N . ALA A 1 367 ? -23.829 10.559 -34.718 1.00 49.34 367 ALA A N 1
ATOM 2844 C CA . ALA A 1 367 ? -24.436 9.520 -35.550 1.00 49.34 367 ALA A CA 1
ATOM 2845 C C . ALA A 1 367 ? -23.344 8.662 -36.215 1.00 49.34 367 ALA A C 1
ATOM 2847 O O . ALA A 1 367 ? -22.420 9.234 -36.808 1.00 49.34 367 ALA A O 1
ATOM 2848 N N . PRO A 1 368 ? -23.446 7.319 -36.194 1.00 42.78 368 PRO A N 1
ATOM 2849 C CA . PRO A 1 368 ? -22.494 6.397 -36.812 1.00 42.78 368 PRO A CA 1
ATOM 2850 C C . PRO A 1 368 ? -22.673 6.344 -38.342 1.00 42.78 368 PRO A C 1
ATOM 2852 O O . PRO A 1 368 ? -22.932 5.300 -38.938 1.00 42.78 368 PRO A O 1
ATOM 2855 N N . THR A 1 369 ? -22.535 7.490 -39.015 1.00 37.47 369 THR A N 1
ATOM 2856 C CA . THR A 1 369 ? -22.616 7.575 -40.481 1.00 37.47 369 THR A CA 1
ATOM 2857 C C . THR A 1 369 ? -21.226 7.527 -41.117 1.00 37.47 369 THR A C 1
ATOM 2859 O O . THR A 1 369 ? -20.291 8.199 -40.688 1.00 37.47 369 THR A O 1
ATOM 2862 N N . ALA A 1 370 ? -21.096 6.716 -42.171 1.00 35.88 370 ALA A N 1
ATOM 2863 C CA . ALA A 1 370 ? -19.838 6.141 -42.667 1.00 35.88 370 ALA A CA 1
ATOM 2864 C C . ALA A 1 370 ? -18.819 7.099 -43.342 1.00 35.88 370 ALA A C 1
ATOM 2866 O O . ALA A 1 370 ? -18.066 6.668 -44.211 1.00 35.88 370 ALA A O 1
ATOM 2867 N N . ASN A 1 371 ? -18.794 8.389 -42.993 1.00 38.72 371 ASN A N 1
ATOM 2868 C CA . ASN A 1 371 ? -17.802 9.364 -43.474 1.00 38.72 371 ASN A CA 1
ATOM 2869 C C . ASN A 1 371 ? -17.234 10.283 -42.371 1.00 38.72 371 ASN A C 1
ATOM 2871 O O . ASN A 1 371 ? -16.531 11.244 -42.681 1.00 38.72 371 ASN A O 1
ATOM 2875 N N . VAL A 1 372 ? -17.494 9.990 -41.095 1.00 37.22 372 VAL A N 1
ATOM 2876 C CA . VAL A 1 372 ? -16.785 10.597 -39.958 1.00 37.22 372 VAL A CA 1
ATOM 2877 C C . VAL A 1 372 ? -16.200 9.457 -39.123 1.00 37.22 372 VAL A C 1
ATOM 2879 O O . VAL A 1 372 ? -16.860 8.437 -38.936 1.00 37.22 372 VAL A O 1
ATOM 2882 N N . ARG A 1 373 ? -14.941 9.584 -38.679 1.00 31.27 373 ARG A N 1
ATOM 2883 C CA . ARG A 1 373 ? -14.309 8.577 -37.807 1.00 31.27 373 ARG A CA 1
ATOM 2884 C C . ARG A 1 373 ? -15.089 8.481 -36.487 1.00 31.27 373 ARG A C 1
ATOM 2886 O O . ARG A 1 373 ? -15.662 9.478 -36.043 1.00 31.27 373 ARG A O 1
ATOM 2893 N N . ALA A 1 374 ? -15.111 7.293 -35.883 1.00 32.41 374 ALA A N 1
ATOM 2894 C CA . ALA A 1 374 ? -15.766 7.073 -34.595 1.00 32.41 374 ALA A CA 1
ATOM 2895 C C . ALA A 1 374 ? -15.261 8.078 -33.536 1.00 32.41 374 ALA A C 1
ATOM 2897 O O . ALA A 1 374 ? -14.077 8.407 -33.521 1.00 32.41 374 ALA A O 1
ATOM 2898 N N . GLY A 1 375 ? -16.167 8.581 -32.689 1.00 43.91 375 GLY A N 1
ATOM 2899 C CA . GLY A 1 375 ? -15.846 9.491 -31.577 1.00 43.91 375 GLY A CA 1
ATOM 2900 C C . GLY A 1 375 ? -16.097 10.993 -31.799 1.00 43.91 375 GLY A C 1
ATOM 2901 O O . GLY A 1 375 ? -15.895 11.773 -30.876 1.00 43.91 375 GLY A O 1
ATOM 2902 N N . HIS A 1 376 ? -16.552 11.444 -32.976 1.00 52.06 376 HIS A N 1
ATOM 2903 C CA . HIS A 1 376 ? -16.748 12.881 -33.250 1.00 52.06 376 HIS A CA 1
ATOM 2904 C C . HIS A 1 376 ? -18.229 13.315 -33.225 1.00 52.06 376 HIS A C 1
ATOM 2906 O O . HIS A 1 376 ? -18.944 13.196 -34.221 1.00 52.06 376 HIS A O 1
ATOM 2912 N N . CYS A 1 377 ? -18.674 13.897 -32.108 1.00 55.28 377 CYS A N 1
ATOM 2913 C CA . CYS A 1 377 ? -19.958 14.602 -32.012 1.00 55.28 377 CYS A CA 1
ATOM 2914 C C . CYS A 1 377 ? -19.907 15.970 -32.720 1.00 55.28 377 CYS A C 1
ATOM 2916 O O . CYS A 1 377 ? -18.922 16.701 -32.597 1.00 55.28 377 CYS A O 1
ATOM 2918 N N . VAL A 1 378 ? -20.969 16.347 -33.445 1.00 57.19 378 VAL A N 1
ATOM 2919 C CA . VAL A 1 378 ? -20.981 17.566 -34.277 1.00 57.19 378 VAL A CA 1
ATOM 2920 C C . VAL A 1 378 ? -22.003 18.581 -33.766 1.00 57.19 378 VAL A C 1
ATOM 2922 O O . VAL A 1 378 ? -23.213 18.362 -33.838 1.00 57.19 378 VAL A O 1
ATOM 2925 N N . LEU A 1 379 ? -21.505 19.733 -33.308 1.00 61.78 379 LEU A N 1
ATOM 2926 C CA . LEU A 1 379 ? -22.311 20.919 -33.007 1.00 61.78 379 LEU A CA 1
ATOM 2927 C C . LEU A 1 379 ? -22.881 21.499 -34.308 1.00 61.78 379 LEU A C 1
ATOM 2929 O O . LEU A 1 379 ? -22.130 21.860 -35.216 1.00 61.78 379 LEU A O 1
ATOM 2933 N N . ALA A 1 380 ? -24.208 21.597 -34.405 1.00 60.44 380 ALA A N 1
ATOM 2934 C CA . ALA A 1 380 ? -24.885 22.071 -35.609 1.00 60.44 380 ALA A CA 1
ATOM 2935 C C . ALA A 1 380 ? -25.740 23.317 -35.345 1.00 60.44 380 ALA A C 1
ATOM 2937 O O . ALA A 1 380 ? -26.620 23.318 -34.488 1.00 60.44 380 ALA A O 1
ATOM 2938 N N . LEU A 1 381 ? -25.531 24.350 -36.165 1.00 62.56 381 LEU A N 1
ATOM 2939 C CA . LEU A 1 381 ? -26.403 25.523 -36.261 1.00 62.56 381 LEU A CA 1
ATOM 2940 C C . LEU A 1 381 ? -27.508 25.219 -37.286 1.00 62.56 381 LEU A C 1
ATOM 2942 O O . LEU A 1 381 ? -27.275 25.318 -38.493 1.00 62.56 381 LEU A O 1
ATOM 2946 N N . LYS A 1 382 ? -28.687 24.770 -36.835 1.00 53.53 382 LYS A N 1
ATOM 2947 C CA . LYS A 1 382 ? -29.819 24.404 -37.712 1.00 53.53 382 LYS A CA 1
ATOM 2948 C C . LYS A 1 382 ? -31.178 24.696 -37.077 1.00 53.53 382 LYS A C 1
ATOM 2950 O O . LYS A 1 382 ? -31.292 24.830 -35.868 1.00 53.53 382 LYS A O 1
ATOM 2955 N N . SER A 1 383 ? -32.209 24.733 -37.922 1.00 54.59 383 SER A N 1
ATOM 2956 C CA . SER A 1 383 ? -33.520 25.301 -37.593 1.00 54.59 383 SER A CA 1
ATOM 2957 C C . SER A 1 383 ? -34.721 24.342 -37.631 1.00 54.59 383 SER A C 1
ATOM 2959 O O . SER A 1 383 ? -35.853 24.805 -37.541 1.00 54.59 383 SER A O 1
ATOM 2961 N N . ASN A 1 384 ? -34.532 23.019 -37.772 1.00 56.28 384 ASN A N 1
ATOM 2962 C CA . ASN A 1 384 ? -35.590 21.994 -37.621 1.00 56.28 384 ASN A CA 1
ATOM 2963 C C . ASN A 1 384 ? -35.037 20.553 -37.717 1.00 56.28 384 ASN A C 1
ATOM 2965 O O . ASN A 1 384 ? -34.137 20.328 -38.530 1.00 56.28 384 ASN A O 1
ATOM 2969 N N . PRO A 1 385 ? -35.696 19.555 -37.095 1.00 58.75 385 PRO A N 1
ATOM 2970 C CA . PRO A 1 385 ? -36.268 19.538 -35.749 1.00 58.75 385 PRO A CA 1
ATOM 2971 C C . PRO A 1 385 ? -35.285 18.873 -34.761 1.00 58.75 385 PRO A C 1
ATOM 2973 O O . PRO A 1 385 ? -34.644 17.881 -35.096 1.00 58.75 385 PRO A O 1
ATOM 2976 N N . PHE A 1 386 ? -35.193 19.388 -33.536 1.00 68.38 386 PHE A N 1
ATOM 2977 C CA . PHE A 1 386 ? -34.374 18.792 -32.473 1.00 68.38 386 PHE A CA 1
ATOM 2978 C C . PHE A 1 386 ? -35.284 18.202 -31.394 1.00 68.38 386 PHE A C 1
ATOM 2980 O O . PHE A 1 386 ? -36.351 18.753 -31.097 1.00 68.38 386 PHE A O 1
ATOM 2987 N N . ARG A 1 387 ? -34.845 17.105 -30.780 1.00 77.38 387 ARG A N 1
ATOM 2988 C CA . ARG A 1 387 ? -35.467 16.522 -29.590 1.00 77.38 387 ARG A CA 1
ATOM 2989 C C . ARG A 1 387 ? -35.163 17.372 -28.361 1.00 77.38 387 ARG A C 1
ATOM 2991 O O . ARG A 1 387 ? -34.148 18.066 -28.288 1.00 77.38 387 ARG A O 1
ATOM 2998 N N . VAL A 1 388 ? -36.051 17.301 -27.377 1.00 81.94 388 VAL A N 1
ATOM 2999 C CA . VAL A 1 388 ? -35.840 17.899 -26.059 1.00 81.94 388 VAL A CA 1
ATOM 3000 C C . VAL A 1 388 ? -35.634 16.761 -25.076 1.00 81.94 388 VAL A C 1
ATOM 3002 O O . VAL A 1 388 ? -36.586 16.055 -24.755 1.00 81.94 388 VAL A O 1
ATOM 3005 N N . ARG A 1 389 ? -34.408 16.586 -24.583 1.00 87.00 389 ARG A N 1
ATOM 3006 C CA . ARG A 1 389 ? -34.126 15.685 -23.465 1.00 87.00 389 ARG A CA 1
ATOM 3007 C C . ARG A 1 389 ? -33.766 16.528 -22.257 1.00 87.00 389 ARG A C 1
ATOM 3009 O O . ARG A 1 389 ? -32.904 17.395 -22.354 1.00 87.00 389 ARG A O 1
ATOM 3016 N N . ALA A 1 390 ? -34.468 16.312 -21.152 1.00 88.00 390 ALA A N 1
ATOM 3017 C CA . ALA A 1 390 ? -34.187 17.036 -19.925 1.00 88.00 390 ALA A CA 1
ATOM 3018 C C . ALA A 1 390 ? -33.025 16.384 -19.169 1.00 88.00 390 ALA A C 1
ATOM 3020 O O . ALA A 1 390 ? -32.929 15.154 -19.113 1.00 88.00 390 ALA A O 1
ATOM 3021 N N . VAL A 1 391 ? -32.198 17.216 -18.544 1.00 90.31 391 VAL A N 1
ATOM 3022 C CA . VAL A 1 391 ? -31.222 16.802 -17.529 1.00 90.31 391 VAL A CA 1
ATOM 3023 C C . VAL A 1 391 ? -31.535 17.488 -16.204 1.00 90.31 391 VAL A C 1
ATOM 3025 O O . VAL A 1 391 ? -32.307 18.453 -16.162 1.00 90.31 391 VAL A O 1
ATOM 3028 N N . ARG A 1 392 ? -30.970 16.973 -15.115 1.00 85.94 392 ARG A N 1
ATOM 3029 C CA . ARG A 1 392 ? -31.124 17.528 -13.770 1.00 85.94 392 ARG A CA 1
ATOM 3030 C C . ARG A 1 392 ? -29.853 17.297 -12.960 1.00 85.94 392 ARG A C 1
ATOM 3032 O O . ARG A 1 392 ? -29.254 16.225 -13.044 1.00 85.94 392 ARG A O 1
ATOM 3039 N N . ASN A 1 393 ? -29.495 18.298 -12.158 1.00 82.06 393 ASN A N 1
ATOM 3040 C CA . ASN A 1 393 ? -28.460 18.171 -11.139 1.00 82.06 393 ASN A CA 1
ATOM 3041 C C . ASN A 1 393 ? -28.988 17.313 -9.990 1.00 82.06 393 ASN A C 1
ATOM 3043 O O . ASN A 1 393 ? -30.073 17.576 -9.464 1.00 82.06 393 ASN A O 1
ATOM 3047 N N . ILE A 1 394 ? -28.195 16.325 -9.605 1.00 72.50 394 ILE A N 1
ATOM 3048 C CA . ILE A 1 394 ? -28.310 15.579 -8.362 1.00 72.50 394 ILE A CA 1
ATOM 3049 C C . ILE A 1 394 ? -27.228 16.108 -7.431 1.00 72.50 394 ILE A C 1
ATOM 3051 O O . ILE A 1 394 ? -26.095 16.298 -7.855 1.00 72.50 394 ILE A O 1
ATOM 3055 N N . ILE A 1 395 ? -27.593 16.350 -6.178 1.00 60.66 395 ILE A N 1
ATOM 3056 C CA . ILE A 1 395 ? -26.641 16.433 -5.073 1.00 60.66 395 ILE A CA 1
ATOM 3057 C C . ILE A 1 395 ? -26.880 15.150 -4.294 1.00 60.66 395 ILE A C 1
ATOM 3059 O O . ILE A 1 395 ? -28.029 14.860 -3.946 1.00 60.66 395 ILE A O 1
ATOM 3063 N N . PHE A 1 396 ? -25.835 14.367 -4.081 1.00 62.34 396 PHE A N 1
ATOM 3064 C CA . PHE A 1 396 ? -25.939 13.148 -3.301 1.00 62.34 396 PHE A CA 1
ATOM 3065 C C . PHE A 1 396 ? -26.005 13.542 -1.822 1.00 62.34 396 PHE A C 1
ATOM 3067 O O . PHE A 1 396 ? -25.153 14.273 -1.320 1.00 62.34 396 PHE A O 1
ATOM 3074 N N . GLU A 1 397 ? -27.066 13.133 -1.120 1.00 46.00 397 GLU A N 1
ATOM 3075 C CA . GLU A 1 397 ? -27.133 13.336 0.329 1.00 46.00 397 GLU A CA 1
ATOM 3076 C C . GLU A 1 397 ? -26.033 12.478 0.967 1.00 46.00 397 GLU A C 1
ATOM 3078 O O . GLU A 1 397 ? -26.003 11.274 0.712 1.00 46.00 397 GLU A O 1
ATOM 3083 N N . ASN A 1 398 ? -25.124 13.114 1.727 1.00 31.67 398 ASN A N 1
ATOM 3084 C CA . ASN A 1 398 ? -23.889 12.505 2.239 1.00 31.67 398 ASN A CA 1
ATOM 3085 C C . ASN A 1 398 ? -24.092 11.042 2.661 1.00 31.67 398 ASN A C 1
ATOM 3087 O O . ASN A 1 398 ? -24.952 10.795 3.521 1.00 31.67 398 ASN A O 1
ATOM 3091 N N . PRO A 1 399 ? -23.283 10.091 2.156 1.00 30.94 399 PRO A N 1
ATOM 3092 C CA . PRO A 1 399 ? -23.285 8.756 2.717 1.00 30.94 399 PRO A CA 1
ATOM 3093 C C . PRO A 1 399 ? -22.939 8.861 4.205 1.00 30.94 399 PRO A C 1
ATOM 3095 O O . PRO A 1 399 ? -21.921 9.434 4.593 1.00 30.94 399 PRO A O 1
ATOM 3098 N N . VAL A 1 400 ? -23.798 8.295 5.051 1.00 28.19 400 VAL A N 1
ATOM 3099 C CA . VAL A 1 400 ? -23.319 7.786 6.336 1.00 28.19 400 VAL A CA 1
ATOM 3100 C C . VAL A 1 400 ? -22.396 6.630 5.954 1.00 28.19 400 VAL A C 1
ATOM 3102 O O . VAL A 1 400 ? -22.885 5.715 5.284 1.00 28.19 400 VAL A O 1
ATOM 3105 N N . PRO A 1 401 ? -21.095 6.670 6.293 1.00 29.25 401 PRO A N 1
ATOM 3106 C CA . PRO A 1 401 ? -20.179 5.618 5.885 1.00 29.25 401 PRO A CA 1
ATOM 3107 C C . PRO A 1 401 ? -20.684 4.283 6.438 1.00 29.25 401 PRO A C 1
ATOM 3109 O O . PRO A 1 401 ? -21.142 4.204 7.584 1.00 29.25 401 PRO A O 1
ATOM 3112 N N . VAL A 1 402 ? -20.668 3.243 5.603 1.00 29.98 402 VAL A N 1
ATOM 3113 C CA . VAL A 1 402 ? -20.991 1.888 6.059 1.00 29.98 402 VAL A CA 1
ATOM 3114 C C . VAL A 1 402 ? -19.840 1.427 6.948 1.00 29.98 402 VAL A C 1
ATOM 3116 O O . VAL A 1 402 ? -18.717 1.336 6.456 1.00 29.98 402 VAL A O 1
ATOM 3119 N N . PRO A 1 403 ? -20.083 1.108 8.232 1.00 32.28 403 PRO A N 1
ATOM 3120 C CA . PRO A 1 403 ? -19.021 0.602 9.081 1.00 32.28 403 PRO A CA 1
ATOM 3121 C C . PRO A 1 403 ? -18.582 -0.785 8.597 1.00 32.28 403 PRO A C 1
ATOM 3123 O O . PRO A 1 403 ? -19.402 -1.706 8.561 1.00 32.28 403 PRO A O 1
ATOM 3126 N N . GLY A 1 404 ? -17.289 -0.948 8.306 1.00 42.22 404 GLY A N 1
ATOM 3127 C CA . GLY A 1 404 ? -16.637 -2.260 8.351 1.00 42.22 404 GLY A CA 1
ATOM 3128 C C . GLY A 1 404 ? -16.375 -2.992 7.031 1.00 42.22 404 GLY A C 1
ATOM 3129 O O . GLY A 1 404 ? -16.339 -4.221 7.051 1.00 42.22 404 GLY A O 1
ATOM 3130 N N . LEU A 1 405 ? -16.144 -2.291 5.916 1.00 45.03 405 LEU A N 1
ATOM 3131 C CA . LEU A 1 405 ? -15.344 -2.852 4.817 1.00 45.03 405 LEU A CA 1
ATOM 3132 C C . LEU A 1 405 ? -14.051 -2.039 4.667 1.00 45.03 405 LEU A C 1
ATOM 3134 O O . LEU A 1 405 ? -14.147 -0.829 4.468 1.00 45.03 405 LEU A O 1
ATOM 3138 N N . PRO A 1 406 ? -12.871 -2.676 4.776 1.00 57.28 406 PRO A N 1
ATOM 3139 C CA . PRO A 1 406 ? -11.601 -2.016 4.518 1.00 57.28 406 PRO A CA 1
ATOM 3140 C C . PRO A 1 406 ? -11.491 -1.465 3.092 1.00 57.28 406 PRO A C 1
ATOM 3142 O O . PRO A 1 406 ? -11.844 -2.160 2.140 1.00 57.28 406 PRO A O 1
ATOM 3145 N N . ASP A 1 407 ? -10.985 -0.241 2.943 1.00 61.00 407 ASP A N 1
ATOM 3146 C CA . ASP A 1 407 ? -10.869 0.481 1.663 1.00 61.00 407 ASP A CA 1
ATOM 3147 C C . ASP A 1 407 ? -9.425 0.541 1.131 1.00 61.00 407 ASP A C 1
ATOM 3149 O O . ASP A 1 407 ? -9.090 1.395 0.312 1.00 61.00 407 ASP A O 1
ATOM 3153 N N . ASN A 1 408 ? -8.560 -0.356 1.618 1.00 64.75 408 ASN A N 1
ATOM 3154 C CA . ASN A 1 408 ? -7.112 -0.151 1.608 1.00 64.75 408 ASN A CA 1
ATOM 3155 C C . ASN A 1 408 ? -6.244 -1.312 1.108 1.00 64.75 408 ASN A C 1
ATOM 3157 O O . ASN A 1 408 ? -5.086 -1.419 1.505 1.00 64.75 408 ASN A O 1
ATOM 3161 N N . ILE A 1 409 ? -6.791 -2.160 0.241 1.00 53.59 409 ILE A N 1
ATOM 3162 C CA . ILE A 1 409 ? -6.046 -2.954 -0.747 1.00 53.59 409 ILE A CA 1
ATOM 3163 C C . ILE A 1 409 ? -6.975 -3.086 -1.958 1.00 53.59 409 ILE A C 1
ATOM 3165 O O . ILE A 1 409 ? -8.104 -3.558 -1.818 1.00 53.59 409 ILE A O 1
ATOM 3169 N N . LEU A 1 410 ? -6.515 -2.655 -3.133 1.00 44.81 410 LEU A N 1
ATOM 3170 C CA . LEU A 1 410 ? -7.277 -2.778 -4.376 1.00 44.81 410 LEU A CA 1
ATOM 3171 C C . LEU A 1 410 ? -7.256 -4.227 -4.895 1.00 44.81 410 LEU A C 1
ATOM 3173 O O . LEU A 1 410 ? -6.214 -4.890 -4.898 1.00 44.81 410 LEU A O 1
ATOM 3177 N N . GLU A 1 411 ? -8.400 -4.703 -5.389 1.00 38.94 411 GLU A N 1
ATOM 3178 C CA . GLU A 1 411 ? -8.427 -5.809 -6.349 1.00 38.94 411 GLU A CA 1
ATOM 3179 C C . GLU A 1 411 ? -8.020 -5.269 -7.725 1.00 38.94 411 GLU A C 1
ATOM 3181 O O . GLU A 1 411 ? -8.563 -4.262 -8.180 1.00 38.94 411 GLU A O 1
ATOM 3186 N N . SER A 1 412 ? -7.104 -5.953 -8.412 1.00 38.56 412 SER A N 1
ATOM 3187 C CA . SER A 1 412 ? -6.984 -5.831 -9.865 1.00 38.56 412 SER A CA 1
ATOM 3188 C C . SER A 1 412 ? -7.818 -6.921 -10.540 1.00 38.56 412 SER A C 1
ATOM 3190 O O . SER A 1 412 ? -7.827 -8.075 -10.095 1.00 38.56 412 SER A O 1
ATOM 3192 N N . ASP A 1 413 ? -8.430 -6.584 -11.673 1.00 35.19 413 ASP A N 1
ATOM 3193 C CA . ASP A 1 413 ? -9.121 -7.545 -12.539 1.00 35.19 413 ASP A CA 1
ATOM 3194 C C . ASP A 1 413 ? -8.151 -8.487 -13.294 1.00 35.19 413 ASP A C 1
ATOM 3196 O O . ASP A 1 413 ? -8.586 -9.442 -13.946 1.00 35.19 413 ASP A O 1
ATOM 3200 N N . CYS A 1 414 ? -6.831 -8.272 -13.181 1.00 42.19 414 CYS A N 1
ATOM 3201 C CA . CYS A 1 414 ? -5.792 -9.062 -13.836 1.00 42.19 414 CYS A CA 1
ATOM 3202 C C . CYS A 1 414 ? -4.953 -9.878 -12.842 1.00 42.19 414 CYS A C 1
ATOM 3204 O O . CYS A 1 414 ? -3.862 -9.498 -12.434 1.00 42.19 414 CYS A O 1
ATOM 3206 N N . ASN A 1 415 ? -5.446 -11.061 -12.474 1.00 44.38 415 ASN A N 1
ATOM 3207 C CA . ASN A 1 415 ? -4.750 -11.945 -11.538 1.00 44.38 415 ASN A CA 1
ATOM 3208 C C . ASN A 1 415 ? -3.949 -13.033 -12.269 1.00 44.38 415 ASN A C 1
ATOM 3210 O O . ASN A 1 415 ? -4.500 -14.069 -12.656 1.00 44.38 415 ASN A O 1
ATOM 3214 N N . HIS A 1 416 ? -2.637 -12.828 -12.414 1.00 47.25 416 HIS A N 1
ATOM 3215 C CA . HIS A 1 416 ? -1.707 -13.873 -12.854 1.00 47.25 416 HIS A CA 1
ATOM 3216 C C . HIS A 1 416 ? -1.026 -14.561 -11.654 1.00 47.25 416 HIS A C 1
ATOM 3218 O O . HIS A 1 416 ? -0.359 -13.879 -10.871 1.00 47.25 416 HIS A O 1
ATOM 3224 N N . PRO A 1 417 ? -1.133 -15.900 -11.504 1.00 47.22 417 PRO A N 1
ATOM 3225 C CA . PRO A 1 417 ? -0.291 -16.640 -10.570 1.00 47.22 417 PRO A CA 1
ATOM 3226 C C . PRO A 1 417 ? 1.153 -16.634 -11.082 1.00 47.22 417 PRO A C 1
ATOM 3228 O O . PRO A 1 417 ? 1.397 -16.863 -12.269 1.00 47.22 417 PRO A O 1
ATOM 3231 N N . MET A 1 418 ? 2.105 -16.375 -10.191 1.00 51.94 418 MET A N 1
ATOM 3232 C CA . MET A 1 418 ? 3.523 -16.266 -10.531 1.00 51.94 418 MET A CA 1
ATOM 3233 C C . MET A 1 418 ? 4.269 -17.586 -10.311 1.00 51.94 418 MET A C 1
ATOM 3235 O O . MET A 1 418 ? 3.936 -18.373 -9.425 1.00 51.94 418 MET A O 1
ATOM 3239 N N . GLU A 1 419 ? 5.289 -17.826 -11.135 1.00 49.03 419 GLU A N 1
ATOM 3240 C CA . GLU A 1 419 ? 6.260 -18.908 -10.948 1.00 49.03 419 GLU A CA 1
ATOM 3241 C C . GLU A 1 419 ? 7.561 -18.326 -10.367 1.00 49.03 419 GLU A C 1
ATOM 3243 O O . GLU A 1 419 ? 7.926 -17.192 -10.678 1.00 49.03 419 GLU A O 1
ATOM 3248 N N . GLY A 1 420 ? 8.250 -19.097 -9.516 1.00 55.47 420 GLY A N 1
ATOM 3249 C CA . GLY A 1 420 ? 9.386 -18.618 -8.717 1.00 55.47 420 GLY A CA 1
ATOM 3250 C C . GLY A 1 420 ? 10.494 -17.948 -9.539 1.00 55.47 420 GLY A C 1
ATOM 3251 O O . GLY A 1 420 ? 10.979 -18.501 -10.532 1.00 55.47 420 GLY A O 1
ATOM 3252 N N . MET A 1 421 ? 10.899 -16.755 -9.106 1.00 64.38 421 MET A N 1
ATOM 3253 C CA . MET A 1 421 ? 11.735 -15.848 -9.899 1.00 64.38 421 MET A CA 1
ATOM 3254 C C . MET A 1 421 ? 13.238 -16.121 -9.726 1.00 64.38 421 MET A C 1
ATOM 3256 O O . MET A 1 421 ? 13.694 -16.676 -8.725 1.00 64.38 421 MET A O 1
ATOM 3260 N N . ALA A 1 422 ? 14.042 -15.739 -10.722 1.00 56.84 422 ALA A N 1
ATOM 3261 C CA . ALA A 1 422 ? 15.489 -15.957 -10.692 1.00 56.84 422 ALA A CA 1
ATOM 3262 C C . ALA A 1 422 ? 16.186 -14.985 -9.726 1.00 56.84 422 ALA A C 1
ATOM 3264 O O . ALA A 1 422 ? 15.954 -13.786 -9.797 1.00 56.84 422 ALA A O 1
ATOM 3265 N N . TRP A 1 423 ? 17.095 -15.465 -8.872 1.00 70.44 423 TRP A N 1
ATOM 3266 C CA . TRP A 1 423 ? 17.798 -14.602 -7.913 1.00 70.44 423 TRP A CA 1
ATOM 3267 C C . TRP A 1 423 ? 19.038 -13.908 -8.517 1.00 70.44 423 TRP A C 1
ATOM 3269 O O . TRP A 1 423 ? 20.102 -14.521 -8.630 1.00 70.44 423 TRP A O 1
ATOM 3279 N N . ASP A 1 424 ? 18.930 -12.617 -8.845 1.00 78.38 424 ASP A N 1
ATOM 3280 C CA . ASP A 1 424 ? 20.053 -11.714 -9.158 1.00 78.38 424 ASP A CA 1
ATOM 3281 C C . ASP A 1 424 ? 19.793 -10.312 -8.568 1.00 78.38 424 ASP A C 1
ATOM 3283 O O . ASP A 1 424 ? 18.648 -9.939 -8.329 1.00 78.38 424 ASP A O 1
ATOM 3287 N N . VAL A 1 425 ? 20.851 -9.536 -8.308 1.00 86.38 425 VAL A N 1
ATOM 3288 C CA . VAL A 1 425 ? 20.775 -8.183 -7.723 1.00 86.38 425 VAL A CA 1
ATOM 3289 C C . VAL A 1 425 ? 21.583 -7.223 -8.592 1.00 86.38 425 VAL A C 1
ATOM 3291 O O . VAL A 1 425 ? 22.817 -7.186 -8.523 1.00 86.38 425 VAL A O 1
ATOM 3294 N N . LYS A 1 426 ? 20.902 -6.395 -9.387 1.00 88.56 426 LYS A N 1
ATOM 3295 C CA . LYS A 1 426 ? 21.540 -5.381 -10.233 1.00 88.56 426 LYS A CA 1
ATOM 3296 C C . LYS A 1 426 ? 21.272 -3.978 -9.728 1.00 88.56 426 LYS A C 1
ATOM 3298 O O . LYS A 1 426 ? 20.222 -3.680 -9.181 1.00 88.56 426 LYS A O 1
ATOM 3303 N N . LEU A 1 427 ? 22.255 -3.108 -9.936 1.00 92.06 427 LEU A N 1
ATOM 3304 C CA . LEU A 1 427 ? 22.061 -1.669 -9.828 1.00 92.06 427 LEU A CA 1
ATOM 3305 C C . LEU A 1 427 ? 21.370 -1.201 -11.109 1.00 92.06 427 LEU A C 1
ATOM 3307 O O . LEU A 1 427 ? 21.919 -1.432 -12.187 1.00 92.06 427 LEU A O 1
ATOM 3311 N N . ILE A 1 428 ? 20.211 -0.562 -10.978 1.00 90.50 428 ILE A N 1
ATOM 3312 C CA . ILE A 1 428 ? 19.446 -0.030 -12.111 1.00 90.50 428 ILE A CA 1
ATOM 3313 C C . ILE A 1 428 ? 19.835 1.439 -12.313 1.00 90.50 428 ILE A C 1
ATOM 3315 O O . ILE A 1 428 ? 20.445 1.791 -13.322 1.00 90.50 428 ILE A O 1
ATOM 3319 N N . HIS A 1 429 ? 19.621 2.269 -11.285 1.00 92.25 429 HIS A N 1
ATOM 3320 C CA . HIS A 1 429 ? 19.896 3.709 -11.314 1.00 92.25 429 HIS A CA 1
ATOM 3321 C C . HIS A 1 429 ? 20.729 4.189 -10.116 1.00 92.25 429 HIS A C 1
ATOM 3323 O O . HIS A 1 429 ? 20.869 3.520 -9.086 1.00 92.25 429 HIS A O 1
ATOM 3329 N N . SER A 1 430 ? 21.347 5.363 -10.260 1.00 94.19 430 SER A N 1
ATOM 3330 C CA . SER A 1 430 ? 22.115 6.042 -9.207 1.00 94.19 430 SER A CA 1
ATOM 3331 C C . SER A 1 430 ? 22.182 7.542 -9.463 1.00 94.19 430 SER A C 1
ATOM 3333 O O . SER A 1 430 ? 22.504 7.951 -10.579 1.00 94.19 430 SER A O 1
ATOM 3335 N N . THR A 1 431 ? 21.953 8.361 -8.436 1.00 93.38 431 THR A N 1
ATOM 3336 C CA . THR A 1 431 ? 22.035 9.822 -8.575 1.00 93.38 431 THR A CA 1
ATOM 3337 C C . THR A 1 431 ? 23.484 10.297 -8.736 1.00 93.38 431 THR A C 1
ATOM 3339 O O . THR A 1 431 ? 24.377 9.810 -8.034 1.00 93.38 431 THR A O 1
ATOM 3342 N N . PRO A 1 432 ? 23.750 11.295 -9.600 1.00 79.00 432 PRO A N 1
ATOM 3343 C CA . PRO A 1 432 ? 25.013 12.030 -9.580 1.00 79.00 432 PRO A CA 1
ATOM 3344 C C . PRO A 1 432 ? 25.080 13.038 -8.416 1.00 79.00 432 PRO A C 1
ATOM 3346 O O . PRO A 1 432 ? 26.174 13.417 -7.989 1.00 79.00 432 PRO A O 1
ATOM 3349 N N . GLU A 1 433 ? 23.935 13.476 -7.882 1.00 82.81 433 GLU A N 1
ATOM 3350 C CA . GLU A 1 433 ? 23.835 14.309 -6.683 1.00 82.81 433 GLU A CA 1
ATOM 3351 C C . GLU A 1 433 ? 24.105 13.533 -5.389 1.00 82.81 433 GLU A C 1
ATOM 3353 O O . GLU A 1 433 ? 23.877 12.327 -5.285 1.00 82.81 433 GLU A O 1
ATOM 3358 N N . VAL A 1 434 ? 24.530 14.282 -4.366 1.00 88.31 434 VAL A N 1
ATOM 3359 C CA . VAL A 1 434 ? 24.703 13.789 -2.998 1.00 88.31 434 VAL A CA 1
ATOM 3360 C C . VAL A 1 434 ? 23.504 14.119 -2.105 1.00 88.31 434 VAL A C 1
ATOM 3362 O O . VAL A 1 434 ? 23.069 15.269 -2.004 1.00 88.31 434 VAL A O 1
ATOM 3365 N N . VAL A 1 435 ? 23.027 13.104 -1.394 1.00 90.19 435 VAL A N 1
ATOM 3366 C CA . VAL A 1 435 ? 21.928 13.143 -0.423 1.00 90.19 435 VAL A CA 1
ATOM 3367 C C . VAL A 1 435 ? 22.455 12.888 0.994 1.00 90.19 435 VAL A C 1
ATOM 3369 O O . VAL A 1 435 ? 23.573 12.397 1.188 1.00 90.19 435 VAL A O 1
ATOM 3372 N N . ALA A 1 436 ? 21.673 13.251 2.011 1.00 87.38 436 ALA A N 1
ATOM 3373 C CA . ALA A 1 436 ? 22.019 12.997 3.406 1.00 87.38 436 ALA A CA 1
ATOM 3374 C C . ALA A 1 436 ? 21.668 11.544 3.769 1.00 87.38 436 ALA A C 1
ATOM 3376 O O . ALA A 1 436 ? 20.510 11.231 4.032 1.00 87.38 436 ALA A O 1
ATOM 3377 N N . SER A 1 437 ? 22.664 10.655 3.815 1.00 85.88 437 SER A N 1
ATOM 3378 C CA . SER A 1 437 ? 22.467 9.199 3.939 1.00 85.88 437 SER A CA 1
ATOM 3379 C C . SER A 1 437 ? 21.830 8.734 5.255 1.00 85.88 437 SER A C 1
ATOM 3381 O O . SER A 1 437 ? 21.441 7.572 5.353 1.00 85.88 437 SER A O 1
ATOM 3383 N N . TYR A 1 438 ? 21.724 9.625 6.251 1.00 83.38 438 TYR A N 1
ATOM 3384 C CA . TYR A 1 438 ? 21.041 9.364 7.529 1.00 83.38 438 TYR A CA 1
ATOM 3385 C C . TYR A 1 438 ? 19.522 9.493 7.458 1.00 83.38 438 TYR A C 1
ATOM 3387 O O . TYR A 1 438 ? 18.807 9.077 8.371 1.00 83.38 438 TYR A O 1
ATOM 3395 N N . ALA A 1 439 ? 19.036 10.158 6.412 1.00 84.12 439 ALA A N 1
ATOM 3396 C CA . ALA A 1 439 ? 17.623 10.350 6.206 1.00 84.12 439 ALA A CA 1
ATOM 3397 C C . ALA A 1 439 ? 17.003 9.065 5.623 1.00 84.12 439 ALA A C 1
ATOM 3399 O O . ALA A 1 439 ? 17.613 8.440 4.749 1.00 84.12 439 ALA A O 1
ATOM 3400 N N . PRO A 1 440 ? 15.804 8.669 6.082 1.00 88.19 440 PRO A N 1
ATOM 3401 C CA . PRO A 1 440 ? 15.015 7.653 5.397 1.00 88.19 440 PRO A CA 1
ATOM 3402 C C . PRO A 1 440 ? 14.570 8.168 4.022 1.00 88.19 440 PRO A C 1
ATOM 3404 O O . PRO A 1 440 ? 14.529 9.376 3.781 1.00 88.19 440 PRO A O 1
ATOM 3407 N N . VAL A 1 441 ? 14.216 7.235 3.148 1.00 93.19 441 VAL A N 1
ATOM 3408 C CA . VAL A 1 441 ? 13.579 7.506 1.856 1.00 93.19 441 VAL A CA 1
ATOM 3409 C C . VAL A 1 441 ? 12.067 7.348 2.030 1.00 93.19 441 VAL A C 1
ATOM 3411 O O . VAL A 1 441 ? 11.646 6.470 2.781 1.00 93.19 441 VAL A O 1
ATOM 3414 N N . MET A 1 442 ? 11.268 8.168 1.345 1.00 95.38 442 MET A N 1
ATOM 3415 C CA . MET A 1 442 ? 9.830 7.925 1.151 1.00 95.38 442 MET A CA 1
ATOM 3416 C C . MET A 1 442 ? 9.530 7.820 -0.346 1.00 95.38 442 MET A C 1
ATOM 3418 O O . MET A 1 442 ? 10.212 8.476 -1.136 1.00 95.38 442 MET A O 1
ATOM 3422 N N . ALA A 1 443 ? 8.518 7.036 -0.719 1.00 96.75 443 ALA A N 1
ATOM 3423 C CA . ALA A 1 443 ? 8.075 6.869 -2.103 1.00 96.75 443 ALA A CA 1
ATOM 3424 C C . ALA A 1 443 ? 6.541 6.922 -2.236 1.00 96.75 443 ALA A C 1
ATOM 3426 O O . ALA A 1 443 ? 5.824 6.472 -1.334 1.00 96.75 443 ALA A O 1
ATOM 3427 N N . GLY A 1 444 ? 6.058 7.467 -3.351 1.00 94.94 444 GLY A N 1
ATOM 3428 C CA . GLY A 1 444 ? 4.659 7.442 -3.798 1.00 94.94 444 GLY A CA 1
ATOM 3429 C C . GLY A 1 444 ? 4.384 8.555 -4.815 1.00 94.94 444 GLY A C 1
ATOM 3430 O O . GLY A 1 444 ? 5.120 9.533 -4.840 1.00 94.94 444 GLY A O 1
ATOM 3431 N N . ASP A 1 445 ? 3.348 8.432 -5.643 1.00 90.50 445 ASP A N 1
ATOM 3432 C CA . ASP A 1 445 ? 2.968 9.455 -6.637 1.00 90.50 445 ASP A CA 1
ATOM 3433 C C . ASP A 1 445 ? 2.303 10.675 -5.955 1.00 90.50 445 ASP A C 1
ATOM 3435 O O . ASP A 1 445 ? 1.155 10.608 -5.499 1.00 90.50 445 ASP A O 1
ATOM 3439 N N . ILE A 1 446 ? 3.037 11.789 -5.818 1.00 94.50 446 ILE A N 1
ATOM 3440 C CA . ILE A 1 446 ? 2.583 12.977 -5.074 1.00 94.50 446 ILE A CA 1
ATOM 3441 C C . ILE A 1 446 ? 1.720 13.885 -5.958 1.00 94.50 446 ILE A C 1
ATOM 3443 O O . ILE A 1 446 ? 0.781 14.509 -5.456 1.00 94.50 446 ILE A O 1
ATOM 3447 N N . ASP A 1 447 ? 2.015 14.010 -7.250 1.00 86.44 447 ASP A N 1
ATOM 3448 C CA . ASP A 1 447 ? 1.295 14.922 -8.151 1.00 86.44 447 ASP A CA 1
ATOM 3449 C C . ASP A 1 447 ? 0.185 14.247 -8.982 1.00 86.44 447 ASP A C 1
ATOM 3451 O O . ASP A 1 447 ? -0.602 14.943 -9.629 1.00 86.44 447 ASP A O 1
ATOM 3455 N N . SER A 1 448 ? 0.025 12.927 -8.835 1.00 80.94 448 SER A N 1
ATOM 3456 C CA . SER A 1 448 ? -0.942 12.071 -9.524 1.00 80.94 448 SER A CA 1
ATOM 3457 C C . SER A 1 448 ? -0.653 11.873 -11.019 1.00 80.94 448 SER A C 1
ATOM 3459 O O . SER A 1 448 ? -1.602 11.693 -11.793 1.00 80.94 448 SER A O 1
ATOM 3461 N N . ASN A 1 449 ? 0.612 11.954 -11.445 1.00 75.94 449 ASN A N 1
ATOM 3462 C CA . ASN A 1 449 ? 1.004 11.836 -12.854 1.00 75.94 449 ASN A CA 1
ATOM 3463 C C . ASN A 1 449 ? 1.211 10.384 -13.345 1.00 75.94 449 ASN A C 1
ATOM 3465 O O . ASN A 1 449 ? 1.375 10.185 -14.551 1.00 75.94 449 ASN A O 1
ATOM 3469 N N . GLY A 1 450 ? 1.159 9.389 -12.451 1.00 73.56 450 GLY A N 1
ATOM 3470 C CA . GLY A 1 450 ? 1.403 7.972 -12.743 1.00 73.56 450 GLY A CA 1
ATOM 3471 C C . GLY A 1 450 ? 2.852 7.512 -12.536 1.00 73.56 450 GLY A C 1
ATOM 3472 O O . GLY A 1 450 ? 3.159 6.357 -12.814 1.00 73.56 450 GLY A O 1
ATOM 3473 N N . ILE A 1 451 ? 3.741 8.388 -12.061 1.00 80.88 451 ILE A N 1
ATOM 3474 C CA . ILE A 1 451 ? 5.146 8.101 -11.752 1.00 80.88 451 ILE A CA 1
ATOM 3475 C C . ILE A 1 451 ? 5.354 8.254 -10.245 1.00 80.88 451 ILE A C 1
ATOM 3477 O O . ILE A 1 451 ? 4.923 9.229 -9.634 1.00 80.88 451 ILE A O 1
ATOM 3481 N N . VAL A 1 452 ? 6.058 7.303 -9.635 1.00 90.81 452 VAL A N 1
ATOM 3482 C CA . VAL A 1 452 ? 6.389 7.362 -8.208 1.00 90.81 452 VAL A CA 1
ATOM 3483 C C . VAL A 1 452 ? 7.445 8.437 -7.951 1.00 90.81 452 VAL A C 1
ATOM 3485 O O . VAL A 1 452 ? 8.527 8.420 -8.542 1.00 90.81 452 VAL A O 1
ATOM 3488 N N . ASP A 1 453 ? 7.174 9.342 -7.011 1.00 96.06 453 ASP A N 1
ATOM 3489 C CA . ASP A 1 453 ? 8.154 10.312 -6.532 1.00 96.06 453 ASP A CA 1
ATOM 3490 C C . ASP A 1 453 ? 8.968 9.740 -5.376 1.00 96.06 453 ASP A C 1
ATOM 3492 O O . ASP A 1 453 ? 8.419 9.209 -4.408 1.00 96.06 453 ASP A O 1
ATOM 3496 N N . ILE A 1 454 ? 10.289 9.920 -5.419 1.00 97.56 454 ILE A N 1
ATOM 3497 C CA . ILE A 1 454 ? 11.195 9.500 -4.349 1.00 97.56 454 ILE A CA 1
ATOM 3498 C C . ILE A 1 454 ? 11.720 10.725 -3.595 1.00 97.56 454 ILE A C 1
ATOM 3500 O O . ILE A 1 454 ? 12.502 11.523 -4.119 1.00 97.56 454 ILE A O 1
ATOM 3504 N N . LEU A 1 455 ? 11.323 10.850 -2.326 1.00 96.25 455 LEU A N 1
ATOM 3505 C CA . LEU A 1 455 ? 11.679 11.958 -1.440 1.00 96.25 455 LEU A CA 1
ATOM 3506 C C . LEU A 1 455 ? 12.829 11.580 -0.494 1.00 96.25 455 LEU A C 1
ATOM 3508 O O . LEU A 1 455 ? 12.734 10.617 0.272 1.00 96.25 455 LEU A O 1
ATOM 3512 N N . ILE A 1 456 ? 13.881 12.404 -0.457 1.00 93.56 456 ILE A N 1
ATOM 3513 C CA . ILE A 1 456 ? 14.956 12.311 0.545 1.00 93.56 456 ILE A CA 1
ATOM 3514 C C . ILE A 1 456 ? 15.533 13.693 0.891 1.00 93.56 456 ILE A C 1
ATOM 3516 O O . ILE A 1 456 ? 15.447 14.661 0.140 1.00 93.56 456 ILE A O 1
ATOM 3520 N N . SER A 1 457 ? 16.150 13.818 2.064 1.00 91.25 457 SER A N 1
ATOM 3521 C CA . SER A 1 457 ? 16.861 15.038 2.461 1.00 91.25 457 SER A CA 1
ATOM 3522 C C . SER A 1 457 ? 18.191 15.248 1.725 1.00 91.25 457 SER A C 1
ATOM 3524 O O . SER A 1 457 ? 19.047 14.365 1.685 1.00 91.25 457 SER A O 1
ATOM 3526 N N . HIS A 1 458 ? 18.416 16.467 1.236 1.00 91.00 458 HIS A N 1
ATOM 3527 C CA . HIS A 1 458 ? 19.638 16.854 0.528 1.00 91.00 458 HIS A CA 1
ATOM 3528 C C . HIS A 1 458 ? 20.853 17.035 1.459 1.00 91.00 458 HIS A C 1
ATOM 3530 O O . HIS A 1 458 ? 20.705 17.469 2.609 1.00 91.00 458 HIS A O 1
ATOM 3536 N N . PHE A 1 459 ? 22.074 16.814 0.955 1.00 88.44 459 PHE A N 1
ATOM 3537 C CA . PHE A 1 459 ? 23.310 17.076 1.700 1.00 88.44 459 PHE A CA 1
ATOM 3538 C C . PHE A 1 459 ? 23.836 18.517 1.545 1.00 88.44 459 PHE A C 1
ATOM 3540 O O . PHE A 1 459 ? 24.586 18.848 0.631 1.00 88.44 459 PHE A O 1
ATOM 3547 N N . ASN A 1 460 ? 23.567 19.361 2.543 1.00 84.00 460 ASN A N 1
ATOM 3548 C CA . ASN A 1 460 ? 24.051 20.750 2.606 1.00 84.00 460 ASN A CA 1
ATOM 3549 C C . ASN A 1 460 ? 25.453 20.922 3.240 1.00 84.00 460 ASN A C 1
ATOM 3551 O O . ASN A 1 460 ? 25.730 21.921 3.907 1.00 84.00 460 ASN A O 1
ATOM 3555 N N . GLY A 1 461 ? 26.350 19.939 3.116 1.00 77.31 461 GLY A N 1
ATOM 3556 C CA . GLY A 1 461 ? 27.664 19.986 3.779 1.00 77.31 461 GLY A CA 1
ATOM 3557 C C . GLY A 1 461 ? 27.654 19.586 5.266 1.00 77.31 461 GLY A C 1
ATOM 3558 O O . GLY A 1 461 ? 28.703 19.611 5.910 1.00 77.31 461 GLY A O 1
ATOM 3559 N N . ASN A 1 462 ? 26.498 19.209 5.829 1.00 73.00 462 ASN A N 1
ATOM 3560 C CA . ASN A 1 462 ? 26.368 18.682 7.191 1.00 73.00 462 ASN A CA 1
ATOM 3561 C C . ASN A 1 462 ? 25.254 17.622 7.283 1.00 73.00 462 ASN A C 1
ATOM 3563 O O . ASN A 1 462 ? 24.077 17.939 7.131 1.00 73.00 462 ASN A O 1
ATOM 3567 N N . ASN A 1 463 ? 25.631 16.385 7.618 1.00 66.06 463 ASN A N 1
ATOM 3568 C CA . ASN A 1 463 ? 24.745 15.210 7.649 1.00 66.06 463 ASN A CA 1
ATOM 3569 C C . ASN A 1 463 ? 23.739 15.180 8.804 1.00 66.06 463 ASN A C 1
ATOM 3571 O O . ASN A 1 463 ? 22.879 14.313 8.831 1.00 66.06 463 ASN A O 1
ATOM 3575 N N . TYR A 1 464 ? 23.831 16.115 9.749 1.00 67.81 464 TYR A N 1
ATOM 3576 C CA . TYR A 1 464 ? 22.828 16.293 10.802 1.00 67.81 464 TYR A CA 1
ATOM 3577 C C . TYR A 1 464 ? 21.990 17.551 10.587 1.00 67.81 464 TYR A C 1
ATOM 3579 O O . TYR A 1 464 ? 20.970 17.724 11.242 1.00 67.81 464 TYR A O 1
ATOM 3587 N N . ARG A 1 465 ? 22.438 18.480 9.732 1.00 73.25 465 ARG A N 1
ATOM 3588 C CA . ARG A 1 465 ? 21.816 19.798 9.575 1.00 73.25 465 ARG A CA 1
ATOM 3589 C C . ARG A 1 465 ? 21.530 20.100 8.124 1.00 73.25 465 ARG A C 1
ATOM 3591 O O . ARG A 1 465 ? 22.299 20.783 7.452 1.00 73.25 465 ARG A O 1
ATOM 3598 N N . THR A 1 466 ? 20.377 19.619 7.688 1.00 80.56 466 THR A N 1
ATOM 3599 C CA . THR A 1 466 ? 19.775 20.006 6.422 1.00 80.56 466 THR A CA 1
ATOM 3600 C C . THR A 1 466 ? 18.349 20.483 6.644 1.00 80.56 466 THR A C 1
ATOM 3602 O O . THR A 1 466 ? 17.634 19.992 7.522 1.00 80.56 466 THR A O 1
ATOM 3605 N N . ASN A 1 467 ? 17.962 21.467 5.846 1.00 87.06 467 ASN A N 1
ATOM 3606 C CA . ASN A 1 467 ? 16.608 21.981 5.726 1.00 87.06 467 ASN A CA 1
ATOM 3607 C C . ASN A 1 467 ? 16.125 21.895 4.272 1.00 87.06 467 ASN A C 1
ATOM 3609 O O . ASN A 1 467 ? 15.178 22.580 3.912 1.00 87.06 467 ASN A O 1
ATOM 3613 N N . THR A 1 468 ? 16.784 21.095 3.436 1.00 91.31 468 THR A N 1
ATOM 3614 C CA . THR A 1 468 ? 16.495 20.971 2.004 1.00 91.31 468 THR A CA 1
ATOM 3615 C C . THR A 1 468 ? 16.049 19.546 1.710 1.00 91.31 468 THR A C 1
ATOM 3617 O O . THR A 1 468 ? 16.659 18.600 2.216 1.00 91.31 468 THR A O 1
ATOM 3620 N N . LEU A 1 469 ? 14.992 19.402 0.917 1.00 94.06 469 LEU A N 1
ATOM 3621 C CA . LEU A 1 469 ? 14.522 18.122 0.391 1.00 94.06 469 LEU A CA 1
ATOM 3622 C C . LEU A 1 469 ? 14.756 18.073 -1.120 1.00 94.06 469 LEU A C 1
ATOM 3624 O O . LEU A 1 469 ? 14.689 19.107 -1.790 1.00 94.06 469 LEU A O 1
ATOM 3628 N N . ASP A 1 470 ? 15.022 16.865 -1.602 1.00 95.62 470 ASP A N 1
ATOM 3629 C CA . ASP A 1 470 ? 15.135 16.496 -3.006 1.00 95.62 470 ASP A CA 1
ATOM 3630 C C . ASP A 1 470 ? 13.999 15.528 -3.353 1.00 95.62 470 ASP A C 1
ATOM 3632 O O . ASP A 1 470 ? 13.727 14.604 -2.582 1.00 95.62 470 ASP A O 1
ATOM 3636 N N . VAL A 1 471 ? 13.378 15.736 -4.513 1.00 97.50 471 VAL A N 1
ATOM 3637 C CA . VAL A 1 471 ? 12.400 14.833 -5.129 1.00 97.50 471 VAL A CA 1
ATOM 3638 C C . VAL A 1 471 ? 13.005 14.305 -6.426 1.00 97.50 471 VAL A C 1
ATOM 3640 O O . VAL A 1 471 ? 13.401 15.099 -7.286 1.00 97.50 471 VAL A O 1
ATOM 3643 N N . TYR A 1 472 ? 13.096 12.986 -6.553 1.00 97.38 472 TYR A N 1
ATOM 3644 C CA . TYR A 1 472 ? 13.616 12.285 -7.726 1.00 97.38 472 TYR A CA 1
ATOM 3645 C C . TYR A 1 472 ? 12.500 11.486 -8.407 1.00 97.38 472 TYR A C 1
ATOM 3647 O O . TYR A 1 472 ? 11.636 10.950 -7.720 1.00 97.38 472 TYR A O 1
ATOM 3655 N N . SER A 1 473 ? 12.552 11.371 -9.735 1.00 93.56 473 SER A N 1
ATOM 3656 C CA . SER A 1 473 ? 11.684 10.463 -10.493 1.00 93.56 473 SER A CA 1
ATOM 3657 C C . SER A 1 473 ? 12.025 9.011 -10.169 1.00 93.56 473 SER A C 1
ATOM 3659 O O . SER A 1 473 ? 13.202 8.633 -10.185 1.00 93.56 473 SER A O 1
ATOM 3661 N N . GLY A 1 474 ? 11.006 8.197 -9.917 1.00 89.12 474 GLY A N 1
ATOM 3662 C CA . GLY A 1 474 ? 11.144 6.763 -9.699 1.00 89.12 474 GLY A CA 1
ATOM 3663 C C . GLY A 1 474 ? 11.563 5.965 -10.938 1.00 89.12 474 GLY A C 1
ATOM 3664 O O . GLY A 1 474 ? 12.140 4.895 -10.784 1.00 89.12 474 GLY A O 1
ATOM 3665 N N . ILE A 1 475 ? 11.404 6.511 -12.153 1.00 84.44 475 ILE A N 1
ATOM 3666 C CA . ILE A 1 475 ? 11.835 5.847 -13.399 1.00 84.44 475 ILE A CA 1
ATOM 3667 C C . ILE A 1 475 ? 13.365 5.746 -13.489 1.00 84.44 475 ILE A C 1
ATOM 3669 O O . ILE A 1 475 ? 13.895 4.693 -13.823 1.00 84.44 475 ILE A O 1
ATOM 3673 N N . ASP A 1 476 ? 14.091 6.844 -13.239 1.00 84.94 476 ASP A N 1
ATOM 3674 C CA . ASP A 1 476 ? 15.521 6.953 -13.584 1.00 84.94 476 ASP A CA 1
ATOM 3675 C C . ASP A 1 476 ? 16.412 7.613 -12.513 1.00 84.94 476 ASP A C 1
ATOM 3677 O O . ASP A 1 476 ? 17.620 7.782 -12.722 1.00 84.94 476 ASP A O 1
ATOM 3681 N N . LEU A 1 477 ? 15.838 7.986 -11.362 1.00 94.19 477 LEU A N 1
ATOM 3682 C CA . LEU A 1 477 ? 16.446 8.844 -10.337 1.00 94.19 477 LEU A CA 1
ATOM 3683 C C . LEU A 1 477 ? 16.893 10.228 -10.850 1.00 94.19 477 LEU A C 1
ATOM 3685 O O . LEU A 1 477 ? 17.827 10.824 -10.304 1.00 94.19 477 LEU A O 1
ATOM 3689 N N . SER A 1 478 ? 16.232 10.789 -11.867 1.00 92.75 478 SER A N 1
ATOM 3690 C CA . SER A 1 478 ? 16.431 12.192 -12.250 1.00 92.75 478 SER A CA 1
ATOM 3691 C C . SER A 1 478 ? 15.836 13.146 -11.207 1.00 92.75 478 SER A C 1
ATOM 3693 O O . SER A 1 478 ? 14.693 12.996 -10.775 1.00 92.75 478 SER A O 1
ATOM 3695 N N . LEU A 1 479 ? 16.614 14.152 -10.790 1.00 96.25 479 LEU A N 1
ATOM 3696 C CA . LEU A 1 479 ? 16.168 15.175 -9.839 1.00 96.25 479 LEU A CA 1
ATOM 3697 C C . LEU A 1 479 ? 15.079 16.056 -10.472 1.00 96.25 479 LEU A C 1
ATOM 3699 O O . LEU A 1 479 ? 15.377 16.863 -11.353 1.00 96.25 479 LEU A O 1
ATOM 3703 N N . GLN A 1 480 ? 13.850 15.948 -9.969 1.00 94.94 480 GLN A N 1
ATOM 3704 C CA . GLN A 1 480 ? 12.711 16.767 -10.388 1.00 94.94 480 GLN A CA 1
ATOM 3705 C C . GLN A 1 480 ? 12.713 18.112 -9.655 1.00 94.94 480 GLN A C 1
ATOM 3707 O O . GLN A 1 480 ? 12.727 19.179 -10.274 1.00 94.94 480 GLN A O 1
ATOM 3712 N N . TYR A 1 481 ? 12.782 18.073 -8.319 1.00 97.19 481 TYR A N 1
ATOM 3713 C CA . TYR A 1 481 ? 12.673 19.262 -7.473 1.00 97.19 481 TYR A CA 1
ATOM 3714 C C . TYR A 1 481 ? 13.685 19.263 -6.326 1.00 97.19 481 TYR A C 1
ATOM 3716 O O . TYR A 1 481 ? 14.022 18.229 -5.755 1.00 97.19 481 TYR A O 1
ATOM 3724 N N . ARG A 1 482 ? 14.151 20.461 -5.954 1.00 95.50 482 ARG A N 1
ATOM 3725 C CA . ARG A 1 482 ? 14.984 20.708 -4.768 1.00 95.50 482 ARG A CA 1
ATOM 3726 C C . ARG A 1 482 ? 14.537 21.998 -4.099 1.00 95.50 482 ARG A C 1
ATOM 3728 O O . ARG A 1 482 ? 14.637 23.068 -4.701 1.00 95.50 482 ARG A O 1
ATOM 3735 N N . PHE A 1 483 ? 14.097 21.922 -2.846 1.00 95.56 483 PHE A N 1
ATOM 3736 C CA . PHE A 1 483 ? 13.521 23.073 -2.146 1.00 95.56 483 PHE A CA 1
ATOM 3737 C C . PHE A 1 483 ? 13.866 23.130 -0.656 1.00 95.56 483 PHE A C 1
ATOM 3739 O O . PHE A 1 483 ? 14.251 22.143 -0.033 1.00 95.56 483 PHE A O 1
ATOM 3746 N N . ASN A 1 484 ? 13.743 24.330 -0.080 1.00 93.06 484 ASN A N 1
ATOM 3747 C CA . ASN A 1 484 ? 14.086 24.610 1.313 1.00 93.06 484 ASN A CA 1
ATOM 3748 C C . ASN A 1 484 ? 12.841 24.666 2.203 1.00 93.06 484 ASN A C 1
ATOM 3750 O O . ASN A 1 484 ? 11.951 25.490 1.999 1.00 93.06 484 ASN A O 1
ATOM 3754 N N . ILE A 1 485 ? 12.853 23.864 3.261 1.00 90.38 485 ILE A N 1
ATOM 3755 C CA . ILE A 1 485 ? 11.876 23.854 4.344 1.00 90.38 485 ILE A CA 1
ATOM 3756 C C . ILE A 1 485 ? 12.096 25.072 5.246 1.00 90.38 485 ILE A C 1
ATOM 3758 O O . ILE A 1 485 ? 13.208 25.337 5.718 1.00 90.38 485 ILE A O 1
ATOM 3762 N N . GLN A 1 486 ? 11.014 25.808 5.501 1.00 86.38 486 GLN A N 1
ATOM 3763 C CA . GLN A 1 486 ? 10.997 26.951 6.413 1.00 86.38 486 GLN A CA 1
ATOM 3764 C C . GLN A 1 486 ? 11.088 26.490 7.873 1.00 86.38 486 GLN A C 1
ATOM 3766 O O . GLN A 1 486 ? 10.472 25.498 8.253 1.00 86.38 486 GLN A O 1
ATOM 3771 N N . ASP A 1 487 ? 11.855 27.221 8.687 1.00 78.44 487 ASP A N 1
ATOM 3772 C CA . ASP A 1 487 ? 12.055 26.983 10.128 1.00 78.44 487 ASP A CA 1
ATOM 3773 C C . ASP A 1 487 ? 12.456 25.542 10.517 1.00 78.44 487 ASP A C 1
ATOM 3775 O O . ASP A 1 487 ? 12.274 25.120 11.661 1.00 78.44 487 ASP A O 1
ATOM 3779 N N . SER A 1 488 ? 13.056 24.791 9.588 1.00 74.44 488 SER A N 1
ATOM 3780 C CA . SER A 1 488 ? 13.760 23.543 9.887 1.00 74.44 488 SER A CA 1
ATOM 3781 C C . SER A 1 488 ? 15.272 23.723 9.774 1.00 74.44 488 SER A C 1
ATOM 3783 O O . SER A 1 488 ? 15.763 24.568 9.028 1.00 74.44 488 SER A O 1
ATOM 3785 N N . ILE A 1 489 ? 16.003 22.912 10.538 1.00 65.00 489 ILE A N 1
ATOM 3786 C CA . ILE A 1 489 ? 17.467 22.780 10.506 1.00 65.00 489 ILE A CA 1
ATOM 3787 C C . ILE A 1 489 ? 17.940 21.334 10.775 1.00 65.00 489 ILE A C 1
ATOM 3789 O O . ILE A 1 489 ? 19.146 21.126 10.886 1.00 65.00 489 ILE A O 1
ATOM 3793 N N . TYR A 1 490 ? 17.033 20.351 10.894 1.00 71.31 490 TYR A N 1
ATOM 3794 C CA . TYR A 1 490 ? 17.335 18.951 11.255 1.00 71.31 490 TYR A CA 1
ATOM 3795 C C . TYR A 1 490 ? 16.402 17.951 10.534 1.00 71.31 490 TYR A C 1
ATOM 3797 O O . TYR A 1 490 ? 15.699 17.186 11.185 1.00 71.31 490 TYR A O 1
ATOM 3805 N N . ASN A 1 491 ? 16.376 17.934 9.196 1.00 71.75 491 ASN A N 1
ATOM 3806 C CA . ASN A 1 491 ? 15.524 16.991 8.446 1.00 71.75 491 ASN A CA 1
ATOM 3807 C C . ASN A 1 491 ? 16.080 15.550 8.334 1.00 71.75 491 ASN A C 1
ATOM 3809 O O . ASN A 1 491 ? 15.504 14.705 7.662 1.00 71.75 491 ASN A O 1
ATOM 3813 N N . THR A 1 492 ? 17.206 15.214 8.966 1.00 69.56 492 THR A N 1
ATOM 3814 C CA . THR A 1 492 ? 17.877 13.913 8.753 1.00 69.56 492 THR A CA 1
ATOM 3815 C C . THR A 1 492 ? 17.387 12.794 9.675 1.00 69.56 492 THR A C 1
ATOM 3817 O O . THR A 1 492 ? 18.114 11.834 9.905 1.00 69.56 492 THR A O 1
ATOM 3820 N N . THR A 1 493 ? 16.187 12.923 10.247 1.00 69.62 493 THR A N 1
ATOM 3821 C CA . THR A 1 493 ? 15.616 11.954 11.202 1.00 69.62 493 THR A CA 1
ATOM 3822 C C . THR A 1 493 ? 14.213 11.486 10.814 1.00 69.62 493 THR A C 1
ATOM 3824 O O . THR A 1 493 ? 13.463 11.090 11.696 1.00 69.62 493 THR A O 1
ATOM 3827 N N . GLY A 1 494 ? 13.817 11.569 9.538 1.00 73.56 494 GLY A N 1
ATOM 3828 C CA . GLY A 1 494 ? 12.511 11.063 9.080 1.00 73.56 494 GLY A CA 1
ATOM 3829 C C . GLY A 1 494 ? 11.302 11.837 9.600 1.00 73.56 494 GLY A C 1
ATOM 3830 O O . GLY A 1 494 ? 10.222 11.284 9.759 1.00 73.56 494 GLY A O 1
ATOM 3831 N N . ASN A 1 495 ? 11.478 13.124 9.884 1.00 85.94 495 ASN A N 1
ATOM 3832 C CA . ASN A 1 495 ? 10.445 14.052 10.342 1.00 85.94 495 ASN A CA 1
ATOM 3833 C C . ASN A 1 495 ? 9.463 14.470 9.225 1.00 85.94 495 ASN A C 1
ATOM 3835 O O . ASN A 1 495 ? 8.900 15.562 9.293 1.00 85.94 495 ASN A O 1
ATOM 3839 N N . TYR A 1 496 ? 9.282 13.647 8.193 1.00 91.94 496 TYR A N 1
ATOM 3840 C CA . TYR A 1 496 ? 8.408 13.914 7.056 1.00 91.94 496 TYR A CA 1
ATOM 3841 C C . TYR A 1 496 ? 7.711 12.654 6.556 1.00 91.94 496 TYR A C 1
ATOM 3843 O O . TYR A 1 496 ? 8.205 11.548 6.764 1.00 91.94 496 TYR A O 1
ATOM 3851 N N . ALA A 1 497 ? 6.567 12.854 5.908 1.00 95.69 497 ALA A N 1
ATOM 3852 C CA . ALA A 1 497 ? 5.749 11.801 5.324 1.00 95.69 497 ALA A CA 1
ATOM 3853 C C . ALA A 1 497 ? 4.919 12.343 4.143 1.00 95.69 497 ALA A C 1
ATOM 3855 O O . ALA A 1 497 ? 4.734 13.560 4.010 1.00 95.69 497 ALA A O 1
ATOM 3856 N N . LEU A 1 498 ? 4.436 11.434 3.300 1.00 97.81 498 LEU A N 1
ATOM 3857 C CA . LEU A 1 498 ? 3.651 11.703 2.094 1.00 97.81 498 LEU A CA 1
ATOM 3858 C C . LEU A 1 498 ? 2.170 11.346 2.313 1.00 97.81 498 LEU A C 1
ATOM 3860 O O . LEU A 1 498 ? 1.860 10.369 2.998 1.00 97.81 498 LEU A O 1
ATOM 3864 N N . CYS A 1 499 ? 1.261 12.137 1.741 1.00 95.88 499 CYS A N 1
ATOM 3865 C CA . CYS A 1 499 ? -0.188 11.915 1.802 1.00 95.88 499 CYS A CA 1
ATOM 3866 C C . CYS A 1 499 ? -0.898 12.664 0.661 1.00 95.88 499 CYS A C 1
ATOM 3868 O O . CYS A 1 499 ? -0.540 13.811 0.370 1.00 95.88 499 CYS A O 1
ATOM 3870 N N . ARG A 1 500 ? -1.914 12.035 0.054 1.00 94.06 500 ARG A N 1
ATOM 3871 C CA . ARG A 1 500 ? -2.927 12.665 -0.808 1.00 94.06 500 ARG A CA 1
ATOM 3872 C C . ARG A 1 500 ? -4.231 12.817 -0.016 1.00 94.06 500 ARG A C 1
ATOM 3874 O O . ARG A 1 500 ? -4.706 11.866 0.599 1.00 94.06 500 ARG A O 1
ATOM 3881 N N . TYR A 1 501 ? -4.773 14.037 0.017 1.00 92.50 501 TYR A N 1
ATOM 3882 C CA . TYR A 1 501 ? -6.008 14.370 0.737 1.00 92.50 501 TYR A CA 1
ATOM 3883 C C . TYR A 1 501 ? -7.011 15.118 -0.159 1.00 92.50 501 TYR A C 1
ATOM 3885 O O . TYR A 1 501 ? -6.598 15.947 -0.981 1.00 92.50 501 TYR A O 1
ATOM 3893 N N . PRO A 1 502 ? -8.330 14.905 0.011 1.00 85.69 502 PRO A N 1
ATOM 3894 C CA . PRO A 1 502 ? -9.325 15.553 -0.832 1.00 85.69 502 PRO A CA 1
ATOM 3895 C C . PRO A 1 502 ? -9.490 17.043 -0.505 1.00 85.69 502 PRO A C 1
ATOM 3897 O O . PRO A 1 502 ? -9.581 17.469 0.653 1.00 85.69 502 PRO A O 1
ATOM 3900 N N . LEU A 1 503 ? -9.553 17.855 -1.560 1.00 79.19 503 LEU A N 1
ATOM 3901 C CA . LEU A 1 503 ? -9.877 19.278 -1.502 1.00 79.19 503 LEU A CA 1
ATOM 3902 C C . LEU A 1 503 ? -11.404 19.513 -1.552 1.00 79.19 503 LEU A C 1
ATOM 3904 O O . LEU A 1 503 ? -12.149 18.648 -2.007 1.00 79.19 503 LEU A O 1
ATOM 3908 N N . PRO A 1 504 ? -11.909 20.705 -1.162 1.00 72.75 504 PRO A N 1
ATOM 3909 C CA . PRO A 1 504 ? -13.351 21.011 -1.154 1.00 72.75 504 PRO A CA 1
ATOM 3910 C C . PRO A 1 504 ? -14.061 21.017 -2.523 1.00 72.75 504 PRO A C 1
ATOM 3912 O O . PRO A 1 504 ? -15.263 21.250 -2.578 1.00 72.75 504 PRO A O 1
ATOM 3915 N N . ASN A 1 505 ? -13.315 20.856 -3.616 1.00 63.69 505 ASN A N 1
ATOM 3916 C CA . ASN A 1 505 ? -13.786 20.716 -4.998 1.00 63.69 505 ASN A CA 1
ATOM 3917 C C . ASN A 1 505 ? -13.663 19.268 -5.517 1.00 63.69 505 ASN A C 1
ATOM 3919 O O . ASN A 1 505 ? -13.758 19.051 -6.724 1.00 63.69 505 ASN A O 1
ATOM 3923 N N . GLY A 1 506 ? -13.337 18.319 -4.639 1.00 63.22 506 GLY A N 1
ATOM 3924 C CA . GLY A 1 506 ? -13.265 16.897 -4.944 1.00 63.22 506 GLY A CA 1
ATOM 3925 C C . GLY A 1 506 ? -11.961 16.378 -5.551 1.00 63.22 506 GLY A C 1
ATOM 3926 O O . GLY A 1 506 ? -11.761 15.170 -5.615 1.00 63.22 506 GLY A O 1
ATOM 3927 N N . SER A 1 507 ? -11.043 17.249 -5.974 1.00 76.81 507 SER A N 1
ATOM 3928 C CA . SER A 1 507 ? -9.720 16.817 -6.445 1.00 76.81 507 SER A CA 1
ATOM 3929 C C . SER A 1 507 ? -8.807 16.430 -5.278 1.00 76.81 507 SER A C 1
ATOM 3931 O O . SER A 1 507 ? -8.784 17.127 -4.262 1.00 76.81 507 SER A O 1
ATOM 3933 N N . GLN A 1 508 ? -7.994 15.390 -5.453 1.00 84.94 508 GLN A N 1
ATOM 3934 C CA . GLN A 1 508 ? -6.928 15.039 -4.511 1.00 84.94 508 GLN A CA 1
ATOM 3935 C C . GLN A 1 508 ? -5.769 16.046 -4.579 1.00 84.94 508 GLN A C 1
ATOM 3937 O O . GLN A 1 508 ? -5.389 16.498 -5.659 1.00 84.94 508 GLN A O 1
ATOM 3942 N N . GLN A 1 509 ? -5.190 16.380 -3.426 1.00 92.62 509 GLN A N 1
ATOM 3943 C CA . GLN A 1 509 ? -3.963 17.165 -3.297 1.00 92.62 509 GLN A CA 1
ATOM 3944 C C . GLN A 1 509 ? -2.907 16.317 -2.600 1.00 92.62 509 GLN A C 1
ATOM 3946 O O . GLN A 1 509 ? -3.034 16.033 -1.410 1.00 92.62 509 GLN A O 1
ATOM 3951 N N . GLY A 1 510 ? -1.839 15.965 -3.313 1.00 95.31 510 GLY A N 1
ATOM 3952 C CA . GLY A 1 510 ? -0.663 15.375 -2.681 1.00 95.31 510 GLY A CA 1
ATOM 3953 C C . GLY A 1 510 ? 0.212 16.430 -2.038 1.00 95.31 510 GLY A C 1
ATOM 3954 O O . GLY A 1 510 ? 0.350 17.549 -2.548 1.00 95.31 510 GLY A O 1
ATOM 3955 N N . ALA A 1 511 ? 0.771 16.088 -0.883 1.00 97.88 511 ALA A N 1
ATOM 3956 C CA . ALA A 1 511 ? 1.653 16.975 -0.157 1.00 97.88 511 ALA A CA 1
ATOM 3957 C C . ALA A 1 511 ? 2.725 16.235 0.646 1.00 97.88 511 ALA A C 1
ATOM 3959 O O . ALA A 1 511 ? 2.519 15.156 1.204 1.00 97.88 511 ALA A O 1
ATOM 3960 N N . ILE A 1 512 ? 3.866 16.907 0.764 1.00 98.06 512 ILE A N 1
ATOM 3961 C CA . ILE A 1 512 ? 4.984 16.548 1.625 1.00 98.06 512 ILE A CA 1
ATOM 3962 C C . ILE A 1 512 ? 4.767 17.247 2.968 1.00 98.06 512 ILE A C 1
ATOM 3964 O O . ILE A 1 512 ? 4.852 18.476 3.061 1.00 98.06 512 ILE A O 1
ATOM 3968 N N . PHE A 1 513 ? 4.486 16.480 4.019 1.00 97.06 513 PHE A N 1
ATOM 3969 C CA . PHE A 1 513 ? 4.322 16.996 5.378 1.00 97.06 513 PHE A CA 1
ATOM 3970 C C . PHE A 1 513 ? 5.649 16.914 6.128 1.00 97.06 513 PHE A C 1
ATOM 3972 O O . PHE A 1 513 ? 6.313 15.886 6.082 1.00 97.06 513 PHE A O 1
ATOM 3979 N N . VAL A 1 514 ? 6.039 17.975 6.842 1.00 94.31 514 VAL A N 1
ATOM 3980 C CA . VAL A 1 514 ? 7.319 18.061 7.567 1.00 94.31 514 VAL A CA 1
ATOM 3981 C C . VAL A 1 514 ? 7.123 18.633 8.974 1.00 94.31 514 VAL A C 1
ATOM 3983 O O . VAL A 1 514 ? 6.694 19.781 9.135 1.00 94.31 514 VAL A O 1
ATOM 3986 N N . HIS A 1 515 ? 7.499 17.874 10.008 1.00 91.06 515 HIS A N 1
ATOM 3987 C CA . HIS A 1 515 ? 7.604 18.365 11.386 1.00 91.06 515 HIS A CA 1
ATOM 3988 C C . HIS A 1 515 ? 8.891 19.173 11.558 1.00 91.06 515 HIS A C 1
ATOM 3990 O O . HIS A 1 515 ? 9.999 18.656 11.449 1.00 91.06 515 HIS A O 1
ATOM 3996 N N . SER A 1 516 ? 8.757 20.477 11.755 1.00 87.56 516 SER A N 1
ATOM 3997 C CA . SER A 1 516 ? 9.867 21.433 11.726 1.00 87.56 516 SER A CA 1
ATOM 3998 C C . SER A 1 516 ? 10.425 21.722 13.126 1.00 87.56 516 SER A C 1
ATOM 4000 O O . SER A 1 516 ? 9.802 21.421 14.143 1.00 87.56 516 SER A O 1
ATOM 4002 N N . TYR A 1 517 ? 11.591 22.373 13.198 1.00 79.25 517 TYR A N 1
ATOM 4003 C CA . TYR A 1 517 ? 12.307 22.621 14.459 1.00 79.25 517 TYR A CA 1
ATOM 4004 C C . TYR A 1 517 ? 11.564 23.552 15.439 1.00 79.25 517 TYR A C 1
ATOM 4006 O O . TYR A 1 517 ? 11.752 23.474 16.650 1.00 79.25 517 TYR A O 1
ATOM 4014 N N . ASP A 1 518 ? 10.662 24.404 14.949 1.00 86.12 518 ASP A N 1
ATOM 4015 C CA . ASP A 1 518 ? 9.739 25.190 15.782 1.00 86.12 518 ASP A CA 1
ATOM 4016 C C . ASP A 1 518 ? 8.566 24.366 16.363 1.00 86.12 518 ASP A C 1
ATOM 4018 O O . ASP A 1 518 ? 7.658 24.926 16.985 1.00 86.12 518 ASP A O 1
ATOM 4022 N N . ARG A 1 519 ? 8.603 23.037 16.185 1.00 87.31 519 ARG A N 1
ATOM 4023 C CA . ARG A 1 519 ? 7.566 22.050 16.515 1.00 87.31 519 ARG A CA 1
ATOM 4024 C C . ARG A 1 519 ? 6.248 22.259 15.767 1.00 87.31 519 ARG A C 1
ATOM 4026 O O . ARG A 1 519 ? 5.194 21.861 16.258 1.00 87.31 519 ARG A O 1
ATOM 4033 N N . LYS A 1 520 ? 6.273 22.875 14.584 1.00 92.88 520 LYS A N 1
ATOM 4034 C CA . LYS A 1 520 ? 5.100 22.966 13.704 1.00 92.88 520 LYS A CA 1
ATOM 4035 C C . LYS A 1 520 ? 5.173 21.973 12.555 1.00 92.88 520 LYS A C 1
ATOM 4037 O O . LYS A 1 520 ? 6.247 21.720 12.015 1.00 92.88 520 LYS A O 1
ATOM 4042 N N . ILE A 1 521 ? 4.014 21.467 12.147 1.00 95.12 521 ILE A N 1
ATOM 4043 C CA . ILE A 1 521 ? 3.869 20.727 10.891 1.00 95.12 521 ILE A CA 1
ATOM 4044 C C . ILE A 1 521 ? 3.731 21.760 9.766 1.00 95.12 521 ILE A C 1
ATOM 4046 O O . ILE A 1 521 ? 3.056 22.779 9.932 1.00 95.12 521 ILE A O 1
ATOM 4050 N N . ARG A 1 522 ? 4.389 21.523 8.634 1.00 95.88 522 ARG A N 1
ATOM 4051 C CA . ARG A 1 522 ? 4.243 22.296 7.392 1.00 95.88 522 ARG A CA 1
ATOM 4052 C C . ARG A 1 522 ? 3.932 21.330 6.259 1.00 95.88 522 ARG A C 1
ATOM 4054 O O . ARG A 1 522 ? 4.549 20.271 6.223 1.00 95.88 522 ARG A O 1
ATOM 4061 N N . SER A 1 523 ? 3.022 21.686 5.360 1.00 97.50 523 SER A N 1
ATOM 4062 C CA . SER A 1 523 ? 2.757 20.914 4.142 1.00 97.50 523 SER A CA 1
ATOM 4063 C C . SER A 1 523 ? 3.211 21.691 2.912 1.00 97.50 523 SER A C 1
ATOM 4065 O O . SER A 1 523 ? 3.060 22.914 2.843 1.00 97.50 523 SER A O 1
ATOM 4067 N N . TYR A 1 524 ? 3.793 20.981 1.953 1.00 98.12 524 TYR A N 1
ATOM 4068 C CA . TYR A 1 524 ? 4.303 21.517 0.694 1.00 98.12 524 TYR A CA 1
ATOM 4069 C C . TYR A 1 524 ? 3.759 20.688 -0.466 1.00 98.12 524 TYR A C 1
ATOM 4071 O O . TYR A 1 524 ? 3.559 19.487 -0.321 1.00 98.12 524 TYR A O 1
ATOM 4079 N N . THR A 1 525 ? 3.559 21.316 -1.616 1.00 97.31 525 THR A N 1
ATOM 4080 C CA . THR A 1 525 ? 3.441 20.601 -2.899 1.00 97.31 525 THR A CA 1
ATOM 4081 C C . THR A 1 525 ? 4.771 19.932 -3.273 1.00 97.31 525 THR A C 1
ATOM 4083 O O . THR A 1 525 ? 5.810 20.233 -2.677 1.00 97.31 525 THR A O 1
ATOM 4086 N N . ILE A 1 526 ? 4.745 19.066 -4.290 1.00 95.62 526 ILE A N 1
ATOM 4087 C CA . ILE A 1 526 ? 5.927 18.399 -4.861 1.00 95.62 526 ILE A CA 1
ATOM 4088 C C . ILE A 1 526 ? 7.071 19.375 -5.215 1.00 95.62 526 ILE A C 1
ATOM 4090 O O . ILE A 1 526 ? 8.234 19.101 -4.921 1.00 95.62 526 ILE A O 1
ATOM 4094 N N . ASP A 1 527 ? 6.748 20.560 -5.754 1.00 95.81 527 ASP A N 1
ATOM 4095 C CA . ASP A 1 527 ? 7.734 21.567 -6.179 1.00 95.81 527 ASP A CA 1
ATOM 4096 C C . ASP A 1 527 ? 8.321 22.404 -5.026 1.00 95.81 527 ASP A C 1
ATOM 4098 O O . ASP A 1 527 ? 9.218 23.231 -5.226 1.00 95.81 527 ASP A O 1
ATOM 4102 N N . GLY A 1 528 ? 7.833 22.182 -3.803 1.00 96.19 528 GLY A N 1
ATOM 4103 C CA . GLY A 1 528 ? 8.234 22.922 -2.616 1.00 96.19 528 GLY A CA 1
ATOM 4104 C C . GLY A 1 528 ? 7.443 24.195 -2.340 1.00 96.19 528 GLY A C 1
ATOM 4105 O O . GLY A 1 528 ? 7.814 24.952 -1.433 1.00 96.19 528 GLY A O 1
ATOM 4106 N N . THR A 1 529 ? 6.350 24.459 -3.057 1.00 97.25 529 THR A N 1
ATOM 4107 C CA . THR A 1 529 ? 5.433 25.547 -2.706 1.00 97.25 529 THR A CA 1
ATOM 4108 C C . THR A 1 529 ? 4.719 25.212 -1.397 1.00 97.25 529 THR A C 1
ATOM 4110 O O . THR A 1 529 ? 4.006 24.212 -1.298 1.00 97.25 529 THR A O 1
ATOM 4113 N N . LEU A 1 530 ? 4.912 26.059 -0.379 1.00 97.12 530 LEU A N 1
ATOM 4114 C CA . LEU A 1 530 ? 4.283 25.926 0.937 1.00 97.12 530 LEU A CA 1
ATOM 4115 C C . LEU A 1 530 ? 2.756 26.056 0.822 1.00 97.12 530 LEU A C 1
ATOM 4117 O O . LEU A 1 530 ? 2.256 27.115 0.443 1.00 97.12 530 LEU A O 1
ATOM 4121 N N . LEU A 1 531 ? 2.042 25.004 1.221 1.00 96.81 531 LEU A N 1
ATOM 4122 C CA . LEU A 1 531 ? 0.582 24.954 1.276 1.00 96.81 531 LEU A CA 1
ATOM 4123 C C . LEU A 1 531 ? 0.076 25.514 2.609 1.00 96.81 531 LEU A C 1
ATOM 4125 O O . LEU A 1 531 ? -0.586 26.550 2.641 1.00 96.81 531 LEU A O 1
ATOM 4129 N N . ASN A 1 532 ? 0.418 24.858 3.723 1.00 97.12 532 ASN A N 1
ATOM 4130 C CA . ASN A 1 532 ? -0.057 25.228 5.056 1.00 97.12 532 ASN A CA 1
ATOM 4131 C C . ASN A 1 532 ? 1.033 25.119 6.132 1.00 97.12 532 ASN A C 1
ATOM 4133 O O . ASN A 1 532 ? 2.059 24.457 5.975 1.00 97.12 532 ASN A O 1
ATOM 4137 N N . VAL A 1 533 ? 0.772 25.759 7.276 1.00 97.56 533 VAL A N 1
ATOM 4138 C CA . VAL A 1 533 ? 1.583 25.683 8.500 1.00 97.56 533 VAL A CA 1
ATOM 4139 C C . VAL A 1 533 ? 0.645 25.493 9.686 1.00 97.56 533 VAL A C 1
ATOM 4141 O O . VAL A 1 533 ? -0.334 26.234 9.811 1.00 97.56 533 VAL A O 1
ATOM 4144 N N . SER A 1 534 ? 0.960 24.560 10.587 1.00 97.12 534 SER A N 1
ATOM 4145 C CA . SER A 1 534 ? 0.097 24.246 11.724 1.00 97.12 534 SER A CA 1
ATOM 4146 C C . SER A 1 534 ? -0.163 25.463 12.609 1.00 97.12 534 SER A C 1
ATOM 4148 O O . SER A 1 534 ? 0.742 26.246 12.923 1.00 97.12 534 SER A O 1
ATOM 4150 N N . ASP A 1 535 ? -1.420 25.665 13.014 1.00 95.69 535 ASP A N 1
ATOM 4151 C CA . ASP A 1 535 ? -1.810 26.902 13.707 1.00 95.69 535 ASP A CA 1
ATOM 4152 C C . ASP A 1 535 ? -1.150 27.058 15.091 1.00 95.69 535 ASP A C 1
ATOM 4154 O O . ASP A 1 535 ? -0.838 28.175 15.518 1.00 95.69 535 ASP A O 1
ATOM 4158 N N . ARG A 1 536 ? -0.780 25.934 15.708 1.00 94.75 536 ARG A N 1
ATOM 4159 C CA . ARG A 1 536 ? 0.040 25.821 16.919 1.00 94.75 536 ARG A CA 1
ATOM 4160 C C . ARG A 1 536 ? 1.203 24.849 16.732 1.00 94.75 536 ARG A C 1
ATOM 4162 O O . ARG A 1 536 ? 1.247 24.092 15.766 1.00 94.75 536 ARG A O 1
ATOM 4169 N N . ALA A 1 537 ? 2.136 24.894 17.677 1.00 93.06 537 ALA A N 1
ATOM 4170 C CA . ALA A 1 537 ? 3.175 23.882 17.820 1.00 93.06 537 ALA A CA 1
ATOM 4171 C C . ALA A 1 537 ? 2.622 22.625 18.513 1.00 93.06 537 ALA A C 1
ATOM 4173 O O . ALA A 1 537 ? 1.725 22.727 19.352 1.00 93.06 537 ALA A O 1
ATOM 4174 N N . THR A 1 538 ? 3.191 21.468 18.189 1.00 91.50 538 THR A N 1
ATOM 4175 C CA . THR A 1 538 ? 2.965 20.193 18.877 1.00 91.50 538 THR A CA 1
ATOM 4176 C C . THR A 1 538 ? 3.561 20.221 20.289 1.00 91.50 538 THR A C 1
ATOM 4178 O O . THR A 1 538 ? 4.489 20.979 20.603 1.00 91.50 538 THR A O 1
ATOM 4181 N N . SER A 1 539 ? 3.038 19.371 21.170 1.00 88.69 539 SER A N 1
ATOM 4182 C CA . SER A 1 539 ? 3.530 19.194 22.537 1.00 88.69 539 SER A CA 1
ATOM 4183 C C . SER A 1 539 ? 4.946 18.599 22.567 1.00 88.69 539 SER A C 1
ATOM 4185 O O . SER A 1 539 ? 5.760 19.005 23.400 1.00 88.69 539 SER A O 1
ATOM 4187 N N . CYS A 1 540 ? 5.286 17.744 21.600 1.00 82.62 540 CYS A N 1
ATOM 4188 C CA . CYS A 1 540 ? 6.566 17.041 21.465 1.00 82.62 540 CYS A CA 1
ATOM 4189 C C . CYS A 1 540 ? 7.191 17.181 20.064 1.00 82.62 540 CYS A C 1
ATOM 4191 O O . CYS A 1 540 ? 6.501 17.481 19.092 1.00 82.62 540 CYS A O 1
ATOM 4193 N N . GLU A 1 541 ? 8.502 16.953 19.960 1.00 80.56 541 GLU A N 1
ATOM 4194 C CA . GLU A 1 541 ? 9.167 16.649 18.681 1.00 80.56 541 GLU A CA 1
ATOM 4195 C C . GLU A 1 541 ? 8.798 15.224 18.255 1.00 80.56 541 GLU A C 1
ATOM 4197 O O . GLU A 1 541 ? 8.610 14.363 19.115 1.00 80.56 541 GLU A O 1
ATOM 4202 N N . GLY A 1 542 ? 8.658 14.954 16.958 1.00 78.38 542 GLY A N 1
ATOM 4203 C CA . GLY A 1 542 ? 8.200 13.645 16.503 1.00 78.38 542 GLY A CA 1
ATOM 4204 C C . GLY A 1 542 ? 8.216 13.468 14.997 1.00 78.38 542 GLY A C 1
ATOM 4205 O O . GLY A 1 542 ? 8.508 14.395 14.244 1.00 78.38 542 GLY A O 1
ATOM 4206 N N . MET A 1 543 ? 7.905 12.248 14.584 1.00 86.12 543 MET A N 1
ATOM 4207 C CA . MET A 1 543 ? 7.596 11.947 13.193 1.00 86.12 543 MET A CA 1
ATOM 4208 C C . MET A 1 543 ? 6.132 12.291 12.922 1.00 86.12 543 MET A C 1
ATOM 4210 O O . MET A 1 543 ? 5.310 12.287 13.841 1.00 86.12 543 MET A O 1
ATOM 4214 N N . VAL A 1 544 ? 5.830 12.627 11.671 1.00 91.44 544 VAL A N 1
ATOM 4215 C CA . VAL A 1 544 ? 4.451 12.760 11.195 1.00 91.44 544 VAL A CA 1
ATOM 4216 C C . VAL A 1 544 ? 3.978 11.424 10.647 1.00 91.44 544 VAL A C 1
ATOM 4218 O O . VAL A 1 544 ? 4.748 10.696 10.023 1.00 91.44 544 VAL A O 1
ATOM 4221 N N . SER A 1 545 ? 2.717 11.123 10.910 1.00 94.19 545 SER A N 1
ATOM 4222 C CA . SER A 1 545 ? 1.992 9.961 10.408 1.00 94.19 545 SER A CA 1
ATOM 4223 C C . SER A 1 545 ? 0.529 10.365 10.230 1.00 94.19 545 SER A C 1
ATOM 4225 O O . SER A 1 545 ? 0.108 11.417 10.733 1.00 94.19 545 SER A O 1
ATOM 4227 N N . PHE A 1 546 ? -0.234 9.556 9.504 1.00 96.19 546 PHE A N 1
ATOM 4228 C CA . PHE A 1 546 ? -1.617 9.858 9.146 1.00 96.19 546 PHE A CA 1
ATOM 4229 C C . PHE A 1 546 ? -2.578 8.753 9.574 1.00 96.19 546 PHE A C 1
ATOM 4231 O O . PHE A 1 546 ? -2.179 7.600 9.749 1.00 96.19 546 PHE A O 1
ATOM 4238 N N . ALA A 1 547 ? -3.837 9.140 9.745 1.00 95.12 547 ALA A N 1
ATOM 4239 C CA . ALA A 1 547 ? -4.990 8.260 9.859 1.00 95.12 547 ALA A CA 1
ATOM 4240 C C . ALA A 1 547 ? -6.249 9.070 9.538 1.00 95.12 547 ALA A C 1
ATOM 4242 O O . ALA A 1 547 ? -6.277 10.273 9.788 1.00 95.12 547 ALA A O 1
ATOM 4243 N N . ASP A 1 548 ? -7.285 8.413 9.034 1.00 92.56 548 ASP A N 1
ATOM 4244 C CA . ASP A 1 548 ? -8.654 8.889 9.190 1.00 92.56 548 ASP A CA 1
ATOM 4245 C C . ASP A 1 548 ? -9.175 8.313 10.520 1.00 92.56 548 ASP A C 1
ATOM 4247 O O . ASP A 1 548 ? -9.373 7.099 10.652 1.00 92.56 548 ASP A O 1
ATOM 4251 N N . PHE A 1 549 ? -9.268 9.145 11.565 1.00 92.12 549 PHE A N 1
ATOM 4252 C CA . PHE A 1 549 ? -9.665 8.668 12.897 1.00 92.12 549 PHE A CA 1
ATOM 4253 C C . PHE A 1 549 ? -11.182 8.535 13.060 1.00 92.12 549 PHE A C 1
ATOM 4255 O O . PHE A 1 549 ? -11.630 7.834 13.970 1.00 92.12 549 PHE A O 1
ATOM 4262 N N . ASN A 1 550 ? -11.976 9.240 12.250 1.00 83.19 550 ASN A N 1
ATOM 4263 C CA . ASN A 1 550 ? -13.436 9.272 12.364 1.00 83.19 550 ASN A CA 1
ATOM 4264 C C . ASN A 1 550 ? -14.167 8.601 11.187 1.00 83.19 550 ASN A C 1
ATOM 4266 O O . ASN A 1 550 ? -15.387 8.439 11.271 1.00 83.19 550 ASN A O 1
ATOM 4270 N N . GLY A 1 551 ? -13.440 8.180 10.153 1.00 79.50 551 GLY A N 1
ATOM 4271 C CA . GLY A 1 551 ? -13.967 7.561 8.945 1.00 79.50 551 GLY A CA 1
ATOM 4272 C C . GLY A 1 551 ? -14.750 8.546 8.074 1.00 79.50 551 GLY A C 1
ATOM 4273 O O . GLY A 1 551 ? -15.794 8.166 7.539 1.00 79.50 551 GLY A O 1
ATOM 4274 N N . ASP A 1 552 ? -14.331 9.819 7.998 1.00 78.56 552 ASP A N 1
ATOM 4275 C CA . ASP A 1 552 ? -15.038 10.862 7.231 1.00 78.56 552 ASP A CA 1
ATOM 4276 C C . ASP A 1 552 ? -14.477 11.139 5.822 1.00 78.56 552 ASP A C 1
ATOM 4278 O O . ASP A 1 552 ? -15.050 11.944 5.079 1.00 78.56 552 ASP A O 1
ATOM 4282 N N . GLY A 1 553 ? -13.414 10.431 5.426 1.00 79.88 553 GLY A N 1
ATOM 4283 C CA . GLY A 1 553 ? -12.740 10.540 4.133 1.00 79.88 553 GLY A CA 1
ATOM 4284 C C . GLY A 1 553 ? -11.720 11.681 4.057 1.00 79.88 553 GLY A C 1
ATOM 4285 O O . GLY A 1 553 ? -11.126 11.906 2.999 1.00 79.88 553 GLY A O 1
ATOM 4286 N N . PHE A 1 554 ? -11.501 12.429 5.144 1.00 88.81 554 PHE A N 1
ATOM 4287 C CA . PHE A 1 554 ? -10.507 13.496 5.203 1.00 88.81 554 PHE A CA 1
ATOM 4288 C C . PHE A 1 554 ? -9.448 13.207 6.272 1.00 88.81 554 PHE A C 1
ATOM 4290 O O . PHE A 1 554 ? -9.698 13.418 7.455 1.00 88.81 554 PHE A O 1
ATOM 4297 N N . PRO A 1 555 ? -8.221 12.817 5.884 1.00 94.94 555 PRO A N 1
ATOM 4298 C CA . PRO A 1 555 ? -7.237 12.372 6.854 1.00 94.94 555 PRO A CA 1
ATOM 4299 C C . PRO A 1 555 ? -6.792 13.455 7.831 1.00 94.94 555 PRO A C 1
ATOM 4301 O O . PRO A 1 555 ? -6.605 14.634 7.498 1.00 94.94 555 PRO A O 1
ATOM 4304 N N . GLU A 1 556 ? -6.472 12.998 9.031 1.00 96.38 556 GLU A N 1
ATOM 4305 C CA . GLU A 1 556 ? -5.670 13.727 9.985 1.00 96.38 556 GLU A CA 1
ATOM 4306 C C . GLU A 1 556 ? -4.179 13.435 9.826 1.00 96.38 556 GLU A C 1
ATOM 4308 O O . GLU A 1 556 ? -3.744 12.315 9.562 1.00 96.38 556 GLU A O 1
ATOM 4313 N N . VAL A 1 557 ? -3.370 14.460 10.093 1.00 97.00 557 VAL A N 1
ATOM 4314 C CA . VAL A 1 557 ? -1.942 14.315 10.370 1.00 97.00 557 VAL A CA 1
ATOM 4315 C C . VAL A 1 557 ? -1.705 14.459 11.869 1.00 97.00 557 VAL A C 1
ATOM 4317 O O . VAL A 1 557 ? -2.184 15.401 12.512 1.00 97.00 557 VAL A O 1
ATOM 4320 N N . TYR A 1 558 ? -0.938 13.536 12.439 1.00 95.44 558 TYR A N 1
ATOM 4321 C CA . TYR A 1 558 ? -0.605 13.545 13.856 1.00 95.44 558 TYR A CA 1
ATOM 4322 C C . TYR A 1 558 ? 0.905 13.458 14.093 1.00 95.44 558 TYR A C 1
ATOM 4324 O O . TYR A 1 558 ? 1.669 12.929 13.287 1.00 95.44 558 TYR A O 1
ATOM 4332 N N . ALA A 1 559 ? 1.335 14.007 15.229 1.00 92.44 559 ALA A N 1
ATOM 4333 C CA . ALA A 1 559 ? 2.690 13.857 15.747 1.00 92.44 559 ALA A CA 1
ATOM 4334 C C . ALA A 1 559 ? 2.615 13.683 17.268 1.00 92.44 559 ALA A C 1
ATOM 4336 O O . ALA A 1 559 ? 2.148 14.566 17.996 1.00 92.44 559 ALA A O 1
ATOM 4337 N N . GLY A 1 560 ? 3.028 12.514 17.760 1.00 91.75 560 GLY A N 1
ATOM 4338 C CA . GLY A 1 560 ? 2.751 12.107 19.136 1.00 91.75 560 GLY A CA 1
ATOM 4339 C C . GLY A 1 560 ? 1.253 12.023 19.396 1.00 91.75 560 GLY A C 1
ATOM 4340 O O . GLY A 1 560 ? 0.571 11.235 18.753 1.00 91.75 560 GLY A O 1
ATOM 4341 N N . SER A 1 561 ? 0.730 12.834 20.318 1.00 93.31 561 SER A N 1
ATOM 4342 C CA . SER A 1 561 ? -0.714 12.891 20.597 1.00 93.31 561 SER A CA 1
ATOM 4343 C C . SER A 1 561 ? -1.379 14.198 20.154 1.00 93.31 561 SER A C 1
ATOM 4345 O O . SER A 1 561 ? -2.408 14.561 20.723 1.00 93.31 561 SER A O 1
ATOM 4347 N N . ASP A 1 562 ? -0.768 14.965 19.253 1.00 95.25 562 ASP A N 1
ATOM 4348 C CA . ASP A 1 562 ? -1.334 16.208 18.725 1.00 95.25 562 ASP A CA 1
ATOM 4349 C C . ASP A 1 562 ? -1.816 15.975 17.294 1.00 95.25 562 ASP A C 1
ATOM 4351 O O . ASP A 1 562 ? -1.025 15.567 16.444 1.00 95.25 562 ASP A O 1
ATOM 4355 N N . ILE A 1 563 ? -3.105 16.222 17.054 1.00 97.38 563 ILE A N 1
ATOM 4356 C CA . ILE A 1 563 ? -3.816 15.833 15.832 1.00 97.38 563 ILE A CA 1
ATOM 4357 C C . ILE A 1 563 ? -4.330 17.086 15.113 1.00 97.38 563 ILE A C 1
ATOM 4359 O O . ILE A 1 563 ? -4.879 18.002 15.741 1.00 97.38 563 ILE A O 1
ATOM 4363 N N . PHE A 1 564 ? -4.133 17.134 13.797 1.00 98.00 564 PHE A N 1
ATOM 4364 C CA . PHE A 1 564 ? -4.468 18.252 12.921 1.00 98.00 564 PHE A CA 1
ATOM 4365 C C . PHE A 1 564 ? -5.159 17.735 11.656 1.00 98.00 564 PHE A C 1
ATOM 4367 O O . PHE A 1 564 ? -4.790 16.687 11.141 1.00 98.00 564 PHE A O 1
ATOM 4374 N N . ASP A 1 565 ? -6.096 18.505 11.112 1.00 97.00 565 ASP A N 1
ATOM 4375 C CA . ASP A 1 565 ? -6.666 18.260 9.783 1.00 97.00 565 ASP A CA 1
ATOM 4376 C C . ASP A 1 565 ? -5.551 18.371 8.725 1.00 97.00 565 ASP A C 1
ATOM 4378 O O . ASP A 1 565 ? -4.851 19.391 8.688 1.00 97.00 565 ASP A O 1
ATOM 4382 N N . ALA A 1 566 ? -5.350 17.349 7.883 1.00 96.44 566 ALA A N 1
ATOM 4383 C CA . ALA A 1 566 ? -4.230 17.334 6.936 1.00 96.44 566 ALA A CA 1
ATOM 4384 C C . ALA A 1 566 ? -4.335 18.463 5.893 1.00 96.44 566 ALA A C 1
ATOM 4386 O O . ALA A 1 566 ? -3.335 19.108 5.566 1.00 96.44 566 ALA A O 1
ATOM 4387 N N . ALA A 1 567 ? -5.554 18.767 5.436 1.00 94.31 567 ALA A N 1
ATOM 4388 C CA . ALA A 1 567 ? -5.800 19.738 4.374 1.00 94.31 567 ALA A CA 1
ATOM 4389 C C . ALA A 1 567 ? -5.505 21.197 4.767 1.00 94.31 567 ALA A C 1
ATOM 4391 O O . ALA A 1 567 ? -5.110 22.003 3.922 1.00 94.31 567 ALA A O 1
ATOM 4392 N N . THR A 1 568 ? -5.696 21.559 6.037 1.00 95.25 568 THR A N 1
ATOM 4393 C CA . THR A 1 568 ? -5.600 22.944 6.538 1.00 95.25 568 THR A CA 1
ATOM 4394 C C . THR A 1 568 ? -4.553 23.143 7.635 1.00 95.25 568 THR A C 1
ATOM 4396 O O . THR A 1 568 ? -4.262 24.284 8.009 1.00 95.25 568 THR A O 1
ATOM 4399 N N . LEU A 1 569 ? -4.014 22.054 8.195 1.00 97.44 569 LEU A N 1
ATOM 4400 C CA . LEU A 1 569 ? -3.180 22.030 9.403 1.00 97.44 569 LEU A CA 1
ATOM 4401 C C . LEU A 1 569 ? -3.794 22.798 10.591 1.00 97.44 569 LEU A C 1
ATOM 4403 O O . LEU A 1 569 ? -3.094 23.344 11.456 1.00 97.44 569 LEU A O 1
ATOM 4407 N N . LYS A 1 570 ? -5.129 22.839 10.664 1.00 96.56 570 LYS A N 1
ATOM 4408 C CA . LYS A 1 570 ? -5.847 23.277 11.862 1.00 96.56 570 LYS A CA 1
ATOM 4409 C C . LYS A 1 570 ? -5.815 22.177 12.902 1.00 96.56 570 LYS A C 1
ATOM 4411 O O . LYS A 1 570 ? -6.121 21.026 12.619 1.00 96.56 570 LYS A O 1
ATOM 4416 N N . TRP A 1 571 ? -5.435 22.546 14.119 1.00 97.88 571 TRP A N 1
ATOM 4417 C CA . TRP A 1 571 ? -5.459 21.625 15.244 1.00 97.88 571 TRP A CA 1
ATOM 4418 C C . TRP A 1 571 ? -6.881 21.171 15.542 1.00 97.88 571 TRP A C 1
ATOM 4420 O O . TRP A 1 571 ? -7.764 22.017 15.685 1.00 97.88 571 TRP A O 1
ATOM 4430 N N . LEU A 1 572 ? -7.064 19.866 15.722 1.00 97.62 572 LEU A N 1
ATOM 4431 C CA . LEU A 1 572 ? -8.348 19.248 16.030 1.00 97.62 572 LEU A CA 1
ATOM 4432 C C . LEU A 1 572 ? -8.444 18.856 17.501 1.00 97.62 572 LEU A C 1
ATOM 4434 O O . LEU A 1 572 ? -9.416 19.226 18.154 1.00 97.62 572 LEU A O 1
ATOM 4438 N N . CYS A 1 573 ? -7.443 18.153 18.033 1.00 96.44 573 CYS A N 1
ATOM 4439 C CA . CYS A 1 573 ? -7.381 17.766 19.442 1.00 96.44 573 CYS A CA 1
ATOM 4440 C C . CYS A 1 573 ? -5.952 17.392 19.881 1.00 96.44 573 CYS A C 1
ATOM 4442 O O . CYS A 1 573 ? -5.072 17.138 19.059 1.00 96.44 573 CYS A O 1
ATOM 4444 N N . SER A 1 574 ? -5.714 17.367 21.197 1.00 94.75 574 SER A N 1
ATOM 4445 C CA . SER A 1 574 ? -4.438 16.952 21.802 1.00 94.75 574 SER A CA 1
ATOM 4446 C C . SER A 1 574 ? -4.674 16.047 23.001 1.00 94.75 574 SER A C 1
ATOM 4448 O O . SER A 1 574 ? -5.470 16.381 23.880 1.00 94.75 574 SER A O 1
ATOM 4450 N N . GLY A 1 575 ? -3.931 14.941 23.073 1.00 91.25 575 GLY A N 1
ATOM 4451 C CA . GLY A 1 575 ? -3.869 14.086 24.257 1.00 91.25 575 GLY A CA 1
ATOM 4452 C C . GLY A 1 575 ? -3.403 14.863 25.498 1.00 91.25 575 GLY A C 1
ATOM 4453 O O . GLY A 1 575 ? -2.721 15.885 25.358 1.00 91.25 575 GLY A O 1
ATOM 4454 N N . PRO A 1 576 ? -3.723 14.393 26.721 1.00 87.19 576 PRO A N 1
ATOM 4455 C CA . PRO A 1 576 ? -3.439 15.108 27.968 1.00 87.19 576 PRO A CA 1
ATOM 4456 C C . PRO A 1 576 ? -1.991 15.615 28.059 1.00 87.19 576 PRO A C 1
ATOM 4458 O O . PRO A 1 576 ? -1.069 14.922 27.631 1.00 87.19 576 PRO A O 1
ATOM 4461 N N . GLU A 1 577 ? -1.763 16.800 28.640 1.00 82.44 577 GLU A N 1
ATOM 4462 C CA . GLU A 1 577 ? -0.417 17.411 28.707 1.00 82.44 577 GLU A CA 1
ATOM 4463 C C . GLU A 1 577 ? 0.627 16.497 29.371 1.00 82.44 577 GLU A C 1
ATOM 4465 O O . GLU A 1 577 ? 1.756 16.415 28.902 1.00 82.44 577 GLU A O 1
ATOM 4470 N N . ASN A 1 578 ? 0.225 15.771 30.422 1.00 80.38 578 ASN A N 1
ATOM 4471 C CA . ASN A 1 578 ? 1.058 14.797 31.142 1.00 80.38 578 ASN A CA 1
ATOM 4472 C C . ASN A 1 578 ? 0.776 13.336 30.727 1.00 80.38 578 ASN A C 1
ATOM 4474 O O . ASN A 1 578 ? 1.100 12.416 31.474 1.00 80.38 578 ASN A O 1
ATOM 4478 N N . GLY A 1 579 ? 0.094 13.121 29.599 1.00 84.00 579 GLY A N 1
ATOM 4479 C CA . GLY A 1 579 ? -0.117 11.795 29.018 1.00 84.00 579 GLY A CA 1
ATOM 4480 C C . GLY A 1 579 ? 1.065 11.360 28.151 1.00 84.00 579 GLY A C 1
ATOM 4481 O O . GLY A 1 579 ? 1.857 12.196 27.713 1.00 84.00 579 GLY A O 1
ATOM 4482 N N . ASN A 1 580 ? 1.166 10.059 27.882 1.00 89.12 580 ASN A N 1
ATOM 4483 C CA . ASN A 1 580 ? 2.148 9.519 26.946 1.00 89.12 580 ASN A CA 1
ATOM 4484 C C . ASN A 1 580 ? 1.998 10.133 25.549 1.00 89.12 580 ASN A C 1
ATOM 4486 O O . ASN A 1 580 ? 0.890 10.438 25.104 1.00 89.12 580 ASN A O 1
ATOM 4490 N N . LYS A 1 581 ? 3.116 10.243 24.829 1.00 88.38 581 LYS A N 1
ATOM 4491 C CA . LYS A 1 581 ? 3.151 10.733 23.439 1.00 88.38 581 LYS A CA 1
ATOM 4492 C C . LYS A 1 581 ? 3.823 9.741 22.483 1.00 88.38 581 LYS A C 1
ATOM 4494 O O . LYS A 1 581 ? 4.094 10.098 21.345 1.00 88.38 581 LYS A O 1
ATOM 4499 N N . GLY A 1 582 ? 4.152 8.535 22.945 1.00 87.69 582 GLY A N 1
ATOM 4500 C CA . GLY A 1 582 ? 4.951 7.581 22.185 1.00 87.69 582 GLY A CA 1
ATOM 4501 C C . GLY A 1 582 ? 6.433 7.970 22.136 1.00 87.69 582 GLY A C 1
ATOM 4502 O O . GLY A 1 582 ? 7.069 7.825 21.094 1.00 87.69 582 GLY A O 1
ATOM 4503 N N . LEU A 1 583 ? 6.986 8.568 23.203 1.00 82.50 583 LEU A N 1
ATOM 4504 C CA . LEU A 1 583 ? 8.343 9.134 23.159 1.00 82.50 583 LEU A CA 1
ATOM 4505 C C . LEU A 1 583 ? 9.415 8.045 23.265 1.00 82.50 583 LEU A C 1
ATOM 4507 O O . LEU A 1 583 ? 9.451 7.280 24.233 1.00 82.50 583 LEU A O 1
ATOM 4511 N N . SER A 1 584 ? 10.371 8.055 22.337 1.00 74.06 584 SER A N 1
ATOM 4512 C CA . SER A 1 584 ? 11.585 7.234 22.406 1.00 74.06 584 SER A CA 1
ATOM 4513 C C . SER A 1 584 ? 12.841 8.107 22.402 1.00 74.06 584 SER A C 1
ATOM 4515 O O . SER A 1 584 ? 12.928 9.089 21.663 1.00 74.06 584 SER A O 1
ATOM 4517 N N . TYR A 1 585 ? 13.827 7.772 23.242 1.00 66.25 585 TYR A N 1
ATOM 4518 C CA . TYR A 1 585 ? 15.099 8.496 23.305 1.00 66.25 585 TYR A CA 1
ATOM 4519 C C . TYR A 1 585 ? 16.013 8.115 22.139 1.00 66.25 585 TYR A C 1
ATOM 4521 O O . TYR A 1 585 ? 16.453 6.968 22.042 1.00 66.25 585 TYR A O 1
ATOM 4529 N N . ARG A 1 586 ? 16.384 9.102 21.319 1.00 60.94 586 ARG A N 1
ATOM 4530 C CA . ARG A 1 586 ? 17.266 8.939 20.151 1.00 60.94 586 ARG A CA 1
ATOM 4531 C C . ARG A 1 586 ? 18.665 9.536 20.340 1.00 60.94 586 ARG A C 1
ATOM 4533 O O . ARG A 1 586 ? 19.379 9.789 19.374 1.00 60.94 586 ARG A O 1
ATOM 4540 N N . GLY A 1 587 ? 19.118 9.710 21.580 1.00 51.50 587 GLY A N 1
ATOM 4541 C CA . GLY A 1 587 ? 20.446 10.266 21.844 1.00 51.50 587 GLY A CA 1
ATOM 4542 C C . GLY A 1 587 ? 20.494 11.796 21.801 1.00 51.50 587 GLY A C 1
ATOM 4543 O O . GLY A 1 587 ? 19.484 12.494 21.713 1.00 51.50 587 GLY A O 1
ATOM 4544 N N . SER A 1 588 ? 21.712 12.324 21.874 1.00 43.94 588 SER A N 1
ATOM 4545 C CA . SER A 1 588 ? 22.028 13.697 21.478 1.00 43.94 588 SER A CA 1
ATOM 4546 C C . SER A 1 588 ? 22.656 13.670 20.090 1.00 43.94 588 SER A C 1
ATOM 4548 O O . SER A 1 588 ? 23.646 12.956 19.907 1.00 43.94 588 SER A O 1
ATOM 4550 N N . ALA A 1 589 ? 22.154 14.480 19.155 1.00 42.56 589 ALA A N 1
ATOM 4551 C CA . ALA A 1 589 ? 22.782 14.652 17.846 1.00 42.56 589 ALA A CA 1
ATOM 4552 C C . ALA A 1 589 ? 24.294 14.957 18.007 1.00 42.56 589 ALA A C 1
ATOM 4554 O O . ALA A 1 589 ? 24.647 15.862 18.781 1.00 42.56 589 ALA A O 1
ATOM 4555 N N . PRO A 1 590 ? 25.200 14.215 17.336 1.00 39.53 590 PRO A N 1
ATOM 4556 C CA . PRO A 1 590 ? 26.643 14.380 17.496 1.00 39.53 590 PRO A CA 1
ATOM 4557 C C . PRO A 1 590 ? 27.098 15.833 17.296 1.00 39.53 590 PRO A C 1
ATOM 4559 O O . PRO A 1 590 ? 26.995 16.399 16.211 1.00 39.53 590 PRO A O 1
ATOM 4562 N N . GLY A 1 591 ? 27.605 16.448 18.370 1.00 42.06 591 GLY A N 1
ATOM 4563 C CA . GLY A 1 591 ? 28.051 17.849 18.390 1.00 42.06 591 GLY A CA 1
ATOM 4564 C C . GLY A 1 591 ? 27.194 18.813 19.223 1.00 42.06 591 GLY A C 1
ATOM 4565 O O . GLY A 1 591 ? 27.613 19.953 19.428 1.00 42.06 591 GLY A O 1
ATOM 4566 N N . VAL A 1 592 ? 26.043 18.391 19.762 1.00 41.03 592 VAL A N 1
ATOM 4567 C CA . VAL A 1 592 ? 25.215 19.240 20.643 1.00 41.03 592 VAL A CA 1
ATOM 4568 C C . VAL A 1 592 ? 25.679 19.146 22.102 1.00 41.03 592 VAL A C 1
ATOM 4570 O O . VAL A 1 592 ? 25.151 18.384 22.911 1.00 41.03 592 VAL A O 1
ATOM 4573 N N . VAL A 1 593 ? 26.662 19.970 22.472 1.00 33.09 593 VAL A N 1
ATOM 4574 C CA . VAL A 1 593 ? 26.978 20.225 23.887 1.00 33.09 593 VAL A CA 1
ATOM 4575 C C . VAL A 1 593 ? 25.934 21.165 24.499 1.00 33.09 593 VAL A C 1
ATOM 4577 O O . VAL A 1 593 ? 25.884 22.348 24.170 1.00 33.09 593 VAL A O 1
ATOM 4580 N N . ASN A 1 594 ? 25.178 20.622 25.460 1.00 35.09 594 ASN A N 1
ATOM 4581 C CA . ASN A 1 594 ? 24.115 21.230 26.276 1.00 35.09 594 ASN A CA 1
ATOM 4582 C C . ASN A 1 594 ? 22.704 21.330 25.648 1.00 35.09 594 ASN A C 1
ATOM 4584 O O . ASN A 1 594 ? 22.411 22.194 24.829 1.00 35.09 594 ASN A O 1
ATOM 4588 N N . SER A 1 595 ? 21.790 20.554 26.250 1.00 35.41 595 SER A N 1
ATOM 4589 C CA . SER A 1 595 ? 20.340 20.794 26.432 1.00 35.41 595 SER A CA 1
ATOM 4590 C C . SER A 1 595 ? 19.288 20.286 25.428 1.00 35.41 595 SER A C 1
ATOM 4592 O O . SER A 1 595 ? 18.106 20.436 25.734 1.00 35.41 595 SER A O 1
ATOM 4594 N N . HIS A 1 596 ? 19.634 19.576 24.348 1.00 39.84 596 HIS A N 1
ATOM 4595 C CA . HIS A 1 596 ? 18.638 18.826 23.549 1.00 39.84 596 HIS A CA 1
ATOM 4596 C C . HIS A 1 596 ? 18.911 17.313 23.597 1.00 39.84 596 HIS A C 1
ATOM 4598 O O . HIS A 1 596 ? 19.785 16.792 22.907 1.00 39.84 596 HIS A O 1
ATOM 4604 N N . ARG A 1 597 ? 18.173 16.624 24.481 1.00 49.22 597 ARG A N 1
ATOM 4605 C CA . ARG A 1 597 ? 17.979 15.167 24.448 1.00 49.22 597 ARG A CA 1
ATOM 4606 C C . ARG A 1 597 ? 16.820 14.932 23.485 1.00 49.22 597 ARG A C 1
ATOM 4608 O O . ARG A 1 597 ? 15.694 15.271 23.843 1.00 49.22 597 ARG A O 1
ATOM 4615 N N . CYS A 1 598 ? 17.092 14.437 22.285 1.00 54.44 598 CYS A N 1
ATOM 4616 C CA . CYS A 1 598 ? 16.068 14.308 21.256 1.00 54.44 598 CYS A CA 1
ATOM 4617 C C . CYS A 1 598 ? 15.185 13.097 21.582 1.00 54.44 598 CYS A C 1
ATOM 4619 O O . CYS A 1 598 ? 15.602 11.944 21.442 1.00 54.44 598 CYS A O 1
ATOM 4621 N N . TYR A 1 599 ? 13.982 13.379 22.078 1.00 63.25 599 TYR A N 1
ATOM 4622 C CA . TYR A 1 599 ? 12.904 12.407 22.180 1.00 63.25 599 TYR A CA 1
ATOM 4623 C C . TYR A 1 599 ? 11.975 12.638 20.997 1.00 63.25 599 TYR A C 1
ATOM 4625 O O . TYR A 1 599 ? 11.369 13.704 20.915 1.00 63.25 599 TYR A O 1
ATOM 4633 N N . TYR A 1 600 ? 11.861 11.653 20.111 1.00 76.31 600 TYR A N 1
ATOM 4634 C CA . TYR A 1 600 ? 10.893 11.709 19.021 1.00 76.31 600 TYR A CA 1
ATOM 4635 C C . TYR A 1 600 ? 9.651 10.920 19.416 1.00 76.31 600 TYR A C 1
ATOM 4637 O O . TYR A 1 600 ? 9.741 9.787 19.898 1.00 76.31 600 TYR A O 1
ATOM 4645 N N . ALA A 1 601 ? 8.503 11.557 19.236 1.00 82.31 601 ALA A N 1
ATOM 4646 C CA . ALA A 1 601 ? 7.192 10.961 19.353 1.00 82.31 601 ALA A CA 1
ATOM 4647 C C . ALA A 1 601 ? 6.911 10.078 18.138 1.00 82.31 601 ALA A C 1
ATOM 4649 O O . ALA A 1 601 ? 7.056 10.515 16.993 1.00 82.31 601 ALA A O 1
ATOM 4650 N N . MET A 1 602 ? 6.576 8.826 18.428 1.00 85.06 602 MET A N 1
ATOM 4651 C CA . MET A 1 602 ? 6.447 7.719 17.487 1.00 85.06 602 MET A CA 1
ATOM 4652 C C . MET A 1 602 ? 5.273 6.842 17.924 1.00 85.06 602 MET A C 1
ATOM 4654 O O . MET A 1 602 ? 5.421 5.691 18.339 1.00 85.06 602 MET A O 1
ATOM 4658 N N . SER A 1 603 ? 4.112 7.490 17.931 1.00 91.25 603 SER A N 1
ATOM 4659 C CA . SER A 1 603 ? 2.793 6.908 18.130 1.00 91.25 603 SER A CA 1
ATOM 4660 C C . SER A 1 603 ? 2.269 6.301 16.830 1.00 91.25 603 SER A C 1
ATOM 4662 O O . SER A 1 603 ? 2.677 6.688 15.733 1.00 91.25 603 SER A O 1
ATOM 4664 N N . LEU A 1 604 ? 1.341 5.359 16.954 1.00 92.94 604 LEU A N 1
ATOM 4665 C CA . LEU A 1 604 ? 0.767 4.626 15.828 1.00 92.94 604 LEU A CA 1
ATOM 4666 C C . LEU A 1 604 ? -0.758 4.682 15.902 1.00 92.94 604 LEU A C 1
ATOM 4668 O O . LEU A 1 604 ? -1.311 4.591 16.997 1.00 92.94 604 LEU A O 1
ATOM 4672 N N . ALA A 1 605 ? -1.408 4.825 14.751 1.00 94.25 605 ALA A N 1
ATOM 4673 C CA . ALA A 1 605 ? -2.849 4.698 14.607 1.00 94.25 605 ALA A CA 1
ATOM 4674 C C . ALA A 1 605 ? -3.213 3.313 14.053 1.00 94.25 605 ALA A C 1
ATOM 4676 O O . ALA A 1 605 ? -2.594 2.845 13.088 1.00 94.25 605 ALA A O 1
ATOM 4677 N N . ALA A 1 606 ? -4.179 2.658 14.695 1.00 92.31 606 ALA A N 1
ATOM 4678 C CA . ALA A 1 606 ? -4.787 1.398 14.271 1.00 92.31 606 ALA A CA 1
ATOM 4679 C C . ALA A 1 606 ? -6.044 1.124 15.110 1.00 92.31 606 ALA A C 1
ATOM 4681 O O . ALA A 1 606 ? -6.076 1.502 16.281 1.00 92.31 606 ALA A O 1
ATOM 4682 N N . ASP A 1 607 ? -7.030 0.418 14.552 1.00 87.50 607 ASP A N 1
ATOM 4683 C CA . ASP A 1 607 ? -8.016 -0.293 15.377 1.00 87.50 607 ASP A CA 1
ATOM 4684 C C . ASP A 1 607 ? -7.268 -1.396 16.136 1.00 87.50 607 ASP A C 1
ATOM 4686 O O . ASP A 1 607 ? -6.643 -2.269 15.528 1.00 87.50 607 ASP A O 1
ATOM 4690 N N . VAL A 1 608 ? -7.254 -1.303 17.465 1.00 88.81 608 VAL A N 1
ATOM 4691 C CA . VAL A 1 608 ? -6.671 -2.326 18.348 1.00 88.81 608 VAL A CA 1
ATOM 4692 C C . VAL A 1 608 ? -7.688 -2.843 19.363 1.00 88.81 608 VAL A C 1
ATOM 4694 O O . VAL A 1 608 ? -7.336 -3.615 20.254 1.00 88.81 608 VAL A O 1
ATOM 4697 N N . LEU A 1 609 ? -8.945 -2.408 19.269 1.00 84.94 609 LEU A N 1
ATOM 4698 C CA . LEU A 1 609 ? -10.025 -2.782 20.182 1.00 84.94 609 LEU A CA 1
ATOM 4699 C C . LEU A 1 609 ? -11.141 -3.584 19.494 1.00 84.94 609 LEU A C 1
ATOM 4701 O O . LEU A 1 609 ? -11.997 -4.133 20.195 1.00 84.94 609 LEU A O 1
ATOM 4705 N N . GLY A 1 610 ? -11.096 -3.702 18.166 1.00 75.81 610 GLY A N 1
ATOM 4706 C CA . GLY A 1 610 ? -12.055 -4.419 17.333 1.00 75.81 610 GLY A CA 1
ATOM 4707 C C . GLY A 1 610 ? -13.398 -3.700 17.225 1.00 75.81 610 GLY A C 1
ATOM 4708 O O . GLY A 1 610 ? -14.437 -4.367 17.207 1.00 75.81 610 GLY A O 1
ATOM 4709 N N . ASP A 1 611 ? -13.399 -2.361 17.235 1.00 71.94 611 ASP A N 1
ATOM 4710 C CA . ASP A 1 611 ? -14.622 -1.542 17.181 1.00 71.94 611 ASP A CA 1
ATOM 4711 C C . ASP A 1 611 ? -14.835 -0.775 15.861 1.00 71.94 611 ASP A C 1
ATOM 4713 O O . ASP A 1 611 ? -15.835 -0.065 15.719 1.00 71.94 611 ASP A O 1
ATOM 4717 N N . ALA A 1 612 ? -13.970 -1.023 14.869 1.00 68.62 612 ALA A N 1
ATOM 4718 C CA . ALA A 1 612 ? -13.932 -0.391 13.551 1.00 68.62 612 ALA A CA 1
ATOM 4719 C C . ALA A 1 612 ? -13.635 1.121 13.577 1.00 68.62 612 ALA A C 1
ATOM 4721 O O . ALA A 1 612 ? -13.929 1.825 12.607 1.00 68.62 612 ALA A O 1
ATOM 4722 N N . THR A 1 613 ? -13.029 1.623 14.658 1.00 79.75 613 THR A N 1
ATOM 4723 C CA . THR A 1 613 ? -12.419 2.958 14.722 1.00 79.75 613 THR A CA 1
ATOM 4724 C C . THR A 1 613 ? -10.930 2.854 15.046 1.00 79.75 613 THR A C 1
ATOM 4726 O O . THR A 1 613 ? -10.479 1.873 15.627 1.00 79.75 613 THR A O 1
ATOM 4729 N N . GLN A 1 614 ? -10.126 3.834 14.622 1.00 89.69 614 GLN A N 1
ATOM 4730 C CA . GLN A 1 614 ? -8.685 3.804 14.886 1.00 89.69 614 GLN A CA 1
ATOM 4731 C C . GLN A 1 614 ? -8.370 4.449 16.241 1.00 89.69 614 GLN A C 1
ATOM 4733 O O . GLN A 1 614 ? -8.631 5.633 16.466 1.00 89.69 614 GLN A O 1
ATOM 4738 N N . GLU A 1 615 ? -7.730 3.706 17.141 1.00 93.31 615 GLU A N 1
ATOM 4739 C CA . GLU A 1 615 ? -7.103 4.291 18.322 1.00 93.31 615 GLU A CA 1
ATOM 4740 C C . GLU A 1 615 ? -5.765 4.942 17.979 1.00 93.31 615 GLU A C 1
ATOM 4742 O O . GLU A 1 615 ? -5.088 4.586 17.016 1.00 93.31 615 GLU A O 1
ATOM 4747 N N . LEU A 1 616 ? -5.329 5.854 18.850 1.00 96.06 616 LEU A N 1
ATOM 4748 C CA . LEU A 1 616 ? -3.954 6.336 18.876 1.00 96.06 616 LEU A CA 1
ATOM 4749 C C . LEU A 1 616 ? -3.184 5.677 20.027 1.00 96.06 616 LEU A C 1
ATOM 4751 O O . LEU A 1 616 ? -3.466 5.915 21.208 1.00 96.06 616 LEU A O 1
ATOM 4755 N N . ILE A 1 617 ? -2.177 4.875 19.685 1.00 95.19 617 ILE A N 1
ATOM 4756 C CA . ILE A 1 617 ? -1.354 4.120 20.628 1.00 95.19 617 ILE A CA 1
ATOM 4757 C C . ILE A 1 617 ? -0.058 4.890 20.931 1.00 95.19 617 ILE A C 1
ATOM 4759 O O . ILE A 1 617 ? 0.737 5.212 20.046 1.00 95.19 617 ILE A O 1
ATOM 4763 N N . CYS A 1 618 ? 0.172 5.161 22.218 1.00 93.56 618 CYS A N 1
ATOM 4764 C CA . CYS A 1 618 ? 1.304 5.918 22.755 1.00 93.56 618 CYS A CA 1
ATOM 4765 C C . CYS A 1 618 ? 1.953 5.142 23.917 1.00 93.56 618 CYS A C 1
ATOM 4767 O O . CYS A 1 618 ? 1.602 5.335 25.087 1.00 93.56 618 CYS A O 1
ATOM 4769 N N . GLY A 1 619 ? 2.904 4.252 23.621 1.00 91.75 619 GLY A N 1
ATOM 4770 C CA . GLY A 1 619 ? 3.522 3.374 24.623 1.00 91.75 619 GLY A CA 1
ATOM 4771 C C . GLY A 1 619 ? 2.485 2.470 25.304 1.00 91.75 619 GLY A C 1
ATOM 4772 O O . GLY A 1 619 ? 1.739 1.759 24.637 1.00 91.75 619 GLY A O 1
ATOM 4773 N N . ASN A 1 620 ? 2.388 2.522 26.637 1.00 91.88 620 ASN A N 1
ATOM 4774 C CA . ASN A 1 620 ? 1.384 1.781 27.414 1.00 91.88 620 ASN A CA 1
ATOM 4775 C C . ASN A 1 620 ? -0.041 2.362 27.376 1.00 91.88 620 ASN A C 1
ATOM 4777 O O . ASN A 1 620 ? -0.899 1.873 28.113 1.00 91.88 620 ASN A O 1
ATOM 4781 N N . THR A 1 621 ? -0.284 3.458 26.654 1.00 94.31 621 THR A N 1
ATOM 4782 C CA . THR A 1 621 ? -1.568 4.164 26.690 1.00 94.31 621 THR A CA 1
ATOM 4783 C C . THR A 1 621 ? -2.232 4.134 25.325 1.00 94.31 621 THR A C 1
ATOM 4785 O O . THR A 1 621 ? -1.657 4.590 24.340 1.00 94.31 621 THR A O 1
ATOM 4788 N N . ILE A 1 622 ? -3.462 3.629 25.312 1.00 95.44 622 ILE A N 1
ATOM 4789 C CA . ILE A 1 622 ? -4.367 3.615 24.169 1.00 95.44 622 ILE A CA 1
ATOM 4790 C C . ILE A 1 622 ? -5.352 4.775 24.347 1.00 95.44 622 ILE A C 1
ATOM 4792 O O . ILE A 1 622 ? -5.997 4.901 25.399 1.00 95.44 622 ILE A O 1
ATOM 4796 N N . TYR A 1 623 ? -5.462 5.626 23.330 1.00 96.38 623 TYR A N 1
ATOM 4797 C CA . TYR A 1 623 ? -6.385 6.752 23.292 1.00 96.38 623 TYR A CA 1
ATOM 4798 C C . TYR A 1 623 ? -7.480 6.538 22.243 1.00 96.38 623 TYR A C 1
ATOM 4800 O O . TYR A 1 623 ? -7.162 6.336 21.076 1.00 96.38 623 TYR A O 1
ATOM 4808 N N . ASN A 1 624 ? -8.747 6.717 22.627 1.00 93.88 624 ASN A N 1
ATOM 4809 C CA . ASN A 1 624 ? -9.816 6.927 21.647 1.00 93.88 624 ASN A CA 1
ATOM 4810 C C . ASN A 1 624 ? -9.708 8.357 21.122 1.00 93.88 624 ASN A C 1
ATOM 4812 O O . ASN A 1 624 ? -9.636 9.301 21.923 1.00 93.88 624 ASN A O 1
ATOM 4816 N N . VAL A 1 625 ? -9.754 8.510 19.804 1.00 95.19 625 VAL A N 1
ATOM 4817 C CA . VAL A 1 625 ? -9.839 9.799 19.116 1.00 95.19 625 VAL A CA 1
ATOM 4818 C C . VAL A 1 625 ? -11.277 9.978 18.636 1.00 95.19 625 VAL A C 1
ATOM 4820 O O . VAL A 1 625 ? -11.859 9.083 18.044 1.00 95.19 625 VAL A O 1
ATOM 4823 N N . ASN A 1 626 ? -11.893 11.118 18.941 1.00 89.00 626 ASN A N 1
ATOM 4824 C CA . ASN A 1 626 ? -13.240 11.451 18.492 1.00 89.00 626 ASN A CA 1
ATOM 4825 C C . ASN A 1 626 ? -13.213 12.828 17.831 1.00 89.00 626 ASN A C 1
ATOM 4827 O O . ASN A 1 626 ? -13.058 13.854 18.504 1.00 89.00 626 ASN A O 1
ATOM 4831 N N . ILE A 1 627 ? -13.363 12.838 16.510 1.00 88.75 627 ILE A N 1
ATOM 4832 C CA . ILE A 1 627 ? -13.385 14.049 15.697 1.00 88.75 627 ILE A CA 1
ATOM 4833 C C . ILE A 1 627 ? -14.792 14.187 15.120 1.00 88.75 627 ILE A C 1
ATOM 4835 O O . ILE A 1 627 ? -15.201 13.477 14.210 1.00 88.75 627 ILE A O 1
ATOM 4839 N N . THR A 1 628 ? -15.559 15.108 15.702 1.00 86.94 628 THR A N 1
ATOM 4840 C CA . THR A 1 628 ? -16.921 15.447 15.257 1.00 86.94 628 THR A CA 1
ATOM 4841 C C . THR A 1 628 ? -16.919 16.700 14.366 1.00 86.94 628 THR A C 1
ATOM 4843 O O . THR A 1 628 ? -17.921 17.030 13.731 1.00 86.94 628 THR A O 1
ATOM 4846 N N . SER A 1 629 ? -15.819 17.463 14.328 1.00 82.50 629 SER A N 1
ATOM 4847 C CA . SER A 1 629 ? -15.714 18.660 13.494 1.00 82.50 629 SER A CA 1
ATOM 4848 C C . SER A 1 629 ? -14.279 19.028 13.126 1.00 82.50 629 SER A C 1
ATOM 4850 O O . SER A 1 629 ? -13.502 19.498 13.960 1.00 82.50 629 SER A O 1
ATOM 4852 N N . ARG A 1 630 ? -13.986 18.987 11.825 1.00 87.38 630 ARG A N 1
ATOM 4853 C CA . ARG A 1 630 ? -12.727 19.466 11.231 1.00 87.38 630 ARG A CA 1
ATOM 4854 C C . ARG A 1 630 ? -12.477 20.979 11.381 1.00 87.38 630 ARG A C 1
ATOM 4856 O O . ARG A 1 630 ? -11.370 21.459 11.167 1.00 87.38 630 ARG A O 1
ATOM 4863 N N . THR A 1 631 ? -13.494 21.762 11.766 1.00 85.38 631 THR A N 1
ATOM 4864 C CA . THR A 1 631 ? -13.405 23.236 11.884 1.00 85.38 631 THR A CA 1
ATOM 4865 C C . THR A 1 631 ? -13.690 23.789 13.280 1.00 85.38 631 THR A C 1
ATOM 4867 O O . THR A 1 631 ? -13.340 24.940 13.555 1.00 85.38 631 THR A O 1
ATOM 4870 N N . ASN A 1 632 ? -14.285 23.002 14.184 1.00 84.00 632 ASN A N 1
ATOM 4871 C CA . ASN A 1 632 ? -14.552 23.405 15.564 1.00 84.00 632 ASN A CA 1
ATOM 4872 C C . ASN A 1 632 ? -13.915 22.430 16.573 1.00 84.00 632 ASN A C 1
ATOM 4874 O O . ASN A 1 632 ? -14.587 21.520 17.063 1.00 84.00 632 ASN A O 1
ATOM 4878 N N . PRO A 1 633 ? -12.655 22.675 16.974 1.00 90.94 633 PRO A N 1
ATOM 4879 C CA . PRO A 1 633 ? -11.911 21.797 17.879 1.00 90.94 633 PRO A CA 1
ATOM 4880 C C . PRO A 1 633 ? -12.529 21.615 19.271 1.00 90.94 633 PRO A C 1
ATOM 4882 O O . PRO A 1 633 ? -12.160 20.700 19.995 1.00 90.94 633 PRO A O 1
ATOM 4885 N N . ALA A 1 634 ? -13.480 22.468 19.673 1.00 90.94 634 ALA A N 1
ATOM 4886 C CA . ALA A 1 634 ? -14.202 22.310 20.937 1.00 90.94 634 ALA A CA 1
ATOM 4887 C C . ALA A 1 634 ? -15.248 21.175 20.914 1.00 90.94 634 ALA A C 1
ATOM 4889 O O . ALA A 1 634 ? -15.831 20.878 21.956 1.00 90.94 634 ALA A O 1
ATOM 4890 N N . LEU A 1 635 ? -15.511 20.580 19.743 1.00 86.50 635 LEU A N 1
ATOM 4891 C CA . LEU A 1 635 ? -16.360 19.395 19.572 1.00 86.50 635 LEU A CA 1
ATOM 4892 C C . LEU A 1 635 ? -15.555 18.093 19.485 1.00 86.50 635 LEU A C 1
ATOM 4894 O O . LEU A 1 635 ? -16.150 17.022 19.544 1.00 86.50 635 LEU A O 1
ATOM 4898 N N . ASN A 1 636 ? -14.231 18.183 19.362 1.00 94.31 636 ASN A N 1
ATOM 4899 C CA . ASN A 1 636 ? -13.350 17.029 19.254 1.00 94.31 636 ASN A CA 1
ATOM 4900 C C . ASN A 1 636 ? -12.774 16.686 20.628 1.00 94.31 636 ASN A C 1
ATOM 4902 O O . ASN A 1 636 ? -12.566 17.558 21.479 1.00 94.31 636 ASN A O 1
ATOM 4906 N N . ALA A 1 637 ? -12.480 15.412 20.843 1.00 91.12 637 ALA A N 1
ATOM 4907 C CA . ALA A 1 637 ? -11.889 14.927 22.075 1.00 91.12 637 ALA A CA 1
ATOM 4908 C C . ALA A 1 637 ? -10.923 13.782 21.794 1.00 91.12 637 ALA A C 1
ATOM 4910 O O . ALA A 1 637 ? -11.095 13.003 20.866 1.00 91.12 637 ALA A O 1
ATOM 4911 N N . ILE A 1 638 ? -9.932 13.649 22.664 1.00 94.44 638 ILE A N 1
ATOM 4912 C CA . ILE A 1 638 ? -9.097 12.460 22.755 1.00 94.44 638 ILE A CA 1
ATOM 4913 C C . ILE A 1 638 ? -9.072 12.048 24.222 1.00 94.44 638 ILE A C 1
ATOM 4915 O O . ILE A 1 638 ? -8.808 12.861 25.114 1.00 94.44 638 ILE A O 1
ATOM 4919 N N . THR A 1 639 ? -9.424 10.796 24.486 1.00 92.44 639 THR A N 1
ATOM 4920 C CA . THR A 1 639 ? -9.642 10.279 25.841 1.00 92.44 639 THR A CA 1
ATOM 4921 C C . THR A 1 639 ? -8.828 9.020 26.063 1.00 92.44 639 THR A C 1
ATOM 4923 O O . THR A 1 639 ? -8.713 8.193 25.166 1.00 92.44 639 THR A O 1
ATOM 4926 N N . VAL A 1 640 ? -8.278 8.849 27.267 1.00 93.75 640 VAL A N 1
ATOM 4927 C CA . VAL A 1 640 ? -7.609 7.596 27.646 1.00 93.75 640 VAL A CA 1
ATOM 4928 C C . VAL A 1 640 ? -8.650 6.479 27.663 1.00 93.75 640 VAL A C 1
ATOM 4930 O O . VAL A 1 640 ? -9.552 6.510 28.500 1.00 93.75 640 VAL A O 1
ATOM 4933 N N . ASN A 1 641 ? -8.500 5.496 26.776 1.00 92.62 641 ASN A N 1
ATOM 4934 C CA . ASN A 1 641 ? -9.230 4.233 26.858 1.00 92.62 641 ASN A CA 1
ATOM 4935 C C . ASN A 1 641 ? -8.632 3.377 27.971 1.00 92.62 641 ASN A C 1
ATOM 4937 O O . ASN A 1 641 ? -9.306 2.962 28.916 1.00 92.62 641 ASN A O 1
ATOM 4941 N N . LYS A 1 642 ? -7.316 3.165 27.869 1.00 91.31 642 LYS A N 1
ATOM 4942 C CA . LYS A 1 642 ? -6.563 2.247 28.713 1.00 91.31 642 LYS A CA 1
ATOM 4943 C C . LYS A 1 642 ? -5.152 2.767 28.926 1.00 91.31 642 LYS A C 1
ATOM 4945 O O . LYS A 1 642 ? -4.509 3.235 27.994 1.00 91.31 642 LYS A O 1
ATOM 4950 N N . THR A 1 643 ? -4.662 2.622 30.150 1.00 92.88 643 THR A N 1
ATOM 4951 C CA . THR A 1 643 ? -3.243 2.767 30.484 1.00 92.88 643 THR A CA 1
ATOM 4952 C C . THR A 1 643 ? -2.807 1.465 31.136 1.00 92.88 643 THR A C 1
ATOM 4954 O O . THR A 1 643 ? -3.227 1.142 32.249 1.00 92.88 643 THR A O 1
ATOM 4957 N N . ILE A 1 644 ? -2.002 0.691 30.418 1.00 92.06 644 ILE A N 1
ATOM 4958 C CA . ILE A 1 644 ? -1.517 -0.618 30.837 1.00 92.06 644 ILE A CA 1
ATOM 4959 C C . ILE A 1 644 ? -0.417 -0.404 31.878 1.00 92.06 644 ILE A C 1
ATOM 4961 O O . ILE A 1 644 ? 0.469 0.425 31.698 1.00 92.06 644 ILE A O 1
ATOM 4965 N N . THR A 1 645 ? -0.447 -1.121 33.001 1.00 90.62 645 THR A N 1
ATOM 4966 C CA . THR A 1 645 ? 0.658 -1.024 33.970 1.00 90.62 645 THR A CA 1
ATOM 4967 C C . THR A 1 645 ? 1.857 -1.794 33.410 1.00 90.62 645 THR A C 1
ATOM 4969 O O . THR A 1 645 ? 1.735 -3.008 33.244 1.00 90.62 645 THR A O 1
ATOM 4972 N N . PRO A 1 646 ? 2.993 -1.137 33.097 1.00 88.38 646 PRO A N 1
ATOM 4973 C CA . PRO A 1 646 ? 4.157 -1.836 32.569 1.00 88.38 646 PRO A CA 1
ATOM 4974 C C . PRO A 1 646 ? 4.775 -2.735 33.657 1.00 88.38 646 PRO A C 1
ATOM 4976 O O . PRO A 1 646 ? 4.474 -2.564 34.847 1.00 88.38 646 PRO A O 1
ATOM 4979 N N . PRO A 1 647 ? 5.666 -3.673 33.290 1.00 87.81 647 PRO A N 1
ATOM 4980 C CA . PRO A 1 647 ? 6.464 -4.411 34.264 1.00 87.81 647 PRO A CA 1
ATOM 4981 C C . PRO A 1 647 ? 7.206 -3.490 35.249 1.00 87.81 647 PRO A C 1
ATOM 4983 O O . PRO A 1 647 ? 7.483 -2.325 34.959 1.00 87.81 647 PRO A O 1
ATOM 4986 N N . SER A 1 648 ? 7.559 -4.005 36.430 1.00 81.69 648 SER A N 1
ATOM 4987 C CA . SER A 1 648 ? 8.341 -3.231 37.403 1.00 81.69 648 SER A CA 1
ATOM 4988 C C . SER A 1 648 ? 9.655 -2.745 36.787 1.00 81.69 648 SER A C 1
ATOM 4990 O O . SER A 1 648 ? 10.347 -3.520 36.130 1.00 81.69 648 SER A O 1
ATOM 4992 N N . ASP A 1 649 ? 9.988 -1.478 37.037 1.00 75.38 649 ASP A N 1
ATOM 4993 C CA . ASP A 1 649 ? 11.162 -0.766 36.511 1.00 75.38 649 ASP A CA 1
ATOM 4994 C C . ASP A 1 649 ? 11.142 -0.487 34.990 1.00 75.38 649 ASP A C 1
ATOM 4996 O O . ASP A 1 649 ? 12.103 0.066 34.458 1.00 75.38 649 ASP A O 1
ATOM 5000 N N . TYR A 1 650 ? 10.046 -0.801 34.285 1.00 77.62 650 TYR A N 1
ATOM 5001 C CA . TYR A 1 650 ? 9.877 -0.484 32.862 1.00 77.62 650 TYR A CA 1
ATOM 5002 C C . TYR A 1 650 ? 9.161 0.866 32.694 1.00 77.62 650 TYR A C 1
ATOM 5004 O O . TYR A 1 650 ? 8.285 1.241 33.477 1.00 77.62 650 TYR A O 1
ATOM 5012 N N . SER A 1 651 ? 9.530 1.615 31.653 1.00 73.69 651 SER A N 1
ATOM 5013 C CA . SER A 1 651 ? 8.951 2.935 31.384 1.00 73.69 651 SER A CA 1
ATOM 5014 C C . SER A 1 651 ? 7.531 2.819 30.788 1.00 73.69 651 SER A C 1
ATOM 5016 O O . SER A 1 651 ? 7.298 1.939 29.955 1.00 73.69 651 SER A O 1
ATOM 5018 N N . PRO A 1 652 ? 6.572 3.679 31.192 1.00 78.94 652 PRO A N 1
ATOM 5019 C CA . PRO A 1 652 ? 5.188 3.611 30.712 1.00 78.94 652 PRO A CA 1
ATOM 5020 C C . PRO A 1 652 ? 5.013 4.110 29.271 1.00 78.94 652 PRO A C 1
ATOM 5022 O O . PRO A 1 652 ? 4.086 3.707 28.586 1.00 78.94 652 PRO A O 1
ATOM 5025 N N . ASP A 1 653 ? 5.880 4.992 28.798 1.00 84.19 653 ASP A N 1
ATOM 5026 C CA . ASP A 1 653 ? 5.822 5.570 27.453 1.00 84.19 653 ASP A CA 1
ATOM 5027 C C . ASP A 1 653 ? 6.871 4.876 26.552 1.00 84.19 653 ASP A C 1
ATOM 5029 O O . ASP A 1 653 ? 7.622 4.030 27.035 1.00 84.19 653 ASP A O 1
ATOM 5033 N N . GLY A 1 654 ? 6.929 5.156 25.250 1.00 84.56 654 GLY A N 1
ATOM 5034 C CA . GLY A 1 654 ? 7.821 4.426 24.328 1.00 84.56 654 GLY A CA 1
ATOM 5035 C C . GLY A 1 654 ? 7.312 4.388 22.894 1.00 84.56 654 GLY A C 1
ATOM 5036 O O . GLY A 1 654 ? 6.146 4.692 22.659 1.00 84.56 654 GLY A O 1
ATOM 5037 N N . HIS A 1 655 ? 8.171 4.006 21.945 1.00 85.19 655 HIS A N 1
ATOM 5038 C CA . HIS A 1 655 ? 7.700 3.745 20.583 1.00 85.19 655 HIS A CA 1
ATOM 5039 C C . HIS A 1 655 ? 6.986 2.394 20.523 1.00 85.19 655 HIS A C 1
ATOM 5041 O O . HIS A 1 655 ? 7.258 1.510 21.345 1.00 85.19 655 HIS A O 1
ATOM 5047 N N . VAL A 1 656 ? 6.066 2.266 19.568 1.00 90.69 656 VAL A N 1
ATOM 5048 C CA . VAL A 1 656 ? 5.158 1.123 19.460 1.00 90.69 656 VAL A CA 1
ATOM 5049 C C . VAL A 1 656 ? 5.185 0.490 18.075 1.00 90.69 656 VAL A C 1
ATOM 5051 O O . VAL A 1 656 ? 5.317 1.188 17.072 1.00 90.69 656 VAL A O 1
ATOM 5054 N N . SER A 1 657 ? 5.018 -0.826 18.056 1.00 92.88 657 SER A N 1
ATOM 5055 C CA . SER A 1 657 ? 4.794 -1.654 16.869 1.00 92.88 657 SER A CA 1
ATOM 5056 C C . SER A 1 657 ? 3.674 -2.654 17.186 1.00 92.88 657 SER A C 1
ATOM 5058 O O . SER A 1 657 ? 3.438 -2.944 18.362 1.00 92.88 657 SER A O 1
ATOM 5060 N N . LEU A 1 658 ? 2.977 -3.157 16.166 1.00 93.00 658 LEU A N 1
ATOM 5061 C CA . LEU A 1 658 ? 1.827 -4.058 16.317 1.00 93.00 658 LEU A CA 1
ATOM 5062 C C . LEU A 1 658 ? 2.094 -5.404 15.644 1.00 93.00 658 LEU A C 1
ATOM 5064 O O . LEU A 1 658 ? 2.707 -5.432 14.581 1.00 93.00 658 LEU A O 1
ATOM 5068 N N . ALA A 1 659 ? 1.620 -6.482 16.267 1.00 95.06 659 ALA A N 1
ATOM 5069 C CA . ALA A 1 659 ? 1.465 -7.807 15.666 1.00 95.06 659 ALA A CA 1
ATOM 5070 C C . ALA A 1 659 ? 0.620 -8.713 16.571 1.00 95.06 659 ALA A C 1
ATOM 5072 O O . ALA A 1 659 ? 0.685 -8.609 17.792 1.00 95.06 659 ALA A O 1
ATOM 5073 N N . ASP A 1 660 ? -0.131 -9.630 15.970 1.00 94.56 660 ASP A N 1
ATOM 5074 C CA . ASP A 1 660 ? -0.712 -10.800 16.632 1.00 94.56 660 ASP A CA 1
ATOM 5075 C C . ASP A 1 660 ? 0.420 -11.828 16.843 1.00 94.56 660 ASP A C 1
ATOM 5077 O O . ASP A 1 660 ? 0.766 -12.583 15.926 1.00 94.56 660 ASP A O 1
ATOM 5081 N N . PHE A 1 661 ? 1.083 -11.796 18.010 1.00 95.88 661 PHE A N 1
ATOM 5082 C CA . PHE A 1 661 ? 2.226 -12.674 18.310 1.00 95.88 661 PHE A CA 1
ATOM 5083 C C . PHE A 1 661 ? 1.796 -14.047 18.829 1.00 95.88 661 PHE A C 1
ATOM 5085 O O . PHE A 1 661 ? 2.584 -14.996 18.768 1.00 95.88 661 PHE A O 1
ATOM 5092 N N . ASP A 1 662 ? 0.602 -14.152 19.419 1.00 93.56 662 ASP A N 1
ATOM 5093 C CA . ASP A 1 662 ? 0.103 -15.393 20.022 1.00 93.56 662 ASP A CA 1
ATOM 5094 C C . ASP A 1 662 ? -0.990 -16.111 19.209 1.00 93.56 662 ASP A C 1
ATOM 5096 O O . ASP A 1 662 ? -1.363 -17.244 19.535 1.00 93.56 662 ASP A O 1
ATOM 5100 N N . LEU A 1 663 ? -1.322 -15.526 18.053 1.00 92.69 663 LEU A N 1
ATOM 5101 C CA . LEU A 1 663 ? -2.160 -16.032 16.968 1.00 92.69 663 LEU A CA 1
ATOM 5102 C C . LEU A 1 663 ? -3.638 -16.190 17.343 1.00 92.69 663 LEU A C 1
ATOM 5104 O O . LEU A 1 663 ? -4.334 -17.016 16.740 1.00 92.69 663 LEU A O 1
ATOM 5108 N N . ASP A 1 664 ? -4.123 -15.401 18.307 1.00 89.81 664 ASP A N 1
ATOM 5109 C CA . ASP A 1 664 ? -5.518 -15.420 18.765 1.00 89.81 664 ASP A CA 1
ATOM 5110 C C . ASP A 1 664 ? -6.454 -14.447 18.025 1.00 89.81 664 ASP A C 1
ATOM 5112 O O . ASP A 1 664 ? -7.672 -14.526 18.214 1.00 89.81 664 ASP A O 1
ATOM 5116 N N . GLY A 1 665 ? -5.912 -13.623 17.121 1.00 87.06 665 GLY A N 1
ATOM 5117 C CA . GLY A 1 665 ? -6.662 -12.646 16.329 1.00 87.06 665 GLY A CA 1
ATOM 5118 C C . GLY A 1 665 ? -6.724 -11.245 16.943 1.00 87.06 665 GLY A C 1
ATOM 5119 O O . GLY A 1 665 ? -7.421 -10.395 16.403 1.00 87.06 665 GLY A O 1
ATOM 5120 N N . GLU A 1 666 ? -6.018 -10.986 18.047 1.00 89.75 666 GLU A N 1
ATOM 5121 C CA . GLU A 1 666 ? -5.819 -9.648 18.613 1.00 89.75 666 GLU A CA 1
ATOM 5122 C C . GLU A 1 666 ? -4.369 -9.192 18.367 1.00 89.75 666 GLU A C 1
ATOM 5124 O O . GLU A 1 666 ? -3.428 -9.883 18.744 1.00 89.75 666 GLU A O 1
ATOM 5129 N N . CYS A 1 667 ? -4.144 -8.014 17.773 1.00 92.69 667 CYS A N 1
ATOM 5130 C CA . CYS A 1 667 ? -2.784 -7.471 17.685 1.00 92.69 667 CYS A CA 1
ATOM 5131 C C . CYS A 1 667 ? -2.290 -6.947 19.040 1.00 92.69 667 CYS A C 1
ATOM 5133 O O . CYS A 1 667 ? -2.839 -5.995 19.594 1.00 92.69 667 CYS A O 1
ATOM 5135 N N . GLU A 1 668 ? -1.177 -7.482 19.537 1.00 95.25 668 GLU A N 1
ATOM 5136 C CA . GLU A 1 668 ? -0.467 -6.905 20.671 1.00 95.25 668 GLU A CA 1
ATOM 5137 C C . GLU A 1 668 ? 0.322 -5.650 20.309 1.00 95.25 668 GLU A C 1
ATOM 5139 O O . GLU A 1 668 ? 0.926 -5.527 19.243 1.00 95.25 668 GLU A O 1
ATOM 5144 N N . VAL A 1 669 ? 0.432 -4.757 21.293 1.00 95.31 669 VAL A N 1
ATOM 5145 C CA . VAL A 1 669 ? 1.331 -3.604 21.248 1.00 95.31 669 VAL A CA 1
ATOM 5146 C C . VAL A 1 669 ? 2.685 -3.993 21.830 1.00 95.31 669 VAL A C 1
ATOM 5148 O O . VAL A 1 669 ? 2.819 -4.130 23.049 1.00 95.31 669 VAL A O 1
ATOM 5151 N N . LEU A 1 670 ? 3.711 -4.099 20.984 1.00 95.25 670 LEU A N 1
ATOM 5152 C CA . LEU A 1 670 ? 5.109 -4.132 21.413 1.00 95.25 670 LEU A CA 1
ATOM 5153 C C . LEU A 1 670 ? 5.573 -2.709 21.742 1.00 95.25 670 LEU A C 1
ATOM 5155 O O . LEU A 1 670 ? 5.738 -1.880 20.850 1.00 95.25 670 LEU A O 1
ATOM 5159 N N . VAL A 1 671 ? 5.840 -2.434 23.018 1.00 92.88 671 VAL A N 1
ATOM 5160 C CA . VAL A 1 671 ? 6.470 -1.188 23.470 1.00 92.88 671 VAL A CA 1
ATOM 5161 C C . VAL A 1 671 ? 7.965 -1.399 23.646 1.00 92.88 671 VAL A C 1
ATOM 5163 O O . VAL A 1 671 ? 8.398 -2.296 24.376 1.00 92.88 671 VAL A O 1
ATOM 5166 N N . THR A 1 672 ? 8.750 -0.504 23.049 1.00 88.44 672 THR A N 1
ATOM 5167 C CA . THR A 1 672 ? 10.207 -0.479 23.199 1.00 88.44 672 THR A CA 1
ATOM 5168 C C . THR A 1 672 ? 10.667 0.886 23.714 1.00 88.44 672 THR A C 1
ATOM 5170 O O . THR A 1 672 ? 10.359 1.934 23.134 1.00 88.44 672 THR A O 1
ATOM 5173 N N . ARG A 1 673 ? 11.426 0.904 24.819 1.00 82.12 673 ARG A N 1
ATOM 5174 C CA . ARG A 1 673 ? 12.005 2.143 25.368 1.00 82.12 673 ARG A CA 1
ATOM 5175 C C . ARG A 1 673 ? 13.351 1.937 26.051 1.00 82.12 673 ARG A C 1
ATOM 5177 O O . ARG A 1 673 ? 13.584 0.979 26.779 1.00 82.12 673 ARG A O 1
ATOM 5184 N N . ASN A 1 674 ? 14.217 2.918 25.834 1.00 71.56 674 ASN A N 1
ATOM 5185 C CA . ASN A 1 674 ? 15.503 3.087 26.495 1.00 71.56 674 ASN A CA 1
ATOM 5186 C C . ASN A 1 674 ? 15.309 3.723 27.885 1.00 71.56 674 ASN A C 1
ATOM 5188 O O . ASN A 1 674 ? 14.545 4.687 28.003 1.00 71.56 674 ASN A O 1
ATOM 5192 N N . ASN A 1 675 ? 15.995 3.242 28.928 1.00 59.25 675 ASN A N 1
ATOM 5193 C CA . ASN A 1 675 ? 15.899 3.877 30.247 1.00 59.25 675 ASN A CA 1
ATOM 5194 C C . ASN A 1 675 ? 16.713 5.181 30.282 1.00 59.25 675 ASN A C 1
ATOM 5196 O O . ASN A 1 675 ? 17.942 5.161 30.256 1.00 59.25 675 ASN A O 1
ATOM 5200 N N . THR A 1 676 ? 16.040 6.334 30.284 1.00 53.81 676 THR A N 1
ATOM 5201 C CA . THR A 1 676 ? 16.714 7.649 30.271 1.00 53.81 676 THR A CA 1
ATOM 5202 C C . THR A 1 676 ? 16.277 8.612 31.367 1.00 53.81 676 THR A C 1
ATOM 5204 O O . THR A 1 676 ? 16.783 9.741 31.430 1.00 53.81 676 THR A O 1
ATOM 5207 N N . ASP A 1 677 ? 15.428 8.130 32.274 1.00 48.25 677 ASP A N 1
ATOM 5208 C CA . ASP A 1 677 ? 15.060 8.807 33.518 1.00 48.25 677 ASP A CA 1
ATOM 5209 C C . ASP A 1 677 ? 15.911 8.325 34.719 1.00 48.25 677 ASP A C 1
ATOM 5211 O O . ASP A 1 677 ? 15.980 9.016 35.734 1.00 48.25 677 ASP A O 1
ATOM 5215 N N . ASP A 1 678 ? 16.615 7.186 34.610 1.00 40.78 678 ASP A N 1
ATOM 5216 C CA . ASP A 1 678 ? 17.330 6.532 35.725 1.00 40.78 678 ASP A CA 1
ATOM 5217 C C . ASP A 1 678 ? 18.849 6.816 35.815 1.00 40.78 678 ASP A C 1
ATOM 5219 O O . ASP A 1 678 ? 19.502 6.415 36.779 1.00 40.78 678 ASP A O 1
ATOM 5223 N N . HIS A 1 679 ? 19.416 7.523 34.832 1.00 42.03 679 HIS A N 1
ATOM 5224 C CA . HIS A 1 679 ? 20.857 7.778 34.679 1.00 42.03 679 HIS A CA 1
ATOM 5225 C C . HIS A 1 679 ? 21.757 6.546 34.418 1.00 42.03 679 HIS A C 1
ATOM 5227 O O . HIS A 1 679 ? 22.983 6.706 34.457 1.00 42.03 679 HIS A O 1
ATOM 5233 N N . THR A 1 680 ? 21.223 5.361 34.090 1.00 45.25 680 THR A N 1
ATOM 5234 C CA . THR A 1 680 ? 22.033 4.199 33.677 1.00 45.25 680 THR A CA 1
ATOM 5235 C C . THR A 1 680 ? 21.976 3.995 32.160 1.00 45.25 680 THR A C 1
ATOM 5237 O O . THR A 1 680 ? 21.137 3.298 31.602 1.00 45.25 680 THR A O 1
ATOM 5240 N N . MET A 1 681 ? 22.910 4.636 31.448 1.00 54.91 681 MET A N 1
ATOM 5241 C CA . MET A 1 681 ? 23.104 4.366 30.019 1.00 54.91 681 MET A CA 1
ATOM 5242 C C . MET A 1 681 ? 23.477 2.888 29.828 1.00 54.91 681 MET A C 1
ATOM 5244 O O . MET A 1 681 ? 24.479 2.451 30.391 1.00 54.91 681 MET A O 1
ATOM 5248 N N . GLY A 1 682 ? 22.703 2.148 29.025 1.00 66.69 682 GLY A N 1
ATOM 5249 C CA . GLY A 1 682 ? 22.985 0.742 28.706 1.00 66.69 682 GLY A CA 1
ATOM 5250 C C . GLY A 1 682 ? 21.872 -0.262 29.011 1.00 66.69 682 GLY A C 1
ATOM 5251 O O . GLY A 1 682 ? 22.183 -1.416 29.300 1.00 66.69 682 GLY A O 1
ATOM 5252 N N . THR A 1 683 ? 20.588 0.118 28.982 1.00 78.44 683 THR A N 1
ATOM 5253 C CA . THR A 1 683 ? 19.483 -0.857 29.002 1.00 78.44 683 THR A CA 1
ATOM 5254 C C . THR A 1 683 ? 18.259 -0.404 28.193 1.00 78.44 683 THR A C 1
ATOM 5256 O O . THR A 1 683 ? 17.690 0.662 28.440 1.00 78.44 683 THR A O 1
ATOM 5259 N N . VAL A 1 684 ? 17.812 -1.287 27.291 1.00 82.81 684 VAL A N 1
ATOM 5260 C CA . VAL A 1 684 ? 16.541 -1.208 26.555 1.00 82.81 684 VAL A CA 1
ATOM 5261 C C . VAL A 1 684 ? 15.538 -2.192 27.165 1.00 82.81 684 VAL A C 1
ATOM 5263 O O . VAL A 1 684 ? 15.886 -3.334 27.486 1.00 82.81 684 VAL A O 1
ATOM 5266 N N . TYR A 1 685 ? 14.283 -1.766 27.288 1.00 86.81 685 TYR A N 1
ATOM 5267 C CA . TYR A 1 685 ? 13.154 -2.606 27.678 1.00 86.81 685 TYR A CA 1
ATOM 5268 C C . TYR A 1 685 ? 12.205 -2.838 26.506 1.00 86.81 685 TYR A C 1
ATOM 5270 O O . TYR A 1 685 ? 11.843 -1.893 25.807 1.00 86.81 685 TYR A O 1
ATOM 5278 N N . PHE A 1 686 ? 11.764 -4.086 26.371 1.00 92.00 686 PHE A N 1
ATOM 5279 C CA . PHE A 1 686 ? 10.737 -4.543 25.441 1.00 92.00 686 PHE A CA 1
ATOM 5280 C C . PHE A 1 686 ? 9.617 -5.206 26.243 1.00 92.00 686 PHE A C 1
ATOM 5282 O O . PHE A 1 686 ? 9.897 -6.056 27.094 1.00 92.00 686 PHE A O 1
ATOM 5289 N N . TYR A 1 687 ? 8.361 -4.870 25.978 1.00 94.06 687 TYR A N 1
ATOM 5290 C CA . TYR A 1 687 ? 7.212 -5.615 26.496 1.00 94.06 687 TYR A CA 1
ATOM 5291 C C . TYR A 1 687 ? 6.058 -5.559 25.506 1.00 94.06 687 TYR A C 1
ATOM 5293 O O . TYR A 1 687 ? 5.796 -4.502 24.942 1.00 94.06 687 TYR A O 1
ATOM 5301 N N . ALA A 1 688 ? 5.372 -6.684 25.316 1.00 96.00 688 ALA A N 1
ATOM 5302 C CA . ALA A 1 688 ? 4.160 -6.744 24.509 1.00 96.00 688 ALA A CA 1
ATOM 5303 C C . ALA A 1 688 ? 2.935 -6.948 25.398 1.00 96.00 688 ALA A C 1
ATOM 5305 O O . ALA A 1 688 ? 2.986 -7.729 26.358 1.00 96.00 688 ALA A O 1
ATOM 5306 N N . TYR A 1 689 ? 1.850 -6.239 25.090 1.00 95.88 689 TYR A N 1
ATOM 5307 C CA . TYR A 1 689 ? 0.592 -6.333 25.822 1.00 95.88 689 TYR A CA 1
ATOM 5308 C C . TYR A 1 689 ? -0.617 -6.472 24.897 1.00 95.88 689 TYR A C 1
ATOM 5310 O O . TYR A 1 689 ? -0.647 -5.847 23.841 1.00 95.88 689 TYR A O 1
ATOM 5318 N N . LYS A 1 690 ? -1.628 -7.228 25.347 1.00 94.88 690 LYS A N 1
ATOM 5319 C CA . LYS A 1 690 ? -2.945 -7.338 24.698 1.00 94.88 690 LYS A CA 1
ATOM 5320 C C . LYS A 1 690 ? -3.792 -6.080 24.956 1.00 94.88 690 LYS A C 1
ATOM 5322 O O . LYS A 1 690 ? -4.097 -5.810 26.129 1.00 94.88 690 LYS A O 1
ATOM 5327 N N . PRO A 1 691 ? -4.155 -5.280 23.936 1.00 93.81 691 PRO A N 1
ATOM 5328 C CA . PRO A 1 691 ? -5.058 -4.136 24.060 1.00 93.81 691 PRO A CA 1
ATOM 5329 C C . PRO A 1 691 ? -6.348 -4.398 24.842 1.00 93.81 691 PRO A C 1
ATOM 5331 O O . PRO A 1 691 ? -6.733 -3.568 25.670 1.00 93.81 691 PRO A O 1
ATOM 5334 N N . SER A 1 692 ? -7.015 -5.536 24.637 1.00 90.19 692 SER A N 1
ATOM 5335 C CA . SER A 1 692 ? -8.352 -5.855 25.154 1.00 90.19 692 SER A CA 1
ATOM 5336 C C . SER A 1 692 ? -8.396 -5.898 26.681 1.00 90.19 692 SER A C 1
ATOM 5338 O O . SER A 1 692 ? -9.303 -5.337 27.307 1.00 90.19 692 SER A O 1
ATOM 5340 N N . ASN A 1 693 ? -7.370 -6.473 27.309 1.00 90.75 693 ASN A N 1
ATOM 5341 C CA . ASN A 1 693 ? -7.343 -6.767 28.743 1.00 90.75 693 ASN A CA 1
ATOM 5342 C C . ASN A 1 693 ? -6.107 -6.215 29.488 1.00 90.75 693 ASN A C 1
ATOM 5344 O O . ASN A 1 693 ? -6.110 -6.183 30.721 1.00 90.75 693 ASN A O 1
ATOM 5348 N N . GLY A 1 694 ? -5.087 -5.724 28.775 1.00 91.25 694 GLY A N 1
ATOM 5349 C CA . GLY A 1 694 ? -3.850 -5.182 29.345 1.00 91.25 694 GLY A CA 1
ATOM 5350 C C . GLY A 1 694 ? -2.868 -6.232 29.881 1.00 91.25 694 GLY A C 1
ATOM 5351 O O . GLY A 1 694 ? -1.968 -5.886 30.648 1.00 91.25 694 GLY A O 1
ATOM 5352 N N . GLN A 1 695 ? -3.037 -7.509 29.528 1.00 94.25 695 GLN A N 1
ATOM 5353 C CA . GLN A 1 695 ? -2.121 -8.591 29.885 1.00 94.25 695 GLN A CA 1
ATOM 5354 C C . GLN A 1 695 ? -0.783 -8.414 29.166 1.00 94.25 695 GLN A C 1
ATOM 5356 O O . GLN A 1 695 ? -0.740 -8.340 27.943 1.00 94.25 695 GLN A O 1
ATOM 5361 N N . ILE A 1 696 ? 0.316 -8.430 29.923 1.00 95.25 696 ILE A N 1
ATOM 5362 C CA . ILE A 1 696 ? 1.667 -8.554 29.365 1.00 95.25 696 ILE A CA 1
ATOM 5363 C C . ILE A 1 696 ? 1.871 -10.006 28.908 1.00 95.25 696 ILE A C 1
ATOM 5365 O O . ILE A 1 696 ? 1.839 -10.911 29.746 1.00 95.25 696 ILE A O 1
ATOM 5369 N N . ILE A 1 697 ? 2.091 -10.239 27.611 1.00 95.69 697 ILE A N 1
ATOM 5370 C CA . ILE A 1 697 ? 2.328 -11.590 27.061 1.00 95.69 697 ILE A CA 1
ATOM 5371 C C . ILE A 1 697 ? 3.806 -11.999 27.146 1.00 95.69 697 ILE A C 1
ATOM 5373 O O . ILE A 1 697 ? 4.122 -13.161 27.420 1.00 95.69 697 ILE A O 1
ATOM 5377 N N . PHE A 1 698 ? 4.721 -11.033 27.005 1.00 95.56 698 PHE A N 1
ATOM 5378 C CA . PHE A 1 698 ? 6.150 -11.185 27.263 1.00 95.56 698 PHE A CA 1
ATOM 5379 C C . PHE A 1 698 ? 6.813 -9.859 27.644 1.00 95.56 698 PHE A C 1
ATOM 5381 O O . PHE A 1 698 ? 6.311 -8.770 27.372 1.00 95.56 698 PHE A O 1
ATOM 5388 N N . GLN A 1 699 ? 7.998 -9.970 28.243 1.00 93.69 699 GLN A N 1
ATOM 5389 C CA . GLN A 1 699 ? 8.888 -8.850 28.533 1.00 93.69 699 GLN A CA 1
ATOM 5390 C C . GLN A 1 699 ? 10.351 -9.283 28.396 1.00 93.69 699 GLN A C 1
ATOM 5392 O O . GLN A 1 699 ? 10.695 -10.440 28.663 1.00 93.69 699 GLN A O 1
ATOM 5397 N N . LYS A 1 700 ? 11.226 -8.354 28.014 1.00 91.56 700 LYS A N 1
ATOM 5398 C CA . LYS A 1 700 ? 12.660 -8.593 27.862 1.00 91.56 700 LYS A CA 1
ATOM 5399 C C . LYS A 1 700 ? 13.459 -7.327 28.159 1.00 91.56 700 LYS A C 1
ATOM 5401 O O . LYS A 1 700 ? 13.162 -6.244 27.668 1.00 91.56 700 LYS A O 1
ATOM 5406 N N . THR A 1 701 ? 14.519 -7.496 28.940 1.00 89.38 701 THR A N 1
ATOM 5407 C CA . THR A 1 701 ? 15.534 -6.470 29.193 1.00 89.38 701 THR A CA 1
ATOM 5408 C C . THR A 1 701 ? 16.781 -6.820 28.386 1.00 89.38 701 THR A C 1
ATOM 5410 O O . THR A 1 701 ? 17.258 -7.953 28.483 1.00 89.38 701 THR A O 1
ATOM 5413 N N . VAL A 1 702 ? 17.311 -5.868 27.615 1.00 85.88 702 VAL A N 1
ATOM 5414 C CA . VAL A 1 702 ? 18.553 -6.024 26.837 1.00 85.88 702 VAL A CA 1
ATOM 5415 C C . VAL A 1 702 ? 19.586 -5.007 27.333 1.00 85.88 702 VAL A C 1
ATOM 5417 O O . VAL A 1 702 ? 19.268 -3.816 27.378 1.00 85.88 702 VAL A O 1
ATOM 5420 N N . PRO A 1 703 ? 20.806 -5.431 27.715 1.00 82.12 703 PRO A N 1
ATOM 5421 C CA . PRO A 1 703 ? 21.856 -4.540 28.209 1.00 82.12 703 PRO A CA 1
ATOM 5422 C C . PRO A 1 703 ? 22.516 -3.787 27.042 1.00 82.12 703 PRO A C 1
ATOM 5424 O O . PRO A 1 703 ? 23.604 -4.135 26.599 1.00 82.12 703 PRO A O 1
ATOM 5427 N N . CYS A 1 704 ? 21.817 -2.786 26.512 1.00 78.94 704 CYS A N 1
ATOM 5428 C CA . CYS A 1 704 ? 22.080 -2.152 25.225 1.00 78.94 704 CYS A CA 1
ATOM 5429 C C . CYS A 1 704 ? 21.962 -0.621 25.335 1.00 78.94 704 CYS A C 1
ATOM 5431 O O . CYS A 1 704 ? 21.099 -0.112 26.047 1.00 78.94 704 CYS A O 1
ATOM 5433 N N . LEU A 1 705 ? 22.828 0.134 24.649 1.00 75.38 705 LEU A N 1
ATOM 5434 C CA . LEU A 1 705 ? 22.878 1.604 24.708 1.00 75.38 705 LEU A CA 1
ATOM 5435 C C . LEU A 1 705 ? 21.685 2.277 24.008 1.00 75.38 705 LEU A C 1
ATOM 5437 O O . LEU A 1 705 ? 21.189 3.299 24.483 1.00 75.38 705 LEU A O 1
ATOM 5441 N N . CYS A 1 706 ? 21.258 1.742 22.865 1.00 74.75 706 CYS A N 1
ATOM 5442 C CA . CYS A 1 706 ? 20.013 2.060 22.160 1.00 74.75 706 CYS A CA 1
ATOM 5443 C C . CYS A 1 706 ? 19.750 1.010 21.073 1.00 74.75 706 CYS A C 1
ATOM 5445 O O . CYS A 1 706 ? 20.661 0.284 20.693 1.00 74.75 706 CYS A O 1
ATOM 5447 N N . THR A 1 707 ? 18.520 0.947 20.579 1.00 79.69 707 THR A N 1
ATOM 5448 C CA . THR A 1 707 ? 18.124 0.073 19.469 1.00 79.69 707 THR A CA 1
ATOM 5449 C C . THR A 1 707 ? 17.511 0.901 18.345 1.00 79.69 707 THR A C 1
ATOM 5451 O O . THR A 1 707 ? 16.960 1.980 18.597 1.00 79.69 707 THR A O 1
ATOM 5454 N N . GLY A 1 708 ? 17.593 0.366 17.127 1.00 76.56 708 GLY A N 1
ATOM 5455 C CA . GLY A 1 708 ? 16.737 0.749 16.009 1.00 76.56 708 GLY A CA 1
ATOM 5456 C C . GLY A 1 708 ? 15.300 0.265 16.206 1.00 76.56 708 GLY A C 1
ATOM 5457 O O . GLY A 1 708 ? 14.914 -0.145 17.307 1.00 76.56 708 GLY A O 1
ATOM 5458 N N . TYR A 1 709 ? 14.518 0.302 15.132 1.00 81.94 709 TYR A N 1
ATOM 5459 C CA . TYR A 1 709 ? 13.108 -0.087 15.168 1.00 81.94 709 TYR A CA 1
ATOM 5460 C C . TYR A 1 709 ? 12.989 -1.603 15.103 1.00 81.94 709 TYR A C 1
ATOM 5462 O O . TYR A 1 709 ? 13.661 -2.209 14.266 1.00 81.94 709 TYR A O 1
ATOM 5470 N N . PRO A 1 710 ? 12.161 -2.220 15.963 1.00 90.06 710 PRO A N 1
ATOM 5471 C CA . PRO A 1 710 ? 11.756 -3.596 15.770 1.00 90.06 710 PRO A CA 1
ATOM 5472 C C . PRO A 1 710 ? 11.027 -3.717 14.430 1.00 90.06 710 PRO A C 1
ATOM 5474 O O . PRO A 1 710 ? 9.931 -3.182 14.264 1.00 90.06 710 PRO A O 1
ATOM 5477 N N . LEU A 1 711 ? 11.654 -4.406 13.484 1.00 93.81 711 LEU A N 1
ATOM 5478 C CA . LEU A 1 711 ? 10.966 -4.997 12.347 1.00 93.81 711 LEU A CA 1
ATOM 5479 C C . LEU A 1 711 ? 10.161 -6.182 12.874 1.00 93.81 711 LEU A C 1
ATOM 5481 O O . LEU A 1 711 ? 10.649 -6.932 13.728 1.00 93.81 711 LEU A O 1
ATOM 5485 N N . ILE A 1 712 ? 8.939 -6.333 12.378 1.00 95.56 712 ILE A N 1
ATOM 5486 C CA . ILE A 1 712 ? 8.078 -7.465 12.702 1.00 95.56 712 ILE A CA 1
ATOM 5487 C C . ILE A 1 712 ? 7.596 -8.092 11.401 1.00 95.56 712 ILE A C 1
ATOM 5489 O O . ILE A 1 712 ? 7.216 -7.387 10.471 1.00 95.56 712 ILE A O 1
ATOM 5493 N N . GLY A 1 713 ? 7.614 -9.413 11.326 1.00 92.94 713 GLY A N 1
ATOM 5494 C CA . GLY A 1 713 ? 7.147 -10.144 10.155 1.00 92.94 713 GLY A CA 1
ATOM 5495 C C . GLY A 1 713 ? 7.545 -11.605 10.238 1.00 92.94 713 GLY A C 1
ATOM 5496 O O . GLY A 1 713 ? 8.350 -11.990 11.085 1.00 92.94 713 GLY A O 1
ATOM 5497 N N . ASN A 1 714 ? 6.961 -12.428 9.381 1.00 89.38 714 ASN A N 1
ATOM 5498 C CA . ASN A 1 714 ? 7.208 -13.862 9.390 1.00 89.38 714 ASN A CA 1
ATOM 5499 C C . ASN A 1 714 ? 8.524 -14.191 8.669 1.00 89.38 714 ASN A C 1
ATOM 5501 O O . ASN A 1 714 ? 8.592 -14.036 7.457 1.00 89.38 714 ASN A O 1
ATOM 5505 N N . ILE A 1 715 ? 9.589 -14.579 9.376 1.00 89.44 715 ILE A N 1
ATOM 5506 C CA . ILE A 1 715 ? 10.936 -14.698 8.775 1.00 89.44 715 ILE A CA 1
ATOM 5507 C C . ILE A 1 715 ? 11.282 -16.139 8.395 1.00 89.44 715 ILE A C 1
ATOM 5509 O O . ILE A 1 715 ? 12.209 -16.364 7.615 1.00 89.44 715 ILE A O 1
ATOM 5513 N N . ASP A 1 716 ? 10.551 -17.130 8.903 1.00 81.50 716 ASP A N 1
ATOM 5514 C CA . ASP A 1 716 ? 10.547 -18.470 8.325 1.00 81.50 716 ASP A CA 1
ATOM 5515 C C . ASP A 1 716 ? 9.129 -19.015 8.103 1.00 81.50 716 ASP A C 1
ATOM 5517 O O . ASP A 1 716 ? 8.137 -18.371 8.401 1.00 81.50 716 ASP A O 1
ATOM 5521 N N . ASP A 1 717 ? 9.045 -20.188 7.483 1.00 77.94 717 ASP A N 1
ATOM 5522 C CA . ASP A 1 717 ? 7.802 -20.881 7.114 1.00 77.94 717 ASP A CA 1
ATOM 5523 C C . ASP A 1 717 ? 7.130 -21.523 8.349 1.00 77.94 717 ASP A C 1
ATOM 5525 O O . ASP A 1 717 ? 7.090 -22.742 8.533 1.00 77.94 717 ASP A O 1
ATOM 5529 N N . ASP A 1 718 ? 6.692 -20.665 9.263 1.00 85.25 718 ASP A N 1
ATOM 5530 C CA . ASP A 1 718 ? 5.927 -20.945 10.479 1.00 85.25 718 ASP A CA 1
ATOM 5531 C C . ASP A 1 718 ? 4.882 -19.810 10.634 1.00 85.25 718 ASP A C 1
ATOM 5533 O O . ASP A 1 718 ? 4.974 -18.807 9.937 1.00 85.25 718 ASP A O 1
ATOM 5537 N N . PRO A 1 719 ? 3.776 -19.968 11.383 1.00 85.69 719 PRO A N 1
ATOM 5538 C CA . PRO A 1 719 ? 2.712 -18.958 11.396 1.00 85.69 719 PRO A CA 1
ATOM 5539 C C . PRO A 1 719 ? 2.945 -17.760 12.342 1.00 85.69 719 PRO A C 1
ATOM 5541 O O . PRO A 1 719 ? 2.074 -16.889 12.393 1.00 85.69 719 PRO A O 1
ATOM 5544 N N . HIS A 1 720 ? 4.029 -17.721 13.130 1.00 91.44 720 HIS A N 1
ATOM 5545 C CA . HIS A 1 720 ? 4.277 -16.677 14.140 1.00 91.44 720 HIS A CA 1
ATOM 5546 C C . HIS A 1 720 ? 5.223 -15.584 13.618 1.00 91.44 720 HIS A C 1
ATOM 5548 O O . HIS A 1 720 ? 6.285 -15.911 13.099 1.00 91.44 720 HIS A O 1
ATOM 5554 N N . PRO A 1 721 ? 4.925 -14.290 13.834 1.00 94.50 721 PRO A N 1
ATOM 5555 C CA . PRO A 1 721 ? 5.832 -13.219 13.441 1.00 94.50 721 PRO A CA 1
ATOM 5556 C C . PRO A 1 721 ? 7.063 -13.125 14.360 1.00 94.50 721 PRO A C 1
ATOM 5558 O O . PRO A 1 721 ? 6.975 -13.183 15.593 1.00 94.50 721 PRO A O 1
ATOM 5561 N N . GLU A 1 722 ? 8.220 -12.885 13.748 1.00 95.25 722 GLU A N 1
ATOM 5562 C CA . GLU A 1 722 ? 9.478 -12.582 14.425 1.00 95.25 722 GLU A CA 1
ATOM 5563 C C . GLU A 1 722 ? 9.573 -11.116 14.818 1.00 95.25 722 GLU A C 1
ATOM 5565 O O . GLU A 1 722 ? 9.028 -10.236 14.166 1.00 95.25 722 GLU A O 1
ATOM 5570 N N . ILE A 1 723 ? 10.386 -10.849 15.837 1.00 96.38 723 ILE A N 1
ATOM 5571 C CA . ILE A 1 723 ? 10.825 -9.511 16.227 1.00 96.38 723 ILE A CA 1
ATOM 5572 C C . ILE A 1 723 ? 12.314 -9.403 15.911 1.00 96.38 723 ILE A C 1
ATOM 5574 O O . ILE A 1 723 ? 13.126 -10.117 16.513 1.00 96.38 723 ILE A O 1
ATOM 5578 N N . VAL A 1 724 ? 12.684 -8.496 15.006 1.00 94.69 724 VAL A N 1
ATOM 5579 C CA . VAL A 1 724 ? 14.079 -8.235 14.631 1.00 94.69 724 VAL A CA 1
ATOM 5580 C C . VAL A 1 724 ? 14.496 -6.825 15.004 1.00 94.69 724 VAL A C 1
ATOM 5582 O O . VAL A 1 724 ? 13.849 -5.859 14.619 1.00 94.69 724 VAL A O 1
ATOM 5585 N N . PHE A 1 725 ? 15.606 -6.687 15.727 1.00 91.44 725 PHE A N 1
ATOM 5586 C CA . PHE A 1 725 ? 16.139 -5.382 16.127 1.00 91.44 725 PHE A CA 1
ATOM 5587 C C . PHE A 1 725 ? 17.673 -5.385 16.214 1.00 91.44 725 PHE A C 1
ATOM 5589 O O . PHE A 1 725 ? 18.311 -6.437 16.298 1.00 91.44 725 PHE A O 1
ATOM 5596 N N . LEU A 1 726 ? 18.259 -4.185 16.219 1.00 89.31 7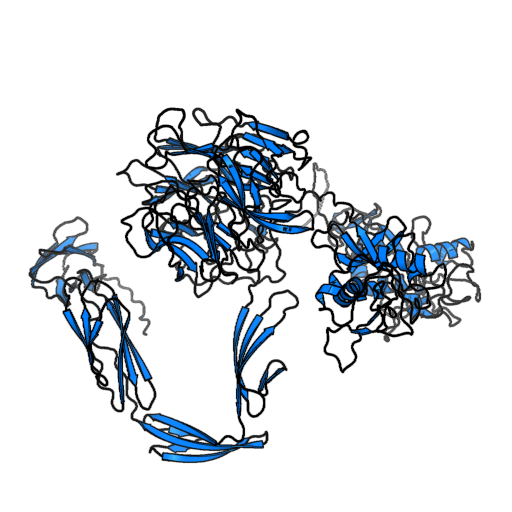26 LEU A N 1
ATOM 5597 C CA . LEU A 1 726 ? 19.704 -3.954 16.302 1.00 89.31 726 LEU A CA 1
ATOM 5598 C C . LEU A 1 726 ? 20.151 -3.685 17.744 1.00 89.31 726 LEU A C 1
ATOM 5600 O O . LEU A 1 726 ? 19.640 -2.777 18.399 1.00 89.31 726 LEU A O 1
ATOM 5604 N N . GLU A 1 727 ? 21.159 -4.409 18.227 1.00 86.19 727 GLU A N 1
ATOM 5605 C CA . GLU A 1 727 ? 21.787 -4.148 19.522 1.00 86.19 727 GLU A CA 1
ATOM 5606 C C . GLU A 1 727 ? 22.971 -3.180 19.398 1.00 86.19 727 GLU A C 1
ATOM 5608 O O . GLU A 1 727 ? 23.996 -3.490 18.788 1.00 86.19 727 GLU A O 1
ATOM 5613 N N . LYS A 1 728 ? 22.901 -2.041 20.097 1.00 82.38 728 LYS A N 1
ATOM 5614 C CA . LYS A 1 728 ? 24.073 -1.197 20.332 1.00 82.38 728 LYS A CA 1
ATOM 5615 C C . LYS A 1 728 ? 24.806 -1.540 21.622 1.00 82.38 728 LYS A C 1
ATOM 5617 O O . LYS A 1 728 ? 24.337 -1.212 22.713 1.00 82.38 728 LYS A O 1
ATOM 5622 N N . GLN A 1 729 ? 26.026 -2.043 21.497 1.00 77.00 729 GLN A N 1
ATOM 5623 C CA . GLN A 1 729 ? 26.969 -2.135 22.612 1.00 77.00 729 GLN A CA 1
ATOM 5624 C C . GLN A 1 729 ? 27.916 -0.925 22.695 1.00 77.00 729 GLN A C 1
ATOM 5626 O O . GLN A 1 729 ? 27.982 -0.090 21.788 1.00 77.00 729 GLN A O 1
ATOM 5631 N N . GLU A 1 730 ? 28.656 -0.811 23.804 1.00 72.75 730 GLU A N 1
ATOM 5632 C CA . GLU A 1 730 ? 29.815 0.089 23.866 1.00 72.75 730 GLU A CA 1
ATOM 5633 C C . GLU A 1 730 ? 30.832 -0.271 22.771 1.00 72.75 730 GLU A C 1
ATOM 5635 O O . GLU A 1 730 ? 30.985 -1.437 22.395 1.00 72.75 730 GLU A O 1
ATOM 5640 N N . SER A 1 731 ? 31.567 0.732 22.274 1.00 60.19 731 SER A N 1
ATOM 5641 C CA . SER A 1 731 ? 32.658 0.506 21.322 1.00 60.19 731 SER A CA 1
ATOM 5642 C C . SER A 1 731 ? 33.587 -0.608 21.825 1.00 60.19 731 SER A C 1
ATOM 5644 O O . SER A 1 731 ? 33.862 -0.685 23.022 1.00 60.19 731 SER A O 1
ATOM 5646 N N . TRP A 1 732 ? 34.103 -1.430 20.904 1.00 64.25 732 TRP A N 1
ATOM 5647 C CA . TRP A 1 732 ? 34.943 -2.620 21.152 1.00 64.25 732 TRP A CA 1
ATOM 5648 C C . TRP A 1 732 ? 34.221 -3.922 21.552 1.00 64.25 732 TRP A C 1
ATOM 5650 O O . TRP A 1 732 ? 34.906 -4.936 21.697 1.00 64.25 732 TRP A O 1
ATOM 5660 N N . GLN A 1 733 ? 32.894 -3.949 21.708 1.00 74.44 733 GLN A N 1
ATOM 5661 C CA . GLN A 1 733 ? 32.126 -5.206 21.774 1.00 74.44 733 GLN A CA 1
ATOM 5662 C C . GLN A 1 733 ? 31.526 -5.568 20.402 1.00 74.44 733 GLN A C 1
ATOM 5664 O O . GLN A 1 733 ? 31.254 -4.661 19.615 1.00 74.44 733 GLN A O 1
ATOM 5669 N N . PRO A 1 734 ? 31.316 -6.864 20.091 1.00 78.94 734 PRO A N 1
ATOM 5670 C CA . PRO A 1 734 ? 30.531 -7.263 18.925 1.00 78.94 734 PRO A CA 1
ATOM 5671 C C . PRO A 1 734 ? 29.066 -6.844 19.108 1.00 78.94 734 PRO A C 1
ATOM 5673 O O . PRO A 1 734 ? 28.533 -6.929 20.214 1.00 78.94 734 PRO A O 1
ATOM 5676 N N . MET A 1 735 ? 28.442 -6.400 18.020 1.00 84.94 735 MET A N 1
ATOM 5677 C CA . MET A 1 735 ? 27.077 -5.867 17.975 1.00 84.94 735 MET A CA 1
ATOM 5678 C C . MET A 1 735 ? 26.213 -6.804 17.128 1.00 84.94 735 MET A C 1
ATOM 5680 O O . MET A 1 735 ? 26.703 -7.344 16.129 1.00 84.94 735 MET A O 1
ATOM 5684 N N . TYR A 1 736 ? 24.964 -7.041 17.538 1.00 88.06 736 TYR A N 1
ATOM 5685 C CA . TYR A 1 736 ? 24.123 -8.078 16.939 1.00 88.06 736 TYR A CA 1
ATOM 5686 C C . TYR A 1 736 ? 22.741 -7.587 16.505 1.00 88.06 736 TYR A C 1
ATOM 5688 O O . TYR A 1 736 ? 22.009 -6.955 17.262 1.00 88.06 736 TYR A O 1
ATOM 5696 N N . ILE A 1 737 ? 22.351 -8.003 15.301 1.00 92.25 737 ILE A N 1
ATOM 5697 C CA . ILE A 1 737 ? 20.960 -8.125 14.887 1.00 92.25 737 ILE A CA 1
ATOM 5698 C C . ILE A 1 737 ? 20.409 -9.335 15.639 1.00 92.25 737 ILE A C 1
ATOM 5700 O O . ILE A 1 737 ? 20.927 -10.443 15.469 1.00 92.25 737 ILE A O 1
ATOM 5704 N N . TYR A 1 738 ? 19.389 -9.148 16.466 1.00 92.94 738 TYR A N 1
ATOM 5705 C CA . TYR A 1 738 ? 18.676 -10.248 17.111 1.00 92.94 738 TYR A CA 1
ATOM 5706 C C . TYR A 1 738 ? 17.390 -10.552 16.370 1.00 92.94 738 TYR A C 1
ATOM 5708 O O . TYR A 1 738 ? 16.700 -9.632 15.950 1.00 92.94 738 TYR A O 1
ATOM 5716 N N . CYS A 1 739 ? 17.041 -11.833 16.307 1.00 95.00 739 CYS A N 1
ATOM 5717 C CA . CYS A 1 739 ? 15.729 -12.304 15.896 1.00 95.00 739 CYS A CA 1
ATOM 5718 C C . CYS A 1 739 ? 15.111 -13.124 17.031 1.00 95.00 739 CYS A C 1
ATOM 5720 O O . CYS A 1 739 ? 15.722 -14.084 17.525 1.00 95.00 739 CYS A O 1
ATOM 5722 N N . TRP A 1 740 ? 13.923 -12.731 17.484 1.00 96.00 740 TRP A N 1
ATOM 5723 C CA . TRP A 1 740 ? 13.172 -13.414 18.534 1.00 96.00 740 TRP A CA 1
ATOM 5724 C C . TRP A 1 740 ? 11.799 -13.867 18.038 1.00 96.00 740 TRP A C 1
ATOM 5726 O O . TRP A 1 740 ? 11.153 -13.143 17.294 1.00 96.00 740 TRP A O 1
ATOM 5736 N N . ARG A 1 741 ? 11.328 -15.011 18.544 1.00 95.00 741 ARG A N 1
ATOM 5737 C CA . ARG A 1 741 ? 9.973 -15.541 18.332 1.00 95.00 741 ARG A CA 1
ATOM 5738 C C . ARG A 1 741 ? 9.266 -15.685 19.668 1.00 95.00 741 ARG A C 1
ATOM 5740 O O . ARG A 1 741 ? 9.862 -16.188 20.630 1.00 95.00 741 ARG A O 1
ATOM 5747 N N . TYR A 1 742 ? 8.004 -15.277 19.732 1.00 96.50 742 TYR A N 1
ATOM 5748 C CA . TYR A 1 742 ? 7.111 -15.610 20.837 1.00 96.50 742 TYR A CA 1
ATOM 5749 C C . TYR A 1 742 ? 6.191 -16.763 20.432 1.00 96.50 742 TYR A C 1
ATOM 5751 O O . TYR A 1 742 ? 5.679 -16.787 19.324 1.00 96.50 742 TYR A O 1
ATOM 5759 N N . THR A 1 743 ? 5.959 -17.706 21.345 1.00 94.75 743 THR A N 1
ATOM 5760 C CA . THR A 1 743 ? 4.787 -18.592 21.279 1.00 94.75 743 THR A CA 1
ATOM 5761 C C . THR A 1 743 ? 4.233 -18.767 22.689 1.00 94.75 743 THR A C 1
ATOM 5763 O O . THR A 1 743 ? 4.991 -18.730 23.667 1.00 94.75 743 THR A O 1
ATOM 5766 N N . THR A 1 744 ? 2.941 -19.068 22.820 1.00 92.19 744 THR A N 1
ATOM 5767 C CA . THR A 1 744 ? 2.321 -19.402 24.120 1.00 92.19 744 THR A CA 1
ATOM 5768 C C . THR A 1 744 ? 2.966 -20.614 24.811 1.00 92.19 744 THR A C 1
ATOM 5770 O O . THR A 1 744 ? 2.879 -20.759 26.031 1.00 92.19 744 THR A O 1
ATOM 5773 N N . SER A 1 745 ? 3.634 -21.489 24.048 1.00 91.50 745 SER A N 1
ATOM 5774 C CA . SER A 1 745 ? 4.234 -22.734 24.541 1.00 91.50 745 SER A CA 1
ATOM 5775 C C . SER A 1 745 ? 5.677 -22.582 25.042 1.00 91.50 745 SER A C 1
ATOM 5777 O O . SER A 1 745 ? 6.076 -23.259 25.992 1.00 91.50 745 SER A O 1
ATOM 5779 N N . THR A 1 746 ? 6.457 -21.688 24.426 1.00 91.88 746 THR A N 1
ATOM 5780 C CA . THR A 1 746 ? 7.885 -21.464 24.721 1.00 91.88 746 THR A CA 1
ATOM 5781 C C . THR A 1 746 ? 8.158 -20.142 25.432 1.00 91.88 746 THR A C 1
ATOM 5783 O O . THR A 1 746 ? 9.235 -19.970 26.005 1.00 91.88 746 THR A O 1
ATOM 5786 N N . GLY A 1 747 ? 7.214 -19.200 25.379 1.00 94.56 747 GLY A N 1
ATOM 5787 C CA . GLY A 1 747 ? 7.479 -17.788 25.622 1.00 94.56 747 GLY A CA 1
ATOM 5788 C C . GLY A 1 747 ? 8.403 -17.193 24.554 1.00 94.56 747 GLY A C 1
ATOM 5789 O O . GLY A 1 747 ? 8.621 -17.784 23.492 1.00 94.56 747 GLY A O 1
ATOM 5790 N N . LEU A 1 748 ? 8.966 -16.021 24.859 1.00 96.56 748 LEU A N 1
ATOM 5791 C CA . LEU A 1 748 ? 9.898 -15.309 23.986 1.00 96.56 748 LEU A CA 1
ATOM 5792 C C . LEU A 1 748 ? 11.273 -15.997 23.968 1.00 96.56 748 LEU A C 1
ATOM 5794 O O . LEU A 1 748 ? 11.967 -16.060 24.988 1.00 96.56 748 LEU A O 1
ATOM 5798 N N . THR A 1 749 ? 11.688 -16.460 22.795 1.00 94.75 749 THR A N 1
ATOM 5799 C CA . THR A 1 749 ? 12.959 -17.158 22.558 1.00 94.75 749 THR A CA 1
ATOM 5800 C C . THR A 1 749 ? 13.776 -16.457 21.477 1.00 94.75 749 THR A C 1
ATOM 5802 O O . THR A 1 749 ? 13.232 -15.720 20.663 1.00 94.75 749 THR A O 1
ATOM 5805 N N . THR A 1 750 ? 15.095 -16.651 21.475 1.00 93.19 750 THR A N 1
ATOM 5806 C CA . THR A 1 750 ? 15.976 -16.125 20.421 1.00 93.19 750 THR A CA 1
ATOM 5807 C C . THR A 1 750 ? 16.142 -17.187 19.342 1.00 93.19 750 THR A C 1
ATOM 5809 O O . THR A 1 750 ? 16.660 -18.263 19.639 1.00 93.19 750 THR A O 1
ATOM 5812 N N . VAL A 1 751 ? 15.708 -16.878 18.119 1.00 91.06 751 VAL A N 1
ATOM 5813 C CA . VAL A 1 751 ? 15.807 -17.763 16.948 1.00 91.06 751 VAL A CA 1
ATOM 5814 C C . VAL A 1 751 ? 17.246 -17.763 16.437 1.00 91.06 751 VAL A C 1
ATOM 5816 O O . VAL A 1 751 ? 17.861 -18.818 16.289 1.00 91.06 751 VAL A O 1
ATOM 5819 N N . TRP A 1 752 ? 17.816 -16.570 16.244 1.00 91.56 752 TRP A N 1
ATOM 5820 C CA . TRP A 1 752 ? 19.207 -16.380 15.841 1.00 91.56 752 TRP A CA 1
ATOM 5821 C C . TRP A 1 752 ? 19.751 -14.992 16.217 1.00 91.56 752 TRP A C 1
ATOM 5823 O O . TRP A 1 752 ? 19.026 -14.121 16.704 1.00 91.56 752 TRP A O 1
ATOM 5833 N N . GLN A 1 753 ? 21.054 -14.797 15.991 1.00 90.81 753 GLN A N 1
ATOM 5834 C CA . GLN A 1 753 ? 21.717 -13.490 16.018 1.00 90.81 753 GLN A CA 1
ATOM 5835 C C . GLN A 1 753 ? 22.712 -13.373 14.844 1.00 90.81 753 GLN A C 1
ATOM 5837 O O . GLN A 1 753 ? 23.374 -14.357 14.510 1.00 90.81 753 GLN A O 1
ATOM 5842 N N . HIS A 1 754 ? 22.842 -12.191 14.237 1.00 88.38 754 HIS A N 1
ATOM 5843 C CA . HIS A 1 754 ? 23.808 -11.884 13.167 1.00 88.38 754 HIS A CA 1
ATOM 5844 C C . HIS A 1 754 ? 24.684 -10.697 13.571 1.00 88.38 754 HIS A C 1
ATOM 5846 O O . HIS A 1 754 ? 24.181 -9.778 14.202 1.00 88.38 754 HIS A O 1
ATOM 5852 N N . GLN A 1 755 ? 25.973 -10.678 13.229 1.00 86.75 755 GLN A N 1
ATOM 5853 C CA . GLN A 1 755 ? 26.833 -9.534 13.565 1.00 86.75 755 GLN A CA 1
ATOM 5854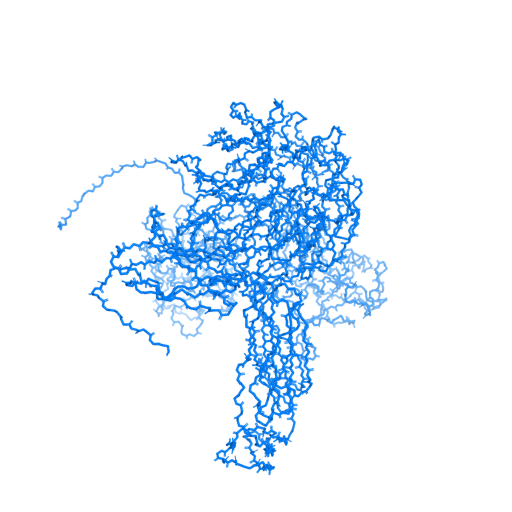 C C . GLN A 1 755 ? 26.611 -8.370 12.582 1.00 86.75 755 GLN A C 1
ATOM 5856 O O . GLN A 1 755 ? 26.438 -8.604 11.390 1.00 86.75 755 GLN A O 1
ATOM 5861 N N . HIS A 1 756 ? 26.661 -7.126 13.062 1.00 85.62 756 HIS A N 1
ATOM 5862 C CA . HIS A 1 756 ? 26.663 -5.921 12.221 1.00 85.62 756 HIS A CA 1
ATOM 5863 C C . HIS A 1 756 ? 27.665 -4.875 12.721 1.00 85.62 756 HIS A C 1
ATOM 5865 O O . HIS A 1 756 ? 28.112 -4.930 13.866 1.00 85.62 756 HIS A O 1
ATOM 5871 N N . ASP A 1 757 ? 27.959 -3.893 11.864 1.00 80.12 757 ASP A N 1
ATOM 5872 C CA . ASP A 1 757 ? 28.932 -2.824 12.123 1.00 80.12 757 ASP A CA 1
ATOM 5873 C C . ASP A 1 757 ? 28.275 -1.416 12.216 1.00 80.12 757 ASP A C 1
ATOM 5875 O O . ASP A 1 757 ? 28.949 -0.386 12.133 1.00 80.12 757 ASP A O 1
ATOM 5879 N N . ASP A 1 758 ? 26.947 -1.338 12.404 1.00 81.19 758 ASP A N 1
ATOM 5880 C CA . ASP A 1 758 ? 26.225 -0.073 12.670 1.00 81.19 758 ASP A CA 1
ATOM 5881 C C . ASP A 1 758 ? 26.570 0.487 14.066 1.00 81.19 758 ASP A C 1
ATOM 5883 O O . ASP A 1 758 ? 26.085 0.008 15.089 1.00 81.19 758 ASP A O 1
ATOM 5887 N N . LEU A 1 759 ? 27.343 1.580 14.093 1.00 76.38 759 LEU A N 1
ATOM 5888 C CA . LEU A 1 759 ? 27.776 2.290 15.306 1.00 76.38 759 LEU A CA 1
ATOM 5889 C C . LEU A 1 759 ? 26.738 3.279 15.878 1.00 76.38 759 LEU A C 1
ATOM 5891 O O . LEU A 1 759 ? 26.933 3.835 16.966 1.00 76.38 759 LEU A O 1
ATOM 5895 N N . SER A 1 760 ? 25.644 3.531 15.165 1.00 76.06 760 SER A N 1
ATOM 5896 C CA . SER A 1 760 ? 24.496 4.322 15.614 1.00 76.06 760 SER A CA 1
ATOM 5897 C C . SER A 1 760 ? 23.551 3.461 16.438 1.00 76.06 760 SER A C 1
ATOM 5899 O O . SER A 1 760 ? 23.112 3.935 17.486 1.00 76.06 760 SER A O 1
ATOM 5901 N N . GLY A 1 761 ? 23.320 2.208 16.022 1.00 77.12 761 GLY A N 1
ATOM 5902 C CA . GLY A 1 761 ? 22.299 1.318 16.573 1.00 77.12 761 GLY A CA 1
ATOM 5903 C C . GLY A 1 761 ? 20.914 1.960 16.564 1.00 77.12 761 GLY A C 1
ATOM 5904 O O . GLY A 1 761 ? 20.222 1.933 17.581 1.00 77.12 761 GLY A O 1
ATOM 5905 N N . GLN A 1 762 ? 20.589 2.653 15.471 1.00 78.31 762 GLN A N 1
ATOM 5906 C CA . GLN A 1 762 ? 19.372 3.452 15.287 1.00 78.31 762 GLN A CA 1
ATOM 5907 C C . GLN A 1 762 ? 18.765 3.316 13.882 1.00 78.31 762 GLN A C 1
ATOM 5909 O O . GLN A 1 762 ? 17.651 3.811 13.668 1.00 78.31 762 GLN A O 1
ATOM 5914 N N . THR A 1 763 ? 19.469 2.646 12.965 1.00 84.94 763 THR A N 1
ATOM 5915 C CA . THR A 1 763 ? 18.969 2.296 11.633 1.00 84.94 763 THR A CA 1
ATOM 5916 C C . THR A 1 763 ? 17.859 1.243 11.725 1.00 84.94 763 THR A C 1
ATOM 5918 O O . THR A 1 763 ? 17.656 0.615 12.770 1.00 84.94 763 THR A O 1
ATOM 5921 N N . GLY A 1 764 ? 17.089 1.089 10.654 1.00 87.75 764 GLY A N 1
ATOM 5922 C CA . GLY A 1 764 ? 16.099 0.026 10.504 1.00 87.75 764 GLY A CA 1
ATOM 5923 C C . GLY A 1 764 ? 16.543 -1.059 9.522 1.00 87.75 764 GLY A C 1
ATOM 5924 O O . GLY A 1 764 ? 17.583 -0.974 8.867 1.00 87.75 764 GLY A O 1
ATOM 5925 N N . ILE A 1 765 ? 15.695 -2.070 9.414 1.00 93.25 765 ILE A N 1
ATOM 5926 C CA . ILE A 1 765 ? 15.753 -3.161 8.441 1.00 93.25 765 ILE A CA 1
ATOM 5927 C C . ILE A 1 765 ? 14.365 -3.202 7.796 1.00 93.25 765 ILE A C 1
ATOM 5929 O O . ILE A 1 765 ? 13.389 -2.845 8.461 1.00 93.25 765 ILE A O 1
ATOM 5933 N N . THR A 1 766 ? 14.269 -3.622 6.538 1.00 95.50 766 THR A N 1
ATOM 5934 C CA . THR A 1 766 ? 12.986 -3.883 5.869 1.00 95.50 766 THR A CA 1
ATOM 5935 C C . THR A 1 766 ? 12.866 -5.343 5.448 1.00 95.50 766 THR A C 1
ATOM 5937 O O . THR A 1 766 ? 13.879 -6.026 5.282 1.00 95.50 766 THR A O 1
ATOM 5940 N N . LEU A 1 767 ? 11.630 -5.841 5.356 1.00 94.12 767 LEU A N 1
ATOM 5941 C CA . LEU A 1 767 ? 11.324 -7.239 5.034 1.00 94.12 767 LEU A CA 1
ATOM 5942 C C . LEU A 1 767 ? 10.537 -7.345 3.722 1.00 94.12 767 LEU A C 1
ATOM 5944 O O . LEU A 1 767 ? 9.565 -6.607 3.546 1.00 94.12 767 LEU A O 1
ATOM 5948 N N . PHE A 1 768 ? 10.921 -8.268 2.839 1.00 92.12 768 PHE A N 1
ATOM 5949 C CA . PHE A 1 768 ? 10.185 -8.603 1.613 1.00 92.12 768 PHE A CA 1
ATOM 5950 C C . PHE A 1 768 ? 10.586 -10.001 1.102 1.00 92.12 768 PHE A C 1
ATOM 5952 O O . PHE A 1 768 ? 11.733 -10.387 1.292 1.00 92.12 768 PHE A O 1
ATOM 5959 N N . ASP A 1 769 ? 9.669 -10.748 0.484 1.00 87.38 769 ASP A N 1
ATOM 5960 C CA . ASP A 1 769 ? 9.969 -11.994 -0.250 1.00 87.38 769 ASP A CA 1
ATOM 5961 C C . ASP A 1 769 ? 10.165 -11.617 -1.725 1.00 87.38 769 ASP A C 1
ATOM 5963 O O . ASP A 1 769 ? 9.205 -11.260 -2.411 1.00 87.38 769 ASP A O 1
ATOM 5967 N N . PHE A 1 770 ? 11.414 -11.613 -2.199 1.00 86.81 770 PHE A N 1
ATOM 5968 C CA . PHE A 1 770 ? 11.738 -11.119 -3.543 1.00 86.81 770 PHE A CA 1
ATOM 5969 C C . PHE A 1 770 ? 11.518 -12.151 -4.655 1.00 86.81 770 PHE A C 1
ATOM 5971 O O . PHE A 1 770 ? 11.459 -11.763 -5.826 1.00 86.81 770 PHE A O 1
ATOM 5978 N N . ASN A 1 771 ? 11.432 -13.445 -4.331 1.00 79.38 771 ASN A N 1
ATOM 5979 C CA . ASN A 1 771 ? 11.404 -14.529 -5.322 1.00 79.38 771 ASN A CA 1
ATOM 5980 C C . ASN A 1 771 ? 10.207 -15.487 -5.209 1.00 79.38 771 ASN A C 1
ATOM 5982 O O . ASN A 1 771 ? 10.091 -16.389 -6.044 1.00 79.38 771 ASN A O 1
ATOM 5986 N N . GLN A 1 772 ? 9.312 -15.240 -4.253 1.00 78.69 772 GLN A N 1
ATOM 5987 C CA . GLN A 1 772 ? 8.069 -15.959 -3.967 1.00 78.69 772 GLN A CA 1
ATOM 5988 C C . GLN A 1 772 ? 8.292 -17.436 -3.647 1.00 78.69 772 GLN A C 1
ATOM 5990 O O . GLN A 1 772 ? 7.675 -18.320 -4.244 1.00 78.69 772 GLN A O 1
ATOM 5995 N N . ASP A 1 773 ? 9.207 -17.706 -2.712 1.00 75.62 773 ASP A N 1
ATOM 5996 C CA . ASP A 1 773 ? 9.433 -19.049 -2.158 1.00 75.62 773 ASP A CA 1
ATOM 5997 C C . ASP A 1 773 ? 8.913 -19.217 -0.710 1.00 75.62 773 ASP A C 1
ATOM 5999 O O . ASP A 1 773 ? 9.256 -20.198 -0.040 1.00 75.62 773 ASP A O 1
ATOM 6003 N N . ASP A 1 774 ? 8.052 -18.289 -0.261 1.00 77.19 774 ASP A N 1
ATOM 6004 C CA . ASP A 1 774 ? 7.500 -18.166 1.099 1.00 77.19 774 ASP A CA 1
ATOM 6005 C C . ASP A 1 774 ? 8.605 -18.009 2.179 1.00 77.19 774 ASP A C 1
ATOM 6007 O O . ASP A 1 774 ? 8.405 -18.296 3.366 1.00 77.19 774 ASP A O 1
ATOM 6011 N N . ILE A 1 775 ? 9.798 -17.543 1.784 1.00 80.56 775 ILE A N 1
ATOM 6012 C CA . ILE A 1 775 ? 10.862 -17.068 2.673 1.00 80.56 775 ILE A CA 1
ATOM 6013 C C . ILE A 1 775 ? 10.955 -15.553 2.523 1.00 80.56 775 ILE A C 1
ATOM 6015 O O . ILE A 1 775 ? 11.006 -15.022 1.425 1.00 80.56 775 ILE A O 1
ATOM 6019 N N . MET A 1 776 ? 11.019 -14.848 3.649 1.00 86.69 776 MET A N 1
ATOM 6020 C CA . MET A 1 776 ? 11.212 -13.405 3.638 1.00 86.69 776 MET A CA 1
ATOM 6021 C C . MET A 1 776 ? 12.696 -13.034 3.788 1.00 86.69 776 MET A C 1
ATOM 6023 O O . MET A 1 776 ? 13.382 -13.486 4.717 1.00 86.69 776 MET A O 1
ATOM 6027 N N . GLU A 1 777 ? 13.176 -12.114 2.953 1.00 89.75 777 GLU A N 1
ATOM 6028 C CA . GLU A 1 777 ? 14.510 -11.530 3.050 1.00 89.75 777 GLU A CA 1
ATOM 6029 C C . GLU A 1 777 ? 14.533 -10.227 3.839 1.00 89.75 777 GLU A C 1
ATOM 6031 O O . GLU A 1 777 ? 13.703 -9.332 3.677 1.00 89.75 777 GLU A O 1
ATOM 6036 N N . LEU A 1 778 ? 15.581 -10.084 4.650 1.00 94.69 778 LEU A N 1
ATOM 6037 C CA . LEU A 1 778 ? 15.873 -8.860 5.376 1.00 94.69 778 LEU A CA 1
ATOM 6038 C C . LEU A 1 778 ? 16.813 -7.989 4.537 1.00 94.69 778 LEU A C 1
ATOM 6040 O O . LEU A 1 778 ? 17.964 -8.369 4.294 1.00 94.69 778 LEU A O 1
ATOM 6044 N N . VAL A 1 779 ? 16.363 -6.795 4.157 1.00 95.31 779 VAL A N 1
ATOM 6045 C CA . VAL A 1 779 ? 17.184 -5.782 3.487 1.00 95.31 779 VAL A CA 1
ATOM 6046 C C . VAL A 1 779 ? 17.731 -4.812 4.529 1.00 95.31 779 VAL A C 1
ATOM 6048 O O . VAL A 1 779 ? 16.994 -4.126 5.237 1.00 95.31 779 VAL A O 1
ATOM 6051 N N . TYR A 1 780 ? 19.056 -4.756 4.642 1.00 93.12 780 TYR A N 1
ATOM 6052 C CA . TYR A 1 780 ? 19.738 -3.989 5.680 1.00 93.12 780 TYR A CA 1
ATOM 6053 C C . TYR A 1 780 ? 20.965 -3.276 5.123 1.00 93.12 780 TYR A C 1
ATOM 6055 O O . TYR A 1 780 ? 21.768 -3.867 4.403 1.00 93.12 780 TYR A O 1
ATOM 6063 N N . ARG A 1 781 ? 21.144 -2.005 5.486 1.00 90.44 781 ARG A N 1
ATOM 6064 C CA . ARG A 1 781 ? 22.339 -1.226 5.154 1.00 90.44 781 ARG A CA 1
ATOM 6065 C C . ARG A 1 781 ? 23.020 -0.780 6.441 1.00 90.44 781 ARG A C 1
ATOM 6067 O O . ARG A 1 781 ? 22.485 0.059 7.160 1.00 90.44 781 ARG A O 1
ATOM 6074 N N . ASP A 1 782 ? 24.185 -1.362 6.717 1.00 84.94 782 ASP A N 1
ATOM 6075 C CA . ASP A 1 782 ? 25.032 -0.965 7.842 1.00 84.94 782 ASP A CA 1
ATOM 6076 C C . ASP A 1 782 ? 25.959 0.208 7.466 1.00 84.94 782 ASP A C 1
ATOM 6078 O O . ASP A 1 782 ? 25.681 0.970 6.538 1.00 84.94 782 ASP A O 1
ATOM 6082 N N . SER A 1 783 ? 27.041 0.403 8.222 1.00 81.00 783 SER A N 1
ATOM 6083 C CA . SER A 1 783 ? 28.002 1.491 8.014 1.00 81.00 783 SER A CA 1
ATOM 6084 C C . SER A 1 783 ? 28.905 1.309 6.786 1.00 81.00 783 SER A C 1
ATOM 6086 O O . SER A 1 783 ? 29.475 2.279 6.284 1.00 81.00 783 SER A O 1
ATOM 6088 N N . GLU A 1 784 ? 29.045 0.091 6.267 1.00 83.06 784 GLU A N 1
ATOM 6089 C CA . GLU A 1 784 ? 29.938 -0.203 5.144 1.00 83.06 784 GLU A CA 1
ATOM 6090 C C . GLU A 1 784 ? 29.233 -0.927 3.988 1.00 83.06 784 GLU A C 1
ATOM 6092 O O . GLU A 1 784 ? 29.711 -0.856 2.856 1.00 83.06 784 GLU A O 1
ATOM 6097 N N . ASN A 1 785 ? 28.110 -1.613 4.228 1.00 88.06 785 ASN A N 1
ATOM 6098 C CA . ASN A 1 785 ? 27.515 -2.549 3.275 1.00 88.06 785 ASN A CA 1
ATOM 6099 C C . ASN A 1 785 ? 25.985 -2.487 3.222 1.00 88.06 785 ASN A C 1
ATOM 6101 O O . ASN A 1 785 ? 25.310 -2.495 4.251 1.00 88.06 785 ASN A O 1
ATOM 6105 N N . LEU A 1 786 ? 25.446 -2.588 2.005 1.00 92.19 786 LEU A N 1
ATOM 6106 C CA . LEU A 1 786 ? 24.097 -3.086 1.752 1.00 92.19 786 LEU A CA 1
ATOM 6107 C C . LEU A 1 786 ? 24.139 -4.619 1.775 1.00 92.19 786 LEU A C 1
ATOM 6109 O O . LEU A 1 786 ? 25.009 -5.230 1.146 1.00 92.19 786 LEU A O 1
ATOM 6113 N N . ARG A 1 787 ? 23.199 -5.238 2.484 1.00 91.81 787 ARG A N 1
ATOM 6114 C CA . ARG A 1 787 ? 23.052 -6.685 2.642 1.00 91.81 787 ARG A CA 1
ATOM 6115 C C . ARG A 1 787 ? 21.607 -7.085 2.371 1.00 91.81 787 ARG A C 1
ATOM 6117 O O . ARG A 1 787 ? 20.687 -6.399 2.807 1.00 91.81 787 ARG A O 1
ATOM 6124 N N . ILE A 1 788 ? 21.439 -8.230 1.718 1.00 92.25 788 ILE A N 1
ATOM 6125 C CA . ILE A 1 788 ? 20.177 -8.977 1.724 1.00 92.25 788 ILE A CA 1
ATOM 6126 C C . ILE A 1 788 ? 20.466 -10.267 2.488 1.00 92.25 788 ILE A C 1
ATOM 6128 O O . ILE A 1 788 ? 21.418 -10.982 2.151 1.00 92.25 788 ILE A O 1
ATOM 6132 N N . ILE A 1 789 ? 19.724 -10.508 3.566 1.00 90.88 789 ILE A N 1
ATOM 6133 C CA . ILE A 1 789 ? 20.007 -11.551 4.554 1.00 90.88 789 ILE A CA 1
ATOM 6134 C C . ILE A 1 789 ? 18.842 -12.535 4.584 1.00 90.88 789 ILE A C 1
ATOM 6136 O O . ILE A 1 789 ? 17.713 -12.160 4.889 1.00 90.88 789 ILE A O 1
ATOM 6140 N N . ASN A 1 790 ? 19.143 -13.809 4.349 1.00 88.12 790 ASN A N 1
ATOM 6141 C CA . ASN A 1 790 ? 18.205 -14.891 4.592 1.00 88.12 790 ASN A CA 1
ATOM 6142 C C . ASN A 1 790 ? 18.205 -15.196 6.104 1.00 88.12 790 ASN A C 1
ATOM 6144 O O . ASN A 1 790 ? 19.204 -15.670 6.667 1.00 88.12 790 ASN A O 1
ATOM 6148 N N . GLY A 1 791 ? 17.084 -14.887 6.764 1.00 87.56 791 GLY A N 1
ATOM 6149 C CA . GLY A 1 791 ? 16.841 -15.211 8.171 1.00 87.56 791 GLY A CA 1
ATOM 6150 C C . GLY A 1 791 ? 16.342 -16.646 8.391 1.00 87.56 791 GLY A C 1
ATOM 6151 O O . GLY A 1 791 ? 16.627 -17.244 9.433 1.00 87.56 791 GLY A O 1
ATOM 6152 N N . SER A 1 792 ? 15.650 -17.221 7.402 1.00 84.88 792 SER A N 1
ATOM 6153 C CA . SER A 1 792 ? 15.025 -18.547 7.486 1.00 84.88 792 SER A CA 1
ATOM 6154 C C . SER A 1 792 ? 15.996 -19.719 7.381 1.00 84.88 792 SER A C 1
ATOM 6156 O O . SER A 1 792 ? 15.604 -20.851 7.628 1.00 84.88 792 SER A O 1
ATOM 6158 N N . GLY A 1 793 ? 17.237 -19.497 6.948 1.00 73.81 793 GLY A N 1
ATOM 6159 C CA . GLY A 1 793 ? 18.265 -20.475 6.566 1.00 73.81 793 GLY A CA 1
ATOM 6160 C C . GLY A 1 793 ? 17.803 -21.730 5.834 1.00 73.81 793 GLY A C 1
ATOM 6161 O O . GLY A 1 793 ? 18.523 -22.727 5.873 1.00 73.81 793 GLY A O 1
ATOM 6162 N N . LYS A 1 794 ? 16.633 -21.699 5.195 1.00 75.56 794 LYS A N 1
ATOM 6163 C CA . LYS A 1 794 ? 16.288 -22.591 4.097 1.00 75.56 794 LYS A CA 1
ATOM 6164 C C . LYS A 1 794 ? 17.016 -22.063 2.864 1.00 75.56 794 LYS A C 1
ATOM 6166 O O . LYS A 1 794 ? 17.134 -20.855 2.679 1.00 75.56 794 LYS A O 1
ATOM 6171 N N . SER A 1 795 ? 17.553 -22.951 2.034 1.00 66.12 795 SER A N 1
ATOM 6172 C CA . SER A 1 795 ? 18.325 -22.531 0.857 1.00 66.12 795 SER A CA 1
ATOM 6173 C C . SER A 1 795 ? 17.432 -22.370 -0.373 1.00 66.12 795 SER A C 1
ATOM 6175 O O . SER A 1 795 ? 16.940 -23.383 -0.866 1.00 66.12 795 SER A O 1
ATOM 6177 N N . HIS A 1 796 ? 17.396 -21.160 -0.949 1.00 60.19 796 HIS A N 1
ATOM 6178 C CA . HIS A 1 796 ? 16.729 -20.807 -2.224 1.00 60.19 796 HIS A CA 1
ATOM 6179 C C . HIS A 1 796 ? 17.132 -21.657 -3.453 1.00 60.19 796 HIS A C 1
ATOM 6181 O O . HIS A 1 796 ? 16.606 -21.471 -4.543 1.00 60.19 796 HIS A O 1
ATOM 6187 N N . ILE A 1 797 ? 18.129 -22.547 -3.333 1.00 51.81 797 ILE A N 1
ATOM 6188 C CA . ILE A 1 797 ? 18.685 -23.321 -4.463 1.00 51.81 797 ILE A CA 1
ATOM 6189 C C . ILE A 1 797 ? 18.862 -24.814 -4.129 1.00 51.81 797 ILE A C 1
ATOM 6191 O O . ILE A 1 797 ? 18.813 -25.654 -5.026 1.00 51.81 797 ILE A O 1
ATOM 6195 N N . THR A 1 798 ? 19.120 -25.185 -2.863 1.00 46.53 798 THR A N 1
ATOM 6196 C CA . THR A 1 798 ? 19.660 -26.531 -2.541 1.00 46.53 798 THR A CA 1
ATOM 6197 C C . THR A 1 798 ? 19.005 -27.285 -1.381 1.00 46.53 798 THR A C 1
ATOM 6199 O O . THR A 1 798 ? 19.388 -28.431 -1.144 1.00 46.53 798 THR A O 1
ATOM 6202 N N . GLY A 1 799 ? 18.058 -26.689 -0.644 1.00 49.06 799 GLY A N 1
ATOM 6203 C CA . GLY A 1 799 ? 17.399 -27.347 0.501 1.00 49.06 799 GLY A CA 1
ATOM 6204 C C . GLY A 1 799 ? 18.345 -27.819 1.622 1.00 49.06 799 GLY A C 1
ATOM 6205 O O . GLY A 1 799 ? 18.112 -28.858 2.237 1.00 49.06 799 GLY A O 1
ATOM 6206 N N . ASN A 1 800 ? 19.467 -27.121 1.844 1.00 47.88 800 ASN A N 1
ATOM 6207 C CA . ASN A 1 800 ? 20.447 -27.461 2.880 1.00 47.88 800 ASN A CA 1
ATOM 6208 C C . ASN A 1 800 ? 20.311 -26.550 4.116 1.00 47.88 800 ASN A C 1
ATOM 6210 O O . ASN A 1 800 ? 21.027 -25.557 4.252 1.00 47.88 800 ASN A O 1
ATOM 6214 N N . ASP A 1 801 ? 19.423 -26.934 5.031 1.00 59.50 801 ASP A N 1
ATOM 6215 C CA . ASP A 1 801 ? 18.889 -26.084 6.110 1.00 59.50 801 ASP A CA 1
ATOM 6216 C C . ASP A 1 801 ? 19.807 -25.934 7.347 1.00 59.50 801 ASP A C 1
ATOM 6218 O O . ASP A 1 801 ? 19.370 -26.073 8.492 1.00 59.50 801 ASP A O 1
ATOM 6222 N N . THR A 1 802 ? 21.118 -25.737 7.156 1.00 53.84 802 THR A N 1
ATOM 6223 C CA . THR A 1 802 ? 22.115 -25.882 8.244 1.00 53.84 802 THR A CA 1
ATOM 6224 C C . THR A 1 802 ? 22.863 -24.614 8.667 1.00 53.84 802 THR A C 1
ATOM 6226 O O . THR A 1 802 ? 23.659 -24.680 9.608 1.00 53.84 802 THR A O 1
ATOM 6229 N N . ILE A 1 803 ? 22.612 -23.457 8.043 1.00 60.38 803 ILE A N 1
ATOM 6230 C CA . ILE A 1 803 ? 23.235 -22.172 8.415 1.00 60.38 803 ILE A CA 1
ATOM 6231 C C . ILE A 1 803 ? 22.159 -21.080 8.494 1.00 60.38 803 ILE A C 1
ATOM 6233 O O . ILE A 1 803 ? 21.538 -20.752 7.490 1.00 60.38 803 ILE A O 1
ATOM 6237 N N . ARG A 1 804 ? 21.970 -20.500 9.688 1.00 74.25 804 ARG A N 1
ATOM 6238 C CA . ARG A 1 804 ? 21.075 -19.362 9.968 1.00 74.25 804 ARG A CA 1
ATOM 6239 C C . ARG A 1 804 ? 21.811 -18.295 10.789 1.00 74.25 804 ARG A C 1
ATOM 6241 O O . ARG A 1 804 ? 22.458 -18.676 11.769 1.00 74.25 804 ARG A O 1
ATOM 6248 N N . PRO A 1 805 ? 21.666 -16.995 10.483 1.00 83.62 805 PRO A N 1
ATOM 6249 C CA . PRO A 1 805 ? 21.281 -16.405 9.198 1.00 83.62 805 PRO A CA 1
ATOM 6250 C C . PRO A 1 805 ? 22.528 -16.198 8.315 1.00 83.62 805 PRO A C 1
ATOM 6252 O O . PRO A 1 805 ? 23.661 -16.231 8.813 1.00 83.62 805 PRO A O 1
ATOM 6255 N N . TYR A 1 806 ? 22.352 -15.957 7.016 1.00 83.00 806 TYR A N 1
ATOM 6256 C CA . TYR A 1 806 ? 23.468 -15.666 6.107 1.00 83.00 806 TYR A CA 1
ATOM 6257 C C . TYR A 1 806 ? 23.114 -14.598 5.069 1.00 83.00 806 TYR A C 1
ATOM 6259 O O . TYR A 1 806 ? 21.961 -14.444 4.677 1.00 83.00 806 TYR A O 1
ATOM 6267 N N . ASN A 1 807 ? 24.129 -13.870 4.602 1.00 86.50 807 ASN A N 1
ATOM 6268 C CA . ASN A 1 807 ? 23.952 -12.869 3.556 1.00 86.50 807 ASN A CA 1
ATOM 6269 C C . ASN A 1 807 ? 23.847 -13.576 2.202 1.00 86.50 807 ASN A C 1
ATOM 6271 O O . ASN A 1 807 ? 24.789 -14.259 1.797 1.00 86.50 807 ASN A O 1
ATOM 6275 N N . ILE A 1 808 ? 22.731 -13.382 1.505 1.00 85.56 808 ILE A N 1
ATOM 6276 C CA . ILE A 1 808 ? 22.560 -13.777 0.102 1.00 85.56 808 ILE A CA 1
ATOM 6277 C C . ILE A 1 808 ? 23.325 -12.791 -0.789 1.00 85.56 808 ILE A C 1
ATOM 6279 O O . ILE A 1 808 ? 24.022 -13.179 -1.723 1.00 85.56 808 ILE A O 1
ATOM 6283 N N . PHE A 1 809 ? 23.243 -11.504 -0.439 1.00 88.06 809 PHE A N 1
ATOM 6284 C CA . PHE A 1 809 ? 23.918 -10.407 -1.119 1.00 88.06 809 PHE A CA 1
ATOM 6285 C C . PHE A 1 809 ? 24.703 -9.551 -0.123 1.00 88.06 809 PHE A C 1
ATOM 6287 O O . PHE A 1 809 ? 24.301 -9.357 1.027 1.00 88.06 809 PHE A O 1
ATOM 6294 N N . THR A 1 810 ? 25.844 -9.020 -0.552 1.00 91.06 810 THR A N 1
ATOM 6295 C CA . THR A 1 810 ? 26.594 -7.990 0.174 1.00 91.06 810 THR A CA 1
ATOM 6296 C C . THR A 1 810 ? 27.339 -7.136 -0.843 1.00 91.06 810 THR A C 1
ATOM 6298 O O . THR A 1 810 ? 28.131 -7.668 -1.621 1.00 91.06 810 THR A O 1
ATOM 6301 N N . ARG A 1 811 ? 27.115 -5.820 -0.824 1.00 90.75 811 ARG A N 1
ATOM 6302 C CA . ARG A 1 811 ? 27.840 -4.846 -1.651 1.00 90.75 811 ARG A CA 1
ATOM 6303 C C . ARG A 1 811 ? 28.217 -3.631 -0.819 1.00 90.75 811 ARG A C 1
ATOM 6305 O O . ARG A 1 811 ? 27.442 -3.197 0.030 1.00 90.75 811 ARG A O 1
ATOM 6312 N N . MET A 1 812 ? 29.405 -3.089 -1.074 1.00 89.50 812 MET A N 1
ATOM 6313 C CA . MET A 1 812 ? 29.915 -1.940 -0.334 1.00 89.50 812 MET A CA 1
ATOM 6314 C C . MET A 1 812 ? 29.055 -0.706 -0.640 1.00 89.50 812 MET A C 1
ATOM 6316 O O . MET A 1 812 ? 28.901 -0.299 -1.790 1.00 89.50 812 MET A O 1
ATOM 6320 N N . MET A 1 813 ? 28.472 -0.145 0.410 1.00 88.75 813 MET A N 1
ATOM 6321 C CA . MET A 1 813 ? 27.563 0.996 0.391 1.00 88.75 813 MET A CA 1
ATOM 6322 C C . MET A 1 813 ? 27.871 1.819 1.639 1.00 88.75 813 MET A C 1
ATOM 6324 O O . MET A 1 813 ? 27.112 1.822 2.607 1.00 88.75 813 MET A O 1
ATOM 6328 N N . ALA A 1 814 ? 29.051 2.439 1.666 1.00 84.56 814 ALA A N 1
ATOM 6329 C CA . ALA A 1 814 ? 29.548 3.044 2.889 1.00 84.56 814 ALA A CA 1
ATOM 6330 C C . ALA A 1 814 ? 28.747 4.300 3.231 1.00 84.56 814 ALA A C 1
ATOM 6332 O O . ALA A 1 814 ? 28.695 5.265 2.469 1.00 84.56 814 ALA A O 1
ATOM 6333 N N . ALA A 1 815 ? 28.150 4.309 4.409 1.00 75.88 815 ALA A N 1
ATOM 6334 C CA . ALA A 1 815 ? 27.463 5.456 4.965 1.00 75.88 815 ALA A CA 1
ATOM 6335 C C . ALA A 1 815 ? 27.926 5.615 6.415 1.00 75.88 815 ALA A C 1
ATOM 6337 O O . ALA A 1 815 ? 28.310 4.659 7.079 1.00 75.88 815 ALA A O 1
ATOM 6338 N N . GLY A 1 816 ? 27.856 6.824 6.968 1.00 70.69 816 GLY A N 1
ATOM 6339 C CA . GLY A 1 816 ? 27.684 6.840 8.422 1.00 70.69 816 GLY A CA 1
ATOM 6340 C C . GLY A 1 816 ? 26.297 6.258 8.719 1.00 70.69 816 GLY A C 1
ATOM 6341 O O . GLY A 1 816 ? 25.436 6.295 7.841 1.00 70.69 816 GLY A O 1
ATOM 6342 N N . THR A 1 817 ? 26.060 5.809 9.939 1.00 73.31 817 THR A N 1
ATOM 6343 C CA . THR A 1 817 ? 24.739 5.327 10.334 1.00 73.31 817 THR A CA 1
ATOM 6344 C C . THR A 1 817 ? 23.991 6.346 11.190 1.00 73.31 817 THR A C 1
ATOM 6346 O O . THR A 1 817 ? 24.583 7.048 12.018 1.00 73.31 817 THR A O 1
ATOM 6349 N N . GLY A 1 818 ? 22.682 6.431 10.979 1.00 77.44 818 GLY A N 1
ATOM 6350 C CA . GLY A 1 818 ? 21.757 7.338 11.650 1.00 77.44 818 GLY A CA 1
ATOM 6351 C C . GLY A 1 818 ? 20.401 6.674 11.912 1.00 77.44 818 GLY A C 1
ATOM 6352 O O . GLY A 1 818 ? 20.316 5.751 12.712 1.00 77.44 818 GLY A O 1
ATOM 6353 N N . CYS A 1 819 ? 19.325 7.190 11.314 1.00 77.25 819 CYS A N 1
ATOM 6354 C CA . CYS A 1 819 ? 17.958 6.683 11.501 1.00 77.25 819 CYS A CA 1
ATOM 6355 C C . CYS A 1 819 ? 17.383 5.975 10.262 1.00 77.25 819 CYS A C 1
ATOM 6357 O O . CYS A 1 819 ? 16.282 5.449 10.337 1.00 77.25 819 CYS A O 1
ATOM 6359 N N . GLU A 1 820 ? 18.081 5.988 9.136 1.00 84.38 820 GLU A N 1
ATOM 6360 C CA . GLU A 1 820 ? 17.708 5.401 7.848 1.00 84.38 820 GLU A CA 1
ATOM 6361 C C . GLU A 1 820 ? 17.310 3.913 7.878 1.00 84.38 820 GLU A C 1
ATOM 6363 O O . GLU A 1 820 ? 17.628 3.168 8.805 1.00 84.38 820 GLU A O 1
ATOM 6368 N N . TYR A 1 821 ? 16.721 3.464 6.773 1.00 90.38 821 TYR A N 1
ATOM 6369 C CA . TYR A 1 821 ? 16.717 2.073 6.320 1.00 90.38 821 TYR A CA 1
ATOM 6370 C C . TYR A 1 821 ? 16.502 2.040 4.790 1.00 90.38 821 TYR A C 1
ATOM 6372 O O . TYR A 1 821 ? 16.061 3.049 4.229 1.00 90.38 821 TYR A O 1
ATOM 6380 N N . PRO A 1 822 ? 16.853 0.946 4.088 1.00 94.31 822 PRO A N 1
ATOM 6381 C CA . PRO A 1 822 ? 16.460 0.729 2.691 1.00 94.31 822 PRO A CA 1
ATOM 6382 C C . PRO A 1 822 ? 14.940 0.560 2.590 1.00 94.31 822 PRO A C 1
ATOM 6384 O O . PRO A 1 822 ? 14.381 -0.160 3.413 1.00 94.31 822 PRO A O 1
ATOM 6387 N N . ILE A 1 823 ? 14.275 1.161 1.604 1.00 96.12 823 ILE A N 1
ATOM 6388 C CA . ILE A 1 823 ? 12.854 0.875 1.327 1.00 96.12 823 ILE A CA 1
ATOM 6389 C C . ILE A 1 823 ? 12.724 -0.150 0.200 1.00 96.12 823 ILE A C 1
ATOM 6391 O O . ILE A 1 823 ? 13.629 -0.265 -0.629 1.00 96.12 823 ILE A O 1
ATOM 6395 N N . VAL A 1 824 ? 11.596 -0.863 0.182 1.00 96.00 824 VAL A N 1
ATOM 6396 C CA . VAL A 1 824 ? 11.203 -1.768 -0.905 1.00 96.00 824 VAL A CA 1
ATOM 6397 C C . VAL A 1 824 ? 9.851 -1.311 -1.444 1.00 96.00 824 VAL A C 1
ATOM 6399 O O . VAL A 1 824 ? 8.912 -1.170 -0.661 1.00 96.00 824 VAL A O 1
ATOM 6402 N N . ALA A 1 825 ? 9.761 -1.030 -2.741 1.00 93.56 825 ALA A N 1
ATOM 6403 C CA . ALA A 1 825 ? 8.551 -0.579 -3.436 1.00 93.56 825 ALA A CA 1
ATOM 6404 C C . ALA A 1 825 ? 8.735 -0.747 -4.955 1.00 93.56 825 ALA A C 1
ATOM 6406 O O . ALA A 1 825 ? 9.875 -0.783 -5.411 1.00 93.56 825 ALA A O 1
ATOM 6407 N N . ASP A 1 826 ? 7.637 -0.815 -5.705 1.00 89.56 826 ASP A N 1
ATOM 6408 C CA . ASP A 1 826 ? 7.631 -0.639 -7.168 1.00 89.56 826 ASP A CA 1
ATOM 6409 C C . ASP A 1 826 ? 7.796 0.854 -7.460 1.00 89.56 826 ASP A C 1
ATOM 6411 O O . ASP A 1 826 ? 6.854 1.627 -7.290 1.00 89.56 826 ASP A O 1
ATOM 6415 N N . VAL A 1 827 ? 9.012 1.306 -7.768 1.00 90.06 827 VAL A N 1
ATOM 6416 C CA . VAL A 1 827 ? 9.268 2.749 -7.939 1.00 90.06 827 VAL A CA 1
ATOM 6417 C C . VAL A 1 827 ? 9.371 3.164 -9.396 1.00 90.06 827 VAL A C 1
ATOM 6419 O O . VAL A 1 827 ? 9.192 4.342 -9.695 1.00 90.06 827 VAL A O 1
ATOM 6422 N N . ASN A 1 828 ? 9.648 2.237 -10.307 1.00 82.38 828 ASN A N 1
ATOM 6423 C CA . ASN A 1 828 ? 9.714 2.541 -11.733 1.00 82.38 828 ASN A CA 1
ATOM 6424 C C . ASN A 1 828 ? 8.364 2.343 -12.454 1.00 82.38 828 ASN A C 1
ATOM 6426 O O . ASN A 1 828 ? 8.220 2.836 -13.574 1.00 82.38 828 ASN A O 1
ATOM 6430 N N . GLY A 1 829 ? 7.380 1.702 -11.810 1.00 74.62 829 GLY A N 1
ATOM 6431 C CA . GLY A 1 829 ? 6.055 1.421 -12.361 1.00 74.62 829 GLY A CA 1
ATOM 6432 C C . GLY A 1 829 ? 6.001 0.171 -13.245 1.00 74.62 829 GLY A C 1
ATOM 6433 O O . GLY A 1 829 ? 5.047 0.024 -14.010 1.00 74.62 829 GLY A O 1
ATOM 6434 N N . ASP A 1 830 ? 7.011 -0.708 -13.192 1.00 71.56 830 ASP A N 1
ATOM 6435 C CA . ASP A 1 830 ? 7.059 -1.937 -13.998 1.00 71.56 830 ASP A CA 1
ATOM 6436 C C . ASP A 1 830 ? 6.313 -3.129 -13.361 1.00 71.56 830 ASP A C 1
ATOM 6438 O O . ASP A 1 830 ? 6.135 -4.174 -13.997 1.00 71.56 830 ASP A O 1
ATOM 6442 N N . GLY A 1 831 ? 5.811 -2.962 -12.132 1.00 72.50 831 GLY A N 1
ATOM 6443 C CA . GLY A 1 831 ? 5.101 -3.999 -11.387 1.00 72.50 831 GLY A CA 1
ATOM 6444 C C . GLY A 1 831 ? 6.015 -4.972 -10.638 1.00 72.50 831 GLY A C 1
ATOM 6445 O O . GLY A 1 831 ? 5.509 -5.956 -10.097 1.00 72.50 831 GLY A O 1
ATOM 6446 N N . SER A 1 832 ? 7.330 -4.737 -10.600 1.00 80.19 832 SER A N 1
ATOM 6447 C CA . SER A 1 832 ? 8.314 -5.463 -9.780 1.00 80.19 832 SER A CA 1
ATOM 6448 C C . SER A 1 832 ? 8.688 -4.662 -8.528 1.00 80.19 832 SER A C 1
ATOM 6450 O O . SER A 1 832 ? 8.313 -3.509 -8.371 1.00 80.19 832 SER A O 1
ATOM 6452 N N . ALA A 1 833 ? 9.418 -5.267 -7.593 1.00 89.69 833 ALA A N 1
ATOM 6453 C CA . ALA A 1 833 ? 10.010 -4.531 -6.477 1.00 89.69 833 ALA A CA 1
ATOM 6454 C C . ALA A 1 833 ? 11.409 -3.990 -6.808 1.00 89.69 833 ALA A C 1
ATOM 6456 O O . ALA A 1 833 ? 12.254 -4.737 -7.299 1.00 89.69 833 ALA A O 1
ATOM 6457 N N . GLU A 1 834 ? 11.720 -2.779 -6.342 1.00 92.81 834 GLU A N 1
ATOM 6458 C CA . GLU A 1 834 ? 13.086 -2.266 -6.207 1.00 92.81 834 GLU A CA 1
ATOM 6459 C C . GLU A 1 834 ? 13.474 -2.076 -4.738 1.00 92.81 834 GLU A C 1
ATOM 6461 O O . GLU A 1 834 ? 12.656 -1.767 -3.873 1.00 92.81 834 GLU A O 1
ATOM 6466 N N . ILE A 1 835 ? 14.778 -2.154 -4.466 1.00 96.69 835 ILE A N 1
ATOM 6467 C CA . ILE A 1 835 ? 15.389 -1.644 -3.235 1.00 96.69 835 ILE A CA 1
ATOM 6468 C C . ILE A 1 835 ? 15.923 -0.236 -3.506 1.00 96.69 835 ILE A C 1
ATOM 6470 O O . ILE A 1 835 ? 16.870 -0.070 -4.282 1.00 96.69 835 ILE A O 1
ATOM 6474 N N . VAL A 1 836 ? 15.402 0.767 -2.795 1.00 96.62 836 VAL A N 1
ATOM 6475 C CA . VAL A 1 836 ? 15.923 2.144 -2.838 1.00 96.62 836 VAL A CA 1
ATOM 6476 C C . VAL A 1 836 ? 16.681 2.470 -1.551 1.00 96.62 836 VAL A C 1
ATOM 6478 O O . VAL A 1 836 ? 16.169 2.336 -0.437 1.00 96.62 836 VAL A O 1
ATOM 6481 N N . VAL A 1 837 ? 17.940 2.898 -1.690 1.00 94.88 837 VAL A N 1
ATOM 6482 C CA . VAL A 1 837 ? 18.857 3.111 -0.560 1.00 94.88 837 VAL A CA 1
ATOM 6483 C C . VAL A 1 837 ? 19.896 4.199 -0.843 1.00 94.88 837 VAL A C 1
ATOM 6485 O O . VAL A 1 837 ? 20.396 4.335 -1.956 1.00 94.88 837 VAL A O 1
ATOM 6488 N N . SER A 1 838 ? 20.263 4.972 0.180 1.00 92.06 838 SER A N 1
ATOM 6489 C CA . SER A 1 838 ? 21.317 5.990 0.102 1.00 92.06 838 SER A CA 1
ATOM 6490 C C . SER A 1 838 ? 22.663 5.516 0.673 1.00 92.06 838 SER A C 1
ATOM 6492 O O . SER A 1 838 ? 22.698 4.758 1.640 1.00 92.06 838 SER A O 1
ATOM 6494 N N . GLY A 1 839 ? 23.786 5.980 0.111 1.00 90.12 839 GLY A N 1
ATOM 6495 C CA . GLY A 1 839 ? 25.137 5.671 0.611 1.00 90.12 839 GLY A CA 1
ATOM 6496 C C . GLY A 1 839 ? 26.258 5.951 -0.398 1.00 90.12 839 GLY A C 1
ATOM 6497 O O . GLY A 1 839 ? 26.014 6.462 -1.485 1.00 90.12 839 GLY A O 1
ATOM 6498 N N . MET A 1 840 ? 27.515 5.672 -0.045 1.00 88.56 840 MET A N 1
ATOM 6499 C CA . MET A 1 840 ? 28.638 5.705 -0.991 1.00 88.56 840 MET A CA 1
ATOM 6500 C C . MET A 1 840 ? 28.814 4.330 -1.639 1.00 88.56 840 MET A C 1
ATOM 6502 O O . MET A 1 840 ? 29.522 3.467 -1.113 1.00 88.56 840 MET A O 1
ATOM 6506 N N . LEU A 1 841 ? 28.181 4.131 -2.793 1.00 90.75 841 LEU A N 1
ATOM 6507 C CA . LEU A 1 841 ? 28.319 2.905 -3.572 1.00 90.75 841 LEU A CA 1
ATOM 6508 C C . LEU A 1 841 ? 29.780 2.638 -3.977 1.00 90.75 841 LEU A C 1
ATOM 6510 O O . LEU A 1 841 ? 30.457 3.513 -4.528 1.00 90.75 841 LEU A O 1
ATOM 6514 N N . ASP A 1 842 ? 30.237 1.412 -3.703 1.00 89.75 842 ASP A N 1
ATOM 6515 C CA . ASP A 1 842 ? 31.557 0.857 -4.033 1.00 89.75 842 ASP A CA 1
ATOM 6516 C C . ASP A 1 842 ? 32.756 1.741 -3.615 1.00 89.75 842 ASP A C 1
ATOM 6518 O O . ASP A 1 842 ? 33.860 1.630 -4.154 1.00 89.75 842 ASP A O 1
ATOM 6522 N N . GLN A 1 843 ? 32.569 2.600 -2.606 1.00 80.88 843 GLN A N 1
ATOM 6523 C CA . GLN A 1 843 ? 33.585 3.511 -2.070 1.00 80.88 843 GLN A CA 1
ATOM 6524 C C . GLN A 1 843 ? 33.695 3.412 -0.544 1.00 80.88 843 GLN A C 1
ATOM 6526 O O . GLN A 1 843 ? 32.726 3.112 0.143 1.00 80.88 843 GLN A O 1
ATOM 6531 N N . TYR A 1 844 ? 34.884 3.701 -0.005 1.00 69.56 844 TYR A N 1
ATOM 6532 C CA . TYR A 1 844 ? 35.124 3.754 1.441 1.00 69.56 844 TYR A CA 1
ATOM 6533 C C . TYR A 1 844 ? 34.899 5.178 1.970 1.00 69.56 844 TYR A C 1
ATOM 6535 O O . TYR A 1 844 ? 35.522 6.131 1.488 1.00 69.56 844 TYR A O 1
ATOM 6543 N N . ALA A 1 845 ? 34.049 5.342 2.985 1.00 59.84 845 ALA A N 1
ATOM 6544 C CA . ALA A 1 845 ? 33.677 6.662 3.488 1.00 59.84 845 ALA A CA 1
ATOM 6545 C C . ALA A 1 845 ? 34.733 7.271 4.436 1.00 59.84 845 ALA A C 1
ATOM 6547 O O . ALA A 1 845 ? 34.877 6.866 5.587 1.00 59.84 845 ALA A O 1
ATOM 6548 N N . TYR A 1 846 ? 35.414 8.334 3.990 1.00 54.59 846 TYR A N 1
ATOM 6549 C CA . TYR A 1 846 ? 36.181 9.233 4.876 1.00 54.59 846 TYR A CA 1
ATOM 6550 C C . TYR A 1 846 ? 35.309 10.308 5.555 1.00 54.59 846 TYR A C 1
ATOM 6552 O O . TYR A 1 846 ? 35.755 10.952 6.508 1.00 54.59 846 TYR A O 1
ATOM 6560 N N . LEU A 1 847 ? 34.086 10.530 5.061 1.00 58.97 847 LEU A N 1
ATOM 6561 C CA . LEU A 1 847 ? 33.125 11.513 5.570 1.00 58.97 847 LEU A CA 1
ATOM 6562 C C . LEU A 1 847 ? 31.800 10.797 5.893 1.00 58.97 847 LEU A C 1
ATOM 6564 O O . LEU A 1 847 ? 31.057 10.477 4.967 1.00 58.97 847 LEU A O 1
ATOM 6568 N N . PRO A 1 848 ? 31.487 10.522 7.172 1.00 66.19 848 PRO A N 1
ATOM 6569 C CA . PRO A 1 848 ? 30.315 9.728 7.530 1.00 66.19 848 PRO A CA 1
ATOM 6570 C C . PRO A 1 848 ? 29.013 10.504 7.285 1.00 66.19 848 PRO A C 1
ATOM 6572 O O . PRO A 1 848 ? 28.806 11.564 7.883 1.00 66.19 848 PRO A O 1
ATOM 6575 N N . GLY A 1 849 ? 28.147 9.955 6.425 1.00 74.19 849 GLY A N 1
ATOM 6576 C CA . GLY A 1 849 ? 26.733 10.336 6.270 1.00 74.19 849 GLY A CA 1
ATOM 6577 C C . GLY A 1 849 ? 26.322 11.018 4.964 1.00 74.19 849 GLY A C 1
ATOM 6578 O O . GLY A 1 849 ? 25.196 11.497 4.885 1.00 74.19 849 GLY A O 1
ATOM 6579 N N . VAL A 1 850 ? 27.210 11.081 3.971 1.00 83.12 850 VAL A N 1
ATOM 6580 C CA . VAL A 1 850 ? 26.915 11.595 2.624 1.00 83.12 850 VAL A CA 1
ATOM 6581 C C . VAL A 1 850 ? 27.086 10.478 1.596 1.00 83.12 850 VAL A C 1
ATOM 6583 O O . VAL A 1 850 ? 27.993 9.661 1.737 1.00 83.12 850 VAL A O 1
ATOM 6586 N N . GLY A 1 851 ? 26.249 10.459 0.561 1.00 88.12 851 GLY A N 1
ATOM 6587 C CA . GLY A 1 851 ? 26.254 9.433 -0.480 1.00 88.12 851 GLY A CA 1
ATOM 6588 C C . GLY A 1 851 ? 25.322 9.785 -1.635 1.00 88.12 851 GLY A C 1
ATOM 6589 O O . GLY A 1 851 ? 24.679 10.831 -1.589 1.00 88.12 851 GLY A O 1
ATOM 6590 N N . GLY A 1 852 ? 25.248 8.932 -2.654 1.00 91.50 852 GLY A N 1
ATOM 6591 C CA . GLY A 1 852 ? 24.189 8.992 -3.663 1.00 91.50 852 GLY A CA 1
ATOM 6592 C C . GLY A 1 852 ? 22.910 8.318 -3.161 1.00 91.50 852 GLY A C 1
ATOM 6593 O O . GLY A 1 852 ? 22.890 7.719 -2.081 1.00 91.50 852 GLY A O 1
ATOM 6594 N N . LEU A 1 853 ? 21.844 8.424 -3.947 1.00 94.88 853 LEU A N 1
ATOM 6595 C CA . LEU A 1 853 ? 20.665 7.569 -3.869 1.00 94.88 853 LEU A CA 1
ATOM 6596 C C . LEU A 1 853 ? 20.789 6.502 -4.964 1.00 94.88 853 LEU A C 1
ATOM 6598 O O . LEU A 1 853 ? 21.184 6.809 -6.090 1.00 94.88 853 LEU A O 1
ATOM 6602 N N . HIS A 1 854 ? 20.500 5.251 -4.624 1.00 95.31 854 HIS A N 1
ATOM 6603 C CA . HIS A 1 854 ? 20.740 4.083 -5.465 1.00 95.31 854 HIS A CA 1
ATOM 6604 C C . HIS A 1 854 ? 19.497 3.197 -5.501 1.00 95.31 854 HIS A C 1
ATOM 6606 O O . HIS A 1 854 ? 18.869 2.973 -4.466 1.00 95.31 854 HIS A O 1
ATOM 6612 N N . MET A 1 855 ? 19.185 2.678 -6.686 1.00 95.31 855 MET A N 1
ATOM 6613 C CA . MET A 1 855 ? 18.060 1.783 -6.941 1.00 95.31 855 MET A CA 1
ATOM 6614 C C . MET A 1 855 ? 18.598 0.441 -7.439 1.00 95.31 855 MET A C 1
ATOM 6616 O O . MET A 1 855 ? 19.416 0.398 -8.366 1.00 95.31 855 MET A O 1
ATOM 6620 N N . PHE A 1 856 ? 18.156 -0.643 -6.809 1.00 94.25 856 PHE A N 1
ATOM 6621 C CA . PHE A 1 856 ? 18.510 -2.012 -7.171 1.00 94.25 856 PHE A CA 1
ATOM 6622 C C . PHE A 1 856 ? 17.258 -2.818 -7.506 1.00 94.25 856 PHE A C 1
ATOM 6624 O O . PHE A 1 856 ? 16.258 -2.689 -6.812 1.00 94.25 856 PHE A O 1
ATOM 6631 N N . GLY A 1 857 ? 17.360 -3.682 -8.509 1.00 89.81 857 GLY A N 1
ATOM 6632 C CA . GLY A 1 857 ? 16.287 -4.547 -8.998 1.00 89.81 857 GLY A CA 1
ATOM 6633 C C . GLY A 1 857 ? 16.863 -5.783 -9.692 1.00 89.81 857 GLY A C 1
ATOM 6634 O O . GLY A 1 857 ? 18.073 -6.043 -9.621 1.00 89.81 857 GLY A O 1
ATOM 6635 N N . ASN A 1 858 ? 16.019 -6.532 -10.399 1.00 79.88 858 ASN A N 1
ATOM 6636 C CA . ASN A 1 858 ? 16.376 -7.821 -10.991 1.00 79.88 858 ASN A CA 1
ATOM 6637 C C . ASN A 1 858 ? 16.108 -7.864 -12.508 1.00 79.88 858 ASN A C 1
ATOM 6639 O O . ASN A 1 858 ? 14.985 -7.609 -12.922 1.00 79.88 858 ASN A O 1
ATOM 6643 N N . PRO A 1 859 ? 17.077 -8.263 -13.357 1.00 57.03 859 PRO A N 1
ATOM 6644 C CA . PRO A 1 859 ? 16.864 -8.450 -14.802 1.00 57.03 859 PRO A CA 1
ATOM 6645 C C . PRO A 1 859 ? 15.873 -9.567 -15.184 1.00 57.03 859 PRO A C 1
ATOM 6647 O O . PRO A 1 859 ? 15.594 -9.725 -16.369 1.00 57.03 859 PRO A O 1
ATOM 6650 N N . GLY A 1 860 ? 15.448 -10.404 -14.232 1.00 56.38 860 GLY A N 1
ATOM 6651 C CA . GLY A 1 860 ? 14.385 -11.401 -14.404 1.00 56.38 860 GLY A CA 1
ATOM 6652 C C . GLY A 1 860 ? 13.094 -11.057 -13.655 1.00 56.38 860 GLY A C 1
ATOM 6653 O O . GLY A 1 860 ? 12.277 -11.956 -13.475 1.00 56.38 860 GLY A O 1
ATOM 6654 N N . ASN A 1 861 ? 12.966 -9.799 -13.216 1.00 71.25 861 ASN A N 1
ATOM 6655 C CA . ASN A 1 861 ? 11.948 -9.231 -12.330 1.00 71.25 861 ASN A CA 1
ATOM 6656 C C . ASN A 1 861 ? 11.953 -9.838 -10.910 1.00 71.25 861 ASN A C 1
ATOM 6658 O O . ASN A 1 861 ? 12.332 -10.988 -10.686 1.00 71.25 861 ASN A O 1
ATOM 6662 N N . TRP A 1 862 ? 11.619 -9.019 -9.914 1.00 84.88 862 TRP A N 1
ATOM 6663 C CA . TRP A 1 862 ? 11.358 -9.466 -8.539 1.00 84.88 862 TRP A CA 1
ATOM 6664 C C . TRP A 1 862 ? 9.854 -9.498 -8.283 1.00 84.88 862 TRP A C 1
ATOM 6666 O O . TRP A 1 862 ? 9.071 -8.973 -9.074 1.00 84.88 862 TRP A O 1
ATOM 6676 N N . ALA A 1 863 ? 9.458 -10.120 -7.172 1.00 82.38 863 ALA A N 1
ATOM 6677 C CA . ALA A 1 863 ? 8.076 -10.141 -6.720 1.00 82.38 863 ALA A CA 1
ATOM 6678 C C . ALA A 1 863 ? 7.455 -8.727 -6.764 1.00 82.38 863 ALA A C 1
ATOM 6680 O O . ALA A 1 863 ? 8.125 -7.777 -6.353 1.00 82.38 863 ALA A O 1
ATOM 6681 N N . PRO A 1 864 ? 6.198 -8.571 -7.218 1.00 79.50 864 PRO A N 1
ATOM 6682 C CA . PRO A 1 864 ? 5.526 -7.281 -7.241 1.00 79.50 864 PRO A CA 1
ATOM 6683 C C . PRO A 1 864 ? 5.475 -6.653 -5.861 1.00 79.50 864 PRO A C 1
ATOM 6685 O O . PRO A 1 864 ? 5.115 -7.325 -4.894 1.00 79.50 864 PRO A O 1
ATOM 6688 N N . ALA A 1 865 ? 5.787 -5.365 -5.776 1.00 85.75 865 ALA A N 1
ATOM 6689 C CA . ALA A 1 865 ? 5.592 -4.557 -4.583 1.00 85.75 865 ALA A CA 1
ATOM 6690 C C . ALA A 1 865 ? 4.571 -3.452 -4.858 1.00 85.75 865 ALA A C 1
ATOM 6692 O O . ALA A 1 865 ? 4.278 -3.106 -5.997 1.00 85.75 865 ALA A O 1
ATOM 6693 N N . ARG A 1 866 ? 4.030 -2.871 -3.790 1.00 88.00 866 ARG A N 1
ATOM 6694 C CA . ARG A 1 866 ? 3.213 -1.657 -3.889 1.00 88.00 866 ARG A CA 1
ATOM 6695 C C . ARG A 1 866 ? 4.111 -0.447 -4.204 1.00 88.00 866 ARG A C 1
ATOM 6697 O O . ARG A 1 866 ? 5.239 -0.407 -3.702 1.00 88.00 866 ARG A O 1
ATOM 6704 N N . PRO A 1 867 ? 3.619 0.582 -4.916 1.00 88.81 867 PRO A N 1
ATOM 6705 C CA . PRO A 1 867 ? 4.400 1.767 -5.285 1.00 88.81 867 PRO A CA 1
ATOM 6706 C C . PRO A 1 867 ? 4.608 2.780 -4.148 1.00 88.81 867 PRO A C 1
ATOM 6708 O O . PRO A 1 867 ? 5.067 3.903 -4.358 1.00 88.81 867 PRO A O 1
ATOM 6711 N N . VAL A 1 868 ? 4.246 2.406 -2.918 1.00 92.69 868 VAL A N 1
ATOM 6712 C CA . VAL A 1 868 ? 4.142 3.319 -1.781 1.00 92.69 868 VAL A CA 1
ATOM 6713 C C . VAL A 1 868 ? 5.026 2.899 -0.606 1.00 92.69 868 VAL A C 1
ATOM 6715 O O . VAL A 1 868 ? 5.015 1.756 -0.144 1.00 92.69 868 VAL A O 1
ATOM 6718 N N . TRP A 1 869 ? 5.750 3.883 -0.075 1.00 95.81 869 TRP A N 1
ATOM 6719 C CA . TRP A 1 869 ? 6.374 3.864 1.245 1.00 95.81 869 TRP A CA 1
ATOM 6720 C C . TRP A 1 869 ? 6.314 5.283 1.824 1.00 95.81 869 TRP A C 1
ATOM 6722 O O . TRP A 1 869 ? 7.249 6.073 1.695 1.00 95.81 869 TRP A O 1
ATOM 6732 N N . ASN A 1 870 ? 5.180 5.659 2.419 1.00 94.75 870 ASN A N 1
ATOM 6733 C CA . ASN A 1 870 ? 4.867 7.072 2.655 1.00 94.75 870 ASN A CA 1
ATOM 6734 C C . ASN A 1 870 ? 5.458 7.677 3.944 1.00 94.75 870 ASN A C 1
ATOM 6736 O O . ASN A 1 870 ? 5.508 8.902 4.062 1.00 94.75 870 ASN A O 1
ATOM 6740 N N . GLN A 1 871 ? 5.852 6.861 4.928 1.00 90.88 871 GLN A N 1
ATOM 6741 C CA . GLN A 1 871 ? 6.218 7.327 6.271 1.00 90.88 871 GLN A CA 1
ATOM 6742 C C . GLN A 1 871 ? 7.258 6.438 6.970 1.00 90.88 871 GLN A C 1
ATOM 6744 O O . GLN A 1 871 ? 7.499 5.293 6.589 1.00 90.88 871 GLN A O 1
ATOM 6749 N N . TYR A 1 872 ? 7.856 6.954 8.051 1.00 87.06 872 TYR A N 1
ATOM 6750 C CA . TYR A 1 872 ? 8.910 6.235 8.778 1.00 87.06 872 TYR A CA 1
ATOM 6751 C C . TYR A 1 872 ? 8.410 5.011 9.566 1.00 87.06 872 TYR A C 1
ATOM 6753 O O . TYR A 1 872 ? 9.127 4.036 9.763 1.00 87.06 872 TYR A O 1
ATOM 6761 N N . MET A 1 873 ? 7.176 5.064 10.063 1.00 85.94 873 MET A N 1
ATOM 6762 C CA . MET A 1 873 ? 6.514 3.931 10.716 1.00 85.94 873 MET A CA 1
ATOM 6763 C C . MET A 1 873 ? 5.582 3.268 9.704 1.00 85.94 873 MET A C 1
ATOM 6765 O O . MET A 1 873 ? 4.360 3.332 9.834 1.00 85.94 873 MET A O 1
ATOM 6769 N N . TYR A 1 874 ? 6.166 2.741 8.626 1.00 91.75 874 TYR A N 1
ATOM 6770 C CA . TYR A 1 874 ? 5.392 2.149 7.541 1.00 91.75 874 TYR A CA 1
ATOM 6771 C C . TYR A 1 874 ? 4.744 0.833 7.972 1.00 91.75 874 TYR A C 1
ATOM 6773 O O . TYR A 1 874 ? 5.371 -0.040 8.579 1.00 91.75 874 TYR A O 1
ATOM 6781 N N . HIS A 1 875 ? 3.473 0.721 7.610 1.00 92.38 875 HIS A N 1
ATOM 6782 C CA . HIS A 1 875 ? 2.672 -0.483 7.682 1.00 92.38 875 HIS A CA 1
ATOM 6783 C C . HIS A 1 875 ? 1.773 -0.482 6.449 1.00 92.38 875 HIS A C 1
ATOM 6785 O O . HIS A 1 875 ? 1.121 0.530 6.182 1.00 92.38 875 HIS A O 1
ATOM 6791 N N . VAL A 1 876 ? 1.716 -1.596 5.717 1.00 88.25 876 VAL A N 1
ATOM 6792 C CA . VAL A 1 876 ? 1.042 -1.666 4.407 1.00 88.25 876 VAL A CA 1
ATOM 6793 C C . VAL A 1 876 ? -0.414 -1.187 4.467 1.00 88.25 876 VAL A C 1
ATOM 6795 O O . VAL A 1 876 ? -0.833 -0.379 3.648 1.00 88.25 876 VAL A O 1
ATOM 6798 N N . THR A 1 877 ? -1.155 -1.558 5.514 1.00 88.12 877 THR A N 1
ATOM 6799 C CA . THR A 1 877 ? -2.566 -1.167 5.690 1.00 88.12 877 THR A CA 1
ATOM 6800 C C . THR A 1 877 ? -2.800 0.310 6.052 1.00 88.12 877 THR A C 1
ATOM 6802 O O . THR A 1 877 ? -3.947 0.673 6.265 1.00 88.12 877 THR A O 1
ATOM 6805 N N . ASN A 1 878 ? -1.783 1.151 6.256 1.00 90.44 878 ASN A N 1
ATOM 6806 C CA . ASN A 1 878 ? -1.986 2.527 6.748 1.00 90.44 878 ASN A CA 1
ATOM 6807 C C . ASN A 1 878 ? -1.975 3.591 5.629 1.00 90.44 878 ASN A C 1
ATOM 6809 O O . ASN A 1 878 ? -2.135 4.776 5.917 1.00 90.44 878 ASN A O 1
ATOM 6813 N N . VAL A 1 879 ? -1.775 3.185 4.371 1.00 91.00 879 VAL A N 1
ATOM 6814 C CA . VAL A 1 879 ? -1.758 4.060 3.190 1.00 91.00 879 VAL A CA 1
ATOM 6815 C C . VAL A 1 879 ? -2.120 3.255 1.937 1.00 91.00 879 VAL A C 1
ATOM 6817 O O . VAL A 1 879 ? -1.743 2.084 1.826 1.00 91.00 879 VAL A O 1
ATOM 6820 N N . ASN A 1 880 ? -2.830 3.881 1.004 1.00 86.19 880 ASN A N 1
ATOM 6821 C CA . ASN A 1 880 ? -3.174 3.313 -0.300 1.00 86.19 880 ASN A CA 1
ATOM 6822 C C . ASN A 1 880 ? -2.042 3.517 -1.317 1.00 86.19 880 ASN A C 1
ATOM 6824 O O . ASN A 1 880 ? -1.134 4.325 -1.116 1.00 86.19 880 ASN A O 1
ATOM 6828 N N . GLU A 1 881 ? -2.103 2.787 -2.427 1.00 83.44 881 GLU A N 1
ATOM 6829 C CA . GLU A 1 881 ? -1.131 2.845 -3.525 1.00 83.44 881 GLU A CA 1
ATOM 6830 C C . GLU A 1 881 ? -0.984 4.272 -4.081 1.00 83.44 881 GLU A C 1
ATOM 6832 O O . GLU A 1 881 ? 0.122 4.709 -4.388 1.00 83.44 881 GLU A O 1
ATOM 6837 N N . ASP A 1 882 ? -2.083 5.032 -4.121 1.00 84.69 882 ASP A N 1
ATOM 6838 C CA . ASP A 1 882 ? -2.146 6.413 -4.611 1.00 84.69 882 ASP A CA 1
ATOM 6839 C C . ASP A 1 882 ? -1.878 7.475 -3.519 1.00 84.69 882 ASP A C 1
ATOM 6841 O O . ASP A 1 882 ? -2.320 8.618 -3.628 1.00 84.69 882 ASP A O 1
ATOM 6845 N N . LEU A 1 883 ? -1.194 7.117 -2.427 1.00 92.38 883 LEU A N 1
ATOM 6846 C CA . LEU A 1 883 ? -0.951 7.967 -1.250 1.00 92.38 883 LEU A CA 1
ATOM 6847 C C . LEU A 1 883 ? -2.200 8.466 -0.496 1.00 92.38 883 LEU A C 1
ATOM 6849 O O . LEU A 1 883 ? -2.034 9.219 0.473 1.00 92.38 883 LEU A O 1
ATOM 6853 N N . THR A 1 884 ? -3.427 8.080 -0.868 1.00 91.50 884 THR A N 1
ATOM 6854 C CA . THR A 1 884 ? -4.595 8.362 -0.018 1.00 91.50 884 THR A CA 1
ATOM 6855 C C . THR A 1 884 ? -4.522 7.571 1.287 1.00 91.50 884 THR A C 1
ATOM 6857 O O . THR A 1 884 ? -3.830 6.556 1.403 1.00 91.50 884 THR A O 1
ATOM 6860 N N . ILE A 1 885 ? -5.193 8.084 2.315 1.00 92.00 885 ILE A N 1
ATOM 6861 C CA . ILE A 1 885 ? -5.237 7.454 3.633 1.00 92.00 885 ILE A CA 1
ATOM 6862 C C . ILE A 1 885 ? -6.562 6.695 3.759 1.00 92.00 885 ILE A C 1
ATOM 6864 O O . ILE A 1 885 ? -7.601 7.304 3.508 1.00 92.00 885 ILE A O 1
ATOM 6868 N N . PRO A 1 886 ? -6.533 5.416 4.168 1.00 85.94 886 PRO A N 1
ATOM 6869 C CA . PRO A 1 886 ? -7.725 4.604 4.390 1.00 85.94 886 PRO A CA 1
ATOM 6870 C C . PRO A 1 886 ? -8.734 5.246 5.336 1.00 85.94 886 PRO A C 1
ATOM 6872 O O . PRO A 1 886 ? -8.367 5.651 6.444 1.00 85.94 886 PRO A O 1
ATOM 6875 N N . THR A 1 887 ? -10.002 5.229 4.934 1.00 81.00 887 THR A N 1
ATOM 6876 C CA . THR A 1 887 ? -11.156 5.489 5.808 1.00 81.00 887 THR A CA 1
ATOM 6877 C C . THR A 1 887 ? -11.343 4.318 6.779 1.00 81.00 887 THR A C 1
ATOM 6879 O O . THR A 1 887 ? -11.670 4.512 7.950 1.00 81.00 887 THR A O 1
ATOM 6882 N N . TYR A 1 888 ? -11.085 3.091 6.307 1.00 75.19 888 TYR A N 1
ATOM 6883 C CA . TYR A 1 888 ? -11.150 1.855 7.081 1.00 75.19 888 TYR A CA 1
ATOM 6884 C C . TYR A 1 888 ? -9.935 0.971 6.779 1.00 75.19 888 TYR A C 1
ATOM 6886 O O . TYR A 1 888 ? -9.840 0.319 5.743 1.00 75.19 888 TYR A O 1
ATOM 6894 N N . CYS A 1 889 ? -9.002 0.894 7.725 1.00 78.00 889 CYS A N 1
ATOM 6895 C CA . CYS A 1 889 ? -7.844 0.014 7.600 1.00 78.00 889 CYS A CA 1
ATOM 6896 C C . CYS A 1 889 ? -8.228 -1.470 7.757 1.00 78.00 889 CYS A C 1
ATOM 6898 O O . CYS A 1 889 ? -8.861 -1.835 8.747 1.00 78.00 889 CYS A O 1
ATOM 6900 N N . PHE A 1 890 ? -7.738 -2.346 6.871 1.00 78.69 890 PHE A N 1
ATOM 6901 C CA . PHE A 1 890 ? -7.647 -3.791 7.124 1.00 78.69 890 PHE A CA 1
ATOM 6902 C C . PHE A 1 890 ? -7.016 -4.059 8.499 1.00 78.69 890 PHE A C 1
ATOM 6904 O O . PHE A 1 890 ? -5.976 -3.482 8.842 1.00 78.69 890 PHE A O 1
ATOM 6911 N N . ASP A 1 891 ? -7.625 -4.972 9.259 1.00 81.25 891 ASP A N 1
ATOM 6912 C CA . ASP A 1 891 ? -7.067 -5.453 10.519 1.00 81.25 891 ASP A CA 1
ATOM 6913 C C . ASP A 1 891 ? -5.728 -6.159 10.249 1.00 81.25 891 ASP A C 1
ATOM 6915 O O . ASP A 1 891 ? -5.597 -7.015 9.368 1.00 81.25 891 ASP A O 1
ATOM 6919 N N . LYS A 1 892 ? -4.719 -5.789 11.031 1.00 87.12 892 LYS A N 1
ATOM 6920 C CA . LYS A 1 892 ? -3.346 -6.292 10.947 1.00 87.12 892 LYS A CA 1
ATOM 6921 C C . LYS A 1 892 ? -3.269 -7.767 11.366 1.00 87.12 892 LYS A C 1
ATOM 6923 O O . LYS A 1 892 ? -2.418 -8.503 10.875 1.00 87.12 892 LYS A O 1
ATOM 6928 N N . ALA A 1 893 ? -4.210 -8.234 12.189 1.00 86.69 893 ALA A N 1
ATOM 6929 C CA . ALA A 1 893 ? -4.340 -9.637 12.572 1.00 86.69 893 ALA A CA 1
ATOM 6930 C C . ALA A 1 893 ? -5.062 -10.513 11.522 1.00 86.69 893 ALA A C 1
ATOM 6932 O O . ALA A 1 893 ? -5.111 -11.733 11.706 1.00 86.69 893 ALA A O 1
ATOM 6933 N N . THR A 1 894 ? -5.604 -9.937 10.433 1.00 84.19 894 THR A N 1
ATOM 6934 C CA . THR A 1 894 ? -6.468 -10.652 9.467 1.00 84.19 894 THR A CA 1
ATOM 6935 C C . THR A 1 894 ? -5.843 -11.963 8.982 1.00 84.19 894 THR A C 1
ATOM 6937 O O . THR A 1 894 ? -4.733 -11.996 8.444 1.00 84.19 894 THR A O 1
ATOM 6940 N N . VAL A 1 895 ? -6.600 -13.054 9.138 1.00 84.31 895 VAL A N 1
ATOM 6941 C CA . VAL A 1 895 ? -6.235 -14.385 8.646 1.00 84.31 895 VAL A CA 1
ATOM 6942 C C . VAL A 1 895 ? -6.951 -14.661 7.338 1.00 84.31 895 VAL A C 1
ATOM 6944 O O . VAL A 1 895 ? -8.178 -14.744 7.284 1.00 84.31 895 VAL A O 1
ATOM 6947 N N . PHE A 1 896 ? -6.163 -14.887 6.302 1.00 79.62 896 PHE A N 1
ATOM 6948 C CA . PHE A 1 896 ? -6.633 -15.315 5.000 1.00 79.62 896 PHE A CA 1
ATOM 6949 C C . PHE A 1 896 ? -6.533 -16.835 4.881 1.00 79.62 896 PHE A C 1
ATOM 6951 O O . PHE A 1 896 ? -5.675 -17.462 5.505 1.00 79.62 896 PHE A O 1
ATOM 6958 N N . THR A 1 897 ? -7.420 -17.436 4.091 1.00 77.12 897 THR A N 1
ATOM 6959 C CA . THR A 1 897 ? -7.369 -18.869 3.775 1.00 77.12 897 THR A CA 1
ATOM 6960 C C . THR A 1 897 ? -7.157 -19.036 2.279 1.00 77.12 897 THR A C 1
ATOM 6962 O O . THR A 1 897 ? -8.049 -18.707 1.494 1.00 77.12 897 THR A O 1
ATOM 6965 N N . GLY A 1 898 ? -5.989 -19.558 1.911 1.00 61.84 898 GLY A N 1
ATOM 6966 C CA . GLY A 1 898 ? -5.629 -19.868 0.536 1.00 61.84 898 GLY A CA 1
ATOM 6967 C C . GLY A 1 898 ? -6.535 -20.935 -0.074 1.00 61.84 898 GLY A C 1
ATOM 6968 O O . GLY A 1 898 ? -7.226 -21.684 0.626 1.00 61.84 898 GLY A O 1
ATOM 6969 N N . SER A 1 899 ? -6.530 -21.036 -1.403 1.00 63.62 899 SER A N 1
ATOM 6970 C CA . SER A 1 899 ? -7.392 -21.987 -2.134 1.00 63.62 899 SER A CA 1
ATOM 6971 C C . SER A 1 899 ? -7.095 -23.467 -1.826 1.00 63.62 899 SER A C 1
ATOM 6973 O O . SER A 1 899 ? -7.948 -24.336 -2.025 1.00 63.62 899 SER A O 1
ATOM 6975 N N . ASP A 1 900 ? -5.907 -23.751 -1.292 1.00 67.75 900 ASP A N 1
ATOM 6976 C CA . ASP A 1 900 ? -5.443 -25.054 -0.812 1.00 67.75 900 ASP A CA 1
ATOM 6977 C C . ASP A 1 900 ? -5.733 -25.309 0.685 1.00 67.75 900 ASP A C 1
ATOM 6979 O O . ASP A 1 900 ? -5.528 -26.422 1.180 1.00 67.75 900 ASP A O 1
ATOM 6983 N N . GLY A 1 901 ? -6.256 -24.306 1.398 1.00 70.88 901 GLY A N 1
ATOM 6984 C CA . GLY A 1 901 ? -6.524 -24.333 2.834 1.00 70.88 901 GLY A CA 1
ATOM 6985 C C . GLY A 1 901 ? -5.358 -23.882 3.721 1.00 70.88 901 GLY A C 1
ATOM 6986 O O . GLY A 1 901 ? -5.452 -24.042 4.941 1.00 70.88 901 GLY A O 1
ATOM 6987 N N . THR A 1 902 ? -4.274 -23.339 3.157 1.00 77.69 902 THR A N 1
ATOM 6988 C CA . THR A 1 902 ? -3.216 -22.673 3.936 1.00 77.69 902 THR A CA 1
ATOM 6989 C C . THR A 1 902 ? -3.754 -21.425 4.634 1.00 77.69 902 THR A C 1
ATOM 6991 O O . THR A 1 902 ? -4.629 -20.734 4.116 1.00 77.69 902 THR A O 1
ATOM 6994 N N . LEU A 1 903 ? -3.255 -21.137 5.839 1.00 82.12 903 LEU A N 1
ATOM 6995 C CA . LEU A 1 903 ? -3.590 -19.908 6.561 1.00 82.12 903 LEU A CA 1
ATOM 6996 C C . LEU A 1 903 ? -2.465 -18.898 6.359 1.00 82.12 903 LEU A C 1
ATOM 6998 O O . LEU A 1 903 ? -1.329 -19.165 6.747 1.00 82.12 903 LEU A O 1
ATOM 7002 N N . ARG A 1 904 ? -2.790 -17.743 5.777 1.00 79.44 904 ARG A N 1
ATOM 7003 C CA . ARG A 1 904 ? -1.841 -16.669 5.459 1.00 79.44 904 ARG A CA 1
ATOM 7004 C C . ARG A 1 904 ? -2.161 -15.430 6.303 1.00 79.44 904 ARG A C 1
ATOM 7006 O O . ARG A 1 904 ? -3.326 -15.131 6.561 1.00 79.44 904 ARG A O 1
ATOM 7013 N N . ARG A 1 905 ? -1.129 -14.714 6.757 1.00 86.56 905 ARG A N 1
ATOM 7014 C CA . ARG A 1 905 ? -1.237 -13.520 7.626 1.00 86.56 905 ARG A CA 1
ATOM 7015 C C . ARG A 1 905 ? -0.371 -12.366 7.096 1.00 86.56 905 ARG A C 1
ATOM 7017 O O . ARG A 1 905 ? 0.530 -11.904 7.794 1.00 86.56 905 ARG A O 1
ATOM 7024 N N . PRO A 1 906 ? -0.594 -11.909 5.853 1.00 82.62 906 PRO A N 1
ATOM 7025 C CA . PRO A 1 906 ? 0.324 -11.000 5.174 1.00 82.62 906 PRO A CA 1
ATOM 7026 C C . PRO A 1 906 ? 0.405 -9.604 5.804 1.00 82.62 906 PRO A C 1
ATOM 7028 O O . PRO A 1 906 ? 1.377 -8.900 5.554 1.00 82.62 906 PRO A O 1
ATOM 7031 N N . TYR A 1 907 ? -0.571 -9.207 6.629 1.00 87.62 907 TYR A N 1
ATOM 7032 C CA . TYR A 1 907 ? -0.601 -7.909 7.320 1.00 87.62 907 TYR A CA 1
ATOM 7033 C C . TYR A 1 907 ? -0.140 -7.973 8.782 1.00 87.62 907 TYR A C 1
ATOM 7035 O O . TYR A 1 907 ? -0.121 -6.944 9.450 1.00 87.62 907 TYR A O 1
ATOM 7043 N N . ASN A 1 908 ? 0.274 -9.147 9.273 1.00 91.50 908 ASN A N 1
ATOM 7044 C CA . ASN A 1 908 ? 0.765 -9.322 10.641 1.00 91.50 908 ASN A CA 1
ATOM 7045 C C . ASN A 1 908 ? 2.251 -8.930 10.740 1.00 91.50 908 ASN A C 1
ATOM 7047 O O . ASN A 1 908 ? 3.120 -9.775 10.971 1.00 91.50 908 ASN A O 1
ATOM 7051 N N . ASN A 1 909 ? 2.555 -7.663 10.442 1.00 90.31 909 ASN A N 1
ATOM 7052 C CA . ASN A 1 909 ? 3.913 -7.195 10.182 1.00 90.31 909 ASN A CA 1
ATOM 7053 C C . ASN A 1 909 ? 4.168 -5.738 10.622 1.00 90.31 909 ASN A C 1
ATOM 7055 O O . ASN A 1 909 ? 3.271 -5.030 11.068 1.00 90.31 909 ASN A O 1
ATOM 7059 N N . PHE A 1 910 ? 5.420 -5.286 10.521 1.00 93.38 910 PHE A N 1
ATOM 7060 C CA . PHE A 1 910 ? 5.835 -3.901 10.741 1.00 93.38 910 PHE A CA 1
ATOM 7061 C C . PHE A 1 910 ? 7.195 -3.641 10.069 1.00 93.38 910 PHE A C 1
ATOM 7063 O O . PHE A 1 910 ? 8.145 -4.385 10.314 1.00 93.38 910 PHE A O 1
ATOM 7070 N N . LEU A 1 911 ? 7.316 -2.583 9.250 1.00 93.25 911 LEU A N 1
ATOM 7071 C CA . LEU A 1 911 ? 8.466 -2.347 8.345 1.00 93.25 911 LEU A CA 1
ATOM 7072 C C . LEU A 1 911 ? 8.701 -3.467 7.303 1.00 93.25 911 LEU A C 1
ATOM 7074 O O . LEU A 1 911 ? 9.808 -3.652 6.798 1.00 93.25 911 LEU A O 1
ATOM 7078 N N . GLN A 1 912 ? 7.640 -4.184 6.946 1.00 92.50 912 GLN A N 1
ATOM 7079 C CA . GLN A 1 912 ? 7.597 -5.139 5.843 1.00 92.50 912 GLN A CA 1
ATOM 7080 C C . GLN A 1 912 ? 6.854 -4.501 4.660 1.00 92.50 912 GLN A C 1
ATOM 7082 O O . GLN A 1 912 ? 5.831 -3.846 4.865 1.00 92.50 912 GLN A O 1
ATOM 7087 N N . GLN A 1 913 ? 7.345 -4.697 3.434 1.00 91.38 913 GLN A N 1
ATOM 7088 C CA . GLN A 1 913 ? 6.542 -4.447 2.235 1.00 91.38 913 GLN A CA 1
ATOM 7089 C C . GLN A 1 913 ? 5.730 -5.704 1.901 1.00 91.38 913 GLN A C 1
ATOM 7091 O O . GLN A 1 913 ? 6.132 -6.824 2.220 1.00 91.38 913 GLN A O 1
ATOM 7096 N N . ALA A 1 914 ? 4.588 -5.521 1.251 1.00 81.75 914 ALA A N 1
ATOM 7097 C CA . ALA A 1 914 ? 3.822 -6.606 0.658 1.00 81.75 914 ALA A CA 1
ATOM 7098 C C . ALA A 1 914 ? 3.679 -6.377 -0.849 1.00 81.75 914 ALA A C 1
ATOM 7100 O O . ALA A 1 914 ? 3.697 -5.234 -1.313 1.00 81.75 914 ALA A O 1
ATOM 7101 N N . GLY A 1 915 ? 3.524 -7.468 -1.595 1.00 74.62 915 GLY A N 1
ATOM 7102 C CA . GLY A 1 915 ? 2.951 -7.398 -2.932 1.00 74.62 915 GLY A CA 1
ATOM 7103 C C . GLY A 1 915 ? 1.444 -7.190 -2.885 1.00 74.62 915 GLY A C 1
ATOM 7104 O O . GLY A 1 915 ? 0.854 -7.022 -1.816 1.00 74.62 915 GLY A O 1
ATOM 7105 N N . TYR A 1 916 ? 0.816 -7.223 -4.053 1.00 73.94 916 TYR A N 1
ATOM 7106 C CA . TYR A 1 916 ? -0.636 -7.186 -4.161 1.00 73.94 916 TYR A CA 1
ATOM 7107 C C . TYR A 1 916 ? -1.215 -8.535 -3.725 1.00 73.94 916 TYR A C 1
ATOM 7109 O O . TYR A 1 916 ? -0.622 -9.584 -3.988 1.00 73.94 916 TYR A O 1
ATOM 7117 N N . ILE A 1 917 ? -2.341 -8.515 -3.007 1.00 70.19 917 ILE A N 1
ATOM 7118 C CA . ILE A 1 917 ? -2.871 -9.701 -2.322 1.00 70.19 917 ILE A CA 1
ATOM 7119 C C . ILE A 1 917 ? -4.352 -9.884 -2.619 1.00 70.19 917 ILE A C 1
ATOM 7121 O O . ILE A 1 917 ? -5.155 -8.972 -2.440 1.00 70.19 917 ILE A O 1
ATOM 7125 N N . THR A 1 918 ? -4.709 -11.082 -3.073 1.00 62.66 918 THR A N 1
ATOM 7126 C CA . THR A 1 918 ? -6.095 -11.471 -3.366 1.00 62.66 918 THR A CA 1
ATOM 7127 C C . THR A 1 918 ? -6.961 -11.482 -2.094 1.00 62.66 918 THR A C 1
ATOM 7129 O O . THR A 1 918 ? -6.428 -11.629 -0.990 1.00 62.66 918 THR A O 1
ATOM 7132 N N . PRO A 1 919 ? -8.305 -11.493 -2.203 1.00 59.88 919 PRO A N 1
ATOM 7133 C CA . PRO A 1 919 ? -9.197 -11.727 -1.057 1.00 59.88 919 PRO A CA 1
ATOM 7134 C C . PRO A 1 919 ? -8.950 -13.044 -0.302 1.00 59.88 919 PRO A C 1
ATOM 7136 O O . PRO A 1 919 ? -9.445 -13.226 0.808 1.00 59.88 919 PRO A O 1
ATOM 7139 N N . THR A 1 920 ? -8.200 -13.979 -0.895 1.00 60.47 920 THR A N 1
ATOM 7140 C CA . THR A 1 920 ? -7.778 -15.251 -0.288 1.00 60.47 920 THR A CA 1
ATOM 7141 C C . THR A 1 920 ? -6.371 -15.223 0.317 1.00 60.47 920 THR A C 1
ATOM 7143 O O . THR A 1 920 ? -5.909 -16.246 0.814 1.00 60.47 920 THR A O 1
ATOM 7146 N N . GLY A 1 921 ? -5.687 -14.074 0.326 1.00 65.00 921 GLY A N 1
ATOM 7147 C CA . GLY A 1 921 ? -4.355 -13.926 0.924 1.00 65.00 921 GLY A CA 1
ATOM 7148 C C . GLY A 1 921 ? -3.195 -14.377 0.039 1.00 65.00 921 GLY A C 1
ATOM 7149 O O . GLY A 1 921 ? -2.056 -14.366 0.495 1.00 65.00 921 GLY A O 1
ATOM 7150 N N . GLU A 1 922 ? -3.473 -14.797 -1.196 1.00 69.06 922 GLU A N 1
ATOM 7151 C CA . GLU A 1 922 ? -2.458 -15.190 -2.178 1.00 69.06 922 GLU A CA 1
ATOM 7152 C C . GLU A 1 922 ? -1.821 -13.934 -2.797 1.00 69.06 922 GLU A C 1
ATOM 7154 O O . GLU A 1 922 ? -2.583 -13.055 -3.225 1.00 69.06 922 GLU A O 1
ATOM 7159 N N . PRO A 1 923 ? -0.480 -13.847 -2.892 1.00 67.94 923 PRO A N 1
ATOM 7160 C CA . PRO A 1 923 ? 0.200 -12.833 -3.692 1.00 67.94 923 PRO A CA 1
ATOM 7161 C C . PRO A 1 923 ? -0.197 -12.915 -5.172 1.00 67.94 923 PRO A C 1
ATOM 7163 O O . PRO A 1 923 ? -0.340 -14.008 -5.723 1.00 67.94 923 PRO A O 1
ATOM 7166 N N . TYR A 1 924 ? -0.334 -11.768 -5.833 1.00 64.75 924 TYR A N 1
ATOM 7167 C CA . TYR A 1 924 ? -0.571 -11.680 -7.274 1.00 64.75 924 TYR A CA 1
ATOM 7168 C C . TYR A 1 924 ? 0.210 -10.517 -7.905 1.00 64.75 924 TYR A C 1
ATOM 7170 O O . TYR A 1 924 ? 0.676 -9.612 -7.214 1.00 64.75 924 TYR A O 1
ATOM 7178 N N . ASN A 1 925 ? 0.388 -10.567 -9.227 1.00 59.28 925 ASN A N 1
ATOM 7179 C CA . ASN A 1 925 ? 0.874 -9.434 -10.011 1.00 59.28 925 ASN A CA 1
ATOM 7180 C C . ASN A 1 925 ? -0.350 -8.729 -10.603 1.00 59.28 925 ASN A C 1
ATOM 7182 O O . ASN A 1 925 ? -1.081 -9.407 -11.327 1.00 59.28 925 ASN A O 1
ATOM 7186 N N . PRO A 1 926 ? -0.593 -7.437 -10.311 1.00 51.06 926 PRO A N 1
ATOM 7187 C CA . PRO A 1 926 ? -1.760 -6.707 -10.809 1.00 51.06 926 PRO A CA 1
ATOM 7188 C C . PRO A 1 926 ? -1.705 -6.395 -12.307 1.00 51.06 926 PRO A C 1
ATOM 7190 O O . PRO A 1 926 ? -2.667 -5.860 -12.849 1.00 51.06 926 PRO A O 1
ATOM 7193 N N . GLY A 1 927 ? -0.587 -6.710 -12.967 1.00 46.84 927 GLY A N 1
ATOM 7194 C CA . GLY A 1 927 ? -0.356 -6.398 -14.365 1.00 46.84 927 GLY A CA 1
ATOM 7195 C C . GLY A 1 927 ? 0.123 -4.965 -14.554 1.00 46.84 927 GLY A C 1
ATOM 7196 O O . GLY A 1 927 ? -0.672 -4.064 -14.806 1.00 46.84 927 GLY A O 1
ATOM 7197 N N . GLY A 1 928 ? 1.442 -4.772 -14.520 1.00 48.84 928 GLY A N 1
ATOM 7198 C CA . GLY A 1 928 ? 2.051 -3.703 -15.312 1.00 48.84 928 GLY A CA 1
ATOM 7199 C C . GLY A 1 928 ? 1.845 -3.974 -16.810 1.00 48.84 928 GLY A C 1
ATOM 7200 O O . GLY A 1 928 ? 1.595 -5.116 -17.213 1.00 48.84 928 GLY A O 1
ATOM 7201 N N . MET A 1 929 ? 1.957 -2.940 -17.649 1.00 47.59 929 MET A N 1
ATOM 7202 C CA . MET A 1 929 ? 1.908 -3.119 -19.105 1.00 47.59 929 MET A CA 1
ATOM 7203 C C . MET A 1 929 ? 2.998 -4.093 -19.558 1.00 47.59 929 MET A C 1
ATOM 7205 O O . MET A 1 929 ? 4.185 -3.860 -19.338 1.00 47.59 929 MET A O 1
ATOM 7209 N N . VAL A 1 930 ? 2.605 -5.175 -20.232 1.00 46.16 930 VAL A N 1
ATOM 7210 C CA . VAL A 1 930 ? 3.574 -6.137 -20.768 1.00 46.16 930 VAL A CA 1
ATOM 7211 C C . VAL A 1 930 ? 4.096 -5.612 -22.101 1.00 46.16 930 VAL A C 1
ATOM 7213 O O . VAL A 1 930 ? 3.363 -5.600 -23.092 1.00 46.16 930 VAL A O 1
ATOM 7216 N N . GLU A 1 931 ? 5.362 -5.201 -22.143 1.00 50.94 931 GLU A N 1
ATOM 7217 C CA . GLU A 1 931 ? 6.037 -4.850 -23.395 1.00 50.94 931 GLU A CA 1
ATOM 7218 C C . GLU A 1 931 ? 6.521 -6.101 -24.145 1.00 50.94 931 GLU A C 1
ATOM 7220 O O . GLU A 1 931 ? 7.102 -7.025 -23.569 1.00 50.94 931 GLU A O 1
ATOM 7225 N N . MET A 1 932 ? 6.294 -6.139 -25.460 1.00 51.03 932 MET A N 1
ATOM 7226 C CA . MET A 1 932 ? 6.785 -7.197 -26.348 1.00 51.03 932 MET A CA 1
ATOM 7227 C C . MET A 1 932 ? 7.321 -6.636 -27.669 1.00 51.03 932 MET A C 1
ATOM 7229 O O . MET A 1 932 ? 6.867 -5.610 -28.162 1.00 51.03 932 MET A O 1
ATOM 7233 N N . GLU A 1 933 ? 8.250 -7.369 -28.283 1.00 61.47 933 GLU A N 1
ATOM 7234 C CA . GLU A 1 933 ? 8.976 -6.978 -29.499 1.00 61.47 933 GLU A CA 1
ATOM 7235 C C . GLU A 1 933 ? 8.630 -7.891 -30.690 1.00 61.47 933 GLU A C 1
ATOM 7237 O O . GLU A 1 933 ? 8.677 -9.120 -30.575 1.00 61.47 933 GLU A O 1
ATOM 7242 N N . HIS A 1 934 ? 8.332 -7.319 -31.863 1.00 71.00 934 HIS A N 1
ATOM 7243 C CA . HIS A 1 934 ? 7.998 -8.063 -33.085 1.00 71.00 934 HIS A CA 1
ATOM 7244 C C . HIS A 1 934 ? 8.591 -7.436 -34.361 1.00 71.00 934 HIS A C 1
ATOM 7246 O O . HIS A 1 934 ? 8.672 -6.222 -34.509 1.00 71.00 934 HIS A O 1
ATOM 7252 N N . TYR A 1 935 ? 8.974 -8.274 -35.332 1.00 69.00 935 TYR A N 1
ATOM 7253 C CA . TYR A 1 935 ? 9.637 -7.860 -36.580 1.00 69.00 935 TYR A CA 1
ATOM 7254 C C . TYR A 1 935 ? 8.904 -8.428 -37.813 1.00 69.00 935 TYR A C 1
ATOM 7256 O O . TYR A 1 935 ? 8.533 -9.606 -37.838 1.00 69.00 935 TYR A O 1
ATOM 7264 N N . GLY A 1 936 ? 8.695 -7.611 -38.853 1.00 72.31 936 GLY A N 1
ATOM 7265 C CA . GLY A 1 936 ? 7.859 -7.933 -40.016 1.00 72.31 936 GLY A CA 1
ATOM 7266 C C . GLY A 1 936 ? 8.370 -7.412 -41.367 1.00 72.31 936 GLY A C 1
ATOM 7267 O O . GLY A 1 936 ? 8.903 -6.313 -41.471 1.00 72.31 936 GLY A O 1
ATOM 7268 N N . GLU A 1 937 ? 8.166 -8.185 -42.438 1.00 73.75 937 GLU A N 1
ATOM 7269 C CA . GLU A 1 937 ? 8.648 -7.862 -43.794 1.00 73.75 937 GLU A CA 1
ATOM 7270 C C . GLU A 1 937 ? 7.575 -8.095 -44.878 1.00 73.75 937 GLU A C 1
ATOM 7272 O O . GLU A 1 937 ? 6.748 -9.005 -44.771 1.00 73.75 937 GLU A O 1
ATOM 7277 N N . GLY A 1 938 ? 7.602 -7.312 -45.964 1.00 62.88 938 GLY A N 1
ATOM 7278 C CA . GLY A 1 938 ? 6.680 -7.434 -47.105 1.00 62.88 938 GLY A CA 1
ATOM 7279 C C . GLY A 1 938 ? 7.187 -6.770 -48.397 1.00 62.88 938 GLY A C 1
ATOM 7280 O O . GLY A 1 938 ? 8.311 -6.284 -48.459 1.00 62.88 938 GLY A O 1
ATOM 7281 N N . CYS A 1 939 ? 6.373 -6.753 -49.463 1.00 61.34 939 CYS A N 1
ATOM 7282 C CA . CYS A 1 939 ? 6.782 -6.165 -50.757 1.00 61.34 939 CYS A CA 1
ATOM 7283 C C . CYS A 1 939 ? 6.240 -4.742 -50.970 1.00 61.34 939 CYS A C 1
ATOM 7285 O O . CYS A 1 939 ? 6.997 -3.784 -51.006 1.00 61.34 939 CYS A O 1
ATOM 7287 N N . GLN A 1 940 ? 4.920 -4.584 -51.077 1.00 62.91 940 GLN A N 1
ATOM 7288 C CA . GLN A 1 940 ? 4.271 -3.259 -51.070 1.00 62.91 940 GLN A CA 1
ATOM 7289 C C . GLN A 1 940 ? 3.494 -3.013 -49.771 1.00 62.91 940 GLN A C 1
ATOM 7291 O O . GLN A 1 940 ? 3.166 -1.876 -49.450 1.00 62.91 940 GLN A O 1
ATOM 7296 N N . THR A 1 941 ? 3.205 -4.085 -49.029 1.00 74.94 941 THR A N 1
ATOM 7297 C CA . THR A 1 941 ? 2.471 -4.077 -47.763 1.00 74.94 941 THR A CA 1
ATOM 7298 C C . THR A 1 941 ? 2.887 -5.248 -46.876 1.00 74.94 941 THR A C 1
ATOM 7300 O O . THR A 1 941 ? 3.173 -6.330 -47.396 1.00 74.94 941 THR A O 1
ATOM 7303 N N . TYR A 1 942 ? 2.822 -5.067 -45.560 1.00 76.94 942 TYR A N 1
ATOM 7304 C CA . TYR A 1 942 ? 2.905 -6.119 -44.544 1.00 76.94 942 TYR A CA 1
ATOM 7305 C C . TYR A 1 942 ? 1.620 -6.085 -43.712 1.00 76.94 942 TYR A C 1
ATOM 7307 O O . TYR A 1 942 ? 1.148 -5.003 -43.376 1.00 76.94 942 TYR A O 1
ATOM 7315 N N . THR A 1 943 ? 1.026 -7.237 -43.395 1.00 75.44 943 THR A N 1
ATOM 7316 C CA . THR A 1 943 ? -0.219 -7.296 -42.610 1.00 75.44 943 THR A CA 1
ATOM 7317 C C . THR A 1 943 ? -0.003 -8.109 -41.343 1.00 75.44 943 THR A C 1
ATOM 7319 O O . THR A 1 943 ? 0.323 -9.293 -41.418 1.00 75.44 943 THR A O 1
ATOM 7322 N N . TYR A 1 944 ? -0.243 -7.487 -40.192 1.00 71.44 944 TYR A N 1
ATOM 7323 C CA . TYR A 1 944 ? -0.120 -8.091 -38.868 1.00 71.44 944 TYR A CA 1
ATOM 7324 C C . TYR A 1 944 ? -1.297 -7.637 -37.998 1.00 71.44 944 TYR A C 1
ATOM 7326 O O . TYR A 1 944 ? -1.718 -6.487 -38.079 1.00 71.44 944 TYR A O 1
ATOM 7334 N N . HIS A 1 945 ? -1.913 -8.568 -37.263 1.00 66.00 945 HIS A N 1
ATOM 7335 C CA . HIS A 1 945 ? -3.130 -8.335 -36.460 1.00 66.00 945 HIS A CA 1
ATOM 7336 C C . HIS A 1 945 ? -4.279 -7.611 -37.209 1.00 66.00 945 HIS A C 1
ATOM 7338 O O . HIS A 1 945 ? -5.106 -6.921 -36.625 1.00 66.00 945 HIS A O 1
ATOM 7344 N N . GLY A 1 946 ? -4.364 -7.793 -38.534 1.00 66.31 946 GLY A N 1
ATOM 7345 C CA . GLY A 1 946 ? -5.370 -7.155 -39.395 1.00 66.31 946 GLY A CA 1
ATOM 7346 C C . GLY A 1 946 ? -5.028 -5.726 -39.839 1.00 66.31 946 GLY A C 1
ATOM 7347 O O . GLY A 1 946 ? -5.615 -5.242 -40.808 1.00 66.31 946 GLY A O 1
ATOM 7348 N N . VAL A 1 947 ? -4.035 -5.082 -39.220 1.00 72.56 947 VAL A N 1
ATOM 7349 C CA . VAL A 1 947 ? -3.463 -3.809 -39.677 1.00 72.56 947 VAL A CA 1
ATOM 7350 C C . VAL A 1 947 ? -2.536 -4.079 -40.860 1.00 72.56 947 VAL A C 1
ATOM 7352 O O . VAL A 1 947 ? -1.751 -5.024 -40.846 1.00 72.56 947 VAL A O 1
ATOM 7355 N N . THR A 1 948 ? -2.647 -3.271 -41.917 1.00 85.06 948 THR A N 1
ATOM 7356 C CA . THR A 1 948 ? -1.803 -3.384 -43.116 1.00 85.06 948 THR A CA 1
ATOM 7357 C C . THR A 1 948 ? -0.898 -2.165 -43.231 1.00 85.06 948 THR A C 1
ATOM 7359 O O . THR A 1 948 ? -1.343 -1.081 -43.599 1.00 85.06 948 THR A O 1
ATOM 7362 N N . TYR A 1 949 ? 0.374 -2.375 -42.921 1.00 78.69 949 TYR A N 1
ATOM 7363 C CA . TYR A 1 949 ? 1.464 -1.417 -43.031 1.00 78.69 949 TYR A CA 1
ATOM 7364 C C . TYR A 1 949 ? 1.874 -1.300 -44.502 1.00 78.69 949 TYR A C 1
ATOM 7366 O O . TYR A 1 949 ? 2.057 -2.314 -45.177 1.00 78.69 949 TYR A O 1
ATOM 7374 N N . THR A 1 950 ? 1.992 -0.075 -45.015 1.00 84.44 950 THR A N 1
ATOM 7375 C CA . THR A 1 950 ? 2.332 0.221 -46.425 1.00 84.44 950 THR A CA 1
ATOM 7376 C C . THR A 1 950 ? 3.647 0.993 -46.566 1.00 84.44 950 THR A C 1
ATOM 7378 O O . THR A 1 950 ? 4.048 1.332 -47.675 1.00 84.44 950 THR A O 1
ATOM 7381 N N . GLU A 1 951 ? 4.311 1.287 -45.448 1.00 76.94 951 GLU A N 1
ATOM 7382 C CA . GLU A 1 951 ? 5.626 1.928 -45.366 1.00 76.94 951 GLU A CA 1
ATOM 7383 C C . GLU A 1 951 ? 6.509 1.137 -44.379 1.00 76.94 951 GLU A C 1
ATOM 7385 O O . GLU A 1 951 ? 6.014 0.257 -43.672 1.00 76.94 951 GLU A O 1
ATOM 7390 N N . SER A 1 952 ? 7.822 1.384 -44.389 1.00 77.38 952 SER A N 1
ATOM 7391 C CA . SER A 1 952 ? 8.759 0.792 -43.418 1.00 77.38 952 SER A CA 1
ATOM 7392 C C . SER A 1 952 ? 8.933 1.723 -42.221 1.00 77.38 952 SER A C 1
ATOM 7394 O O . SER A 1 952 ? 9.003 2.937 -42.416 1.00 77.38 952 SER A O 1
ATOM 7396 N N . GLY A 1 953 ? 9.073 1.172 -41.020 1.00 78.62 953 GLY A N 1
ATOM 7397 C CA . GLY A 1 953 ? 9.235 1.943 -39.788 1.00 78.62 953 GLY A CA 1
ATOM 7398 C C . GLY A 1 953 ? 8.939 1.122 -38.539 1.00 78.62 953 GLY A C 1
ATOM 7399 O O . GLY A 1 953 ? 8.635 -0.067 -38.632 1.00 78.62 953 GLY A O 1
ATOM 7400 N N . ASP A 1 954 ? 9.009 1.790 -37.394 1.00 74.94 954 ASP A N 1
ATOM 7401 C CA . ASP A 1 954 ? 8.703 1.231 -36.081 1.00 74.94 954 ASP A CA 1
ATOM 7402 C C . ASP A 1 954 ? 7.303 1.708 -35.660 1.00 74.94 954 ASP A C 1
ATOM 7404 O O . ASP A 1 954 ? 6.949 2.873 -35.873 1.00 74.94 954 ASP A O 1
ATOM 7408 N N . TYR A 1 955 ? 6.484 0.802 -35.130 1.00 80.50 955 TYR A N 1
ATOM 7409 C CA . TYR A 1 955 ? 5.067 1.027 -34.849 1.00 80.50 955 TYR A CA 1
ATOM 7410 C C . TYR A 1 955 ? 4.671 0.389 -33.519 1.00 80.50 955 TYR A C 1
ATOM 7412 O O . TYR A 1 955 ? 4.858 -0.807 -33.331 1.00 80.50 955 TYR A O 1
ATOM 7420 N N . GLU A 1 956 ? 4.042 1.154 -32.639 1.00 73.31 956 GLU A N 1
ATOM 7421 C CA . GLU A 1 956 ? 3.434 0.634 -31.412 1.00 73.31 956 GLU A CA 1
ATOM 7422 C C . GLU A 1 956 ? 2.016 0.109 -31.695 1.00 73.31 956 GLU A C 1
ATOM 7424 O O . GLU A 1 956 ? 1.256 0.694 -32.477 1.00 73.31 956 GLU A O 1
ATOM 7429 N N . TYR A 1 957 ? 1.645 -0.999 -31.055 1.00 70.31 957 TYR A N 1
ATOM 7430 C CA . TYR A 1 957 ? 0.292 -1.545 -31.086 1.00 70.31 957 TYR A CA 1
ATOM 7431 C C . TYR A 1 957 ? -0.131 -2.008 -29.691 1.00 70.31 957 TYR A C 1
ATOM 7433 O O . TYR A 1 957 ? 0.357 -3.020 -29.188 1.00 70.31 957 TYR A O 1
ATOM 7441 N N . LEU A 1 958 ? -1.065 -1.274 -29.087 1.00 62.00 958 LEU A N 1
ATOM 7442 C CA . LEU A 1 958 ? -1.678 -1.647 -27.819 1.00 62.00 958 LEU A CA 1
ATOM 7443 C C . LEU A 1 958 ? -2.723 -2.747 -28.055 1.00 62.00 958 LEU A C 1
ATOM 7445 O O . LEU A 1 958 ? -3.675 -2.567 -28.819 1.00 62.00 958 LEU A O 1
ATOM 7449 N N . ILE A 1 959 ? -2.546 -3.895 -27.406 1.00 67.75 959 ILE A N 1
ATOM 7450 C CA . ILE A 1 959 ? -3.582 -4.919 -27.291 1.00 67.75 959 ILE A CA 1
ATOM 7451 C C . ILE A 1 959 ? -4.361 -4.608 -26.017 1.00 67.75 959 ILE A C 1
ATOM 7453 O O . ILE A 1 959 ? -3.968 -5.030 -24.932 1.00 67.75 959 ILE A O 1
ATOM 7457 N N . GLU A 1 960 ? -5.457 -3.871 -26.181 1.00 48.91 960 GLU A N 1
ATOM 7458 C CA . GLU A 1 960 ? -6.402 -3.575 -25.104 1.00 48.91 960 GLU A CA 1
ATOM 7459 C C . GLU A 1 960 ? -7.080 -4.872 -24.632 1.00 48.91 960 GLU A C 1
ATOM 7461 O O . GLU A 1 960 ? -7.743 -5.575 -25.410 1.00 48.91 960 GLU A O 1
ATOM 7466 N N . ASN A 1 961 ? -6.917 -5.204 -23.355 1.00 41.28 961 ASN A N 1
ATOM 7467 C CA . ASN A 1 961 ? -7.589 -6.325 -22.716 1.00 41.28 961 ASN A CA 1
ATOM 7468 C C . ASN A 1 961 ? -8.850 -5.804 -22.004 1.00 41.28 961 ASN A C 1
ATOM 7470 O O . ASN A 1 961 ? -8.746 -4.886 -21.195 1.00 41.28 961 ASN A O 1
ATOM 7474 N N . PRO A 1 962 ? -10.044 -6.399 -22.208 1.00 33.81 962 PRO A N 1
ATOM 7475 C CA . PRO A 1 962 ? -11.265 -5.994 -21.499 1.00 33.81 962 PRO A CA 1
ATOM 7476 C C . PRO A 1 962 ? -11.211 -6.051 -19.958 1.00 33.81 962 PRO A C 1
ATOM 7478 O O . PRO A 1 962 ? -12.187 -5.660 -19.325 1.00 33.81 962 PRO A O 1
ATOM 7481 N N . LEU A 1 963 ? -10.119 -6.564 -19.375 1.00 35.88 963 LEU A N 1
ATOM 7482 C CA . LEU A 1 963 ? -9.824 -6.628 -17.937 1.00 35.88 963 LEU A CA 1
ATOM 7483 C C . LEU A 1 963 ? -8.612 -5.753 -17.522 1.00 35.88 963 LEU A C 1
ATOM 7485 O O . LEU A 1 963 ? -8.001 -6.005 -16.491 1.00 35.88 963 LEU A O 1
ATOM 7489 N N . GLY A 1 964 ? -8.206 -4.772 -18.340 1.00 38.19 964 GLY A N 1
ATOM 7490 C CA . GLY A 1 964 ? -7.186 -3.759 -18.003 1.00 38.19 964 GLY A CA 1
ATOM 7491 C C . GLY A 1 964 ? -5.716 -4.186 -18.129 1.00 38.19 964 GLY A C 1
ATOM 7492 O O . GLY A 1 964 ? -4.825 -3.352 -18.009 1.00 38.19 964 GLY A O 1
ATOM 7493 N N . CYS A 1 965 ? -5.449 -5.464 -18.399 1.00 50.97 965 CYS A N 1
ATOM 7494 C CA . CYS A 1 965 ? -4.096 -5.997 -18.583 1.00 50.97 965 CYS A CA 1
ATOM 7495 C C . CYS A 1 965 ? -3.606 -5.818 -20.027 1.00 50.97 965 CYS A C 1
ATOM 7497 O O . CYS A 1 965 ? -3.600 -6.769 -20.821 1.00 50.97 965 CYS A O 1
ATOM 7499 N N . ASP A 1 966 ? -3.266 -4.582 -20.377 1.00 59.81 966 ASP A N 1
ATOM 7500 C CA . ASP A 1 966 ? -2.886 -4.212 -21.736 1.00 59.81 966 ASP A CA 1
ATOM 7501 C C . ASP A 1 966 ? -1.450 -4.646 -22.077 1.00 59.81 966 ASP A C 1
ATOM 7503 O O . ASP A 1 966 ? -0.545 -4.685 -21.241 1.00 59.81 966 ASP A O 1
ATOM 7507 N N . THR A 1 967 ? -1.237 -5.006 -23.343 1.00 62.12 967 THR A N 1
ATOM 7508 C CA . THR A 1 967 ? 0.085 -5.379 -23.873 1.00 62.12 967 THR A CA 1
ATOM 7509 C C . THR A 1 967 ? 0.526 -4.348 -24.901 1.00 62.12 967 THR A C 1
ATOM 7511 O O . THR A 1 967 ? -0.150 -4.179 -25.920 1.00 62.12 967 THR A O 1
ATOM 7514 N N . LEU A 1 968 ? 1.669 -3.700 -24.682 1.00 63.34 968 LEU A N 1
ATOM 7515 C CA . LEU A 1 968 ? 2.276 -2.803 -25.661 1.00 63.34 968 LEU A CA 1
ATOM 7516 C C . LEU A 1 968 ? 3.217 -3.604 -26.566 1.00 63.34 968 LEU A C 1
ATOM 7518 O O . LEU A 1 968 ? 4.222 -4.152 -26.119 1.00 63.34 968 LEU A O 1
ATOM 7522 N N . LEU A 1 969 ? 2.881 -3.700 -27.851 1.00 69.25 969 LEU A N 1
ATOM 7523 C CA . LEU A 1 969 ? 3.701 -4.403 -28.832 1.00 69.25 969 LEU A CA 1
ATOM 7524 C C . LEU A 1 969 ? 4.474 -3.411 -29.709 1.00 69.25 969 LEU A C 1
ATOM 7526 O O . LEU A 1 969 ? 3.873 -2.688 -30.506 1.00 69.25 969 LEU A O 1
ATOM 7530 N N . ASN A 1 970 ? 5.799 -3.442 -29.616 1.00 69.38 970 ASN A N 1
ATOM 7531 C CA . ASN A 1 970 ? 6.719 -2.731 -30.498 1.00 69.38 970 ASN A CA 1
ATOM 7532 C C . ASN A 1 970 ? 6.908 -3.543 -31.791 1.00 69.38 970 ASN A C 1
ATOM 7534 O O . ASN A 1 970 ? 7.310 -4.707 -31.759 1.00 69.38 970 ASN A O 1
ATOM 7538 N N . ILE A 1 971 ? 6.563 -2.962 -32.944 1.00 81.50 971 ILE A N 1
ATOM 7539 C CA . ILE A 1 971 ? 6.530 -3.641 -34.249 1.00 81.50 971 ILE A CA 1
ATOM 7540 C C . ILE A 1 971 ? 7.453 -2.939 -35.252 1.00 81.50 971 ILE A C 1
ATOM 7542 O O . ILE A 1 971 ? 7.140 -1.861 -35.755 1.00 81.50 971 ILE A O 1
ATOM 7546 N N . HIS A 1 972 ? 8.531 -3.604 -35.654 1.00 76.12 972 HIS A N 1
ATOM 7547 C CA . HIS A 1 972 ? 9.462 -3.130 -36.682 1.00 76.12 972 HIS A CA 1
ATOM 7548 C C . HIS A 1 972 ? 9.091 -3.688 -38.072 1.00 76.12 972 HIS A C 1
ATOM 7550 O O . HIS A 1 972 ? 9.079 -4.905 -38.259 1.00 76.12 972 HIS A O 1
ATOM 7556 N N . VAL A 1 973 ? 8.806 -2.839 -39.072 1.00 82.44 973 VAL A N 1
ATOM 7557 C CA . VAL A 1 973 ? 8.312 -3.251 -40.411 1.00 82.44 973 VAL A CA 1
ATOM 7558 C C . VAL A 1 973 ? 9.215 -2.795 -41.569 1.00 82.44 973 VAL A C 1
ATOM 7560 O O . VAL A 1 973 ? 9.676 -1.654 -41.595 1.00 82.44 973 VAL A O 1
ATOM 7563 N N . HIS A 1 974 ? 9.404 -3.648 -42.589 1.00 73.44 974 HIS A N 1
ATOM 7564 C CA . HIS A 1 974 ? 10.222 -3.368 -43.785 1.00 73.44 974 HIS A CA 1
ATOM 7565 C C . HIS A 1 974 ? 9.566 -3.785 -45.129 1.00 73.44 974 HIS A C 1
ATOM 7567 O O . HIS A 1 974 ? 9.031 -4.888 -45.225 1.00 73.44 974 HIS A O 1
ATOM 7573 N N . LEU A 1 975 ? 9.612 -2.943 -46.184 1.00 75.88 975 LEU A N 1
ATOM 7574 C CA . LEU A 1 975 ? 8.904 -3.148 -47.476 1.00 75.88 975 LEU A CA 1
ATOM 7575 C C . LEU A 1 975 ? 9.717 -2.771 -48.748 1.00 75.88 975 LEU A C 1
ATOM 7577 O O . LEU A 1 975 ? 10.376 -1.732 -48.761 1.00 75.88 975 LEU A O 1
ATOM 7581 N N . GLY A 1 976 ? 9.605 -3.536 -49.856 1.00 61.28 976 GLY A N 1
ATOM 7582 C CA . GLY A 1 976 ? 10.201 -3.187 -51.172 1.00 61.28 976 GLY A CA 1
ATOM 7583 C C . GLY A 1 976 ? 9.749 -3.962 -52.446 1.00 61.28 976 GLY A C 1
ATOM 7584 O O . GLY A 1 976 ? 9.308 -5.110 -52.399 1.00 61.28 976 GLY A O 1
ATOM 7585 N N . ASP A 1 977 ? 9.902 -3.325 -53.620 1.00 51.16 977 ASP A N 1
ATOM 7586 C CA . ASP A 1 977 ? 9.383 -3.743 -54.950 1.00 51.16 977 ASP A CA 1
ATOM 7587 C C . ASP A 1 977 ? 10.404 -4.527 -55.829 1.00 51.16 977 ASP A C 1
ATOM 7589 O O . ASP A 1 977 ? 11.608 -4.419 -55.609 1.00 51.16 977 ASP A O 1
ATOM 7593 N N . THR A 1 978 ? 9.924 -5.293 -56.836 1.00 53.25 978 THR A N 1
ATOM 7594 C CA . THR A 1 978 ? 10.671 -6.186 -57.788 1.00 53.25 978 THR A CA 1
ATOM 7595 C C . THR A 1 978 ? 12.153 -6.413 -57.460 1.00 53.25 978 THR A C 1
ATOM 7597 O O . THR A 1 978 ? 13.054 -5.733 -57.962 1.00 53.25 978 THR A O 1
ATOM 7600 N N . ILE A 1 979 ? 12.408 -7.398 -56.603 1.00 49.88 979 ILE A N 1
ATOM 7601 C CA . ILE A 1 979 ? 13.654 -7.445 -55.849 1.00 49.88 979 ILE A CA 1
ATOM 7602 C C . ILE A 1 979 ? 14.777 -8.081 -56.681 1.00 49.88 979 ILE A C 1
ATOM 7604 O O . ILE A 1 979 ? 14.813 -9.298 -56.906 1.00 49.88 979 ILE A O 1
ATOM 7608 N N . HIS A 1 980 ? 15.742 -7.250 -57.084 1.00 52.88 980 HIS A N 1
ATOM 7609 C CA . HIS A 1 980 ? 17.101 -7.704 -57.374 1.00 52.88 980 HIS A CA 1
ATOM 7610 C C . HIS A 1 980 ? 17.773 -8.078 -56.052 1.00 52.88 980 HIS A C 1
ATOM 7612 O O . HIS A 1 980 ? 18.422 -7.254 -55.408 1.00 52.88 980 HIS A O 1
ATOM 7618 N N . ASN A 1 981 ? 17.578 -9.322 -55.626 1.00 51.12 981 ASN A N 1
ATOM 7619 C CA . ASN A 1 981 ? 18.146 -9.833 -54.387 1.00 51.12 981 ASN A CA 1
ATOM 7620 C C . ASN A 1 981 ? 19.627 -10.143 -54.608 1.00 51.12 981 ASN A C 1
ATOM 7622 O O . ASN A 1 981 ? 19.991 -11.264 -54.966 1.00 51.12 981 ASN A O 1
ATOM 7626 N N . TYR A 1 982 ? 20.484 -9.141 -54.415 1.00 54.53 982 TYR A N 1
ATOM 7627 C CA . TYR A 1 982 ? 21.925 -9.346 -54.372 1.00 54.53 982 TYR A CA 1
ATOM 7628 C C . TYR A 1 982 ? 22.293 -10.087 -53.082 1.00 54.53 982 TYR A C 1
ATOM 7630 O O . TYR A 1 982 ? 22.464 -9.489 -52.020 1.00 54.53 982 TYR A O 1
ATOM 7638 N N . LEU A 1 983 ? 22.406 -11.412 -53.171 1.00 54.56 983 LEU A N 1
ATOM 7639 C CA . LEU A 1 983 ? 22.944 -12.234 -52.097 1.00 54.56 983 LEU A CA 1
ATOM 7640 C C . LEU A 1 983 ? 24.462 -12.079 -52.088 1.00 54.56 983 LEU A C 1
ATOM 7642 O O . LEU A 1 983 ? 25.177 -12.888 -52.671 1.00 54.56 983 LEU A O 1
ATOM 7646 N N . TYR A 1 984 ? 24.957 -11.058 -51.394 1.00 60.06 984 TYR A N 1
ATOM 7647 C CA . TYR A 1 984 ? 26.363 -10.979 -51.008 1.00 60.06 984 TYR A CA 1
ATOM 7648 C C . TYR A 1 984 ? 26.646 -12.070 -49.980 1.00 60.06 984 TYR A C 1
ATOM 7650 O O . TYR A 1 984 ? 26.509 -11.866 -48.771 1.00 60.06 984 TYR A O 1
ATOM 7658 N N . LYS A 1 985 ? 26.999 -13.266 -50.454 1.00 59.75 985 LYS A N 1
ATOM 7659 C CA . LYS A 1 985 ? 27.364 -14.359 -49.566 1.00 59.75 985 LYS A CA 1
ATOM 7660 C C . LYS A 1 985 ? 28.871 -14.430 -49.461 1.00 59.75 985 LYS A C 1
ATOM 7662 O O . LYS A 1 985 ? 29.546 -14.960 -50.336 1.00 59.75 985 LYS A O 1
ATOM 7667 N N . ALA A 1 986 ? 29.383 -14.005 -48.316 1.00 57.56 986 ALA A N 1
ATOM 7668 C CA . ALA A 1 986 ? 30.600 -14.606 -47.819 1.00 57.56 986 ALA A CA 1
ATOM 7669 C C . ALA A 1 986 ? 30.269 -15.966 -47.189 1.00 57.56 986 ALA A C 1
ATOM 7671 O O . ALA A 1 986 ? 29.344 -16.095 -46.379 1.00 57.56 986 ALA A O 1
ATOM 7672 N N . ALA A 1 987 ? 30.992 -16.996 -47.605 1.00 55.31 987 ALA A N 1
ATOM 7673 C CA . ALA A 1 987 ? 30.875 -18.347 -47.075 1.00 55.31 987 ALA A CA 1
ATOM 7674 C C . ALA A 1 987 ? 32.262 -18.981 -47.024 1.00 55.31 987 ALA A C 1
ATOM 7676 O O . ALA A 1 987 ? 33.189 -18.520 -47.688 1.00 55.31 987 ALA A O 1
ATOM 7677 N N . CYS A 1 988 ? 32.410 -20.019 -46.213 1.00 66.50 988 CYS A N 1
ATOM 7678 C CA . CYS A 1 988 ? 33.709 -20.608 -45.959 1.00 66.50 988 CYS A CA 1
ATOM 7679 C C . CYS A 1 988 ? 33.807 -21.973 -46.675 1.00 66.50 988 CYS A C 1
ATOM 7681 O O . CYS A 1 988 ? 32.906 -22.801 -46.544 1.00 66.50 988 CYS A O 1
ATOM 7683 N N . ASP A 1 989 ? 34.870 -22.176 -47.458 1.00 61.34 989 ASP A N 1
ATOM 7684 C CA . ASP A 1 989 ? 35.216 -23.362 -48.270 1.00 61.34 989 ASP A CA 1
ATOM 7685 C C . ASP A 1 989 ? 34.250 -23.733 -49.420 1.00 61.34 989 ASP A C 1
ATOM 7687 O O . ASP A 1 989 ? 34.695 -24.042 -50.525 1.00 61.34 989 ASP A O 1
ATOM 7691 N N . SER A 1 990 ? 32.931 -23.692 -49.212 1.00 73.62 990 SER A N 1
ATOM 7692 C CA . SER A 1 990 ? 31.926 -23.834 -50.276 1.00 73.62 990 SER A CA 1
ATOM 7693 C C . SER A 1 990 ? 30.580 -23.233 -49.869 1.00 73.62 990 SER A C 1
ATOM 7695 O O . SER A 1 990 ? 30.282 -23.087 -48.683 1.00 73.62 990 SER A O 1
ATOM 7697 N N . TYR A 1 991 ? 29.727 -22.923 -50.846 1.00 73.25 991 TYR A N 1
ATOM 7698 C CA . TYR A 1 991 ? 28.362 -22.470 -50.588 1.00 73.25 991 TYR A CA 1
ATOM 7699 C C . TYR A 1 991 ? 27.362 -23.233 -51.449 1.00 73.25 991 TYR A C 1
ATOM 7701 O O . TYR A 1 991 ? 27.474 -23.256 -52.671 1.00 73.25 991 TYR A O 1
ATOM 7709 N N . THR A 1 992 ? 26.373 -23.864 -50.816 1.00 78.12 992 THR A N 1
ATOM 7710 C CA . THR A 1 992 ? 25.262 -24.496 -51.537 1.00 78.12 992 THR A CA 1
ATOM 7711 C C . THR A 1 992 ? 24.072 -23.557 -51.549 1.00 78.12 992 THR A C 1
ATOM 7713 O O . THR A 1 992 ? 23.511 -23.242 -50.502 1.00 78.12 992 THR A O 1
ATOM 7716 N N . TRP A 1 993 ? 23.681 -23.138 -52.746 1.00 78.56 993 TRP A N 1
ATOM 7717 C CA . TRP A 1 993 ? 22.588 -22.212 -52.986 1.00 78.56 993 TRP A CA 1
ATOM 7718 C C . TRP A 1 993 ? 21.603 -22.847 -53.970 1.00 78.56 993 TRP A C 1
ATOM 7720 O O . TRP A 1 993 ? 21.992 -23.319 -55.039 1.00 78.56 993 TRP A O 1
ATOM 7730 N N . ASN A 1 994 ? 20.335 -22.957 -53.559 1.00 72.94 994 ASN A N 1
ATOM 7731 C CA . ASN A 1 994 ? 19.245 -23.582 -54.323 1.00 72.94 994 ASN A CA 1
ATOM 7732 C C . ASN A 1 994 ? 19.604 -24.945 -54.953 1.00 72.94 994 ASN A C 1
ATOM 7734 O O . ASN A 1 994 ? 19.335 -25.217 -56.123 1.00 72.94 994 ASN A O 1
ATOM 7738 N N . GLY A 1 995 ? 20.245 -25.812 -54.163 1.00 73.69 995 GLY A N 1
ATOM 7739 C CA . GLY A 1 995 ? 20.636 -27.166 -54.573 1.00 73.69 995 GLY A CA 1
ATOM 7740 C C . GLY A 1 995 ? 21.875 -27.250 -55.473 1.00 73.69 995 GLY A C 1
ATOM 7741 O O . GLY A 1 995 ? 22.261 -28.354 -55.848 1.00 73.69 995 GLY A O 1
ATOM 7742 N N . THR A 1 996 ? 22.520 -26.124 -55.794 1.00 74.25 996 THR A N 1
ATOM 7743 C CA . THR A 1 996 ? 23.790 -26.074 -56.536 1.00 74.25 996 THR A CA 1
ATOM 7744 C C . THR A 1 996 ? 24.921 -25.675 -55.590 1.00 74.25 996 THR A C 1
ATOM 7746 O O . THR A 1 996 ? 24.808 -24.683 -54.875 1.00 74.25 996 THR A O 1
ATOM 7749 N N . THR A 1 997 ? 26.009 -26.447 -55.558 1.00 85.19 997 THR A N 1
ATOM 7750 C CA . THR A 1 997 ? 27.182 -26.162 -54.714 1.00 85.19 997 THR A CA 1
ATOM 7751 C C . THR A 1 997 ? 28.254 -25.430 -55.512 1.00 85.19 997 THR A C 1
ATOM 7753 O O . THR A 1 997 ? 28.719 -25.924 -56.538 1.00 85.19 997 THR A O 1
ATOM 7756 N N . TYR A 1 998 ? 28.662 -24.271 -55.007 1.00 80.19 998 TYR A N 1
ATOM 7757 C CA . TYR A 1 998 ? 29.675 -23.393 -55.575 1.00 80.19 998 TYR A CA 1
ATOM 7758 C C . TYR A 1 998 ? 30.950 -23.450 -54.721 1.00 80.19 998 TYR A C 1
ATOM 7760 O O . TYR A 1 998 ? 30.886 -23.390 -53.491 1.00 80.19 998 TYR A O 1
ATOM 7768 N N . THR A 1 999 ? 32.104 -23.580 -55.378 1.00 79.81 999 THR A N 1
ATOM 7769 C CA . THR A 1 999 ? 33.438 -23.707 -54.748 1.00 79.81 999 THR A CA 1
ATOM 7770 C C . THR A 1 999 ? 34.434 -22.651 -55.237 1.00 79.81 999 THR A C 1
ATOM 7772 O O . THR A 1 999 ? 35.617 -22.732 -54.926 1.00 79.81 999 THR A O 1
ATOM 7775 N N . GLU A 1 1000 ? 33.975 -21.668 -56.013 1.00 72.19 1000 GLU A N 1
ATOM 7776 C CA . GLU A 1 1000 ? 34.765 -20.523 -56.475 1.00 72.19 1000 GLU A CA 1
ATOM 7777 C C . GLU A 1 1000 ? 33.954 -19.234 -56.271 1.00 72.19 1000 GLU A C 1
ATOM 7779 O O . GLU A 1 1000 ? 32.725 -19.255 -56.336 1.00 72.19 1000 GLU A O 1
ATOM 7784 N N . SER A 1 1001 ? 34.638 -18.123 -55.993 1.00 76.00 1001 SER A N 1
ATOM 7785 C CA . SER A 1 1001 ? 34.012 -16.806 -55.836 1.00 76.00 1001 SER A CA 1
ATOM 7786 C C . SER A 1 1001 ? 33.552 -16.239 -57.185 1.00 76.00 1001 SER A C 1
ATOM 7788 O O . SER A 1 1001 ? 34.277 -16.340 -58.177 1.00 76.00 1001 SER A O 1
ATOM 7790 N N . GLY A 1 1002 ? 32.388 -15.590 -57.225 1.00 79.88 1002 GLY A N 1
ATOM 7791 C CA . GLY A 1 1002 ? 31.834 -14.986 -58.437 1.00 79.88 1002 GLY A CA 1
ATOM 7792 C C . GLY A 1 1002 ? 30.358 -14.598 -58.322 1.00 79.88 1002 GLY A C 1
ATOM 7793 O O . GLY A 1 1002 ? 29.695 -14.908 -57.337 1.00 79.88 1002 GLY A O 1
ATOM 7794 N N . LEU A 1 1003 ? 29.852 -13.936 -59.366 1.00 76.69 1003 LEU A N 1
ATOM 7795 C CA . LEU A 1 1003 ? 28.447 -13.543 -59.511 1.00 76.69 1003 LEU A CA 1
ATOM 7796 C C . LEU A 1 1003 ? 27.643 -14.639 -60.232 1.00 76.69 1003 LEU A C 1
ATOM 7798 O O . LEU A 1 1003 ? 27.986 -15.024 -61.353 1.00 76.69 1003 LEU A O 1
ATOM 7802 N N . TYR A 1 1004 ? 26.556 -15.107 -59.615 1.00 81.19 1004 TYR A N 1
ATOM 7803 C CA . TYR A 1 1004 ? 25.690 -16.179 -60.116 1.00 81.19 1004 TYR A CA 1
ATOM 7804 C C . TYR A 1 1004 ? 24.209 -15.782 -60.029 1.00 81.19 1004 TYR A C 1
ATOM 7806 O O . TYR A 1 1004 ? 23.721 -15.444 -58.957 1.00 81.19 1004 TYR A O 1
ATOM 7814 N N . GLU A 1 1005 ? 23.463 -15.859 -61.133 1.00 77.38 1005 GLU A N 1
ATOM 7815 C CA . GLU A 1 1005 ? 22.064 -15.400 -61.185 1.00 77.38 1005 GLU A CA 1
ATOM 7816 C C . GLU A 1 1005 ? 21.063 -16.562 -61.286 1.00 77.38 1005 GLU A C 1
ATOM 7818 O O . GLU A 1 1005 ? 21.262 -17.504 -62.058 1.00 77.38 1005 GLU A O 1
ATOM 7823 N N . GLN A 1 1006 ? 19.951 -16.473 -60.551 1.00 72.19 1006 GLN A N 1
ATOM 7824 C CA . GLN A 1 1006 ? 18.768 -17.321 -60.726 1.00 72.19 1006 GLN A CA 1
ATOM 7825 C C . GLN A 1 1006 ? 17.480 -16.505 -60.567 1.00 72.19 1006 GLN A C 1
ATOM 7827 O O . GLN A 1 1006 ? 17.376 -15.624 -59.715 1.00 72.19 1006 GLN A O 1
ATOM 7832 N N . THR A 1 1007 ? 16.474 -16.824 -61.380 1.00 66.75 1007 THR A N 1
ATOM 7833 C CA . THR A 1 1007 ? 15.160 -16.170 -61.354 1.00 66.75 1007 THR A CA 1
ATOM 7834 C C . THR A 1 1007 ? 14.144 -17.052 -60.637 1.00 66.75 1007 THR A C 1
ATOM 7836 O O . THR A 1 1007 ? 14.001 -18.226 -60.983 1.00 66.75 1007 THR A O 1
ATOM 7839 N N . PHE A 1 1008 ? 13.408 -16.479 -59.684 1.00 63.69 1008 PHE A N 1
ATOM 7840 C CA . PHE A 1 1008 ? 12.333 -17.154 -58.960 1.00 63.69 1008 PHE A CA 1
ATOM 7841 C C . PHE A 1 1008 ? 11.022 -16.384 -59.097 1.00 63.69 1008 PHE A C 1
ATOM 7843 O O . PHE A 1 1008 ? 10.946 -15.194 -58.787 1.00 63.69 1008 PHE A O 1
ATOM 7850 N N . THR A 1 1009 ? 9.985 -17.098 -59.532 1.00 54.88 1009 THR A N 1
ATOM 7851 C CA . THR A 1 1009 ? 8.620 -16.584 -59.681 1.00 54.88 1009 THR A CA 1
ATOM 7852 C C . THR A 1 1009 ? 7.780 -17.063 -58.501 1.00 54.88 1009 THR A C 1
ATOM 7854 O O . THR A 1 1009 ? 7.598 -18.268 -58.313 1.00 54.88 1009 THR A O 1
ATOM 7857 N N . SER A 1 1010 ? 7.281 -16.128 -57.692 1.00 48.47 1010 SER A N 1
ATOM 7858 C CA . SER A 1 1010 ? 6.404 -16.426 -56.553 1.00 48.47 1010 SER A CA 1
ATOM 7859 C C . SER A 1 1010 ? 4.952 -16.675 -56.990 1.00 48.47 1010 SER A C 1
ATOM 7861 O O . SER A 1 1010 ? 4.524 -16.244 -58.062 1.00 48.47 1010 SER A O 1
ATOM 7863 N N . ALA A 1 1011 ? 4.158 -17.341 -56.144 1.00 44.88 1011 ALA A N 1
ATOM 7864 C CA . ALA A 1 1011 ? 2.741 -17.605 -56.424 1.00 44.88 1011 ALA A CA 1
ATOM 7865 C C . ALA A 1 1011 ? 1.864 -16.332 -56.437 1.00 44.88 1011 ALA A C 1
ATOM 7867 O O . ALA A 1 1011 ? 0.755 -16.366 -56.968 1.00 44.88 1011 ALA A O 1
ATOM 7868 N N . GLN A 1 1012 ? 2.358 -15.222 -55.877 1.00 50.88 1012 GLN A N 1
ATOM 7869 C CA . GLN A 1 1012 ? 1.706 -13.910 -55.861 1.00 50.88 1012 GLN A CA 1
ATOM 7870 C C . GLN A 1 1012 ? 2.193 -12.962 -56.977 1.00 50.88 1012 GLN A C 1
ATOM 7872 O O . GLN A 1 1012 ? 1.683 -11.851 -57.086 1.00 50.88 1012 GLN A O 1
ATOM 7877 N N . GLY A 1 1013 ? 3.125 -13.387 -57.839 1.00 52.19 1013 GLY A N 1
ATOM 7878 C CA . GLY A 1 1013 ? 3.493 -12.642 -59.051 1.00 52.19 1013 GLY A CA 1
ATOM 7879 C C . GLY A 1 1013 ? 4.540 -11.536 -58.885 1.00 52.19 1013 GLY A C 1
ATOM 7880 O O . GLY A 1 1013 ? 4.796 -10.817 -59.847 1.00 52.19 1013 GLY A O 1
ATOM 7881 N N . CYS A 1 1014 ? 5.188 -11.419 -57.722 1.00 55.78 1014 CYS A N 1
ATOM 7882 C CA . CYS A 1 1014 ? 6.449 -10.685 -57.622 1.00 55.78 1014 CYS A CA 1
ATOM 7883 C C . CYS A 1 1014 ? 7.564 -11.558 -58.218 1.00 55.78 1014 CYS A C 1
ATOM 7885 O O . CYS A 1 1014 ? 7.867 -12.628 -57.673 1.00 55.78 1014 CYS A O 1
ATOM 7887 N N . ASP A 1 1015 ? 8.148 -11.114 -59.332 1.00 61.72 1015 ASP A N 1
ATOM 7888 C CA . ASP A 1 1015 ? 9.361 -11.705 -59.897 1.00 61.72 1015 ASP A CA 1
ATOM 7889 C C . ASP A 1 1015 ? 10.576 -11.285 -59.060 1.00 61.72 1015 ASP A C 1
ATOM 7891 O O . ASP A 1 1015 ? 10.717 -10.123 -58.676 1.00 61.72 1015 ASP A O 1
ATOM 7895 N N . SER A 1 1016 ? 11.479 -12.231 -58.800 1.00 61.56 1016 SER A N 1
ATOM 7896 C CA . SER A 1 1016 ? 12.763 -11.952 -58.154 1.00 61.56 1016 SER A CA 1
ATOM 7897 C C . SER A 1 1016 ? 13.912 -12.484 -59.003 1.00 61.56 1016 SER A C 1
ATOM 7899 O O . SER A 1 1016 ? 13.907 -13.636 -59.447 1.00 61.56 1016 SER A O 1
ATOM 7901 N N . ILE A 1 1017 ? 14.909 -11.632 -59.236 1.00 63.38 1017 ILE A N 1
ATOM 7902 C CA . ILE A 1 1017 ? 16.189 -12.029 -59.823 1.00 63.38 1017 ILE A CA 1
ATOM 7903 C C . ILE A 1 1017 ? 17.182 -12.011 -58.673 1.00 63.38 1017 ILE A C 1
ATOM 7905 O O . ILE A 1 1017 ? 17.584 -10.948 -58.202 1.00 63.38 1017 ILE A O 1
ATOM 7909 N N . VAL A 1 1018 ? 17.537 -13.195 -58.190 1.00 70.50 1018 VAL A N 1
ATOM 7910 C CA . VAL A 1 1018 ? 18.492 -13.347 -57.101 1.00 70.50 1018 VAL A CA 1
ATOM 7911 C C . VAL A 1 1018 ? 19.882 -13.479 -57.718 1.00 70.50 1018 VAL A C 1
ATOM 7913 O O . VAL A 1 1018 ? 20.126 -14.367 -58.536 1.00 70.50 1018 VAL A O 1
ATOM 7916 N N . ILE A 1 1019 ? 20.774 -12.567 -57.346 1.00 71.31 1019 ILE A N 1
ATOM 7917 C CA . ILE A 1 1019 ? 22.139 -12.445 -57.855 1.00 71.31 1019 ILE A CA 1
ATOM 7918 C C . ILE A 1 1019 ? 23.073 -12.745 -56.683 1.00 71.31 1019 ILE A C 1
ATOM 7920 O O . ILE A 1 1019 ? 23.313 -11.901 -55.828 1.00 71.31 1019 ILE A O 1
ATOM 7924 N N . LEU A 1 1020 ? 23.565 -13.975 -56.607 1.00 76.81 1020 LEU A N 1
ATOM 7925 C CA . LEU A 1 1020 ? 24.546 -14.397 -55.618 1.00 76.81 1020 LEU A CA 1
ATOM 7926 C C . LEU A 1 1020 ? 25.920 -13.823 -55.991 1.00 76.81 1020 LEU A C 1
ATOM 7928 O O . LEU A 1 1020 ? 26.561 -14.332 -56.906 1.00 76.81 1020 LEU A O 1
ATOM 7932 N N . ASP A 1 1021 ? 26.378 -12.796 -55.276 1.00 77.31 1021 ASP A N 1
ATOM 7933 C CA . ASP A 1 1021 ? 27.781 -12.371 -55.267 1.00 77.31 1021 ASP A CA 1
ATOM 7934 C C . ASP A 1 1021 ? 28.511 -13.176 -54.185 1.00 77.31 1021 ASP A C 1
ATOM 7936 O O . ASP A 1 1021 ? 28.468 -12.868 -52.989 1.00 77.31 1021 ASP A O 1
ATOM 7940 N N . LEU A 1 1022 ? 29.085 -14.303 -54.601 1.00 75.62 1022 LEU A N 1
ATOM 7941 C CA . LEU A 1 1022 ? 29.744 -15.248 -53.716 1.00 75.62 1022 LEU A CA 1
ATOM 7942 C C . LEU A 1 1022 ? 31.214 -14.868 -53.541 1.00 75.62 1022 LEU A C 1
ATOM 7944 O O . LEU A 1 1022 ? 31.987 -14.909 -54.494 1.00 75.62 1022 LEU A O 1
ATOM 7948 N N . THR A 1 1023 ? 31.630 -14.609 -52.304 1.00 64.06 1023 THR A N 1
ATOM 7949 C CA . THR A 1 1023 ? 33.046 -14.519 -51.921 1.00 64.06 1023 THR A CA 1
ATOM 7950 C C . THR A 1 1023 ? 33.381 -15.661 -50.968 1.00 64.06 1023 THR A C 1
ATOM 7952 O O . THR A 1 1023 ? 33.037 -15.622 -49.789 1.00 64.06 1023 THR A O 1
ATOM 7955 N N . LEU A 1 1024 ? 34.056 -16.698 -51.464 1.00 61.62 1024 LEU A N 1
ATOM 7956 C CA . LEU A 1 1024 ? 34.525 -17.790 -50.616 1.00 61.62 1024 LEU A CA 1
ATOM 7957 C C . LEU A 1 1024 ? 35.828 -17.419 -49.901 1.00 61.62 1024 LEU A C 1
ATOM 7959 O O . LEU A 1 1024 ? 36.827 -17.084 -50.539 1.00 61.62 1024 LEU A O 1
ATOM 7963 N N . GLY A 1 1025 ? 35.805 -17.506 -48.572 1.00 56.31 1025 GLY A N 1
ATOM 7964 C CA . GLY A 1 1025 ? 36.988 -17.512 -47.709 1.00 56.31 1025 GLY A CA 1
ATOM 7965 C C . GLY A 1 1025 ? 37.308 -18.924 -47.208 1.00 56.31 1025 GLY A C 1
ATOM 7966 O O . GLY A 1 1025 ? 36.551 -19.861 -47.452 1.00 56.31 1025 GLY A O 1
ATOM 7967 N N . ALA A 1 1026 ? 38.409 -19.086 -46.475 1.00 53.72 1026 ALA A N 1
ATOM 7968 C CA . ALA A 1 1026 ? 38.669 -20.309 -45.710 1.00 53.72 1026 ALA A CA 1
ATOM 7969 C C . ALA A 1 1026 ? 37.914 -20.264 -44.369 1.00 53.72 1026 ALA A C 1
ATOM 7971 O O . ALA A 1 1026 ? 37.784 -19.186 -43.781 1.00 53.72 1026 ALA A O 1
ATOM 7972 N N . SER A 1 1027 ? 37.431 -21.403 -43.858 1.00 54.09 1027 SER A N 1
ATOM 7973 C CA . SER A 1 1027 ? 36.868 -21.446 -42.500 1.00 54.09 1027 SER A CA 1
ATOM 7974 C C . SER A 1 1027 ? 37.985 -21.382 -41.457 1.00 54.09 1027 SER A C 1
ATOM 7976 O O . SER A 1 1027 ? 38.749 -22.327 -41.270 1.00 54.09 1027 SER A O 1
ATOM 7978 N N . SER A 1 1028 ? 38.100 -20.252 -40.757 1.00 53.69 1028 SER A N 1
ATOM 7979 C CA . SER A 1 1028 ? 39.153 -20.050 -39.764 1.00 53.69 1028 SER A CA 1
ATOM 7980 C C . SER A 1 1028 ? 38.614 -20.073 -38.331 1.00 53.69 1028 SER A C 1
ATOM 7982 O O . SER A 1 1028 ? 37.879 -19.205 -37.864 1.00 53.69 1028 SER A O 1
ATOM 7984 N N . TYR A 1 1029 ? 38.998 -21.131 -37.616 1.00 62.72 1029 TYR A N 1
ATOM 7985 C CA . TYR A 1 1029 ? 38.763 -21.300 -36.187 1.00 62.72 1029 TYR A CA 1
ATOM 7986 C C . TYR A 1 1029 ? 39.495 -20.202 -35.401 1.00 62.72 1029 TYR A C 1
ATOM 7988 O O . TYR A 1 1029 ? 40.725 -20.146 -35.399 1.00 62.72 1029 TYR A O 1
ATOM 7996 N N . VAL A 1 1030 ? 38.744 -19.344 -34.704 1.00 68.38 1030 VAL A N 1
ATOM 7997 C CA . VAL A 1 1030 ? 39.321 -18.369 -33.768 1.00 68.38 1030 VAL A CA 1
ATOM 7998 C C . VAL A 1 1030 ? 39.584 -19.058 -32.430 1.00 68.38 1030 VAL A C 1
ATOM 8000 O O . VAL A 1 1030 ? 38.651 -19.313 -31.653 1.00 68.38 1030 VAL A O 1
ATOM 8003 N N . SER A 1 1031 ? 40.861 -19.357 -32.183 1.00 74.62 1031 SER A N 1
ATOM 8004 C CA . SER A 1 1031 ? 41.364 -19.888 -30.913 1.00 74.62 1031 SER A CA 1
ATOM 8005 C C . SER A 1 1031 ? 41.006 -18.982 -29.725 1.00 74.62 1031 SER A C 1
ATOM 8007 O O . SER A 1 1031 ? 40.859 -17.771 -29.907 1.00 74.62 1031 SER A O 1
ATOM 8009 N N . PRO A 1 1032 ? 40.901 -19.528 -28.499 1.00 83.62 1032 PRO A N 1
ATOM 8010 C CA . PRO A 1 1032 ? 40.826 -18.722 -27.282 1.00 83.62 1032 PRO A CA 1
ATOM 8011 C C . PRO A 1 1032 ? 41.998 -17.737 -27.172 1.00 83.62 1032 PRO A C 1
ATOM 8013 O O . PRO A 1 1032 ? 43.083 -18.003 -27.692 1.00 83.62 1032 PRO A O 1
ATOM 8016 N N . ILE A 1 1033 ? 41.797 -16.628 -26.454 1.00 88.75 1033 ILE A N 1
ATOM 8017 C CA . ILE A 1 1033 ? 42.896 -15.728 -26.081 1.00 88.75 1033 ILE A CA 1
ATOM 8018 C C . ILE A 1 1033 ? 43.861 -16.505 -25.181 1.00 88.75 1033 ILE A C 1
ATOM 8020 O O . ILE A 1 1033 ? 43.460 -17.061 -24.160 1.00 88.75 1033 ILE A O 1
ATOM 8024 N N . HIS A 1 1034 ? 45.134 -16.537 -25.560 1.00 85.62 1034 HIS A N 1
ATOM 8025 C CA . HIS A 1 1034 ? 46.220 -17.079 -24.757 1.00 85.62 1034 HIS A CA 1
ATOM 8026 C C . HIS A 1 1034 ? 46.908 -15.944 -23.990 1.00 85.62 1034 HIS A C 1
ATOM 8028 O O . HIS A 1 1034 ? 47.227 -14.904 -24.564 1.00 85.62 1034 HIS A O 1
ATOM 8034 N N . GLY A 1 1035 ? 47.138 -16.164 -22.698 1.00 85.44 1035 GLY A N 1
ATOM 8035 C CA . GLY A 1 1035 ? 47.815 -15.257 -21.771 1.00 85.44 1035 GLY A CA 1
ATOM 8036 C C . GLY A 1 1035 ? 47.422 -15.577 -20.325 1.00 85.44 1035 GLY A C 1
ATOM 8037 O O . GLY A 1 1035 ? 46.541 -16.405 -20.089 1.00 85.44 1035 GLY A O 1
ATOM 8038 N N . GLU A 1 1036 ? 48.080 -14.948 -19.352 1.00 82.25 1036 GLU A N 1
ATOM 8039 C CA . GLU A 1 1036 ? 47.835 -15.209 -17.926 1.00 82.25 1036 GLU A CA 1
ATOM 8040 C C . GLU A 1 1036 ? 46.466 -14.656 -17.488 1.00 82.25 1036 GLU A C 1
ATOM 8042 O O . GLU A 1 1036 ? 46.230 -13.446 -17.525 1.00 82.25 1036 GLU A O 1
ATOM 8047 N N . SER A 1 1037 ? 45.552 -15.535 -17.066 1.00 79.94 1037 SER A N 1
ATOM 8048 C CA . SER A 1 1037 ? 44.224 -15.163 -16.544 1.00 79.94 1037 SER A CA 1
ATOM 8049 C C . SER A 1 1037 ? 44.198 -14.949 -15.026 1.00 79.94 1037 SER A C 1
ATOM 8051 O O . SER A 1 1037 ? 43.274 -14.326 -14.503 1.00 79.94 1037 SER A O 1
ATOM 8053 N N . LEU A 1 1038 ? 45.210 -15.443 -14.308 1.00 73.88 1038 LEU A N 1
ATOM 8054 C CA . LEU A 1 1038 ? 45.371 -15.299 -12.861 1.00 73.88 1038 LEU A CA 1
ATOM 8055 C C . LEU A 1 1038 ? 46.755 -14.720 -12.570 1.00 73.88 1038 LEU A C 1
ATOM 8057 O O . LEU A 1 1038 ? 47.767 -15.400 -12.720 1.00 73.88 1038 LEU A O 1
ATOM 8061 N N . ILE A 1 1039 ? 46.790 -13.461 -12.147 1.00 75.00 1039 ILE A N 1
ATOM 8062 C CA . ILE A 1 1039 ? 48.016 -12.698 -11.927 1.00 75.00 1039 ILE A CA 1
ATOM 8063 C C . ILE A 1 1039 ? 48.059 -12.304 -10.449 1.00 75.00 1039 ILE A C 1
ATOM 8065 O O . ILE A 1 1039 ? 47.071 -11.858 -9.869 1.00 75.00 1039 ILE A O 1
ATOM 8069 N N . TYR A 1 1040 ? 49.196 -12.508 -9.790 1.00 69.06 1040 TYR A N 1
ATOM 8070 C CA . TYR A 1 1040 ? 49.301 -12.293 -8.345 1.00 69.06 1040 TYR A CA 1
ATOM 8071 C C . TYR A 1 1040 ? 49.609 -10.824 -8.055 1.00 69.06 1040 TYR A C 1
ATOM 8073 O O . TYR A 1 1040 ? 50.525 -10.260 -8.653 1.00 69.06 1040 TYR A O 1
ATOM 8081 N N . TYR A 1 1041 ? 48.892 -10.237 -7.092 1.00 63.66 1041 TYR A N 1
ATOM 8082 C CA . TYR A 1 1041 ? 48.799 -8.793 -6.786 1.00 63.66 1041 TYR A CA 1
ATOM 8083 C C . TYR A 1 1041 ? 50.119 -8.003 -6.588 1.00 63.66 1041 TYR A C 1
ATOM 8085 O O . TYR A 1 1041 ? 50.094 -6.788 -6.388 1.00 63.66 1041 TYR A O 1
ATOM 8093 N N . GLN A 1 1042 ? 51.280 -8.668 -6.584 1.00 58.78 1042 GLN A N 1
ATOM 8094 C CA . GLN A 1 1042 ? 52.613 -8.051 -6.495 1.00 58.78 1042 GLN A CA 1
ATOM 8095 C C . GLN A 1 1042 ? 53.314 -7.906 -7.859 1.00 58.78 1042 GLN A C 1
ATOM 8097 O O . GLN A 1 1042 ? 54.439 -7.412 -7.913 1.00 58.78 1042 GLN A O 1
ATOM 8102 N N . THR A 1 1043 ? 52.675 -8.318 -8.959 1.00 61.84 1043 THR A N 1
ATOM 8103 C CA . THR A 1 1043 ? 53.295 -8.421 -10.291 1.00 61.84 1043 THR A CA 1
ATOM 8104 C C . THR A 1 1043 ? 52.708 -7.426 -11.300 1.00 61.84 1043 THR A C 1
ATOM 8106 O O . THR A 1 1043 ? 52.333 -7.778 -12.415 1.00 61.84 1043 THR A O 1
ATOM 8109 N N . ASN A 1 1044 ? 52.683 -6.141 -10.926 1.00 75.94 1044 ASN A N 1
ATOM 8110 C CA . ASN A 1 1044 ? 52.436 -5.041 -11.868 1.00 75.94 1044 ASN A CA 1
ATOM 8111 C C . ASN A 1 1044 ? 53.413 -5.120 -13.056 1.00 75.94 1044 ASN A C 1
ATOM 8113 O O . ASN A 1 1044 ? 54.626 -5.227 -12.860 1.00 75.94 1044 ASN A O 1
ATOM 8117 N N . GLY A 1 1045 ? 52.907 -5.013 -14.284 1.00 82.38 1045 GLY A N 1
ATOM 8118 C CA . GLY A 1 1045 ? 53.719 -5.226 -15.478 1.00 82.38 1045 GLY A CA 1
ATOM 8119 C C . GLY A 1 1045 ? 52.945 -5.160 -16.790 1.00 82.38 1045 GLY A C 1
ATOM 8120 O O . GLY A 1 1045 ? 51.747 -4.879 -16.823 1.00 82.38 1045 GLY A O 1
ATOM 8121 N N . GLN A 1 1046 ? 53.669 -5.409 -17.879 1.00 89.38 1046 GLN A N 1
ATOM 8122 C CA . GLN A 1 1046 ? 53.108 -5.569 -19.217 1.00 89.38 1046 GLN A CA 1
ATOM 8123 C C . GLN A 1 1046 ? 52.919 -7.061 -19.497 1.00 89.38 1046 GLN A C 1
ATOM 8125 O O . GLN A 1 1046 ? 53.889 -7.816 -19.447 1.00 89.38 1046 GLN A O 1
ATOM 8130 N N . TYR A 1 1047 ? 51.690 -7.467 -19.800 1.00 89.31 1047 TYR A N 1
ATOM 8131 C CA . TYR A 1 1047 ? 51.327 -8.851 -20.092 1.00 89.31 1047 TYR A CA 1
ATOM 8132 C C . TYR A 1 1047 ? 50.882 -8.966 -21.545 1.00 89.31 1047 TYR A C 1
ATOM 8134 O O . TYR A 1 1047 ? 49.948 -8.284 -21.965 1.00 89.31 1047 TYR A O 1
ATOM 8142 N N . THR A 1 1048 ? 51.564 -9.808 -22.317 1.00 91.88 1048 THR A N 1
ATOM 8143 C CA . THR A 1 1048 ? 51.215 -10.076 -23.714 1.00 91.88 1048 THR A CA 1
ATOM 8144 C C . THR A 1 1048 ? 50.127 -11.140 -23.783 1.00 91.88 1048 THR A C 1
ATOM 8146 O O . THR A 1 1048 ? 50.276 -12.224 -23.219 1.00 91.88 1048 THR A O 1
ATOM 8149 N N . TYR A 1 1049 ? 49.063 -10.832 -24.515 1.00 93.31 1049 TYR A N 1
ATOM 8150 C CA . TYR A 1 1049 ? 47.970 -11.731 -24.850 1.00 93.31 1049 TYR A CA 1
ATOM 8151 C C . TYR A 1 1049 ? 47.883 -11.856 -26.363 1.00 93.31 1049 TYR A C 1
ATOM 8153 O O . TYR A 1 1049 ? 48.028 -10.869 -27.086 1.00 93.31 1049 TYR A O 1
ATOM 8161 N N . ASN A 1 1050 ? 47.626 -13.058 -26.858 1.00 92.62 1050 ASN A N 1
ATOM 8162 C CA . ASN A 1 1050 ? 47.538 -13.293 -28.290 1.00 92.62 1050 ASN A CA 1
ATOM 8163 C C . ASN A 1 1050 ? 46.510 -14.372 -28.627 1.00 92.62 1050 ASN A C 1
ATOM 8165 O O . ASN A 1 1050 ? 46.172 -15.219 -27.805 1.00 92.62 1050 ASN A O 1
ATOM 8169 N N . ILE A 1 1051 ? 46.053 -14.374 -29.871 1.00 87.69 1051 ILE A N 1
ATOM 8170 C CA . ILE A 1 1051 ? 45.375 -15.521 -30.481 1.00 87.69 1051 ILE A CA 1
ATOM 8171 C C . ILE A 1 1051 ? 46.268 -16.129 -31.565 1.00 87.69 1051 ILE A C 1
ATOM 8173 O O . ILE A 1 1051 ? 47.302 -15.567 -31.937 1.00 87.69 1051 ILE A O 1
ATOM 8177 N N . ALA A 1 1052 ? 45.908 -17.316 -32.053 1.00 84.06 1052 ALA A N 1
ATOM 8178 C CA . ALA A 1 1052 ? 46.530 -17.847 -33.261 1.00 84.06 1052 ALA A CA 1
ATOM 8179 C C . ALA A 1 1052 ? 46.162 -16.939 -34.455 1.00 84.06 1052 ALA A C 1
ATOM 8181 O O . ALA A 1 1052 ? 44.990 -16.572 -34.562 1.00 84.06 1052 ALA A O 1
ATOM 8182 N N . PRO A 1 1053 ? 47.106 -16.580 -35.348 1.00 81.25 1053 PRO A N 1
ATOM 8183 C CA . PRO A 1 1053 ? 46.791 -15.805 -36.544 1.00 81.25 1053 PRO A CA 1
ATOM 8184 C C . PRO A 1 1053 ? 45.717 -16.502 -37.389 1.00 81.25 1053 PRO A C 1
ATOM 8186 O O . PRO A 1 1053 ? 45.867 -17.659 -37.781 1.00 81.25 1053 PRO A O 1
ATOM 8189 N N . VAL A 1 1054 ? 44.630 -15.783 -37.647 1.00 76.56 1054 VAL A N 1
ATOM 8190 C CA . VAL A 1 1054 ? 43.418 -16.276 -38.302 1.00 76.56 1054 VAL A CA 1
ATOM 8191 C C . VAL A 1 1054 ? 43.570 -16.122 -39.816 1.00 76.56 1054 VAL A C 1
ATOM 8193 O O . VAL A 1 1054 ? 43.616 -15.012 -40.341 1.00 76.56 1054 VAL A O 1
ATOM 8196 N N . GLU A 1 1055 ? 43.677 -17.233 -40.544 1.00 69.62 1055 GLU A N 1
ATOM 8197 C CA . GLU A 1 1055 ? 43.832 -17.192 -42.002 1.00 69.62 1055 GLU A CA 1
ATOM 8198 C C . GLU A 1 1055 ? 42.571 -16.605 -42.669 1.00 69.62 1055 GLU A C 1
ATOM 8200 O O . GLU A 1 1055 ? 41.441 -16.957 -42.325 1.00 69.62 1055 GLU A O 1
ATOM 8205 N N . GLY A 1 1056 ? 42.760 -15.658 -43.594 1.00 67.38 1056 GLY A N 1
ATOM 8206 C CA . GLY A 1 1056 ? 41.664 -14.954 -44.272 1.00 67.38 1056 GLY A CA 1
ATOM 8207 C C . GLY A 1 1056 ? 40.978 -13.835 -43.469 1.00 67.38 1056 GLY A C 1
ATOM 8208 O O . GLY A 1 1056 ? 39.996 -13.272 -43.959 1.00 67.38 1056 GLY A O 1
ATOM 8209 N N . CYS A 1 1057 ? 41.463 -13.475 -42.273 1.00 72.81 1057 CYS A N 1
ATOM 8210 C CA . CYS A 1 1057 ? 41.009 -12.259 -41.592 1.00 72.81 1057 CYS A CA 1
ATOM 8211 C C . CYS A 1 1057 ? 41.548 -10.989 -42.277 1.00 72.81 1057 CYS A C 1
ATOM 8213 O O . CYS A 1 1057 ? 42.635 -11.004 -42.858 1.00 72.81 1057 CYS A O 1
ATOM 8215 N N . PHE A 1 1058 ? 40.832 -9.874 -42.139 1.00 79.12 1058 PHE A N 1
ATOM 8216 C CA . PHE A 1 1058 ? 41.274 -8.553 -42.600 1.00 79.12 1058 PHE A CA 1
ATOM 8217 C C . PHE A 1 1058 ? 41.418 -7.516 -41.475 1.00 79.12 1058 PHE A C 1
ATOM 8219 O O . PHE A 1 1058 ? 41.757 -6.376 -41.771 1.00 79.12 1058 PHE A O 1
ATOM 8226 N N . GLY A 1 1059 ? 41.194 -7.890 -40.209 1.00 81.31 1059 GLY A N 1
ATOM 8227 C CA . GLY A 1 1059 ? 41.489 -7.024 -39.067 1.00 81.31 1059 GLY A CA 1
ATOM 8228 C C . GLY A 1 1059 ? 41.260 -7.676 -37.702 1.00 81.31 1059 GLY A C 1
ATOM 8229 O O . GLY A 1 1059 ? 40.538 -8.669 -37.579 1.00 81.31 1059 GLY A O 1
ATOM 8230 N N . TYR A 1 1060 ? 41.868 -7.083 -36.675 1.00 87.44 1060 TYR A N 1
ATOM 8231 C CA . TYR A 1 1060 ? 41.721 -7.453 -35.263 1.00 87.44 1060 TYR A CA 1
ATOM 8232 C C . TYR A 1 1060 ? 41.450 -6.197 -34.434 1.00 87.44 1060 TYR A C 1
ATOM 8234 O O . TYR A 1 1060 ? 42.135 -5.186 -34.596 1.00 87.44 1060 TYR A O 1
ATOM 8242 N N . GLU A 1 1061 ? 40.497 -6.283 -33.515 1.00 90.19 1061 GLU A N 1
ATOM 8243 C CA . GLU A 1 1061 ? 40.166 -5.229 -32.559 1.00 90.19 1061 GLU A CA 1
ATOM 8244 C C . GLU A 1 1061 ? 40.258 -5.789 -31.141 1.00 90.19 1061 GLU A C 1
ATOM 8246 O O . GLU A 1 1061 ? 39.615 -6.788 -30.819 1.00 90.19 1061 GLU A O 1
ATOM 8251 N N . TRP A 1 1062 ? 41.067 -5.147 -30.302 1.00 92.75 1062 TRP A N 1
ATOM 8252 C CA . TRP A 1 1062 ? 41.223 -5.498 -28.895 1.00 92.75 1062 TRP A CA 1
ATOM 8253 C C . TRP A 1 1062 ? 40.579 -4.426 -28.021 1.00 92.75 1062 TRP A C 1
ATOM 8255 O O . TRP A 1 1062 ? 40.766 -3.232 -28.252 1.00 92.75 1062 TRP A O 1
ATOM 8265 N N . SER A 1 1063 ? 39.860 -4.851 -26.988 1.00 92.94 1063 SER A N 1
ATOM 8266 C CA . SER A 1 1063 ? 39.310 -3.971 -25.957 1.00 92.94 1063 SER A CA 1
ATOM 8267 C C . SER A 1 1063 ? 39.466 -4.608 -24.579 1.00 92.94 1063 SER A C 1
ATOM 8269 O O . SER A 1 1063 ? 39.587 -5.826 -24.450 1.00 92.94 1063 SER A O 1
ATOM 8271 N N . ILE A 1 1064 ? 39.517 -3.782 -23.537 1.00 93.38 1064 ILE A N 1
ATOM 8272 C CA . ILE A 1 1064 ? 39.580 -4.244 -22.153 1.00 93.38 1064 ILE A CA 1
ATOM 8273 C C . ILE A 1 1064 ? 38.533 -3.510 -21.327 1.00 93.38 1064 ILE A C 1
ATOM 8275 O O . ILE A 1 1064 ? 38.343 -2.305 -21.476 1.00 93.38 1064 ILE A O 1
ATOM 8279 N N . ASP A 1 1065 ? 37.857 -4.268 -20.479 1.00 89.06 1065 ASP A N 1
ATOM 8280 C CA . ASP A 1 1065 ? 36.765 -3.821 -19.628 1.00 89.06 1065 ASP A CA 1
ATOM 8281 C C . ASP A 1 1065 ? 37.208 -4.004 -18.171 1.00 89.06 1065 ASP A C 1
ATOM 8283 O O . ASP A 1 1065 ? 37.246 -5.128 -17.667 1.00 89.06 1065 ASP A O 1
ATOM 8287 N N . GLY A 1 1066 ? 37.710 -2.929 -17.556 1.00 84.75 1066 GLY A N 1
ATOM 8288 C CA . GLY A 1 1066 ? 38.371 -2.944 -16.247 1.00 84.75 1066 GLY A CA 1
ATOM 8289 C C . GLY A 1 1066 ? 39.383 -1.796 -16.066 1.00 84.75 1066 GLY A C 1
ATOM 8290 O O . GLY A 1 1066 ? 39.508 -0.934 -16.935 1.00 84.75 1066 GLY A O 1
ATOM 8291 N N . PRO A 1 1067 ? 40.142 -1.762 -14.954 1.00 83.50 1067 PRO A N 1
ATOM 8292 C CA . PRO A 1 1067 ? 40.958 -0.609 -14.547 1.00 83.50 1067 PRO A CA 1
ATOM 8293 C C . PRO A 1 1067 ? 42.318 -0.485 -15.264 1.00 83.50 1067 PRO A C 1
ATOM 8295 O O . PRO A 1 1067 ? 43.155 0.327 -14.864 1.00 83.50 1067 PRO A O 1
ATOM 8298 N N . TRP A 1 1068 ? 42.584 -1.298 -16.289 1.00 92.06 1068 TRP A N 1
ATOM 8299 C CA . TRP A 1 1068 ? 43.884 -1.383 -16.965 1.00 92.06 1068 TRP A CA 1
ATOM 8300 C C . TRP A 1 1068 ? 43.820 -0.871 -18.400 1.00 92.06 1068 TRP A C 1
ATOM 8302 O O . TRP A 1 1068 ? 42.758 -0.773 -19.003 1.00 92.06 1068 TRP A O 1
ATOM 8312 N N . THR A 1 1069 ? 44.983 -0.552 -18.968 1.00 92.44 1069 THR A N 1
ATOM 8313 C CA . THR A 1 1069 ? 45.082 -0.052 -20.348 1.00 92.44 1069 THR A CA 1
ATOM 8314 C C . THR A 1 1069 ? 45.695 -1.095 -21.265 1.00 92.44 1069 THR A C 1
ATOM 8316 O O . THR A 1 1069 ? 46.558 -1.863 -20.843 1.00 92.44 1069 THR A O 1
ATOM 8319 N N . ILE A 1 1070 ? 45.300 -1.086 -22.536 1.00 93.19 1070 ILE A N 1
ATOM 8320 C CA . ILE A 1 1070 ? 45.887 -1.934 -23.577 1.00 93.19 1070 ILE A CA 1
ATOM 8321 C C . ILE A 1 1070 ? 46.754 -1.144 -24.556 1.00 93.19 1070 ILE A C 1
ATOM 8323 O O . ILE A 1 1070 ? 46.545 0.044 -24.797 1.00 93.19 1070 ILE A O 1
ATOM 8327 N N . GLN A 1 1071 ? 47.732 -1.834 -25.132 1.00 90.12 1071 GLN A N 1
ATOM 8328 C CA . GLN A 1 1071 ? 48.561 -1.397 -26.248 1.00 90.12 1071 GLN A CA 1
ATOM 8329 C C . GLN A 1 1071 ? 48.532 -2.490 -27.315 1.00 90.12 1071 GLN A C 1
ATOM 8331 O O . GLN A 1 1071 ? 48.987 -3.606 -27.082 1.00 90.12 1071 GLN A O 1
ATOM 8336 N N . PHE A 1 1072 ? 48.018 -2.169 -28.497 1.00 83.69 1072 PHE A N 1
ATOM 8337 C CA . PHE A 1 1072 ? 48.011 -3.064 -29.650 1.00 83.69 1072 PHE A CA 1
ATOM 8338 C C . PHE A 1 1072 ? 48.259 -2.263 -30.929 1.00 83.69 1072 PHE A C 1
ATOM 8340 O O . PHE A 1 1072 ? 48.111 -1.039 -30.951 1.00 83.69 1072 PHE A O 1
ATOM 8347 N N . SER A 1 1073 ? 48.661 -2.953 -31.993 1.00 78.88 1073 SER A N 1
ATOM 8348 C CA . SER A 1 1073 ? 48.639 -2.387 -33.345 1.00 78.88 1073 SER A CA 1
ATOM 8349 C C . SER A 1 1073 ? 47.355 -2.833 -34.044 1.00 78.88 1073 SER A C 1
ATOM 8351 O O . SER A 1 1073 ? 46.980 -3.996 -33.874 1.00 78.88 1073 SER A O 1
ATOM 8353 N N . PRO A 1 1074 ? 46.696 -1.974 -34.843 1.00 64.69 1074 PRO A N 1
ATOM 8354 C CA . PRO A 1 1074 ? 45.658 -2.424 -35.763 1.00 64.69 1074 PRO A CA 1
ATOM 8355 C C . PRO A 1 1074 ? 46.161 -3.616 -36.586 1.00 64.69 1074 PRO A C 1
ATOM 8357 O O . PRO A 1 1074 ? 47.339 -3.671 -36.947 1.00 64.69 1074 PRO A O 1
ATOM 8360 N N . ASP A 1 1075 ? 45.275 -4.578 -36.826 1.00 71.31 1075 ASP A N 1
ATOM 8361 C CA . ASP A 1 1075 ? 45.544 -5.816 -37.571 1.00 71.31 1075 ASP A CA 1
ATOM 8362 C C . ASP A 1 1075 ? 46.533 -6.799 -36.898 1.00 71.31 1075 ASP A C 1
ATOM 8364 O O . ASP A 1 1075 ? 46.998 -7.753 -37.524 1.00 71.31 1075 ASP A O 1
ATOM 8368 N N . SER A 1 1076 ? 46.808 -6.626 -35.598 1.00 83.50 1076 SER A N 1
ATOM 8369 C CA . SER A 1 1076 ? 47.631 -7.541 -34.794 1.00 83.50 1076 SER A CA 1
ATOM 8370 C C . SER A 1 1076 ? 46.807 -8.627 -34.073 1.00 83.50 1076 SER A C 1
ATOM 8372 O O . SER A 1 1076 ? 45.915 -8.290 -33.288 1.00 83.50 1076 SER A O 1
ATOM 8374 N N . PRO A 1 1077 ? 47.164 -9.925 -34.189 1.00 88.75 1077 PRO A N 1
ATOM 8375 C CA . PRO A 1 1077 ? 46.631 -10.997 -33.339 1.00 88.75 1077 PRO A CA 1
ATOM 8376 C C . PRO A 1 1077 ? 47.213 -10.984 -31.909 1.00 88.75 1077 PRO A C 1
ATOM 8378 O O . PRO A 1 1077 ? 47.013 -11.940 -31.162 1.00 88.75 1077 PRO A O 1
ATOM 8381 N N . GLU A 1 1078 ? 47.952 -9.934 -31.535 1.00 92.50 1078 GLU A N 1
ATOM 8382 C CA . GLU A 1 1078 ? 48.612 -9.736 -30.241 1.00 92.50 1078 GLU A CA 1
ATOM 8383 C C . GLU A 1 1078 ? 48.286 -8.350 -29.654 1.00 92.50 1078 GLU A C 1
ATOM 8385 O O . GLU A 1 1078 ? 48.300 -7.341 -30.371 1.00 92.50 1078 GLU A O 1
ATOM 8390 N N . CYS A 1 1079 ? 48.054 -8.311 -28.341 1.00 92.75 1079 CYS A N 1
ATOM 8391 C CA . CYS A 1 1079 ? 47.792 -7.129 -27.528 1.00 92.75 1079 CYS A CA 1
ATOM 8392 C C . CYS A 1 1079 ? 48.547 -7.209 -26.192 1.00 92.75 1079 CYS A C 1
ATOM 8394 O O . CYS A 1 1079 ? 48.648 -8.268 -25.580 1.00 92.75 1079 CYS A O 1
ATOM 8396 N N . ILE A 1 1080 ? 49.043 -6.076 -25.699 1.00 93.50 1080 ILE A N 1
ATOM 8397 C CA . ILE A 1 1080 ? 49.710 -5.953 -24.399 1.00 93.50 1080 ILE A CA 1
ATOM 8398 C C . ILE A 1 1080 ? 48.765 -5.260 -23.414 1.00 93.50 1080 ILE A C 1
ATOM 8400 O O . ILE A 1 1080 ? 48.333 -4.138 -23.668 1.00 93.50 1080 ILE A O 1
ATOM 8404 N N . VAL A 1 1081 ? 48.477 -5.884 -22.271 1.00 92.75 1081 VAL A N 1
ATOM 8405 C CA . VAL A 1 1081 ? 47.760 -5.258 -21.147 1.00 92.75 1081 VAL A CA 1
ATOM 8406 C C . VAL A 1 1081 ? 48.776 -4.693 -20.153 1.00 92.75 1081 VAL A C 1
ATOM 8408 O O . VAL A 1 1081 ? 49.673 -5.402 -19.695 1.00 92.75 1081 VAL A O 1
ATOM 8411 N N . ASN A 1 1082 ? 48.628 -3.421 -19.789 1.00 90.75 1082 ASN A N 1
ATOM 8412 C CA . ASN A 1 1082 ? 49.423 -2.755 -18.759 1.00 90.75 1082 ASN A CA 1
ATOM 8413 C C . ASN A 1 1082 ? 48.688 -2.833 -17.418 1.00 90.75 1082 ASN A C 1
ATOM 8415 O O . ASN A 1 1082 ? 47.790 -2.032 -17.147 1.00 90.75 1082 ASN A O 1
ATOM 8419 N N . ILE A 1 1083 ? 49.086 -3.781 -16.576 1.00 88.25 1083 ILE A N 1
ATOM 8420 C CA . ILE A 1 1083 ? 48.493 -3.998 -15.258 1.00 88.25 1083 ILE A CA 1
ATOM 8421 C C . ILE A 1 1083 ? 49.237 -3.140 -14.234 1.00 88.25 1083 ILE A C 1
ATOM 8423 O O . ILE A 1 1083 ? 50.413 -3.362 -13.936 1.00 88.25 1083 ILE A O 1
ATOM 8427 N N . THR A 1 1084 ? 48.548 -2.118 -13.725 1.00 81.75 1084 THR A N 1
ATOM 8428 C CA . THR A 1 1084 ? 49.121 -1.059 -12.873 1.00 81.75 1084 THR A CA 1
ATOM 8429 C C . THR A 1 1084 ? 48.629 -1.079 -11.426 1.00 81.75 1084 THR A C 1
ATOM 8431 O O . THR A 1 1084 ? 49.218 -0.417 -10.569 1.00 81.75 1084 THR A O 1
ATOM 8434 N N . SER A 1 1085 ? 47.560 -1.819 -11.141 1.00 79.31 1085 SER A N 1
ATOM 8435 C CA . SER A 1 1085 ? 46.943 -1.949 -9.816 1.00 79.31 1085 SER A CA 1
ATOM 8436 C C . SER A 1 1085 ? 46.256 -3.310 -9.672 1.00 79.31 1085 SER A C 1
ATOM 8438 O O . SER A 1 1085 ? 45.881 -3.899 -10.692 1.00 79.31 1085 SER A O 1
ATOM 8440 N N . PRO A 1 1086 ? 46.030 -3.808 -8.442 1.00 78.62 1086 PRO A N 1
ATOM 8441 C CA . PRO A 1 1086 ? 45.079 -4.891 -8.189 1.00 78.62 1086 PRO A CA 1
ATOM 8442 C C . PRO A 1 1086 ? 43.692 -4.575 -8.768 1.00 78.62 1086 PRO A C 1
ATOM 8444 O O . PRO A 1 1086 ? 43.338 -3.405 -8.951 1.00 78.62 1086 PRO A O 1
ATOM 8447 N N . GLY A 1 1087 ? 42.928 -5.620 -9.079 1.00 79.31 1087 GLY A N 1
ATOM 8448 C CA . GLY A 1 1087 ? 41.608 -5.522 -9.703 1.00 79.31 1087 GLY A CA 1
ATOM 8449 C C . GLY A 1 1087 ? 41.308 -6.718 -10.604 1.00 79.31 1087 GLY A C 1
ATOM 8450 O O . GLY A 1 1087 ? 42.061 -7.692 -10.634 1.00 79.31 1087 GLY A O 1
ATOM 8451 N N . THR A 1 1088 ? 40.225 -6.630 -11.370 1.00 84.69 1088 THR A N 1
ATOM 8452 C CA . THR A 1 1088 ? 39.881 -7.607 -12.414 1.00 84.69 1088 THR A CA 1
ATOM 8453 C C . THR A 1 1088 ? 39.523 -6.882 -13.706 1.00 84.69 1088 THR A C 1
ATOM 8455 O O . THR A 1 1088 ? 39.120 -5.718 -13.663 1.00 84.69 1088 THR A O 1
ATOM 8458 N N . ALA A 1 1089 ? 39.696 -7.542 -14.850 1.00 86.88 1089 ALA A N 1
ATOM 8459 C CA . ALA A 1 1089 ? 39.288 -7.011 -16.143 1.00 86.88 1089 ALA A CA 1
ATOM 8460 C C . ALA A 1 1089 ? 38.897 -8.129 -17.115 1.00 86.88 1089 ALA A C 1
ATOM 8462 O O . ALA A 1 1089 ? 39.469 -9.218 -17.082 1.00 86.88 1089 ALA A O 1
ATOM 8463 N N . THR A 1 1090 ? 37.980 -7.840 -18.036 1.00 93.00 1090 THR A N 1
ATOM 8464 C CA . THR A 1 1090 ? 37.682 -8.719 -19.173 1.00 93.00 1090 THR A CA 1
ATOM 8465 C C . THR A 1 1090 ? 38.389 -8.194 -20.415 1.00 93.00 1090 THR A C 1
ATOM 8467 O O . THR A 1 1090 ? 38.029 -7.144 -20.945 1.00 93.00 1090 THR A O 1
ATOM 8470 N N . LEU A 1 1091 ? 39.392 -8.927 -20.899 1.00 93.81 1091 LEU A N 1
ATOM 8471 C CA . LEU A 1 1091 ? 40.029 -8.672 -22.189 1.00 93.81 1091 LEU A CA 1
ATOM 8472 C C . LEU A 1 1091 ? 39.186 -9.309 -23.298 1.00 93.81 1091 LEU A C 1
ATOM 8474 O O . LEU A 1 1091 ? 38.781 -10.466 -23.183 1.00 93.81 1091 LEU A O 1
ATOM 8478 N N . LYS A 1 1092 ? 38.930 -8.568 -24.375 1.00 93.94 1092 LYS A N 1
ATOM 8479 C CA . LYS A 1 1092 ? 38.137 -9.010 -25.527 1.00 93.94 1092 LYS A CA 1
ATOM 8480 C C . LYS A 1 1092 ? 38.966 -8.841 -26.802 1.00 93.94 1092 LYS A C 1
ATOM 8482 O O . LYS A 1 1092 ? 39.665 -7.840 -26.959 1.00 93.94 1092 LYS A O 1
ATOM 8487 N N . VAL A 1 1093 ? 38.874 -9.806 -27.716 1.00 91.44 1093 VAL A N 1
ATOM 8488 C CA . VAL A 1 1093 ? 39.348 -9.667 -29.100 1.00 91.44 1093 VAL A CA 1
ATOM 8489 C C . VAL A 1 1093 ? 38.224 -10.002 -30.062 1.00 91.44 1093 VAL A C 1
ATOM 8491 O O . VAL A 1 1093 ? 37.590 -11.053 -29.955 1.00 91.44 1093 VAL A O 1
ATOM 8494 N N . ARG A 1 1094 ? 38.005 -9.115 -31.026 1.00 88.69 1094 ARG A N 1
ATOM 8495 C CA . ARG A 1 1094 ? 37.085 -9.305 -32.139 1.00 88.69 1094 ARG A CA 1
ATOM 8496 C C . ARG A 1 1094 ? 37.896 -9.438 -33.421 1.00 88.69 1094 ARG A C 1
ATOM 8498 O O . ARG A 1 1094 ? 38.691 -8.564 -33.762 1.00 88.69 1094 ARG A O 1
ATOM 8505 N N . VAL A 1 1095 ? 37.722 -10.561 -34.112 1.00 85.06 1095 VAL A N 1
ATOM 8506 C CA . VAL A 1 1095 ? 38.424 -10.861 -35.365 1.00 85.06 1095 VAL A CA 1
ATOM 8507 C C . VAL A 1 1095 ? 37.479 -10.639 -36.528 1.00 85.06 1095 VAL A C 1
ATOM 8509 O O . VAL A 1 1095 ? 36.421 -11.262 -36.577 1.00 85.06 1095 VAL A O 1
ATOM 8512 N N . TYR A 1 1096 ? 37.872 -9.790 -37.474 1.00 79.31 1096 TYR A N 1
ATOM 8513 C CA . TYR A 1 1096 ? 37.095 -9.477 -38.666 1.00 79.31 1096 TYR A CA 1
ATOM 8514 C C . TYR A 1 1096 ? 37.561 -10.336 -39.845 1.00 79.31 1096 TYR A C 1
ATOM 8516 O O . TYR A 1 1096 ? 38.715 -10.267 -40.274 1.00 79.31 1096 TYR A O 1
ATOM 8524 N N . SER A 1 1097 ? 36.657 -11.159 -40.373 1.00 71.62 1097 SER A N 1
ATOM 8525 C CA . SER A 1 1097 ? 36.890 -12.038 -41.522 1.00 71.62 1097 SER A CA 1
ATOM 8526 C C . SER A 1 1097 ? 35.817 -11.836 -42.587 1.00 71.62 1097 SER A C 1
ATOM 8528 O O . SER A 1 1097 ? 34.762 -11.264 -42.311 1.00 71.62 1097 SER A O 1
ATOM 8530 N N . ALA A 1 1098 ? 36.044 -12.358 -43.796 1.00 63.38 1098 ALA A N 1
ATOM 8531 C CA . ALA A 1 1098 ? 34.999 -12.389 -44.820 1.00 63.38 1098 ALA A CA 1
ATOM 8532 C C . ALA A 1 1098 ? 33.722 -13.086 -44.306 1.00 63.38 1098 ALA A C 1
ATOM 8534 O O . ALA A 1 1098 ? 32.627 -12.595 -44.549 1.00 63.38 1098 ALA A O 1
ATOM 8535 N N . CYS A 1 1099 ? 33.848 -14.167 -43.524 1.00 57.94 1099 CYS A N 1
ATOM 8536 C CA . CYS A 1 1099 ? 32.716 -14.903 -42.950 1.00 57.94 1099 CYS A CA 1
ATOM 8537 C C . CYS A 1 1099 ? 32.046 -14.203 -41.731 1.00 57.94 1099 CYS A C 1
ATOM 8539 O O . CYS A 1 1099 ? 31.184 -14.809 -41.097 1.00 57.94 1099 CYS A O 1
ATOM 8541 N N . GLY A 1 1100 ? 32.410 -12.955 -41.396 1.00 66.44 1100 GLY A N 1
ATOM 8542 C CA . GLY A 1 1100 ? 31.856 -12.172 -40.278 1.00 66.44 1100 GLY A CA 1
ATOM 8543 C C . GLY A 1 1100 ? 32.867 -11.879 -39.161 1.00 66.44 1100 GLY A C 1
ATOM 8544 O O . GLY A 1 1100 ? 34.053 -12.209 -39.276 1.00 66.44 1100 GLY A O 1
ATOM 8545 N N . SER A 1 1101 ? 32.399 -11.247 -38.077 1.00 76.00 1101 SER A N 1
ATOM 8546 C CA . SER A 1 1101 ? 33.209 -10.954 -36.887 1.00 76.00 1101 SER A CA 1
ATOM 8547 C C . SER A 1 1101 ? 32.965 -11.957 -35.760 1.00 76.00 1101 SER A C 1
ATOM 8549 O O . SER A 1 1101 ? 31.827 -12.119 -35.322 1.00 76.00 1101 SER A O 1
ATOM 8551 N N . VAL A 1 1102 ? 34.025 -12.580 -35.243 1.00 77.75 1102 VAL A N 1
ATOM 8552 C CA . VAL A 1 1102 ? 33.949 -13.507 -34.099 1.00 77.75 1102 VAL A CA 1
ATOM 8553 C C . VAL A 1 1102 ? 34.669 -12.901 -32.902 1.00 77.75 1102 VAL A C 1
ATOM 8555 O O . VAL A 1 1102 ? 35.824 -12.492 -33.014 1.00 77.75 1102 VAL A O 1
ATOM 8558 N N . GLU A 1 1103 ? 33.995 -12.870 -31.753 1.00 87.12 1103 GLU A N 1
ATOM 8559 C CA . GLU A 1 1103 ? 34.560 -12.380 -30.495 1.00 87.12 1103 GLU A CA 1
ATOM 8560 C C . GLU A 1 1103 ? 35.052 -13.530 -29.598 1.00 87.12 1103 GLU A C 1
ATOM 8562 O O . GLU A 1 1103 ? 34.509 -14.645 -29.585 1.00 87.12 1103 GLU A O 1
ATOM 8567 N N . ARG A 1 1104 ? 36.116 -13.255 -28.844 1.00 88.31 1104 ARG A N 1
ATOM 8568 C CA . ARG A 1 1104 ? 36.618 -14.073 -27.738 1.00 88.31 1104 ARG A CA 1
ATOM 8569 C C . ARG A 1 1104 ? 36.883 -13.173 -26.546 1.00 88.31 1104 ARG A C 1
ATOM 8571 O O . ARG A 1 1104 ? 37.358 -12.053 -26.712 1.00 88.31 1104 ARG A O 1
ATOM 8578 N N . THR A 1 1105 ? 36.622 -13.692 -25.355 1.00 88.94 1105 THR A N 1
ATOM 8579 C CA . THR A 1 1105 ? 36.860 -13.000 -24.090 1.00 88.94 1105 THR A CA 1
ATOM 8580 C C . THR A 1 1105 ? 37.787 -13.822 -23.198 1.00 88.94 1105 THR A C 1
ATOM 8582 O O . THR A 1 1105 ? 37.862 -15.048 -23.311 1.00 88.94 1105 THR A O 1
ATOM 8585 N N . LEU A 1 1106 ? 38.519 -13.136 -22.325 1.00 88.56 1106 LEU A N 1
ATOM 8586 C CA . LEU A 1 1106 ? 39.344 -13.719 -21.277 1.00 88.56 1106 LEU A CA 1
ATOM 8587 C C . LEU A 1 1106 ? 39.209 -12.859 -20.026 1.00 88.56 1106 LEU A C 1
ATOM 8589 O O . LEU A 1 1106 ? 39.523 -11.669 -20.045 1.00 88.56 1106 LEU A O 1
ATOM 8593 N N . PHE A 1 1107 ? 38.752 -13.467 -18.938 1.00 85.38 1107 PHE A N 1
ATOM 8594 C CA . PHE A 1 1107 ? 38.744 -12.818 -17.635 1.00 85.38 1107 PHE A CA 1
ATOM 8595 C C . PHE A 1 1107 ? 40.147 -12.870 -17.026 1.00 85.38 1107 PHE A C 1
ATOM 8597 O O . PHE A 1 1107 ? 40.762 -13.936 -16.967 1.00 85.38 1107 PHE A O 1
ATOM 8604 N N . ILE A 1 1108 ? 40.647 -11.719 -16.586 1.00 88.50 1108 ILE A N 1
ATOM 8605 C CA . ILE A 1 1108 ? 41.958 -11.542 -15.968 1.00 88.50 1108 ILE A CA 1
ATOM 8606 C C . ILE A 1 1108 ? 41.735 -11.051 -14.537 1.00 88.50 1108 ILE A C 1
ATOM 8608 O O . ILE A 1 1108 ? 41.158 -9.986 -14.315 1.00 88.50 1108 ILE A O 1
ATOM 8612 N N . ASN A 1 1109 ? 42.218 -11.809 -13.556 1.00 81.00 1109 ASN A N 1
ATOM 8613 C CA . ASN A 1 1109 ? 42.145 -11.459 -12.141 1.00 81.00 1109 ASN A CA 1
ATOM 8614 C C . ASN A 1 1109 ? 43.549 -11.144 -11.602 1.00 81.00 1109 ASN A C 1
ATOM 8616 O O . ASN A 1 1109 ? 44.401 -12.029 -11.577 1.00 81.00 1109 ASN A O 1
ATOM 8620 N N . HIS A 1 1110 ? 43.772 -9.901 -11.160 1.00 76.44 1110 HIS A N 1
ATOM 8621 C CA . HIS A 1 1110 ? 45.019 -9.425 -10.546 1.00 76.44 1110 HIS A CA 1
ATOM 8622 C C . HIS A 1 1110 ? 44.902 -9.233 -9.015 1.00 76.44 1110 HIS A C 1
ATOM 8624 O O . HIS A 1 1110 ? 45.639 -8.458 -8.406 1.00 76.44 1110 HIS A O 1
ATOM 8630 N N . ASP A 1 1111 ? 43.961 -9.921 -8.369 1.00 65.75 1111 ASP A N 1
ATOM 8631 C CA . ASP A 1 1111 ? 43.826 -9.977 -6.905 1.00 65.75 1111 ASP A CA 1
ATOM 8632 C C . ASP A 1 1111 ? 43.962 -11.418 -6.370 1.00 65.75 1111 ASP A C 1
ATOM 8634 O O . ASP A 1 1111 ? 43.557 -11.758 -5.255 1.00 65.75 1111 ASP A O 1
ATOM 8638 N N . ALA A 1 1112 ? 44.574 -12.302 -7.170 1.00 61.66 1112 ALA A N 1
ATOM 8639 C CA . ALA A 1 1112 ? 44.890 -13.658 -6.750 1.00 61.66 1112 ALA A CA 1
ATOM 8640 C C . ALA A 1 1112 ? 45.861 -13.624 -5.555 1.00 61.66 1112 ALA A C 1
ATOM 8642 O O . ALA A 1 1112 ? 47.010 -13.178 -5.656 1.00 61.66 1112 ALA A O 1
ATOM 8643 N N . ARG A 1 1113 ? 45.399 -14.112 -4.400 1.00 66.88 1113 ARG A N 1
ATOM 8644 C CA . ARG A 1 1113 ? 46.253 -14.362 -3.231 1.00 66.88 1113 ARG A CA 1
ATOM 8645 C C . ARG A 1 1113 ? 47.046 -15.659 -3.442 1.00 66.88 1113 ARG A C 1
ATOM 8647 O O . ARG A 1 1113 ? 46.542 -16.561 -4.111 1.00 66.88 1113 ARG A O 1
ATOM 8654 N N . PRO A 1 1114 ? 48.251 -15.794 -2.857 1.00 71.25 1114 PRO A N 1
ATOM 8655 C CA . PRO A 1 1114 ? 48.992 -17.044 -2.908 1.00 71.25 1114 PRO A CA 1
ATOM 8656 C C . PRO A 1 1114 ? 48.163 -18.179 -2.317 1.00 71.25 1114 PRO A C 1
ATOM 8658 O O . PRO A 1 1114 ? 47.566 -18.018 -1.248 1.00 71.25 1114 PRO A O 1
ATOM 8661 N N . ASP A 1 1115 ? 48.139 -19.320 -2.998 1.00 80.81 1115 ASP A N 1
ATOM 8662 C CA . ASP A 1 1115 ? 47.356 -20.479 -2.585 1.00 80.81 1115 ASP A CA 1
ATOM 8663 C C . ASP A 1 1115 ? 48.123 -21.790 -2.799 1.00 80.81 1115 ASP A C 1
ATOM 8665 O O . ASP A 1 1115 ? 49.173 -21.830 -3.443 1.00 80.81 1115 ASP A O 1
ATOM 8669 N N . ILE A 1 1116 ? 47.598 -22.883 -2.245 1.00 85.62 1116 ILE A N 1
ATOM 8670 C CA . ILE A 1 1116 ? 48.075 -24.234 -2.531 1.00 85.62 1116 ILE A CA 1
ATOM 8671 C C . ILE A 1 1116 ? 46.914 -25.124 -2.959 1.00 85.62 1116 ILE A C 1
ATOM 8673 O O . ILE A 1 1116 ? 45.898 -25.207 -2.273 1.00 85.62 1116 ILE A O 1
ATOM 8677 N N . VAL A 1 1117 ? 47.069 -25.835 -4.070 1.00 84.88 1117 VAL A N 1
ATOM 8678 C CA . VAL A 1 1117 ? 46.081 -26.813 -4.545 1.00 84.88 1117 VAL A CA 1
ATOM 8679 C C . VAL A 1 1117 ? 46.585 -28.210 -4.218 1.00 84.88 1117 VAL A C 1
ATOM 8681 O O . VAL A 1 1117 ? 47.766 -28.505 -4.395 1.00 84.88 1117 VAL A O 1
ATOM 8684 N N . ILE A 1 1118 ? 45.702 -29.075 -3.711 1.00 86.19 1118 ILE A N 1
ATOM 8685 C CA . ILE A 1 1118 ? 46.064 -30.439 -3.317 1.00 86.19 1118 ILE A CA 1
ATOM 8686 C C . ILE A 1 1118 ? 45.151 -31.446 -3.999 1.00 86.19 1118 ILE A C 1
ATOM 8688 O O . ILE A 1 1118 ? 43.939 -31.412 -3.791 1.00 86.19 1118 ILE A O 1
ATOM 8692 N N . TYR A 1 1119 ? 45.738 -32.360 -4.776 1.00 79.56 1119 TYR A N 1
ATOM 8693 C CA . TYR A 1 1119 ? 44.995 -33.386 -5.508 1.00 79.56 1119 TYR A CA 1
ATOM 8694 C C . TYR A 1 1119 ? 45.748 -34.730 -5.603 1.00 79.56 1119 TYR A C 1
ATOM 8696 O O . TYR A 1 1119 ? 46.977 -34.742 -5.700 1.00 79.56 1119 TYR A O 1
ATOM 8704 N N . PRO A 1 1120 ? 45.032 -35.872 -5.619 1.00 80.38 1120 PRO A N 1
ATOM 8705 C CA . PRO A 1 1120 ? 43.606 -36.001 -5.310 1.00 80.38 1120 PRO A CA 1
ATOM 8706 C C . PRO A 1 1120 ? 43.324 -35.697 -3.827 1.00 80.38 1120 PRO A C 1
ATOM 8708 O O . PRO A 1 1120 ? 44.155 -35.958 -2.958 1.00 80.38 1120 PRO A O 1
ATOM 8711 N N . ASN A 1 1121 ? 42.156 -35.128 -3.535 1.00 80.38 1121 ASN A N 1
ATOM 8712 C CA . ASN A 1 1121 ? 41.706 -34.834 -2.175 1.00 80.38 1121 ASN A CA 1
ATOM 8713 C C . ASN A 1 1121 ? 40.169 -34.969 -2.115 1.00 80.38 1121 ASN A C 1
ATOM 8715 O O . ASN A 1 1121 ? 39.491 -34.084 -2.631 1.00 80.38 1121 ASN A O 1
ATOM 8719 N N . PRO A 1 1122 ? 39.601 -36.045 -1.532 1.00 85.69 1122 PRO A N 1
ATOM 8720 C CA . PRO A 1 1122 ? 40.262 -37.067 -0.717 1.00 85.69 1122 PRO A CA 1
ATOM 8721 C C . PRO A 1 1122 ? 41.340 -37.896 -1.435 1.00 85.69 1122 PRO A C 1
ATOM 8723 O O . PRO A 1 1122 ? 41.257 -38.175 -2.626 1.00 85.69 1122 PRO A O 1
ATOM 8726 N N . THR A 1 1123 ? 42.352 -38.315 -0.676 1.00 86.00 1123 THR A N 1
ATOM 8727 C CA . THR A 1 1123 ? 43.464 -39.167 -1.124 1.00 86.00 1123 THR A CA 1
ATOM 8728 C C . THR A 1 1123 ? 43.379 -40.565 -0.497 1.00 86.00 1123 THR A C 1
ATOM 8730 O O . THR A 1 1123 ? 42.789 -40.751 0.572 1.00 86.00 1123 THR A O 1
ATOM 8733 N N . GLN A 1 1124 ? 44.010 -41.556 -1.132 1.00 85.69 1124 GLN A N 1
ATOM 8734 C CA . GLN A 1 1124 ? 44.307 -42.874 -0.544 1.00 85.69 1124 GLN A CA 1
ATOM 8735 C C . GLN A 1 1124 ? 45.666 -42.906 0.193 1.00 85.69 1124 GLN A C 1
ATOM 8737 O O . GLN A 1 1124 ? 45.979 -43.851 0.919 1.00 85.69 1124 GLN A O 1
ATOM 8742 N N . GLY A 1 1125 ? 46.486 -41.862 0.046 1.00 82.19 1125 GLY A N 1
ATOM 8743 C CA . GLY A 1 1125 ? 47.787 -41.717 0.697 1.00 82.19 1125 GLY A CA 1
ATOM 8744 C C . GLY A 1 1125 ? 48.778 -40.855 -0.085 1.00 82.19 1125 GLY A C 1
ATOM 8745 O O . GLY A 1 1125 ? 49.560 -40.160 0.549 1.00 82.19 1125 GLY A O 1
ATOM 8746 N N . GLU A 1 1126 ? 48.720 -40.866 -1.416 1.00 89.75 1126 GLU A N 1
ATOM 8747 C CA . GLU A 1 1126 ? 49.559 -40.045 -2.302 1.00 89.75 1126 GLU A CA 1
ATOM 8748 C C . GLU A 1 1126 ? 48.788 -38.803 -2.773 1.00 89.75 1126 GLU A C 1
ATOM 8750 O O . GLU A 1 1126 ? 47.624 -38.911 -3.169 1.00 89.75 1126 GLU A O 1
ATOM 8755 N N . PHE A 1 1127 ? 49.417 -37.630 -2.749 1.00 89.62 1127 PHE A N 1
ATOM 8756 C CA . PHE A 1 1127 ? 48.863 -36.406 -3.333 1.00 89.62 1127 PHE A CA 1
ATOM 8757 C C . PHE A 1 1127 ? 49.964 -35.446 -3.781 1.00 89.62 1127 PHE A C 1
ATOM 8759 O O . PHE A 1 1127 ? 51.073 -35.451 -3.254 1.00 89.62 1127 PHE A O 1
ATOM 8766 N N . ASN A 1 1128 ? 49.633 -34.585 -4.735 1.00 88.94 1128 ASN A N 1
ATOM 8767 C CA . ASN A 1 1128 ? 50.467 -33.469 -5.152 1.00 88.94 1128 ASN A CA 1
ATOM 8768 C C . ASN A 1 1128 ? 50.029 -32.204 -4.417 1.00 88.94 1128 ASN A C 1
ATOM 8770 O O . ASN A 1 1128 ? 48.834 -31.983 -4.233 1.00 88.94 1128 ASN A O 1
ATOM 8774 N N . ILE A 1 1129 ? 50.993 -31.378 -4.022 1.00 89.50 1129 ILE A N 1
ATOM 8775 C CA . ILE A 1 1129 ? 50.796 -30.019 -3.520 1.00 89.50 1129 ILE A CA 1
ATOM 8776 C C . ILE A 1 1129 ? 51.323 -29.087 -4.607 1.00 89.50 1129 ILE A C 1
ATOM 8778 O O . ILE A 1 1129 ? 52.506 -29.148 -4.924 1.00 89.50 1129 ILE A O 1
ATOM 8782 N N . VAL A 1 1130 ? 50.476 -28.244 -5.183 1.00 86.00 1130 VAL A N 1
ATOM 8783 C CA . VAL A 1 1130 ? 50.888 -27.234 -6.167 1.00 86.00 1130 VAL A CA 1
ATOM 8784 C C . VAL A 1 1130 ? 50.843 -25.866 -5.510 1.00 86.00 1130 VAL A C 1
ATOM 8786 O O . VAL A 1 1130 ? 49.842 -25.531 -4.881 1.00 86.00 1130 VAL A O 1
ATOM 8789 N N . LEU A 1 1131 ? 51.935 -25.110 -5.614 1.00 82.88 1131 LEU A N 1
ATOM 8790 C CA . LEU A 1 1131 ? 52.115 -23.813 -4.963 1.00 82.88 1131 LEU A CA 1
ATOM 8791 C C . LEU A 1 1131 ? 51.921 -22.687 -5.974 1.00 82.88 1131 LEU A C 1
ATOM 8793 O O . LEU A 1 1131 ? 52.604 -22.645 -6.993 1.00 82.88 1131 LEU A O 1
ATOM 8797 N N . TYR A 1 1132 ? 51.016 -21.767 -5.668 1.00 78.06 1132 TYR A N 1
ATOM 8798 C CA . TYR A 1 1132 ? 50.629 -20.665 -6.538 1.00 78.06 1132 TYR A CA 1
ATOM 8799 C C . TYR A 1 1132 ? 50.948 -19.330 -5.862 1.00 78.06 1132 TYR A C 1
ATOM 8801 O O . TYR A 1 1132 ? 50.609 -19.133 -4.695 1.00 78.06 1132 TYR A O 1
ATOM 8809 N N . GLY A 1 1133 ? 51.636 -18.425 -6.566 1.00 71.31 1133 GLY A N 1
ATOM 8810 C CA . GLY A 1 1133 ? 51.987 -17.096 -6.050 1.00 71.31 1133 GLY A CA 1
ATOM 8811 C C . GLY A 1 1133 ? 52.955 -17.065 -4.855 1.00 71.31 1133 GLY A C 1
ATOM 8812 O O . GLY A 1 1133 ? 53.090 -16.021 -4.219 1.00 71.31 1133 GLY A O 1
ATOM 8813 N N . MET A 1 1134 ? 53.624 -18.173 -4.510 1.00 72.88 1134 MET A N 1
ATOM 8814 C CA . MET A 1 1134 ? 54.564 -18.229 -3.380 1.00 72.88 1134 MET A CA 1
ATOM 8815 C C . MET A 1 1134 ? 56.025 -18.118 -3.830 1.00 72.88 1134 MET A C 1
ATOM 8817 O O . MET A 1 1134 ? 56.750 -19.105 -3.837 1.00 72.88 1134 MET A O 1
ATOM 8821 N N . GLU A 1 1135 ? 56.473 -16.912 -4.170 1.00 72.56 1135 GLU A N 1
ATOM 8822 C CA . GLU A 1 1135 ? 57.839 -16.695 -4.665 1.00 72.56 1135 GLU A CA 1
ATOM 8823 C C . GLU A 1 1135 ? 58.932 -17.034 -3.622 1.00 72.56 1135 GLU A C 1
ATOM 8825 O O . GLU A 1 1135 ? 58.911 -16.548 -2.481 1.00 72.56 1135 GLU A O 1
ATOM 8830 N N . GLY A 1 1136 ? 59.924 -17.825 -4.044 1.00 77.12 1136 GLY A N 1
ATOM 8831 C CA . GLY A 1 1136 ? 61.162 -18.124 -3.320 1.00 77.12 1136 GLY A CA 1
ATOM 8832 C C . GLY A 1 1136 ? 61.062 -19.256 -2.291 1.00 77.12 1136 GLY A C 1
ATOM 8833 O O . GLY A 1 1136 ? 60.103 -20.035 -2.271 1.00 77.12 1136 GLY A O 1
ATOM 8834 N N . GLU A 1 1137 ? 62.072 -19.351 -1.410 1.00 84.19 1137 GLU A N 1
ATOM 8835 C CA . GLU A 1 1137 ? 62.179 -20.457 -0.448 1.00 84.19 1137 GLU A CA 1
ATOM 8836 C C . GLU A 1 1137 ? 60.950 -20.531 0.475 1.00 84.19 1137 GLU A C 1
ATOM 8838 O O . GLU A 1 1137 ? 60.731 -19.709 1.373 1.00 84.19 1137 GLU A O 1
ATOM 8843 N N . SER A 1 1138 ? 60.173 -21.583 0.247 1.00 86.44 1138 SER A N 1
ATOM 8844 C CA . SER A 1 1138 ? 58.917 -21.896 0.900 1.00 86.44 1138 SER A CA 1
ATOM 8845 C C . SER A 1 1138 ? 59.057 -23.194 1.688 1.00 86.44 1138 SER A C 1
ATOM 8847 O O . SER A 1 1138 ? 59.580 -24.196 1.211 1.00 86.44 1138 SER A O 1
ATOM 8849 N N . VAL A 1 1139 ? 58.566 -23.208 2.919 1.00 90.94 1139 VAL A N 1
ATOM 8850 C CA . VAL A 1 1139 ? 58.591 -24.366 3.810 1.00 90.94 1139 VAL A CA 1
ATOM 8851 C C . VAL A 1 1139 ? 57.207 -24.999 3.833 1.00 90.94 1139 VAL A C 1
ATOM 8853 O O . VAL A 1 1139 ? 56.250 -24.409 4.339 1.00 90.94 1139 VAL A O 1
ATOM 8856 N N . ILE A 1 1140 ? 57.108 -26.230 3.340 1.00 92.44 1140 ILE A N 1
ATOM 8857 C CA . ILE A 1 1140 ? 55.912 -27.054 3.502 1.00 92.44 1140 ILE A CA 1
ATOM 8858 C C . ILE A 1 1140 ? 55.966 -27.733 4.865 1.00 92.44 1140 ILE A C 1
ATOM 8860 O O . ILE A 1 1140 ? 57.002 -28.260 5.279 1.00 92.44 1140 ILE A O 1
ATOM 8864 N N . VAL A 1 1141 ? 54.843 -27.709 5.577 1.00 92.88 1141 VAL A N 1
ATOM 8865 C CA . VAL A 1 1141 ? 54.681 -28.264 6.920 1.00 92.88 1141 VAL A CA 1
ATOM 8866 C C . VAL A 1 1141 ? 53.342 -28.985 6.990 1.00 92.88 1141 VAL A C 1
ATOM 8868 O O . VAL A 1 1141 ? 52.307 -28.395 6.707 1.00 92.88 1141 VAL A O 1
ATOM 8871 N N . ILE A 1 1142 ? 53.344 -30.259 7.360 1.00 93.38 1142 ILE A N 1
ATOM 8872 C CA . ILE A 1 1142 ? 52.153 -31.111 7.349 1.00 93.38 1142 ILE A CA 1
ATOM 8873 C C . ILE A 1 1142 ? 51.889 -31.597 8.764 1.00 93.38 1142 ILE A C 1
ATOM 8875 O O . ILE A 1 1142 ? 52.779 -32.177 9.386 1.00 93.38 1142 ILE A O 1
ATOM 8879 N N . TYR A 1 1143 ? 50.673 -31.387 9.251 1.00 90.12 1143 TYR A N 1
ATOM 8880 C CA . TYR A 1 1143 ? 50.200 -31.805 10.568 1.00 90.12 1143 TYR A CA 1
ATOM 8881 C C . TYR A 1 1143 ? 49.047 -32.804 10.439 1.00 90.12 1143 TYR A C 1
ATOM 8883 O O . TYR A 1 1143 ? 48.354 -32.819 9.422 1.00 90.12 1143 TYR A O 1
ATOM 8891 N N . ASP A 1 1144 ? 48.812 -33.623 11.460 1.00 87.56 1144 ASP A N 1
ATOM 8892 C CA . ASP A 1 1144 ? 47.520 -34.298 11.626 1.00 87.56 1144 ASP A CA 1
ATOM 8893 C C . ASP A 1 1144 ? 46.495 -33.387 12.327 1.00 87.56 1144 ASP A C 1
ATOM 8895 O O . ASP A 1 1144 ? 46.804 -32.266 12.741 1.00 87.56 1144 ASP A O 1
ATOM 8899 N N . TYR A 1 1145 ? 45.255 -33.861 12.456 1.00 81.00 1145 TYR A N 1
ATOM 8900 C CA . TYR A 1 1145 ? 44.171 -33.135 13.129 1.00 81.00 1145 TYR A CA 1
ATOM 8901 C C . TYR A 1 1145 ? 44.408 -32.863 14.630 1.00 81.00 1145 TYR A C 1
ATOM 8903 O O . TYR A 1 1145 ? 43.683 -32.059 15.211 1.00 81.00 1145 TYR A O 1
ATOM 8911 N N . LEU A 1 1146 ? 45.403 -33.502 15.260 1.00 77.56 1146 LEU A N 1
ATOM 8912 C CA . LEU A 1 1146 ? 45.820 -33.240 16.644 1.00 77.56 1146 LEU A CA 1
ATOM 8913 C C . LEU A 1 1146 ? 46.956 -32.202 16.720 1.00 77.56 1146 LEU A C 1
ATOM 8915 O O . LEU A 1 1146 ? 47.432 -31.883 17.809 1.00 77.56 1146 LEU A O 1
ATOM 8919 N N . GLY A 1 1147 ? 47.406 -31.675 15.576 1.00 78.25 1147 GLY A N 1
ATOM 8920 C CA . GLY A 1 1147 ? 48.510 -30.723 15.485 1.00 78.25 1147 GLY A CA 1
ATOM 8921 C C . GLY A 1 1147 ? 49.897 -31.365 15.588 1.00 78.25 1147 GLY A C 1
ATOM 8922 O O . GLY A 1 1147 ? 50.889 -30.643 15.716 1.00 78.25 1147 GLY A O 1
ATOM 8923 N N . GLN A 1 1148 ? 50.016 -32.697 15.521 1.00 84.62 1148 GLN A N 1
ATOM 8924 C CA . GLN A 1 1148 ? 51.320 -33.355 15.516 1.00 84.62 1148 GLN A CA 1
ATOM 8925 C C . GLN A 1 1148 ? 51.985 -33.197 14.144 1.00 84.62 1148 GLN A C 1
ATOM 8927 O O . GLN A 1 1148 ? 51.375 -33.452 13.109 1.00 84.62 1148 GLN A O 1
ATOM 8932 N N . LEU A 1 1149 ? 53.262 -32.801 14.127 1.00 88.94 1149 LEU A N 1
ATOM 8933 C CA . LEU A 1 1149 ? 54.041 -32.653 12.896 1.00 88.94 1149 LEU A CA 1
ATOM 8934 C C . LEU A 1 1149 ? 54.285 -34.016 12.221 1.00 88.94 1149 LEU A C 1
ATOM 8936 O O . LEU A 1 1149 ? 54.916 -34.906 12.794 1.00 88.94 1149 LEU A O 1
ATOM 8940 N N . ILE A 1 1150 ? 53.820 -34.149 10.980 1.00 89.25 1150 ILE A N 1
ATOM 8941 C CA . ILE A 1 1150 ? 53.908 -35.346 10.133 1.00 89.25 1150 ILE A CA 1
ATOM 8942 C C . ILE A 1 1150 ? 55.023 -35.228 9.088 1.00 89.25 1150 ILE A C 1
ATOM 8944 O O . ILE A 1 1150 ? 55.710 -36.217 8.830 1.00 89.25 1150 ILE A O 1
ATOM 8948 N N . GLY A 1 1151 ? 55.232 -34.036 8.522 1.00 85.19 1151 GLY A N 1
ATOM 8949 C CA . GLY A 1 1151 ? 56.257 -33.782 7.507 1.00 85.19 1151 GLY A CA 1
ATOM 8950 C C . GLY A 1 1151 ? 56.683 -32.317 7.451 1.00 85.19 1151 GLY A C 1
ATOM 8951 O O . GLY A 1 1151 ? 55.883 -31.429 7.734 1.00 85.19 1151 GLY A O 1
ATOM 8952 N N . ARG A 1 1152 ? 57.947 -32.060 7.098 1.00 92.38 1152 ARG A N 1
ATOM 8953 C CA . ARG A 1 1152 ? 58.474 -30.712 6.847 1.00 92.38 1152 ARG A CA 1
ATOM 8954 C C . ARG A 1 1152 ? 59.619 -30.754 5.838 1.00 92.38 1152 ARG A C 1
ATOM 8956 O O . ARG A 1 1152 ? 60.538 -31.549 6.021 1.00 92.38 1152 ARG A O 1
ATOM 8963 N N . PHE A 1 1153 ? 59.587 -29.888 4.830 1.00 88.19 1153 PHE A N 1
ATOM 8964 C CA . PHE A 1 1153 ? 60.650 -29.731 3.828 1.00 88.19 1153 PHE A CA 1
ATOM 8965 C C . PHE A 1 1153 ? 60.605 -28.325 3.206 1.00 88.19 1153 PHE A C 1
ATOM 8967 O O . PHE A 1 1153 ? 59.538 -27.716 3.154 1.00 88.19 1153 PHE A O 1
ATOM 8974 N N . SER A 1 1154 ? 61.755 -27.809 2.762 1.00 88.12 1154 SER A N 1
ATOM 8975 C CA . SER A 1 1154 ? 61.818 -26.595 1.933 1.00 88.12 1154 SER A CA 1
ATOM 8976 C C . SER A 1 1154 ? 61.638 -26.953 0.457 1.00 88.12 1154 SER A C 1
ATOM 8978 O O . SER A 1 1154 ? 62.065 -28.022 0.016 1.00 88.12 1154 SER A O 1
ATOM 8980 N N . VAL A 1 1155 ? 61.055 -26.033 -0.297 1.00 86.25 1155 VAL A N 1
ATOM 8981 C CA . VAL A 1 1155 ? 60.977 -26.011 -1.756 1.00 86.25 1155 VAL A CA 1
ATOM 8982 C C . VAL A 1 1155 ? 61.221 -24.573 -2.205 1.00 86.25 1155 VAL A C 1
ATOM 8984 O O . VAL A 1 1155 ? 60.699 -23.641 -1.599 1.00 86.25 1155 VAL A O 1
ATOM 8987 N N . ASP A 1 1156 ? 62.050 -24.386 -3.225 1.00 82.06 1156 ASP A N 1
ATOM 8988 C CA . ASP A 1 1156 ? 62.198 -23.085 -3.877 1.00 82.06 1156 ASP A CA 1
ATOM 8989 C C . ASP A 1 1156 ? 61.093 -22.998 -4.929 1.00 82.06 1156 ASP A C 1
ATOM 8991 O O . ASP A 1 1156 ? 61.059 -23.828 -5.840 1.00 82.06 1156 ASP A O 1
ATOM 8995 N N . ALA A 1 1157 ? 60.124 -22.111 -4.712 1.00 69.25 1157 ALA A N 1
ATOM 8996 C CA . ALA A 1 1157 ? 58.884 -22.084 -5.474 1.00 69.25 1157 ALA A CA 1
ATOM 8997 C C . ALA A 1 1157 ? 58.836 -20.876 -6.416 1.00 69.25 1157 ALA A C 1
ATOM 8999 O O . ALA A 1 1157 ? 59.153 -19.744 -6.040 1.00 69.25 1157 ALA A O 1
ATOM 9000 N N . ASP A 1 1158 ? 58.435 -21.134 -7.656 1.00 65.69 1158 ASP A N 1
ATOM 9001 C CA . ASP A 1 1158 ? 58.085 -20.100 -8.620 1.00 65.69 1158 ASP A CA 1
ATOM 9002 C C . ASP A 1 1158 ? 56.652 -19.590 -8.402 1.00 65.69 1158 ASP A C 1
ATOM 9004 O O . ASP A 1 1158 ? 55.834 -20.178 -7.690 1.00 65.69 1158 ASP A O 1
ATOM 9008 N N . ILE A 1 1159 ? 56.335 -18.452 -9.021 1.00 59.75 1159 ILE A N 1
ATOM 9009 C CA . ILE A 1 1159 ? 54.998 -17.852 -8.930 1.00 59.75 1159 ILE A CA 1
ATOM 9010 C C . ILE A 1 1159 ? 53.933 -18.644 -9.722 1.00 59.75 1159 ILE A C 1
ATOM 9012 O O . ILE A 1 1159 ? 52.741 -18.444 -9.488 1.00 59.75 1159 ILE A O 1
ATOM 9016 N N . HIS A 1 1160 ? 54.348 -19.574 -10.597 1.00 63.06 1160 HIS A N 1
ATOM 9017 C CA . HIS A 1 1160 ? 53.518 -20.265 -11.597 1.00 63.06 1160 HIS A CA 1
ATOM 9018 C C . HIS A 1 1160 ? 53.382 -21.791 -11.374 1.00 63.06 1160 HIS A C 1
ATOM 9020 O O . HIS A 1 1160 ? 53.448 -22.571 -12.323 1.00 63.06 1160 HIS A O 1
ATOM 9026 N N . GLY A 1 1161 ? 53.102 -22.243 -10.147 1.00 67.69 1161 GLY A N 1
ATOM 9027 C CA . GLY A 1 1161 ? 52.570 -23.598 -9.942 1.00 67.69 1161 GLY A CA 1
ATOM 9028 C C . GLY A 1 1161 ? 53.604 -24.692 -9.663 1.00 67.69 1161 GLY A C 1
ATOM 9029 O O . GLY A 1 1161 ? 53.461 -25.811 -10.160 1.00 67.69 1161 GLY A O 1
ATOM 9030 N N . THR A 1 1162 ? 54.620 -24.420 -8.840 1.00 78.56 1162 THR A N 1
ATOM 9031 C CA . THR A 1 1162 ? 55.582 -25.441 -8.387 1.00 78.56 1162 THR A CA 1
ATOM 9032 C C . THR A 1 1162 ? 54.870 -26.651 -7.758 1.00 78.56 1162 THR A C 1
ATOM 9034 O O . THR A 1 1162 ? 54.225 -26.538 -6.712 1.00 78.56 1162 THR A O 1
ATOM 9037 N N . LEU A 1 1163 ? 55.010 -27.830 -8.377 1.00 80.50 1163 LEU A N 1
ATOM 9038 C CA . LEU A 1 1163 ? 54.395 -29.087 -7.937 1.00 80.50 1163 LEU A CA 1
ATOM 9039 C C . LEU A 1 1163 ? 55.337 -29.898 -7.039 1.00 80.50 1163 LEU A C 1
ATOM 9041 O O . LEU A 1 1163 ? 56.459 -30.224 -7.426 1.00 80.50 1163 LEU A O 1
ATOM 9045 N N . VAL A 1 1164 ? 54.843 -30.309 -5.869 1.00 84.50 1164 VAL A N 1
ATOM 9046 C CA . VAL A 1 1164 ? 55.559 -31.165 -4.918 1.00 84.50 1164 VAL A CA 1
ATOM 9047 C C . VAL A 1 1164 ? 54.724 -32.400 -4.549 1.00 84.50 1164 VAL A C 1
ATOM 9049 O O . VAL A 1 1164 ? 53.683 -32.257 -3.904 1.00 84.50 1164 VAL A O 1
ATOM 9052 N N . PRO A 1 1165 ? 55.151 -33.623 -4.913 1.00 87.62 1165 PRO A N 1
ATOM 9053 C CA . PRO A 1 1165 ? 54.462 -34.847 -4.514 1.00 87.62 1165 PRO A CA 1
ATOM 9054 C C . PRO A 1 1165 ? 54.729 -35.174 -3.037 1.00 87.62 1165 PRO A C 1
ATOM 9056 O O . PRO A 1 1165 ? 55.848 -35.013 -2.544 1.00 87.62 1165 PRO A O 1
ATOM 9059 N N . TYR A 1 1166 ? 53.719 -35.679 -2.326 1.00 91.19 1166 TYR A N 1
ATOM 9060 C CA . TYR A 1 1166 ? 53.843 -36.112 -0.937 1.00 91.19 1166 TYR A CA 1
ATOM 9061 C C . TYR A 1 1166 ? 53.027 -37.374 -0.620 1.00 91.19 1166 TYR A C 1
ATOM 9063 O O . TYR A 1 1166 ? 51.915 -37.571 -1.110 1.00 91.19 1166 TYR A O 1
ATOM 9071 N N . SER A 1 1167 ? 53.580 -38.204 0.271 1.00 90.50 1167 SER A N 1
ATOM 9072 C CA . SER A 1 1167 ? 53.002 -39.479 0.696 1.00 90.50 1167 SER A CA 1
ATOM 9073 C C . SER A 1 1167 ? 52.713 -39.518 2.198 1.00 90.50 1167 SER A C 1
ATOM 9075 O O . SER A 1 1167 ? 53.597 -39.345 3.038 1.00 90.50 1167 SER A O 1
ATOM 9077 N N . LEU A 1 1168 ? 51.471 -39.855 2.540 1.00 89.56 1168 LEU A N 1
ATOM 9078 C CA . LEU A 1 1168 ? 51.015 -40.263 3.871 1.00 89.56 1168 LEU A CA 1
ATOM 9079 C C . LEU A 1 1168 ? 51.043 -41.797 4.042 1.00 89.56 1168 LEU A C 1
ATOM 9081 O O . LEU A 1 1168 ? 50.241 -42.358 4.803 1.00 89.56 1168 LEU A O 1
ATOM 9085 N N . ALA A 1 1169 ? 51.927 -42.513 3.339 1.00 83.25 1169 ALA A N 1
ATOM 9086 C CA . ALA A 1 1169 ? 52.134 -43.946 3.545 1.00 83.25 1169 ALA A CA 1
ATOM 9087 C C . ALA A 1 1169 ? 52.399 -44.271 5.032 1.00 83.25 1169 ALA A C 1
ATOM 9089 O O . ALA A 1 1169 ? 53.112 -43.561 5.742 1.00 83.25 1169 ALA A O 1
ATOM 9090 N N . GLY A 1 1170 ? 51.763 -45.332 5.538 1.00 79.38 1170 GLY A N 1
ATOM 9091 C CA . GLY A 1 1170 ? 51.855 -45.739 6.948 1.00 79.38 1170 GLY A CA 1
ATOM 9092 C C . GLY A 1 1170 ? 51.148 -44.830 7.970 1.00 79.38 1170 GLY A C 1
ATOM 9093 O O . GLY A 1 1170 ? 51.143 -45.160 9.154 1.00 79.38 1170 GLY A O 1
ATOM 9094 N N . LYS A 1 1171 ? 50.533 -43.712 7.558 1.00 86.00 1171 LYS A N 1
ATOM 9095 C CA . LYS A 1 1171 ? 49.693 -42.864 8.426 1.00 86.00 1171 LYS A CA 1
ATOM 9096 C C . LYS A 1 1171 ? 48.227 -43.321 8.395 1.00 86.00 1171 LYS A C 1
ATOM 9098 O O . LYS A 1 1171 ? 47.785 -43.891 7.393 1.00 86.00 1171 LYS A O 1
ATOM 9103 N N . ALA A 1 1172 ? 47.488 -43.090 9.481 1.00 83.31 1172 ALA A N 1
ATOM 9104 C CA . ALA A 1 1172 ? 46.078 -43.474 9.600 1.00 83.31 1172 ALA A CA 1
ATOM 9105 C C . ALA A 1 1172 ? 45.181 -42.746 8.578 1.00 83.31 1172 ALA A C 1
ATOM 9107 O O . ALA A 1 1172 ? 45.553 -41.705 8.043 1.00 83.31 1172 ALA A O 1
ATOM 9108 N N . ALA A 1 1173 ? 43.993 -43.288 8.303 1.00 84.31 1173 ALA A N 1
ATOM 9109 C CA . ALA A 1 1173 ? 42.948 -42.514 7.635 1.00 84.31 1173 ALA A CA 1
ATOM 9110 C C . ALA A 1 1173 ? 42.444 -41.411 8.585 1.00 84.31 1173 ALA A C 1
ATOM 9112 O O . ALA A 1 1173 ? 42.385 -41.620 9.798 1.00 84.31 1173 ALA A O 1
ATOM 9113 N N . GLY A 1 1174 ? 42.121 -40.238 8.047 1.00 83.38 1174 GLY A N 1
ATOM 9114 C CA . GLY A 1 1174 ? 41.788 -39.055 8.837 1.00 83.38 1174 GLY A CA 1
ATOM 9115 C C . GLY A 1 1174 ? 42.123 -37.743 8.133 1.00 83.38 1174 GLY A C 1
ATOM 9116 O O . GLY A 1 1174 ? 42.446 -37.712 6.943 1.00 83.38 1174 GLY A O 1
ATOM 9117 N N . ILE A 1 1175 ? 42.028 -36.649 8.888 1.00 87.94 1175 ILE A N 1
ATOM 9118 C CA . ILE A 1 1175 ? 42.278 -35.290 8.404 1.00 87.94 1175 ILE A CA 1
ATOM 9119 C C . ILE A 1 1175 ? 43.722 -34.876 8.713 1.00 87.94 1175 ILE A C 1
ATOM 9121 O O . ILE A 1 1175 ? 44.215 -35.067 9.827 1.00 87.94 1175 ILE A O 1
ATOM 9125 N N . TYR A 1 1176 ? 44.364 -34.267 7.720 1.00 92.12 1176 TYR A N 1
ATOM 9126 C CA . TYR A 1 1176 ? 45.693 -33.669 7.784 1.00 92.12 1176 TYR A CA 1
ATOM 9127 C C . TYR A 1 1176 ? 45.620 -32.207 7.338 1.00 92.12 1176 TYR A C 1
ATOM 9129 O O . TYR A 1 1176 ? 44.786 -31.849 6.509 1.00 92.12 1176 TYR A O 1
ATOM 9137 N N . MET A 1 1177 ? 46.497 -31.360 7.870 1.00 91.50 1177 MET A N 1
ATOM 9138 C CA . MET A 1 1177 ? 46.599 -29.946 7.507 1.00 91.50 1177 MET A CA 1
ATOM 9139 C C . MET A 1 1177 ? 47.962 -29.703 6.868 1.00 91.50 1177 MET A C 1
ATOM 9141 O O . MET A 1 1177 ? 48.993 -29.865 7.519 1.00 91.50 1177 MET A O 1
ATOM 9145 N N . VAL A 1 1178 ? 47.970 -29.320 5.596 1.00 93.44 1178 VAL A N 1
ATOM 9146 C CA . VAL A 1 1178 ? 49.175 -28.962 4.844 1.00 93.44 1178 VAL A CA 1
ATOM 9147 C C . VAL A 1 1178 ? 49.284 -27.444 4.858 1.00 93.44 1178 VAL A C 1
ATOM 9149 O O . VAL A 1 1178 ? 48.437 -26.758 4.297 1.00 93.44 1178 VAL A O 1
ATOM 9152 N N . SER A 1 1179 ? 50.299 -26.916 5.534 1.00 91.06 1179 SER A N 1
ATOM 9153 C CA . SER A 1 1179 ? 50.694 -25.509 5.499 1.00 91.06 1179 SER A CA 1
ATOM 9154 C C . SER A 1 1179 ? 51.851 -25.304 4.528 1.00 91.06 1179 SER A C 1
ATOM 9156 O O . SER A 1 1179 ? 52.777 -26.112 4.496 1.00 91.06 1179 SER A O 1
ATOM 9158 N N . ALA A 1 1180 ? 51.849 -24.185 3.818 1.00 89.06 1180 ALA A N 1
ATOM 9159 C CA . ALA A 1 1180 ? 52.961 -23.733 2.996 1.00 89.06 1180 ALA A CA 1
ATOM 9160 C C . ALA A 1 1180 ? 53.335 -22.311 3.436 1.00 89.06 1180 ALA A C 1
ATOM 9162 O O . ALA A 1 1180 ? 52.446 -21.476 3.609 1.00 89.06 1180 ALA A O 1
ATOM 9163 N N . ILE A 1 1181 ? 54.612 -22.083 3.758 1.00 86.31 1181 ILE A N 1
ATOM 9164 C CA . ILE A 1 1181 ? 55.059 -20.922 4.544 1.00 86.31 1181 ILE A CA 1
ATOM 9165 C C . ILE A 1 1181 ? 56.359 -20.356 3.966 1.00 86.31 1181 ILE A C 1
ATOM 9167 O O . ILE A 1 1181 ? 57.392 -21.012 4.072 1.00 86.31 1181 ILE A O 1
ATOM 9171 N N . ASN A 1 1182 ? 56.351 -19.137 3.434 1.00 83.12 1182 ASN A N 1
ATOM 9172 C CA . ASN A 1 1182 ? 57.581 -18.409 3.088 1.00 83.12 1182 ASN A CA 1
ATOM 9173 C C . ASN A 1 1182 ? 57.772 -17.205 4.037 1.00 83.12 1182 ASN A C 1
ATOM 9175 O O . ASN A 1 1182 ? 57.136 -17.118 5.090 1.00 83.12 1182 ASN A O 1
ATOM 9179 N N . ARG A 1 1183 ? 58.669 -16.267 3.703 1.00 74.25 1183 ARG A N 1
ATOM 9180 C CA . ARG A 1 1183 ? 58.927 -15.073 4.537 1.00 74.25 1183 ARG A CA 1
ATOM 9181 C C . ARG A 1 1183 ? 57.804 -14.019 4.526 1.00 74.25 1183 ARG A C 1
ATOM 9183 O O . ARG A 1 1183 ? 57.915 -13.034 5.252 1.00 74.25 1183 ARG A O 1
ATOM 9190 N N . TYR A 1 1184 ? 56.777 -14.202 3.699 1.00 70.00 1184 TYR A N 1
ATOM 9191 C CA . TYR A 1 1184 ? 55.703 -13.240 3.438 1.00 70.00 1184 TYR A CA 1
ATOM 9192 C C . TYR A 1 1184 ? 54.300 -13.802 3.701 1.00 70.00 1184 TYR A C 1
ATOM 9194 O O . TYR A 1 1184 ? 53.410 -13.065 4.119 1.00 70.00 1184 TYR A O 1
ATOM 9202 N N . HIS A 1 1185 ? 54.099 -15.099 3.467 1.00 77.31 1185 HIS A N 1
ATOM 9203 C CA . HIS A 1 1185 ? 52.787 -15.729 3.377 1.00 77.31 1185 HIS A CA 1
ATOM 9204 C C . HIS A 1 1185 ? 52.747 -17.063 4.120 1.00 77.31 1185 HIS A C 1
ATOM 9206 O O . HIS A 1 1185 ? 53.741 -17.788 4.210 1.00 77.31 1185 HIS A O 1
ATOM 9212 N N . LYS A 1 1186 ? 51.557 -17.409 4.618 1.00 84.81 1186 LYS A N 1
ATOM 9213 C CA . LYS A 1 1186 ? 51.224 -18.742 5.119 1.00 84.81 1186 LYS A CA 1
ATOM 9214 C C . LYS A 1 1186 ? 49.858 -19.155 4.586 1.00 84.81 1186 LYS A C 1
ATOM 9216 O O . LYS A 1 1186 ? 48.843 -18.612 5.010 1.00 84.81 1186 LYS A O 1
ATOM 9221 N N . VAL A 1 1187 ? 49.844 -20.165 3.728 1.00 84.25 1187 VAL A N 1
ATOM 9222 C CA . VAL A 1 1187 ? 48.625 -20.821 3.237 1.00 84.25 1187 VAL A CA 1
ATOM 9223 C C . VAL A 1 1187 ? 48.438 -22.129 3.999 1.00 84.25 1187 VAL A C 1
ATOM 9225 O O . VAL A 1 1187 ? 49.414 -22.744 4.431 1.00 84.25 1187 VAL A O 1
ATOM 9228 N N . THR A 1 1188 ? 47.204 -22.578 4.228 1.00 88.88 1188 THR A N 1
ATOM 9229 C CA . THR A 1 1188 ? 46.937 -23.904 4.810 1.00 88.88 1188 THR A CA 1
ATOM 9230 C C . THR A 1 1188 ? 45.689 -24.531 4.202 1.00 88.88 1188 THR A C 1
ATOM 9232 O O . THR A 1 1188 ? 44.635 -23.902 4.185 1.00 88.88 1188 THR A O 1
ATOM 9235 N N . LYS A 1 1189 ? 45.787 -25.786 3.751 1.00 90.50 1189 LYS A N 1
ATOM 9236 C CA . LYS A 1 1189 ? 44.656 -26.577 3.247 1.00 90.50 1189 LYS A CA 1
ATOM 9237 C C . LYS A 1 1189 ? 44.495 -27.884 4.012 1.00 90.50 1189 LYS A C 1
ATOM 9239 O O . LYS A 1 1189 ? 45.455 -28.475 4.509 1.00 90.50 1189 LYS A O 1
ATOM 9244 N N . LYS A 1 1190 ? 43.249 -28.344 4.057 1.00 91.06 1190 LYS A N 1
ATOM 9245 C CA . LYS A 1 1190 ? 42.826 -29.627 4.616 1.00 91.06 1190 LYS A CA 1
ATOM 9246 C C . LYS A 1 1190 ? 43.008 -30.740 3.580 1.00 91.06 1190 LYS A C 1
ATOM 9248 O O . LYS A 1 1190 ? 42.523 -30.612 2.460 1.00 91.06 1190 LYS A O 1
ATOM 9253 N N . VAL A 1 1191 ? 43.616 -31.853 3.978 1.00 90.75 1191 VAL A N 1
ATOM 9254 C CA . VAL A 1 1191 ? 43.720 -33.092 3.193 1.00 90.75 1191 VAL A CA 1
ATOM 9255 C C . VAL A 1 1191 ? 42.989 -34.212 3.921 1.00 90.75 1191 VAL A C 1
ATOM 9257 O O . VAL A 1 1191 ? 43.194 -34.422 5.117 1.00 90.75 1191 VAL A O 1
ATOM 9260 N N . ILE A 1 1192 ? 42.131 -34.938 3.210 1.00 90.06 1192 ILE A N 1
ATOM 9261 C CA . ILE A 1 1192 ? 41.377 -36.073 3.749 1.00 90.06 1192 ILE A CA 1
ATOM 9262 C C . ILE A 1 1192 ? 42.014 -37.359 3.232 1.00 90.06 1192 ILE A C 1
ATOM 9264 O O . ILE A 1 1192 ? 41.903 -37.670 2.049 1.00 90.06 1192 ILE A O 1
ATOM 9268 N N . LYS A 1 1193 ? 42.652 -38.138 4.111 1.00 87.81 1193 LYS A N 1
ATOM 9269 C CA . LYS A 1 1193 ? 43.082 -39.496 3.772 1.00 87.81 1193 LYS A CA 1
ATOM 9270 C C . LYS A 1 1193 ? 41.961 -40.480 4.089 1.00 87.81 1193 LYS A C 1
ATOM 9272 O O . LYS A 1 1193 ? 41.609 -40.672 5.251 1.00 87.81 1193 LYS A O 1
ATOM 9277 N N . SER A 1 1194 ? 41.436 -41.121 3.055 1.00 81.00 1194 SER A N 1
ATOM 9278 C CA . SER A 1 1194 ? 40.428 -42.178 3.145 1.00 81.00 1194 SER A CA 1
ATOM 9279 C C . SER A 1 1194 ? 41.075 -43.567 3.242 1.00 81.00 1194 SER A C 1
ATOM 9281 O O . SER A 1 1194 ? 42.263 -43.740 2.965 1.00 81.00 1194 SER A O 1
ATOM 9283 N N . THR A 1 1195 ? 40.30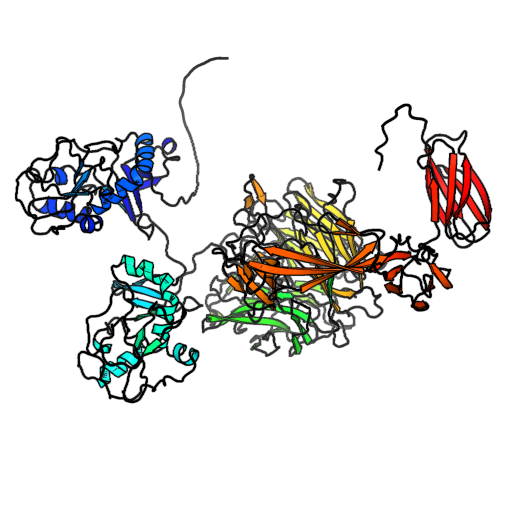3 -44.566 3.673 1.00 73.69 1195 THR A N 1
ATOM 9284 C CA . THR A 1 1195 ? 40.636 -45.982 3.452 1.00 73.69 1195 THR A CA 1
ATOM 9285 C C . THR A 1 1195 ? 40.121 -46.432 2.083 1.00 73.69 1195 THR A C 1
ATOM 9287 O O . THR A 1 1195 ? 39.087 -45.915 1.655 1.00 73.69 1195 THR A O 1
ATOM 9290 N N . PRO A 1 1196 ? 40.728 -47.443 1.435 1.00 58.00 1196 PRO A N 1
ATOM 9291 C CA . PRO A 1 1196 ? 40.198 -47.987 0.188 1.00 58.00 1196 PRO A CA 1
ATOM 9292 C C . PRO A 1 1196 ? 38.811 -48.610 0.408 1.00 58.00 1196 PRO A C 1
ATOM 9294 O O . PRO A 1 1196 ? 38.691 -49.651 1.055 1.00 58.00 1196 PRO A O 1
ATOM 9297 N N . SER A 1 1197 ? 37.757 -47.977 -0.110 1.00 48.81 1197 SER A N 1
ATOM 9298 C CA . SER A 1 1197 ? 36.385 -48.491 -0.054 1.00 48.81 1197 SER A CA 1
ATOM 9299 C C . SER A 1 1197 ? 36.080 -49.353 -1.276 1.00 48.81 1197 SER A C 1
ATOM 9301 O O . SER A 1 1197 ? 36.152 -48.895 -2.414 1.00 48.81 1197 SER A O 1
ATOM 9303 N N . SER A 1 1198 ? 35.703 -50.607 -1.044 1.00 43.28 1198 SER A N 1
ATOM 9304 C CA . SER A 1 1198 ? 35.400 -51.591 -2.085 1.00 43.28 1198 SER A CA 1
ATOM 9305 C C . SER A 1 1198 ? 33.973 -51.457 -2.641 1.00 43.28 1198 SER A C 1
ATOM 9307 O O . SER A 1 1198 ? 33.182 -52.386 -2.502 1.00 43.28 1198 SER A O 1
ATOM 9309 N N . PHE A 1 1199 ? 33.640 -50.320 -3.254 1.00 35.50 1199 PHE A N 1
ATOM 9310 C CA . PHE A 1 1199 ? 32.420 -50.139 -4.053 1.00 35.50 1199 PHE A CA 1
ATOM 9311 C C . PHE A 1 1199 ? 32.679 -49.131 -5.176 1.00 35.50 1199 PHE A C 1
ATOM 9313 O O . PHE A 1 1199 ? 33.133 -48.021 -4.914 1.00 35.50 1199 PHE A O 1
ATOM 9320 N N . GLY A 1 1200 ? 32.408 -49.536 -6.418 1.00 43.66 1200 GLY A N 1
ATOM 9321 C CA . GLY A 1 1200 ? 32.446 -48.658 -7.587 1.00 43.66 1200 GLY A CA 1
ATOM 9322 C C . GLY A 1 1200 ? 31.045 -48.171 -7.945 1.00 43.66 1200 GLY A C 1
ATOM 9323 O O . GLY A 1 1200 ? 30.083 -48.933 -7.835 1.00 43.66 1200 GLY A O 1
ATOM 9324 N N . ILE A 1 1201 ? 30.953 -46.921 -8.390 1.00 32.75 1201 ILE A N 1
ATOM 9325 C CA . ILE A 1 1201 ? 29.786 -46.325 -9.048 1.00 32.75 1201 ILE A CA 1
ATOM 9326 C C . ILE A 1 1201 ? 30.299 -45.621 -10.313 1.00 32.75 1201 ILE A C 1
ATOM 9328 O O . ILE A 1 1201 ? 31.471 -45.256 -10.385 1.00 32.75 1201 ILE A O 1
ATOM 9332 N N . PHE A 1 1202 ? 29.436 -45.565 -11.323 1.00 33.34 1202 PHE A N 1
ATOM 9333 C CA . PHE A 1 1202 ? 29.737 -45.232 -12.712 1.00 33.34 1202 PHE A CA 1
ATOM 9334 C C . PHE A 1 1202 ? 30.119 -43.764 -12.930 1.00 33.34 1202 PHE A C 1
ATOM 9336 O O . PHE A 1 1202 ? 29.581 -42.875 -12.269 1.00 33.34 1202 PHE A O 1
ATOM 9343 N N . ASP A 1 1203 ? 30.975 -43.544 -13.929 1.00 31.80 1203 ASP A N 1
ATOM 9344 C CA . ASP A 1 1203 ? 31.174 -42.248 -14.570 1.00 31.80 1203 ASP A CA 1
ATOM 9345 C C . ASP A 1 1203 ? 29.867 -41.744 -15.207 1.00 31.80 1203 ASP A C 1
ATOM 9347 O O . ASP A 1 1203 ? 29.099 -42.517 -15.789 1.00 31.80 1203 ASP A O 1
ATOM 9351 N N . TRP A 1 1204 ? 29.654 -40.431 -15.128 1.00 30.20 1204 TRP A N 1
ATOM 9352 C CA . TRP A 1 1204 ? 28.836 -39.690 -16.085 1.00 30.20 1204 TRP A CA 1
ATOM 9353 C C . TRP A 1 1204 ? 29.807 -38.907 -16.971 1.00 30.20 1204 TRP A C 1
ATOM 9355 O O . TRP A 1 1204 ? 30.425 -37.948 -16.505 1.00 30.20 1204 TRP A O 1
ATOM 9365 N N . ASP A 1 1205 ? 29.976 -39.361 -18.213 1.00 37.88 1205 ASP A N 1
ATOM 9366 C CA . ASP A 1 1205 ? 30.768 -38.657 -19.225 1.00 37.88 1205 ASP A CA 1
ATOM 9367 C C . ASP A 1 1205 ? 30.087 -37.341 -19.648 1.00 37.88 1205 ASP A C 1
ATOM 9369 O O . ASP A 1 1205 ? 28.856 -37.228 -19.620 1.00 37.88 1205 ASP A O 1
ATOM 9373 N N . TRP A 1 1206 ? 30.918 -36.371 -20.040 1.00 36.56 1206 TRP A N 1
ATOM 9374 C CA . TRP A 1 1206 ? 30.545 -35.086 -20.649 1.00 36.56 1206 TRP A CA 1
ATOM 9375 C C . TRP A 1 1206 ? 30.475 -35.193 -22.180 1.00 36.56 1206 TRP A C 1
ATOM 9377 O O . TRP A 1 1206 ? 31.343 -35.893 -22.754 1.00 36.56 1206 TRP A O 1
#

Secondary structure (DSSP, 8-state):
--------------------PPP-TT-EEETTS-EE-TTTHHHH-PPEEEEEEEE-TTSSEEEEEESSPBPTT--S-SSTT---TTS-----HHHHTT---HHHHHHHHHHT--TTT-TTTTSS-GGGT-BPPPHHHHHHHHHTHHHHHHHHHHHTPPP---SSS-EEEEEEEEETTEEEEEETT-TTS--EEE--SSS--S-EEB--EEEEE----------TT-EEE-TTS-EEEEEEE-TTSSEEEEEEEEEPPP-B-S-TT---BTB----TTS-HHHHHT---HHHHHHHHHHHTTT--BHHHHS-GGGT-BPPPHHHHHHHHHTHHHHHHHHHHTT----SS-EEEEEEEETTEEEEEE----TTS-TT--EEE---S--B-EEEEEEE---PPPPTT---SSPPPS--BPPPPPP---EEEEE-SS-EETTSPPEEE-SSSSSS-EEEEEB-SS-TT---EEEEEETTT--EEEEEEPTT-S--TT--EEEEEEE-TTS-EEEEEEEE-TTS-EEEE-TT--EEEE-SS--SS-B--EEE-SSSSSSPEEEETTEEEETTT--EEEE--TTS---EEE----TT--SS---EEE--EEE--SSSSS-EEEETTEEEEEE-S-SS-GGG-EEEEEEE--PPTT--S--EEEEE-SSSSS--EEEEEEE--SSS--S-EEEEEE-TTT--EEEEEEE--S-----EEE--SSSSSPEEEEE--PPTTS-EEEEEEEEETTTEEEEEEEEEE--SSS----EEE-SSSSS-PEEEEE-SSEEEEEESS---TTT------SEEEEEEEEE---SS---EEE--SSSSS-EEEEEEEETS--SSTTEEEEEEEE-TT-PPP--S-B-SSS--GGGS-TTSBPPSSPPPTTPPEE-TTS-EE-TTS-BSB---EE-TTS-EEB----EEEEEEEEESS-EEETTEEE-S-EEEEEEE--TTS--EEEEEEEEE-SS-EEEEEEEEES-EEETTEEE-S-EEEEEEEE-TTS-EEEEEEEEEEE-----PPPBS-SEEETT--EEEEEE----TTEEEEEEEEESS-EEEE-TT-SEEEEEE-SS-EEEEEEEEEETTEEEEEEEEEEEEE--EEEEESSSBSSEEEEEEES--EEEEEEEEETT--EEEEEEEEE-TEEEEEEEE-TTPPSEEEEEEEE-SS-EEEEEEEE-------------

pLDDT: mean 76.34, std 16.58, range [23.17, 98.12]

Foldseek 3Di:
DDDDDDDDDDDDDDDDDDDDDQADQLWFQFPVRDTGRLVCVVVPPTAGAFGWQAADPVNFKGKTWGLEWDDFAADQFDDFQAALVPADAAQDLVVQLVPFCQLVLLVSSCVVPDCVTGVLSVRFPVVVQWGFGTSNRVVSCVVRQVSNQSSSVSNVGDHDDQDPDEKEFHSHHNHNGWGKIATNHDPPPRRIDIPPPPDRRRTYITIIMGMGTDDDDDDDADDQQDWDQDPVRFIFGFLFAALQNFKTKTWGLDFFDFFAALAQQADQPPADAAAPPDDPVVQLPPFPQLVLLVSSCVRSPDHRHLSVRFPSVVQWGFAGSNRVLSSVVSQVSHQVVSVVSVDHPDQFWAFHSHHNDNGFGWIKGDDPDDPDDPPDIDIDGDRDDHIRIIMGMDGDDDDPDDFDDWPFFDDFLDFDDDDFFDDDKDFDAWDPFKFFQLAAWWWADQPPPLFIKIKGHHDPVDSQFGQKMWIATLAHRHTPEIDGHPQATGNSFFQWFWFWFADPSGDTHIWIWGQGPQQWIWTAGPRRHTQEIAPDHDLAAAHWAWALQALNRFIWIDFQFWIAGPNHNYTQEGDDSPDARQWAFQADDPPDDDDDRHTHRAWDWDPQAPPQGIWIGWQQWTWRWAGPDNPDSVPTDIGTPDRADDPPPDDSGHHWDWFPQALPLGIWIWGKYDPDVPPDQFKIKIWTARPNPNDTQDIDIGRARDKADFWWADQAPDAGIWTWIWGHDDPPDWTWTWIWGAYSVPGIDTPDIDTADQNSNHEDWAWDQWGPPRHIWIFFDGQFWTFTKRQHCQDPPDRPSDDGIGTPDIFTFHARYHNYGWAWASRSQQQAIKTWRFGAGPDHDPDHGMGMIIIMADPRGTAGFQRTDTGSWDFSQQAHSNNHGMSGGDRLSDWAQAPVRDTARRSSITNYIDARADSRRDHGRSADAAEEEEEEEEAQWTADPNDIHRAFDWDWDWPDDPSRRIYIYIYGYYYHALDQAAAADEDAQWDQDPNDIGRDFDWDWDWDADPVGRIYIYIYRYDYDHDWDWAAWDWAQEAEFVDFAKTKIFIDDTGQFDWKDKDKAWDWDKDDDTRGRMIIIGRDGFDKMKIKMWTHHSNGIDMHIGIHGHHDDWEWDWPPAQDQWKIKIWTAQPAAWKKKWKAFPVRHTDDIDIDHDDNHIDIDMDGRPPPDFHKMKIWIDDPPDIYIDIGGHDHDDPDDDDDDDD